Protein 8QHS (pdb70)

Radius of gyration: 38.12 Å; Cα contacts (8 Å, |Δi|>4): 1874; chains: 5; bounding box: 55×82×140 Å

Solvent-accessible surface area: 42756 Å² total; per-residue (Å²): 81,18,20,153,68,70,12,5,122,130,131,133,20,28,25,2,97,23,5,16,0,0,0,35,18,87,89,40,99,74,1,21,44,3,33,34,34,51,16,8,25,2,44,8,34,16,85,43,83,93,31,45,65,212,126,34,140,62,23,26,32,7,24,46,22,14,131,86,119,12,15,0,72,2,66,0,74,41,81,62,105,20,81,4,2,95,18,0,48,105,14,108,145,76,134,41,57,0,51,1,16,0,0,14,89,62,60,123,104,2,7,0,12,14,84,0,88,10,47,60,24,51,83,120,78,51,202,99,125,57,84,38,3,51,1,59,0,52,21,96,49,79,19,62,5,25,23,46,64,172,36,31,60,97,50,41,77,108,117,107,151,68,138,149,54,138,192,161,201,90,94,50,62,163,22,35,18,0,0,0,1,17,76,69,3,96,74,1,20,45,3,34,31,38,118,23,52,61,45,57,118,61,120,60,81,83,94,30,60,67,212,126,43,138,69,82,208,137,16,127,61,54,21,28,53,59,5,15,1,73,2,65,0,44,5,13,21,105,20,80,4,1,58,19,0,3,86,9,9,84,74,69,40,40,0,0,0,0,2,0,15,90,62,61,125,101,2,34,34,0,0,26,0,9,1,7,37,2,11,4,85,4,33,104,98,107,29,5,39,3,51,1,60,0,18,3,39,22,49,6,35,30,9,82,149,56,160,35,4,59,67,50,42,78,108,117,106,150,68,139,150,56,139,192,159,153,47,92,33,47,102,22,29,6,0,0,0,1,17,75,69,3,96,74,1,20,38,0,21,6,0,70,21,42,61,45,58,119,62,123,60,81,82,92,83,60,66,208,126,46,138,69,82,208,141,37,127,89,53,23,56,54,57,6,16,0,73,2,64,0,6,6,12,21,105,20,82,4,2,59,19,0,2,86,10,9,84,73,72,42,39,0,0,0,0,2,0,14,74,63,61,125,104,1,35,33,0,0,25,0,8,1,7,37,1,10,4,85,3,32,98,78,93,8,5,38,2,50,2,60,0,18,3,37,24,49,5,34,28,8,84,150,55,162,35,4,59,68,50,41,78,109,116,105,149,67,138,149,56,141,192,131,177,46,28,40,1,127,22,4,16,0,0,0,36,20,86,89,40,99,75,1,20,45,3,34,36,34,51,14,9,24,2,46,9,36,15,84,43,38,88,3,26,17,28,68,34,133,63,22,26,31,7,24,42,20,14,126,84,122,13,16,0,73,2,64,0,75,42,82,62,106,20,82,4,2,96,19,0,47,109,16,109,146,74,134,42,59,0,50,1,14,0,0,14,90,64,61,124,104,1,8,1,12,14,84,0,88,11,48,59,23,50,84,119,78,50,202,99,122,55,86,38,2,51,2,60,0,53,20,95,49,80,17,63,6,26,25,47,64,174,36,32,61,98,50,40,78,80,19,20,150,68,70,12,5,124,134,158,152,46,95,34,61,132,22,36,18,0,0,0,34,20,86,87,39,101,75,1,20,45,3,32,35,39,117,24,50,61,45,57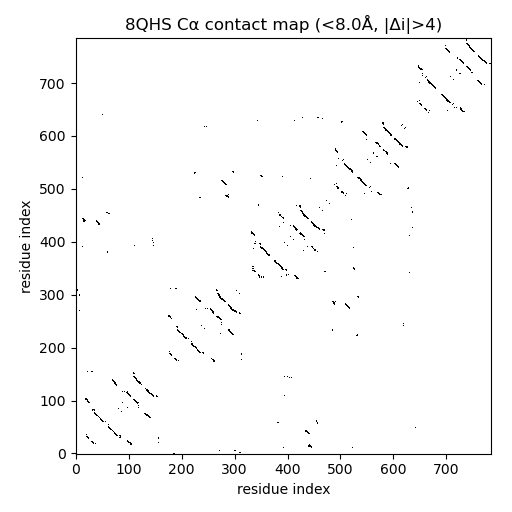,132,63,122,87,81,82,90,84,60,66,212,126,46,138,70,82,209,140,37,127,91,53,24,160,151,121,12,15,0,74,2,64,0,73,41,79,62,106,20,81,4,1,96,19,0,48,109,15,106,146,74,136,41,58,0,51,1,16,2,0,14,91,64,61,124,102,1,35,33,12,14,84,0,88,11,48,59,24,51,83,120,78,50,201,97,123,56,84,39,2,50,1,60,0,53,21,95,49,84,25,66,28,25,85,150,66,174,36,32,60,99,50,40,77

Structure (mmCIF, N/CA/C/O backbone):
data_8QHS
#
_entry.id   8QHS
#
_cell.length_a   1.00
_cell.length_b   1.00
_cell.length_c   1.00
_cell.angle_alpha   90.00
_cell.angle_beta   90.00
_cell.angle_gamma   90.00
#
_symmetry.space_group_name_H-M   'P 1'
#
loop_
_entity.id
_entity.type
_entity.pdbx_description
1 polymer 'Antigen A'
2 water water
#
loop_
_atom_site.group_PDB
_atom_site.id
_atom_site.type_symbol
_atom_site.label_atom_id
_atom_site.label_alt_id
_atom_site.label_comp_id
_atom_site.label_asym_id
_atom_site.label_entity_id
_atom_site.label_seq_id
_atom_site.pdbx_PDB_ins_code
_atom_site.Cartn_x
_atom_site.Cartn_y
_atom_site.Cartn_z
_atom_site.occupancy
_atom_site.B_iso_or_equiv
_atom_site.auth_seq_id
_atom_site.auth_comp_id
_atom_site.auth_asym_id
_atom_site.auth_atom_id
_atom_site.pdbx_PDB_model_num
ATOM 1 N N . ALA A 1 2 ? 211.117 164.606 132.899 1.00 35.53 2 ALA A N 1
ATOM 2 C CA . ALA A 1 2 ? 209.887 163.830 132.846 1.00 35.53 2 ALA A CA 1
ATOM 3 C C . ALA A 1 2 ? 208.678 164.733 133.037 1.00 35.53 2 ALA A C 1
ATOM 4 O O . ALA A 1 2 ? 208.709 165.652 133.852 1.00 35.53 2 ALA A O 1
ATOM 6 N N . PHE A 1 3 ? 207.619 164.456 132.275 1.00 33.84 3 PHE A N 1
ATOM 7 C CA . PHE A 1 3 ? 206.374 165.222 132.325 1.00 33.84 3 PHE A CA 1
ATOM 8 C C . PHE A 1 3 ? 206.623 166.699 132.041 1.00 33.84 3 PHE A C 1
ATOM 9 O O . PHE A 1 3 ? 206.092 167.577 132.721 1.00 33.84 3 PHE A O 1
ATOM 17 N N . GLU A 1 4 ? 207.439 166.968 131.021 1.00 34.82 4 GLU A N 1
ATOM 18 C CA . GLU A 1 4 ? 207.783 168.328 130.611 1.00 34.82 4 GLU A CA 1
ATOM 19 C C . GLU A 1 4 ? 208.311 169.150 131.784 1.00 34.82 4 GLU A C 1
ATOM 20 O O . GLU A 1 4 ? 207.921 170.300 131.984 1.00 34.82 4 GLU A O 1
ATOM 26 N N . GLU A 1 5 ? 209.200 168.546 132.572 1.00 37.84 5 GLU A N 1
ATOM 27 C CA . GLU A 1 5 ? 209.821 169.171 133.737 1.00 37.84 5 GLU A CA 1
ATOM 28 C C . GLU A 1 5 ? 208.810 169.575 134.799 1.00 37.84 5 GLU A C 1
ATOM 29 O O . GLU A 1 5 ? 209.043 170.533 135.540 1.00 37.84 5 GLU A O 1
ATOM 35 N N . ASN A 1 6 ? 207.693 168.852 134.888 1.00 36.23 6 ASN A N 1
ATOM 36 C CA . ASN A 1 6 ? 206.652 169.102 135.883 1.00 36.23 6 ASN A CA 1
ATOM 37 C C . ASN A 1 6 ? 206.101 170.519 135.780 1.00 36.23 6 ASN A C 1
ATOM 38 O O . ASN A 1 6 ? 205.776 171.145 136.788 1.00 36.23 6 ASN A O 1
ATOM 43 N N . LEU A 1 7 ? 205.994 171.026 134.552 1.00 34.15 7 LEU A N 1
ATOM 44 C CA . LEU A 1 7 ? 205.466 172.368 134.344 1.00 34.15 7 LEU A CA 1
ATOM 45 C C . LEU A 1 7 ? 204.016 172.471 134.796 1.00 34.15 7 LEU A C 1
ATOM 46 O O . LEU A 1 7 ? 203.630 173.446 135.449 1.00 34.15 7 LEU A O 1
ATOM 51 N N . TYR A 1 8 ? 203.196 171.474 134.465 1.00 31.34 8 TYR A N 1
ATOM 52 C CA . TYR A 1 8 ? 201.782 171.507 134.800 1.00 31.34 8 TYR A CA 1
ATOM 53 C C . TYR A 1 8 ? 201.303 170.300 135.589 1.00 31.34 8 TYR A C 1
ATOM 54 O O . TYR A 1 8 ? 200.101 170.192 135.838 1.00 31.34 8 TYR A O 1
ATOM 63 N N . CYS A 1 9 ? 202.191 169.392 135.978 1.00 35.70 9 CYS A N 1
ATOM 64 C CA . CYS A 1 9 ? 201.829 168.256 136.816 1.00 35.70 9 CYS A CA 1
ATOM 65 C C . CYS A 1 9 ? 202.953 167.958 137.792 1.00 35.70 9 CYS A C 1
ATOM 66 O O . CYS A 1 9 ? 204.081 167.681 137.379 1.00 35.70 9 CYS A O 1
ATOM 69 N N . ASP A 1 10 ? 202.634 167.997 139.080 1.00 40.64 10 ASP A N 1
ATOM 70 C CA . ASP A 1 10 ? 203.576 167.683 140.143 1.00 40.64 10 ASP A CA 1
ATOM 71 C C . ASP A 1 10 ? 203.169 166.376 140.804 1.00 40.64 10 ASP A C 1
ATOM 72 O O . ASP A 1 10 ? 202.051 166.255 141.314 1.00 40.64 10 ASP A O 1
ATOM 77 N N . TYR A 1 11 ? 204.075 165.410 140.805 1.00 38.84 11 TYR A N 1
ATOM 78 C CA . TYR A 1 11 ? 203.799 164.117 141.410 1.00 38.84 11 TYR A CA 1
ATOM 79 C C . TYR A 1 11 ? 204.362 164.033 142.822 1.00 38.84 11 TYR A C 1
ATOM 80 O O . TYR A 1 11 ? 203.610 163.971 143.794 1.00 38.84 11 TYR A O 1
ATOM 89 N N . ALA A 1 16 ? 199.300 162.130 151.272 1.00 32.98 16 ALA A N 1
ATOM 90 C CA . ALA A 1 16 ? 199.779 163.171 152.173 1.00 32.98 16 ALA A CA 1
ATOM 91 C C . ALA A 1 16 ? 198.777 164.310 152.241 1.00 32.98 16 ALA A C 1
ATOM 92 O O . ALA A 1 16 ? 198.841 165.153 153.129 1.00 32.98 16 ALA A O 1
ATOM 94 N N . LYS A 1 17 ? 197.847 164.325 151.288 1.00 30.59 17 LYS A N 1
ATOM 95 C CA . LYS A 1 17 ? 196.860 165.397 151.241 1.00 30.59 17 LYS A CA 1
ATOM 96 C C . LYS A 1 17 ? 195.536 164.940 151.837 1.00 30.59 17 LYS A C 1
ATOM 97 O O . LYS A 1 17 ? 194.806 165.736 152.437 1.00 30.59 17 LYS A O 1
ATOM 103 N N . ALA A 1 18 ? 195.222 163.655 151.694 1.00 26.14 18 ALA A N 1
ATOM 104 C CA . ALA A 1 18 ? 194.045 163.048 152.290 1.00 26.14 18 ALA A CA 1
ATOM 105 C C . ALA A 1 18 ? 194.224 161.538 152.291 1.00 26.14 18 ALA A C 1
ATOM 106 O O . ALA A 1 18 ? 194.899 160.971 151.431 1.00 26.14 18 ALA A O 1
ATOM 108 N N . VAL A 1 19 ? 193.611 160.891 153.272 1.00 24.06 19 VAL A N 1
ATOM 109 C CA . VAL A 1 19 ? 193.616 159.440 153.390 1.00 24.06 19 VAL A CA 1
ATOM 110 C C . VAL A 1 19 ? 192.225 158.937 153.047 1.00 24.06 19 VAL A C 1
ATOM 111 O O . VAL A 1 19 ? 191.234 159.411 153.609 1.00 24.06 19 VAL A O 1
ATOM 115 N N . ALA A 1 20 ? 192.149 157.993 152.114 1.00 23.77 20 ALA A N 1
ATOM 116 C CA . ALA A 1 20 ? 190.879 157.344 151.826 1.00 23.77 20 ALA A CA 1
ATOM 117 C C . ALA A 1 20 ? 190.413 156.553 153.039 1.00 23.77 20 ALA A C 1
ATOM 118 O O . ALA A 1 20 ? 191.193 155.842 153.673 1.00 23.77 20 ALA A O 1
ATOM 120 N N . GLY A 1 21 ? 189.128 156.691 153.365 1.00 23.51 21 GLY A N 1
ATOM 121 C CA . GLY A 1 21 ? 188.595 156.012 154.533 1.00 23.51 21 GLY A CA 1
ATOM 122 C C . GLY A 1 21 ? 188.702 154.502 154.444 1.00 23.51 21 GLY A C 1
ATOM 123 O O . GLY A 1 21 ? 188.781 153.819 155.462 1.00 23.51 21 GLY A O 1
ATOM 124 N N . LYS A 1 22 ? 188.729 153.964 153.223 1.00 25.07 22 LYS A N 1
ATOM 125 C CA . LYS A 1 22 ? 188.765 152.517 153.045 1.00 25.07 22 LYS A CA 1
ATOM 126 C C . LYS A 1 22 ? 190.101 151.924 153.478 1.00 25.07 22 LYS A C 1
ATOM 127 O O . LYS A 1 22 ? 190.209 150.712 153.677 1.00 25.07 22 LYS A O 1
ATOM 133 N N . ASP A 1 23 ? 191.130 152.758 153.628 1.00 27.25 23 ASP A N 1
ATOM 134 C CA . ASP A 1 23 ? 192.427 152.240 154.045 1.00 27.25 23 ASP A CA 1
ATOM 135 C C . ASP A 1 23 ? 192.546 152.197 155.560 1.00 27.25 23 ASP A C 1
ATOM 136 O O . ASP A 1 23 ? 193.489 151.612 156.099 1.00 27.25 23 ASP A O 1
ATOM 141 N N . VAL A 1 24 ? 191.595 152.802 156.264 1.00 24.03 24 VAL A N 1
ATOM 142 C CA . VAL A 1 24 ? 191.628 152.810 157.719 1.00 24.03 24 VAL A CA 1
ATOM 143 C C . VAL A 1 24 ? 190.630 151.794 158.246 1.00 24.03 24 VAL A C 1
ATOM 144 O O . VAL A 1 24 ? 189.414 151.962 158.101 1.00 24.03 24 VAL A O 1
ATOM 148 N N . ILE A 1 25 ? 191.135 150.733 158.870 1.00 22.71 25 ILE A N 1
ATOM 149 C CA . ILE A 1 25 ? 190.296 149.617 159.278 1.00 22.71 25 ILE A CA 1
ATOM 150 C C . ILE A 1 25 ? 190.487 149.333 160.759 1.00 22.71 25 ILE A C 1
ATOM 151 O O . ILE A 1 25 ? 191.516 149.650 161.356 1.00 22.71 25 ILE A O 1
ATOM 156 N N . LEU A 1 26 ? 189.458 148.742 161.348 1.00 21.27 26 LEU A N 1
ATOM 157 C CA . LEU A 1 26 ? 189.492 148.241 162.711 1.00 21.27 26 LEU A CA 1
ATOM 158 C C . LEU A 1 26 ? 189.939 146.788 162.694 1.00 21.27 26 LEU A C 1
ATOM 159 O O . LEU A 1 26 ? 189.455 145.994 161.884 1.00 21.27 26 LEU A O 1
ATOM 164 N N . ALA A 1 27 ? 190.872 146.449 163.572 1.00 23.09 27 ALA A N 1
ATOM 165 C CA . ALA A 1 27 ? 191.354 145.087 163.724 1.00 23.09 27 ALA A CA 1
ATOM 166 C C . ALA A 1 27 ? 191.334 144.722 165.197 1.00 23.09 27 ALA A C 1
ATOM 167 O O . ALA A 1 27 ? 191.581 145.570 166.054 1.00 23.09 27 ALA A O 1
ATOM 169 N N . VAL A 1 28 ? 191.023 143.467 165.490 1.00 24.01 28 VAL A N 1
ATOM 170 C CA . VAL A 1 28 ? 190.993 142.969 166.857 1.00 24.01 28 VAL A CA 1
ATOM 171 C C . VAL A 1 28 ? 191.978 141.819 166.961 1.00 24.01 28 VAL A C 1
ATOM 172 O O . VAL A 1 28 ? 192.242 141.127 165.973 1.00 24.01 28 VAL A O 1
ATOM 176 N N . PHE A 1 29 ? 192.538 141.633 168.146 1.00 26.58 29 PHE A N 1
ATOM 177 C CA . PHE A 1 29 ? 193.331 140.449 168.414 1.00 26.58 29 PHE A CA 1
ATOM 178 C C . PHE A 1 29 ? 192.422 139.294 168.810 1.00 26.58 29 PHE A C 1
ATOM 179 O O . PHE A 1 29 ? 191.377 139.483 169.433 1.00 26.58 29 PHE A O 1
ATOM 187 N N . ASN A 1 30 ? 192.823 138.087 168.432 1.00 28.44 30 ASN A N 1
ATOM 188 C CA . ASN A 1 30 ? 192.143 136.908 168.932 1.00 28.44 30 ASN A CA 1
ATOM 189 C C . ASN A 1 30 ? 192.423 136.746 170.424 1.00 28.44 30 ASN A C 1
ATOM 190 O O . ASN A 1 30 ? 193.241 137.457 171.011 1.00 28.44 30 ASN A O 1
ATOM 195 N N . ALA A 1 31 ? 191.721 135.796 171.042 1.00 28.82 31 ALA A N 1
ATOM 196 C CA . ALA A 1 31 ? 191.734 135.696 172.498 1.00 28.82 31 ALA A CA 1
ATOM 197 C C . ALA A 1 31 ? 193.137 135.447 173.038 1.00 28.82 31 ALA A C 1
ATOM 198 O O . ALA A 1 31 ? 193.465 135.872 174.150 1.00 28.82 31 ALA A O 1
ATOM 200 N N . ALA A 1 32 ? 193.982 134.767 172.264 1.00 30.64 32 ALA A N 1
ATOM 201 C CA . ALA A 1 32 ? 195.331 134.475 172.732 1.00 30.64 32 ALA A CA 1
ATOM 202 C C . ALA A 1 32 ? 196.275 135.644 172.480 1.00 30.64 32 ALA A C 1
ATOM 203 O O . ALA A 1 32 ? 197.267 135.813 173.195 1.00 30.64 32 ALA A O 1
ATOM 205 N N . GLY A 1 33 ? 195.989 136.454 171.467 1.00 30.56 33 GLY A N 1
ATOM 206 C CA . GLY A 1 33 ? 196.832 137.575 171.125 1.00 30.56 33 GLY A CA 1
ATOM 207 C C . GLY A 1 33 ? 197.839 137.310 170.034 1.00 30.56 33 GLY A C 1
ATOM 208 O O . GLY A 1 33 ? 198.700 138.163 169.791 1.00 30.56 33 GLY A O 1
ATOM 209 N N . ASP A 1 34 ? 197.762 136.160 169.363 1.00 31.97 34 ASP A N 1
ATOM 210 C CA . ASP A 1 34 ? 198.788 135.813 168.389 1.00 31.97 34 ASP A CA 1
ATOM 211 C C . ASP A 1 34 ? 198.353 136.153 166.972 1.00 31.97 34 ASP A C 1
ATOM 212 O O . ASP A 1 34 ? 199.172 136.147 166.048 1.00 31.97 34 ASP A O 1
ATOM 217 N N . LYS A 1 35 ? 197.073 136.437 166.771 1.00 30.32 35 LYS A N 1
ATOM 218 C CA . LYS A 1 35 ? 196.571 136.820 165.461 1.00 30.32 35 LYS A CA 1
ATOM 219 C C . LYS A 1 35 ? 195.815 138.134 165.571 1.00 30.32 35 LYS A C 1
ATOM 220 O O . LYS A 1 35 ? 194.987 138.311 166.468 1.00 30.32 35 LYS A O 1
ATOM 226 N N . LEU A 1 36 ? 196.109 139.048 164.658 1.00 27.35 36 LEU A N 1
ATOM 227 C CA . LEU A 1 36 ? 195.408 140.317 164.551 1.00 27.35 36 LEU A CA 1
ATOM 228 C C . LEU A 1 36 ? 194.464 140.244 163.360 1.00 27.35 36 LEU A C 1
ATOM 229 O O . LEU A 1 36 ? 194.900 139.993 162.235 1.00 27.35 36 LEU A O 1
ATOM 234 N N . LEU A 1 37 ? 193.176 140.461 163.607 1.00 25.58 37 LEU A N 1
ATOM 235 C CA . LEU A 1 37 ? 192.132 140.171 162.635 1.00 25.58 37 LEU A CA 1
ATOM 236 C C . LEU A 1 37 ? 191.384 141.433 162.247 1.00 25.58 37 LEU A C 1
ATOM 237 O O . LEU A 1 37 ? 190.709 142.039 163.083 1.00 25.58 37 LEU A O 1
ATOM 242 N N . ALA A 1 38 ? 191.482 141.807 160.978 1.00 23.55 38 ALA A N 1
ATOM 243 C CA . ALA A 1 38 ? 190.603 142.829 160.437 1.00 23.55 38 ALA A CA 1
ATOM 244 C C . ALA A 1 38 ? 189.155 142.372 160.539 1.00 23.55 38 ALA A C 1
ATOM 245 O O . ALA A 1 38 ? 188.811 141.259 160.136 1.00 23.55 38 ALA A O 1
ATOM 247 N N . VAL A 1 39 ? 188.306 143.230 161.099 1.00 21.98 39 VAL A N 1
ATOM 248 C CA . VAL A 1 39 ? 186.891 142.909 161.216 1.00 21.98 39 VAL A CA 1
ATOM 249 C C . VAL A 1 39 ? 186.282 142.808 159.826 1.00 21.98 39 VAL A C 1
ATOM 250 O O . VAL A 1 39 ? 186.366 143.743 159.022 1.00 21.98 39 VAL A O 1
ATOM 254 N N . ALA A 1 40 ? 185.670 141.666 159.536 1.00 21.31 40 ALA A N 1
ATOM 255 C CA . ALA A 1 40 ? 185.243 141.359 158.180 1.00 21.31 40 ALA A CA 1
ATOM 256 C C . ALA A 1 40 ? 184.039 142.195 157.771 1.00 21.31 40 ALA A C 1
ATOM 257 O O . ALA A 1 40 ? 183.136 142.451 158.568 1.00 21.31 40 ALA A O 1
ATOM 259 N N . GLY A 1 41 ? 184.040 142.628 156.515 1.00 19.45 41 GLY A N 1
ATOM 260 C CA . GLY A 1 41 ? 182.931 143.356 155.944 1.00 19.45 41 GLY A CA 1
ATOM 261 C C . GLY A 1 41 ? 182.733 144.763 156.448 1.00 19.45 41 GLY A C 1
ATOM 262 O O . GLY A 1 41 ? 181.682 145.345 156.180 1.00 19.45 41 GLY A O 1
ATOM 263 N N . GLN A 1 42 ? 183.707 145.339 157.146 1.00 19.82 42 GLN A N 1
ATOM 264 C CA . GLN A 1 42 ? 183.510 146.646 157.759 1.00 19.82 42 GLN A CA 1
ATOM 265 C C . GLN A 1 42 ? 183.412 147.741 156.706 1.00 19.82 42 GLN A C 1
ATOM 266 O O . GLN A 1 42 ? 184.090 147.701 155.678 1.00 19.82 42 GLN A O 1
ATOM 272 N N . GLN A 1 43 ? 182.546 148.710 156.960 1.00 19.94 43 GLN A N 1
ATOM 273 C CA . GLN A 1 43 ? 182.290 149.805 156.040 1.00 19.94 43 GLN A CA 1
ATOM 274 C C . GLN A 1 43 ? 182.428 151.175 156.674 1.00 19.94 43 GLN A C 1
ATOM 275 O O . GLN A 1 43 ? 182.897 152.097 156.015 1.00 19.94 43 GLN A O 1
ATOM 281 N N . GLY A 1 44 ? 182.047 151.331 157.931 1.00 19.48 44 GLY A N 1
ATOM 282 C CA . GLY A 1 44 ? 182.168 152.607 158.595 1.00 19.48 44 GLY A CA 1
ATOM 283 C C . GLY A 1 44 ? 182.942 152.509 159.885 1.00 19.48 44 GLY A C 1
ATOM 284 O O . GLY A 1 44 ? 182.851 151.511 160.598 1.00 19.48 44 GLY A O 1
ATOM 285 N N . LEU A 1 45 ? 183.711 153.542 160.195 1.00 19.22 45 LEU A N 1
ATOM 286 C CA . LEU A 1 45 ? 184.548 153.570 161.380 1.00 19.22 45 LEU A CA 1
ATOM 287 C C . LEU A 1 45 ? 184.460 154.942 162.024 1.00 19.22 45 LEU A C 1
ATOM 288 O O . LEU A 1 45 ? 184.627 155.960 161.350 1.00 19.22 45 LEU A O 1
ATOM 293 N N . THR A 1 46 ? 184.190 154.966 163.321 1.00 19.58 46 THR A N 1
ATOM 294 C CA . THR A 1 46 ? 184.223 156.186 164.110 1.00 19.58 46 THR A CA 1
ATOM 295 C C . THR A 1 46 ? 185.082 155.953 165.340 1.00 19.58 46 THR A C 1
ATOM 296 O O . THR A 1 46 ? 184.855 154.999 166.085 1.00 19.58 46 THR A O 1
ATOM 300 N N . VAL A 1 47 ? 186.064 156.818 165.546 1.00 18.73 47 VAL A N 1
ATOM 301 C CA . VAL A 1 47 ? 186.875 156.823 166.756 1.00 18.73 47 VAL A CA 1
ATOM 302 C C . VAL A 1 47 ? 186.515 158.076 167.537 1.00 18.73 47 VAL A C 1
ATOM 303 O O . VAL A 1 47 ? 186.788 159.191 167.087 1.00 18.73 47 VAL A O 1
ATOM 307 N N . ASN A 1 48 ? 185.896 157.896 168.695 1.00 19.66 48 ASN A N 1
ATOM 308 C CA . ASN A 1 48 ? 185.481 158.997 169.554 1.00 19.66 48 ASN A CA 1
ATOM 309 C C . ASN A 1 48 ? 186.476 159.141 170.692 1.00 19.66 48 ASN A C 1
ATOM 310 O O . ASN A 1 48 ? 186.747 158.173 171.401 1.00 19.66 48 ASN A O 1
ATOM 315 N N . ARG A 1 49 ? 187.022 160.339 170.861 1.00 20.89 49 ARG A N 1
ATOM 316 C CA . ARG A 1 49 ? 187.835 160.675 172.022 1.00 20.89 49 ARG A CA 1
ATOM 317 C C . ARG A 1 49 ? 187.354 162.002 172.577 1.00 20.89 49 ARG A C 1
ATOM 318 O O . ARG A 1 49 ? 187.312 162.999 171.854 1.00 20.89 49 ARG A O 1
ATOM 326 N N . SER A 1 50 ? 187.001 162.019 173.853 1.00 22.73 50 SER A N 1
ATOM 327 C CA . SER A 1 50 ? 186.502 163.226 174.482 1.00 22.73 50 SER A CA 1
ATOM 328 C C . SER A 1 50 ? 187.163 163.405 175.837 1.00 22.73 50 SER A C 1
ATOM 329 O O . SER A 1 50 ? 187.679 162.458 176.429 1.00 22.73 50 SER A O 1
ATOM 332 N N . LYS A 1 51 ? 187.149 164.642 176.312 1.00 24.93 51 LYS A N 1
ATOM 333 C CA . LYS A 1 51 ? 187.696 165.015 177.605 1.00 24.93 51 LYS A CA 1
ATOM 334 C C . LYS A 1 51 ? 186.659 165.852 178.334 1.00 24.93 51 LYS A C 1
ATOM 335 O O . LYS A 1 51 ? 185.978 166.672 177.714 1.00 24.93 51 LYS A O 1
ATOM 341 N N . ASP A 1 52 ? 186.536 165.646 179.639 1.00 27.77 52 ASP A N 1
ATOM 342 C CA . ASP A 1 52 ? 185.634 166.471 180.426 1.00 27.77 52 ASP A CA 1
ATOM 343 C C . ASP A 1 52 ? 186.236 167.847 180.682 1.00 27.77 52 ASP A C 1
ATOM 344 O O . ASP A 1 52 ? 187.454 168.029 180.689 1.00 27.77 52 ASP A O 1
ATOM 349 N N . SER A 1 53 ? 185.361 168.822 180.886 1.00 28.22 53 SER A N 1
ATOM 350 C CA . SER A 1 53 ? 185.748 170.161 181.304 1.00 28.22 53 SER A CA 1
ATOM 351 C C . SER A 1 53 ? 185.202 170.408 182.698 1.00 28.22 53 SER A C 1
ATOM 352 O O . SER A 1 53 ? 184.020 170.168 182.955 1.00 28.22 53 SER A O 1
ATOM 355 N N . ILE A 1 54 ? 186.063 170.868 183.595 1.00 27.27 54 ILE A N 1
ATOM 356 C CA . ILE A 1 54 ? 185.680 171.242 184.949 1.00 27.27 54 ILE A CA 1
ATOM 357 C C . ILE A 1 54 ? 185.616 172.758 185.013 1.00 27.27 54 ILE A C 1
ATOM 358 O O . ILE A 1 54 ? 186.618 173.435 184.764 1.00 27.27 54 ILE A O 1
ATOM 363 N N . GLU A 1 55 ? 184.448 173.292 185.343 1.00 27.55 55 GLU A N 1
ATOM 364 C CA . GLU A 1 55 ? 184.320 174.727 185.540 1.00 27.55 55 GLU A CA 1
ATOM 365 C C . GLU A 1 55 ? 184.856 175.098 186.916 1.00 27.55 55 GLU A C 1
ATOM 366 O O . GLU A 1 55 ? 184.464 174.511 187.925 1.00 27.55 55 GLU A O 1
ATOM 372 N N . ILE A 1 56 ? 185.766 176.063 186.947 1.00 26.51 56 ILE A N 1
ATOM 373 C CA . ILE A 1 56 ? 186.368 176.535 188.182 1.00 26.51 56 ILE A CA 1
ATOM 374 C C . ILE A 1 56 ? 186.169 178.039 188.346 1.00 26.51 56 ILE A C 1
ATOM 375 O O . ILE A 1 56 ? 186.976 178.705 188.979 1.00 26.51 56 ILE A O 1
ATOM 380 N N . THR A 1 57 ? 185.103 178.574 187.763 1.00 26.71 57 THR A N 1
ATOM 381 C CA . THR A 1 57 ? 184.759 179.975 187.942 1.00 26.71 57 THR A CA 1
ATOM 382 C C . THR A 1 57 ? 184.482 180.275 189.408 1.00 26.71 57 THR A C 1
ATOM 383 O O . THR A 1 57 ? 183.772 179.535 190.089 1.00 26.71 57 THR A O 1
ATOM 387 N N . SER A 1 58 ? 185.050 181.370 189.892 1.00 28.48 58 SER A N 1
ATOM 388 C CA . SER A 1 58 ? 184.795 181.843 191.240 1.00 28.48 58 SER A CA 1
ATOM 389 C C . SER A 1 58 ? 184.610 183.351 191.191 1.00 28.48 58 SER A C 1
ATOM 390 O O . SER A 1 58 ? 184.535 183.953 190.122 1.00 28.48 58 SER A O 1
ATOM 393 N N . LYS A 1 59 ? 184.523 183.963 192.370 1.00 29.14 59 LYS A N 1
ATOM 394 C CA . LYS A 1 59 ? 184.439 185.416 192.432 1.00 29.14 59 LYS A CA 1
ATOM 395 C C . LYS A 1 59 ? 185.801 186.059 192.220 1.00 29.14 59 LYS A C 1
ATOM 396 O O . LYS A 1 59 ? 185.891 187.278 192.054 1.00 29.14 59 LYS A O 1
ATOM 402 N N . ASP A 1 60 ? 186.870 185.260 192.224 1.00 31.55 60 ASP A N 1
ATOM 403 C CA . ASP A 1 60 ? 188.181 185.764 191.833 1.00 31.55 60 ASP A CA 1
ATOM 404 C C . ASP A 1 60 ? 188.299 185.886 190.322 1.00 31.55 60 ASP A C 1
ATOM 405 O O . ASP A 1 60 ? 189.170 186.601 189.819 1.00 31.55 60 ASP A O 1
ATOM 410 N N . THR A 1 61 ? 187.449 185.179 189.586 1.00 30.30 61 THR A N 1
ATOM 411 C CA . THR A 1 61 ? 187.513 185.203 188.134 1.00 30.30 61 THR A CA 1
ATOM 412 C C . THR A 1 61 ? 187.204 186.598 187.609 1.00 30.30 61 THR A C 1
ATOM 413 O O . THR A 1 61 ? 186.165 187.183 187.922 1.00 30.30 61 THR A O 1
ATOM 417 N N . VAL A 1 62 ? 188.120 187.131 186.803 1.00 31.44 62 VAL A N 1
ATOM 418 C CA . VAL A 1 62 ? 188.017 188.485 186.285 1.00 31.44 62 VAL A CA 1
ATOM 419 C C . VAL A 1 62 ? 187.853 188.422 184.773 1.00 31.44 62 VAL A C 1
ATOM 420 O O . VAL A 1 62 ? 188.346 187.511 184.107 1.00 31.44 62 VAL A O 1
ATOM 424 N N . GLY A 1 63 ? 187.140 189.402 184.235 1.00 29.14 63 GLY A N 1
ATOM 425 C CA . GLY A 1 63 ? 187.008 189.536 182.803 1.00 29.14 63 GLY A CA 1
ATOM 426 C C . GLY A 1 63 ? 185.680 189.109 182.224 1.00 29.14 63 GLY A C 1
ATOM 427 O O . GLY A 1 63 ? 185.411 189.415 181.057 1.00 29.14 63 GLY A O 1
ATOM 428 N N . GLY A 1 64 ? 184.843 188.418 182.991 1.00 26.04 64 GLY A N 1
ATOM 429 C CA . GLY A 1 64 ? 183.532 188.045 182.510 1.00 26.04 64 GLY A CA 1
ATOM 430 C C . GLY A 1 64 ? 183.457 186.747 181.745 1.00 26.04 64 GLY A C 1
ATOM 431 O O . GLY A 1 64 ? 182.434 186.473 181.122 1.00 26.04 64 GLY A O 1
ATOM 432 N N . TRP A 1 65 ? 184.504 185.934 181.776 1.00 23.90 65 TRP A N 1
ATOM 433 C CA . TRP A 1 65 ? 184.524 184.646 181.099 1.00 23.90 65 TRP A CA 1
ATOM 434 C C . TRP A 1 65 ? 184.583 183.544 182.140 1.00 23.90 65 TRP A C 1
ATOM 435 O O . TRP A 1 65 ? 185.228 183.702 183.178 1.00 23.90 65 TRP A O 1
ATOM 446 N N . LYS A 1 66 ? 183.911 182.435 181.865 1.00 25.20 66 LYS A N 1
ATOM 447 C CA . LYS A 1 66 ? 184.009 181.276 182.736 1.00 25.20 66 LYS A CA 1
ATOM 448 C C . LYS A 1 66 ? 185.415 180.695 182.699 1.00 25.20 66 LYS A C 1
ATOM 449 O O . LYS A 1 66 ? 186.127 180.796 181.699 1.00 25.20 66 LYS A O 1
ATOM 455 N N . SER A 1 67 ? 185.810 180.079 183.803 1.00 26.09 67 SER A N 1
ATOM 456 C CA . SER A 1 67 ? 187.120 179.463 183.940 1.00 26.09 67 SER A CA 1
ATOM 457 C C . SER A 1 67 ? 186.962 177.948 183.941 1.00 26.09 67 SER A C 1
ATOM 458 O O . SER A 1 67 ? 186.180 177.403 184.721 1.00 26.09 67 SER A O 1
ATOM 461 N N . LYS A 1 68 ? 187.699 177.274 183.065 1.00 25.58 68 LYS A N 1
ATOM 462 C CA . LYS A 1 68 ? 187.574 175.834 182.901 1.00 25.58 68 LYS A CA 1
ATOM 463 C C . LYS A 1 68 ? 188.943 175.176 182.862 1.00 25.58 68 LYS A C 1
ATOM 464 O O . LYS A 1 68 ? 189.921 175.765 182.404 1.00 25.58 68 LYS A O 1
ATOM 470 N N . ILE A 1 69 ? 189.000 173.944 183.356 1.00 25.80 69 ILE A N 1
ATOM 471 C CA . ILE A 1 69 ? 190.176 173.095 183.231 1.00 25.80 69 ILE A CA 1
ATOM 472 C C . ILE A 1 69 ? 189.739 171.751 182.672 1.00 25.80 69 ILE A C 1
ATOM 473 O O . ILE A 1 69 ? 188.572 171.363 182.777 1.00 25.80 69 ILE A O 1
ATOM 478 N N . GLY A 1 70 ? 190.687 171.039 182.070 1.00 25.58 70 GLY A N 1
ATOM 479 C CA . GLY A 1 70 ? 190.367 169.752 181.479 1.00 25.58 70 GLY A CA 1
ATOM 480 C C . GLY A 1 70 ? 190.196 168.678 182.538 1.00 25.58 70 GLY A C 1
ATOM 481 O O . GLY A 1 70 ? 190.814 168.721 183.602 1.00 25.58 70 GLY A O 1
ATOM 482 N N . GLY A 1 71 ? 189.339 167.706 182.238 1.00 26.21 71 GLY A N 1
ATOM 483 C CA . GLY A 1 71 ? 189.108 166.576 183.111 1.00 26.21 71 GLY A CA 1
ATOM 484 C C . GLY A 1 71 ? 189.682 165.289 182.550 1.00 26.21 71 GLY A C 1
ATOM 485 O O . GLY A 1 71 ? 190.705 165.271 181.867 1.00 26.21 71 GLY A O 1
ATOM 486 N N . MET A 1 72 ? 188.996 164.192 182.847 1.00 26.43 72 MET A N 1
ATOM 487 C CA . MET A 1 72 ? 189.463 162.887 182.407 1.00 26.43 72 MET A CA 1
ATOM 488 C C . MET A 1 72 ? 188.983 162.581 180.994 1.00 26.43 72 MET A C 1
ATOM 489 O O . MET A 1 72 ? 187.990 163.127 180.511 1.00 26.43 72 MET A O 1
ATOM 494 N N . LYS A 1 73 ? 189.704 161.685 180.335 1.00 23.44 73 LYS A N 1
ATOM 495 C CA . LYS A 1 73 ? 189.433 161.313 178.958 1.00 23.44 73 LYS A CA 1
ATOM 496 C C . LYS A 1 73 ? 188.686 159.990 178.896 1.00 23.44 73 LYS A C 1
ATOM 497 O O . LYS A 1 73 ? 188.806 159.151 179.789 1.00 23.44 73 LYS A O 1
ATOM 503 N N . GLU A 1 74 ? 187.904 159.819 177.840 1.00 21.96 74 GLU A N 1
ATOM 504 C CA . GLU A 1 74 ? 187.250 158.560 177.532 1.00 21.96 74 GLU A CA 1
ATOM 505 C C . GLU A 1 74 ? 187.219 158.390 176.023 1.00 21.96 74 GLU A C 1
ATOM 506 O O . GLU A 1 74 ? 187.355 159.357 175.275 1.00 21.96 74 GLU A O 1
ATOM 512 N N . TRP A 1 75 ? 187.061 157.154 175.577 1.00 19.38 75 TRP A N 1
ATOM 513 C CA . TRP A 1 75 ? 187.021 156.882 174.152 1.00 19.38 75 TRP A CA 1
ATOM 514 C C . TRP A 1 75 ? 186.067 155.739 173.860 1.00 19.38 75 TRP A C 1
ATOM 515 O O . TRP A 1 75 ? 185.759 154.924 174.728 1.00 19.38 75 TRP A O 1
ATOM 526 N N . SER A 1 76 ? 185.591 155.703 172.623 1.00 19.15 76 SER A N 1
ATOM 527 C CA . SER A 1 76 ? 184.850 154.567 172.110 1.00 19.15 76 SER A CA 1
ATOM 528 C C . SER A 1 76 ? 185.113 154.451 170.621 1.00 19.15 76 SER A C 1
ATOM 529 O O . SER A 1 76 ? 185.556 155.402 169.977 1.00 19.15 76 SER A O 1
ATOM 532 N N . ILE A 1 77 ? 184.853 153.269 170.081 1.00 19.49 77 ILE A N 1
ATOM 533 C CA . ILE A 1 77 ? 184.972 153.017 168.655 1.00 19.49 77 ILE A CA 1
ATOM 534 C C . ILE A 1 77 ? 183.659 152.432 168.171 1.00 19.49 77 ILE A C 1
ATOM 535 O O . ILE A 1 77 ? 183.130 151.493 168.772 1.00 19.49 77 ILE A O 1
ATOM 540 N N . GLU A 1 78 ? 183.126 153.001 167.102 1.00 21.02 78 GLU A N 1
ATOM 541 C CA . GLU A 1 78 ? 181.932 152.490 166.454 1.00 21.02 78 GLU A CA 1
ATOM 542 C C . GLU A 1 78 ? 182.311 151.958 165.084 1.00 21.02 78 GLU A C 1
ATOM 543 O O . GLU A 1 78 ? 183.002 152.634 164.320 1.00 21.02 78 GLU A O 1
ATOM 549 N N . ASN A 1 79 ? 181.877 150.742 164.788 1.00 19.47 79 ASN A N 1
ATOM 550 C CA . ASN A 1 79 ? 182.199 150.081 163.535 1.00 19.47 79 ASN A CA 1
ATOM 551 C C . ASN A 1 79 ? 180.964 149.363 163.020 1.00 19.47 79 ASN A C 1
ATOM 552 O O . ASN A 1 79 ? 180.303 148.642 163.768 1.00 19.47 79 ASN A O 1
ATOM 557 N N . ASP A 1 80 ? 180.654 149.565 161.753 1.00 20.07 80 ASP A N 1
ATOM 558 C CA . ASP A 1 80 ? 179.537 148.897 161.112 1.00 20.07 80 ASP A CA 1
ATOM 559 C C . ASP A 1 80 ? 180.009 148.319 159.790 1.00 20.07 80 ASP A C 1
ATOM 560 O O . ASP A 1 80 ? 181.034 148.740 159.254 1.00 20.07 80 ASP A O 1
ATOM 565 N N . GLY A 1 81 ? 179.269 147.347 159.275 1.00 19.55 81 GLY A N 1
ATOM 566 C CA . GLY A 1 81 ? 179.602 146.793 157.978 1.00 19.55 81 GLY A CA 1
ATOM 567 C C . GLY A 1 81 ? 178.731 145.606 157.650 1.00 19.55 81 GLY A C 1
ATOM 568 O O . GLY A 1 81 ? 177.741 145.327 158.324 1.00 19.55 81 GLY A O 1
ATOM 569 N N . LEU A 1 82 ? 179.123 144.902 156.593 1.00 19.67 82 LEU A N 1
ATOM 570 C CA . LEU A 1 82 ? 178.413 143.699 156.187 1.00 19.67 82 LEU A CA 1
ATOM 571 C C . LEU A 1 82 ? 178.737 142.550 157.128 1.00 19.67 82 LEU A C 1
ATOM 572 O O . LEU A 1 82 ? 179.901 142.238 157.374 1.00 19.67 82 LEU A O 1
ATOM 577 N N . TYR A 1 83 ? 177.699 141.916 157.649 1.00 21.49 83 TYR A N 1
ATOM 578 C CA . TYR A 1 83 ? 177.840 140.859 158.636 1.00 21.49 83 TYR A CA 1
ATOM 579 C C . TYR A 1 83 ? 177.893 139.501 157.956 1.00 21.49 83 TYR A C 1
ATOM 580 O O . TYR A 1 83 ? 176.982 139.139 157.208 1.00 21.49 83 TYR A O 1
ATOM 589 N N . VAL A 1 84 ? 178.961 138.759 158.216 1.00 24.31 84 VAL A N 1
ATOM 590 C CA . VAL A 1 84 ? 179.075 137.358 157.832 1.00 24.31 84 VAL A CA 1
ATOM 591 C C . VAL A 1 84 ? 179.444 136.584 159.089 1.00 24.31 84 VAL A C 1
ATOM 592 O O . VAL A 1 84 ? 180.503 136.820 159.678 1.00 24.31 84 VAL A O 1
ATOM 596 N N . ALA A 1 85 ? 178.567 135.666 159.496 1.00 26.49 85 ALA A N 1
ATOM 597 C CA . ALA A 1 85 ? 178.616 135.128 160.853 1.00 26.49 85 ALA A CA 1
ATOM 598 C C . ALA A 1 85 ? 179.789 134.175 161.062 1.00 26.49 85 ALA A C 1
ATOM 599 O O . ALA A 1 85 ? 180.277 134.029 162.186 1.00 26.49 85 ALA A O 1
ATOM 601 N N . ASP A 1 86 ? 180.258 133.515 160.002 1.00 28.95 86 ASP A N 1
ATOM 602 C CA . ASP A 1 86 ? 181.321 132.529 160.182 1.00 28.95 86 ASP A CA 1
ATOM 603 C C . ASP A 1 86 ? 182.699 133.137 159.951 1.00 28.95 86 ASP A C 1
ATOM 604 O O . ASP A 1 86 ? 183.713 132.436 160.028 1.00 28.95 86 ASP A O 1
ATOM 609 N N . ALA A 1 87 ? 182.758 134.432 159.659 1.00 26.76 87 ALA A N 1
ATOM 610 C CA . ALA A 1 87 ? 184.041 135.115 159.576 1.00 26.76 87 ALA A CA 1
ATOM 611 C C . ALA A 1 87 ? 184.770 135.016 160.908 1.00 26.76 87 ALA A C 1
ATOM 612 O O . ALA A 1 87 ? 184.158 135.074 161.975 1.00 26.76 87 ALA A O 1
ATOM 614 N N . GLU A 1 88 ? 186.091 134.864 160.841 1.00 28.40 88 GLU A N 1
ATOM 615 C CA . GLU A 1 88 ? 186.856 134.594 162.051 1.00 28.40 88 GLU A CA 1
ATOM 616 C C . GLU A 1 88 ? 186.834 135.784 163.003 1.00 28.40 88 GLU A C 1
ATOM 617 O O . GLU A 1 88 ? 186.775 135.609 164.225 1.00 28.40 88 GLU A O 1
ATOM 623 N N . SER A 1 89 ? 186.875 137.002 162.463 1.00 25.24 89 SER A N 1
ATOM 624 C CA . SER A 1 89 ? 186.846 138.187 163.312 1.00 25.24 89 SER A CA 1
ATOM 625 C C . SER A 1 89 ? 185.506 138.327 164.020 1.00 25.24 89 SER A C 1
ATOM 626 O O . SER A 1 89 ? 185.448 138.766 165.172 1.00 25.24 89 SER A O 1
ATOM 629 N N . HIS A 1 90 ? 184.418 137.944 163.353 1.00 23.48 90 HIS A N 1
ATOM 630 C CA . HIS A 1 90 ? 183.106 138.052 163.976 1.00 23.48 90 HIS A CA 1
ATOM 631 C C . HIS A 1 90 ? 182.889 136.959 165.010 1.00 23.48 90 HIS A C 1
ATOM 632 O O . HIS A 1 90 ? 182.201 137.175 166.012 1.00 23.48 90 HIS A O 1
ATOM 639 N N . LYS A 1 91 ? 183.479 135.784 164.798 1.00 25.82 91 LYS A N 1
ATOM 640 C CA . LYS A 1 91 ? 183.452 134.759 165.833 1.00 25.82 91 LYS A CA 1
ATOM 641 C C . LYS A 1 91 ? 184.249 135.194 167.054 1.00 25.82 91 LYS A C 1
ATOM 642 O O . LYS A 1 91 ? 183.853 134.920 168.191 1.00 25.82 91 LYS A O 1
ATOM 648 N N . GLU A 1 92 ? 185.371 135.884 166.839 1.00 26.46 92 GLU A N 1
ATOM 649 C CA . GLU A 1 92 ? 186.130 136.417 167.964 1.00 26.46 92 GLU A CA 1
ATOM 650 C C . GLU A 1 92 ? 185.330 137.469 168.714 1.00 26.46 92 GLU A C 1
ATOM 651 O O . GLU A 1 92 ? 185.262 137.441 169.946 1.00 26.46 92 GLU A O 1
ATOM 657 N N . LEU A 1 93 ? 184.711 138.401 167.986 1.00 23.87 93 LEU A N 1
ATOM 658 C CA . LEU A 1 93 ? 183.876 139.414 168.623 1.00 23.87 93 LEU A CA 1
ATOM 659 C C . LEU A 1 93 ? 182.721 138.780 169.379 1.00 23.87 93 LEU A C 1
ATOM 660 O O . LEU A 1 93 ? 182.361 139.237 170.468 1.00 23.87 93 LEU A O 1
ATOM 665 N N . ALA A 1 94 ? 182.131 137.723 168.818 1.00 24.16 94 ALA A N 1
ATOM 666 C CA . ALA A 1 94 ? 181.044 137.027 169.494 1.00 24.16 94 ALA A CA 1
ATOM 667 C C . ALA A 1 94 ? 181.511 136.408 170.803 1.00 24.16 94 ALA A C 1
ATOM 668 O O . ALA A 1 94 ? 180.811 136.487 171.817 1.00 24.16 94 ALA A O 1
ATOM 670 N N . LYS A 1 95 ? 182.694 135.791 170.804 1.00 26.41 95 LYS A N 1
ATOM 671 C CA . LYS A 1 95 ? 183.209 135.194 172.031 1.00 26.41 95 LYS A CA 1
ATOM 672 C C . LYS A 1 95 ? 183.573 136.258 173.056 1.00 26.41 95 LYS A C 1
ATOM 673 O O . LYS A 1 95 ? 183.391 136.052 174.258 1.00 26.41 95 LYS A O 1
ATOM 679 N N . TYR A 1 96 ? 184.101 137.396 172.602 1.00 25.41 96 TYR A N 1
ATOM 680 C CA . TYR A 1 96 ? 184.386 138.493 173.521 1.00 25.41 96 TYR A CA 1
ATOM 681 C C . TYR A 1 96 ? 183.111 139.006 174.167 1.00 25.41 96 TYR A C 1
ATOM 682 O O . TYR A 1 96 ? 183.078 139.264 175.373 1.00 25.41 96 TYR A O 1
ATOM 691 N N . PHE A 1 97 ? 182.050 139.156 173.375 1.00 24.41 97 PHE A N 1
ATOM 692 C CA . PHE A 1 97 ? 180.782 139.632 173.908 1.00 24.41 97 PHE A CA 1
ATOM 693 C C . PHE A 1 97 ? 180.165 138.613 174.858 1.00 24.41 97 PHE A C 1
ATOM 694 O O . PHE A 1 97 ? 179.564 138.985 175.870 1.00 24.41 97 PHE A O 1
ATOM 702 N N . GLU A 1 98 ? 180.322 137.323 174.561 1.00 29.78 98 GLU A N 1
ATOM 703 C CA . GLU A 1 98 ? 179.713 136.287 175.388 1.00 29.78 98 GLU A CA 1
ATOM 704 C C . GLU A 1 98 ? 180.464 136.104 176.700 1.00 29.78 98 GLU A C 1
ATOM 705 O O . GLU A 1 98 ? 179.848 135.903 177.750 1.00 29.78 98 GLU A O 1
ATOM 711 N N . SER A 1 99 ? 181.790 136.177 176.665 1.00 30.71 99 SER A N 1
ATOM 712 C CA . SER A 1 99 ? 182.580 135.788 177.825 1.00 30.71 99 SER A CA 1
ATOM 713 C C . SER A 1 99 ? 182.883 136.963 178.744 1.00 30.71 99 SER A C 1
ATOM 714 O O . SER A 1 99 ? 183.561 136.786 179.760 1.00 30.71 99 SER A O 1
ATOM 717 N N . ASP A 1 100 ? 182.388 138.156 178.417 1.00 31.29 100 ASP A N 1
ATOM 718 C CA . ASP A 1 100 ? 182.664 139.373 179.179 1.00 31.29 100 ASP A CA 1
ATOM 719 C C . ASP A 1 100 ? 184.164 139.611 179.311 1.00 31.29 100 ASP A C 1
ATOM 720 O O . ASP A 1 100 ? 184.676 139.887 180.395 1.00 31.29 100 ASP A O 1
ATOM 725 N N . SER A 1 101 ? 184.880 139.482 178.215 1.00 29.01 101 SER A N 1
ATOM 726 C CA . SER A 1 101 ? 186.316 139.649 178.244 1.00 29.01 101 SER A CA 1
ATOM 727 C C . SER A 1 101 ? 186.707 140.850 177.401 1.00 29.01 101 SER A C 1
ATOM 728 O O . SER A 1 101 ? 186.125 141.061 176.330 1.00 29.01 101 SER A O 1
ATOM 731 N N . PRO A 1 102 ? 187.647 141.674 177.857 1.00 26.26 102 PRO A N 1
ATOM 732 C CA . PRO A 1 102 ? 188.081 142.815 177.045 1.00 26.26 102 PRO A CA 1
ATOM 733 C C . PRO A 1 102 ? 188.781 142.368 175.774 1.00 26.26 102 PRO A C 1
ATOM 734 O O . PRO A 1 102 ? 189.462 141.345 175.743 1.00 26.26 102 PRO A O 1
ATOM 738 N N . VAL A 1 103 ? 188.613 143.152 174.718 1.00 23.79 103 VAL A N 1
ATOM 739 C CA . VAL A 1 103 ? 189.229 142.875 173.431 1.00 23.79 103 VAL A CA 1
ATOM 740 C C . VAL A 1 103 ? 190.256 143.962 173.149 1.00 23.79 103 VAL A C 1
ATOM 741 O O . VAL A 1 103 ? 189.983 145.152 173.338 1.00 23.79 103 VAL A O 1
ATOM 745 N N . CYS A 1 104 ? 191.450 143.543 172.743 1.00 24.68 104 CYS A N 1
ATOM 746 C CA . CYS A 1 104 ? 192.476 144.466 172.287 1.00 24.68 104 CYS A CA 1
ATOM 747 C C . CYS A 1 104 ? 192.212 144.852 170.841 1.00 24.68 104 CYS A C 1
ATOM 748 O O . CYS A 1 104 ? 192.256 144.007 169.946 1.00 24.68 104 CYS A O 1
ATOM 751 N N . VAL A 1 105 ? 191.930 146.126 170.608 1.00 22.54 105 VAL A N 1
ATOM 752 C CA . VAL A 1 105 ? 191.546 146.608 169.290 1.00 22.54 105 VAL A CA 1
ATOM 753 C C . VAL A 1 105 ? 192.643 147.515 168.761 1.00 22.54 105 VAL A C 1
ATOM 754 O O . VAL A 1 105 ? 193.436 148.064 169.530 1.00 22.54 105 VAL A O 1
ATOM 758 N N . LYS A 1 106 ? 192.694 147.657 167.446 1.00 23.97 106 LYS A N 1
ATOM 759 C CA . LYS A 1 106 ? 193.695 148.471 166.781 1.00 23.97 106 LYS A CA 1
ATOM 760 C C . LYS A 1 106 ? 193.075 149.135 165.563 1.00 23.97 106 LYS A C 1
ATOM 761 O O . LYS A 1 106 ? 192.330 148.497 164.816 1.00 23.97 106 LYS A O 1
ATOM 767 N N . ILE A 1 107 ? 193.374 150.414 165.375 1.00 23.10 107 ILE A N 1
ATOM 768 C CA . ILE A 1 107 ? 193.034 151.146 164.162 1.00 23.10 107 ILE A CA 1
ATOM 769 C C . ILE A 1 107 ? 194.309 151.291 163.352 1.00 23.10 107 ILE A C 1
ATOM 770 O O . ILE A 1 107 ? 195.301 151.837 163.843 1.00 23.10 107 ILE A O 1
ATOM 775 N N . ILE A 1 108 ? 194.296 150.799 162.119 1.00 26.27 108 ILE A N 1
ATOM 776 C CA . ILE A 1 108 ? 195.479 150.846 161.274 1.00 26.27 108 ILE A CA 1
ATOM 777 C C . ILE A 1 108 ? 195.122 151.444 159.924 1.00 26.27 108 ILE A C 1
ATOM 778 O O . ILE A 1 108 ? 193.995 151.320 159.443 1.00 26.27 108 ILE A O 1
ATOM 783 N N . ASN A 1 109 ? 196.098 152.118 159.330 1.00 29.81 109 ASN A N 1
ATOM 784 C CA . ASN A 1 109 ? 196.069 152.498 157.927 1.00 29.81 109 ASN A CA 1
ATOM 785 C C . ASN A 1 109 ? 196.737 151.367 157.159 1.00 29.81 109 ASN A C 1
ATOM 786 O O . ASN A 1 109 ? 197.958 151.213 157.219 1.00 29.81 109 ASN A O 1
ATOM 791 N N . GLN A 1 110 ? 195.936 150.558 156.464 1.00 32.69 110 GLN A N 1
ATOM 792 C CA . GLN A 1 110 ? 196.486 149.372 155.816 1.00 32.69 110 GLN A CA 1
ATOM 793 C C . GLN A 1 110 ? 197.277 149.739 154.567 1.00 32.69 110 GLN A C 1
ATOM 794 O O . GLN A 1 110 ? 198.118 148.961 154.108 1.00 32.69 110 GLN A O 1
ATOM 800 N N . ALA A 1 111 ? 197.021 150.918 154.000 1.00 33.40 111 ALA A N 1
ATOM 801 C CA . ALA A 1 111 ? 197.771 151.344 152.825 1.00 33.40 111 ALA A CA 1
ATOM 802 C C . ALA A 1 111 ? 199.162 151.835 153.203 1.00 33.40 111 ALA A C 1
ATOM 803 O O . ALA A 1 111 ? 200.149 151.501 152.539 1.00 33.40 111 ALA A O 1
ATOM 805 N N . SER A 1 112 ? 199.261 152.637 154.261 1.00 33.42 112 SER A N 1
ATOM 806 C CA . SER A 1 112 ? 200.560 153.150 154.674 1.00 33.42 112 SER A CA 1
ATOM 807 C C . SER A 1 112 ? 201.219 152.234 155.697 1.00 33.42 112 SER A C 1
ATOM 808 O O . SER A 1 112 ? 202.382 152.437 156.059 1.00 33.42 112 SER A O 1
ATOM 811 N N . LYS A 1 113 ? 200.491 151.223 156.169 1.00 33.27 113 LYS A N 1
ATOM 812 C CA . LYS A 1 113 ? 200.945 150.243 157.150 1.00 33.27 113 LYS A CA 1
ATOM 813 C C . LYS A 1 113 ? 201.393 150.874 158.460 1.00 33.27 113 LYS A C 1
ATOM 814 O O . LYS A 1 113 ? 202.390 150.454 159.037 1.00 33.27 113 LYS A O 1
ATOM 820 N N . LYS A 1 114 ? 200.677 151.879 158.946 1.00 31.37 114 LYS A N 1
ATOM 821 C CA . LYS A 1 114 ? 200.936 152.477 160.245 1.00 31.37 114 LYS A CA 1
ATOM 822 C C . LYS A 1 114 ? 199.731 152.246 161.140 1.00 31.37 114 LYS A C 1
ATOM 823 O O . LYS A 1 114 ? 198.590 152.377 160.693 1.00 31.37 114 LYS A O 1
ATOM 829 N N . GLY A 1 115 ? 199.983 151.889 162.393 1.00 27.82 115 GLY A N 1
ATOM 830 C CA . GLY A 1 115 ? 198.914 151.871 163.369 1.00 27.82 115 GLY A CA 1
ATOM 831 C C . GLY A 1 115 ? 198.561 153.281 163.804 1.00 27.82 115 GLY A C 1
ATOM 832 O O . GLY A 1 115 ? 199.415 154.162 163.888 1.00 27.82 115 GLY A O 1
ATOM 833 N N . LEU A 1 116 ? 197.278 153.497 164.075 1.00 24.97 116 LEU A N 1
ATOM 834 C CA . LEU A 1 116 ? 196.784 154.801 164.493 1.00 24.97 116 LEU A CA 1
ATOM 835 C C . LEU A 1 116 ? 196.414 154.835 165.968 1.00 24.97 116 LEU A C 1
ATOM 836 O O . LEU A 1 116 ? 196.869 155.716 166.697 1.00 24.97 116 LEU A O 1
ATOM 841 N N . PHE A 1 117 ? 195.607 153.884 166.424 1.00 22.61 117 PHE A N 1
ATOM 842 C CA . PHE A 1 117 ? 195.143 153.846 167.801 1.00 22.61 117 PHE A CA 1
ATOM 843 C C . PHE A 1 117 ? 195.041 152.402 168.255 1.00 22.61 117 PHE A C 1
ATOM 844 O O . PHE A 1 117 ? 194.789 151.509 167.447 1.00 22.61 117 PHE A O 1
ATOM 852 N N . GLY A 1 118 ? 195.240 152.183 169.544 1.00 20.88 118 GLY A N 1
ATOM 853 C CA . GLY A 1 118 ? 195.093 150.863 170.121 1.00 20.88 118 GLY A CA 1
ATOM 854 C C . GLY A 1 118 ? 194.728 150.939 171.583 1.00 20.88 118 GLY A C 1
ATOM 855 O O . GLY A 1 118 ? 195.154 151.853 172.285 1.00 20.88 118 GLY A O 1
ATOM 856 N N . GLY A 1 119 ? 193.939 149.981 172.050 1.00 20.64 119 GLY A N 1
ATOM 857 C CA . GLY A 1 119 ? 193.542 149.973 173.442 1.00 20.64 119 GLY A CA 1
ATOM 858 C C . GLY A 1 119 ? 192.618 148.825 173.761 1.00 20.64 119 GLY A C 1
ATOM 859 O O . GLY A 1 119 ? 192.174 148.091 172.876 1.00 20.64 119 GLY A O 1
ATOM 860 N N . LEU A 1 120 ? 192.337 148.678 175.049 1.00 21.42 120 LEU A N 1
ATOM 861 C CA . LEU A 1 120 ? 191.436 147.657 175.563 1.00 21.42 120 LEU A CA 1
ATOM 862 C C . LEU A 1 120 ? 190.020 148.210 175.597 1.00 21.42 120 LEU A C 1
ATOM 863 O O . LEU A 1 120 ? 189.791 149.306 176.114 1.00 21.42 120 LEU A O 1
ATOM 868 N N . ALA A 1 121 ? 189.074 147.455 175.060 1.00 21.04 121 ALA A N 1
ATOM 869 C CA . ALA A 1 121 ? 187.698 147.912 174.978 1.00 21.04 121 ALA A CA 1
ATOM 870 C C . ALA A 1 121 ? 186.742 146.846 175.486 1.00 21.04 121 ALA A C 1
ATOM 871 O O . ALA A 1 121 ? 186.995 145.650 175.349 1.00 21.04 121 ALA A O 1
ATOM 873 N N . ILE A 1 122 ? 185.650 147.300 176.094 1.00 20.15 122 ILE A N 1
ATOM 874 C CA . ILE A 1 122 ? 184.475 146.461 176.272 1.00 20.15 122 ILE A CA 1
ATOM 875 C C . ILE A 1 122 ? 183.711 146.404 174.960 1.00 20.15 122 ILE A C 1
ATOM 876 O O . ILE A 1 122 ? 183.541 147.419 174.277 1.00 20.15 122 ILE A O 1
ATOM 881 N N . VAL A 1 123 ? 183.245 145.215 174.591 1.00 19.94 123 VAL A N 1
ATOM 882 C CA . VAL A 1 123 ? 182.262 145.111 173.518 1.00 19.94 123 VAL A CA 1
ATOM 883 C C . VAL A 1 123 ? 180.941 145.558 174.123 1.00 19.94 123 VAL A C 1
ATOM 884 O O . VAL A 1 123 ? 180.235 144.785 174.772 1.00 19.94 123 VAL A O 1
ATOM 888 N N . ALA A 1 124 ? 180.609 146.831 173.923 1.00 20.26 124 ALA A N 1
ATOM 889 C CA . ALA A 1 124 ? 179.474 147.417 174.624 1.00 20.26 124 ALA A CA 1
ATOM 890 C C . ALA A 1 124 ? 178.180 147.200 173.857 1.00 20.26 124 ALA A C 1
ATOM 891 O O . ALA A 1 124 ? 177.096 147.178 174.443 1.00 20.26 124 ALA A O 1
ATOM 893 N N . ASP A 1 125 ? 178.274 147.040 172.546 1.00 20.93 125 ASP A N 1
ATOM 894 C CA . ASP A 1 125 ? 177.113 146.836 171.701 1.00 20.93 125 ASP A CA 1
ATOM 895 C C . ASP A 1 125 ? 177.539 146.029 170.489 1.00 20.93 125 ASP A C 1
ATOM 896 O O . ASP A 1 125 ? 178.587 146.296 169.902 1.00 20.93 125 ASP A O 1
ATOM 901 N N . TYR A 1 126 ? 176.740 145.033 170.131 1.00 19.71 126 TYR A N 1
ATOM 902 C CA . TYR A 1 126 ? 177.021 144.171 168.992 1.00 19.71 126 TYR A CA 1
ATOM 903 C C . TYR A 1 126 ? 175.689 143.748 168.396 1.00 19.71 126 TYR A C 1
ATOM 904 O O . TYR A 1 126 ? 175.103 142.753 168.825 1.00 19.71 126 TYR A O 1
ATOM 913 N N . SER A 1 127 ? 175.219 144.500 167.406 1.00 18.14 127 SER A N 1
ATOM 914 C CA . SER A 1 127 ? 173.852 144.389 166.925 1.00 18.14 127 SER A CA 1
ATOM 915 C C . SER A 1 127 ? 173.851 144.151 165.426 1.00 18.14 127 SER A C 1
ATOM 916 O O . SER A 1 127 ? 174.867 144.309 164.753 1.00 18.14 127 SER A O 1
ATOM 919 N N . PHE A 1 128 ? 172.690 143.762 164.910 1.00 18.76 128 PHE A N 1
ATOM 920 C CA . PHE A 1 128 ? 172.548 143.330 163.529 1.00 18.76 128 PHE A CA 1
ATOM 921 C C . PHE A 1 128 ? 171.235 143.825 162.946 1.00 18.76 128 PHE A C 1
ATOM 922 O O . PHE A 1 128 ? 170.234 143.942 163.653 1.00 18.76 128 PHE A O 1
ATOM 930 N N . GLU A 1 129 ? 171.254 144.120 161.654 1.00 22.00 129 GLU A N 1
ATOM 931 C CA . GLU A 1 129 ? 170.066 144.488 160.902 1.00 22.00 129 GLU A CA 1
ATOM 932 C C . GLU A 1 129 ? 169.991 143.653 159.638 1.00 22.00 129 GLU A C 1
ATOM 933 O O . GLU A 1 129 ? 171.006 143.438 158.973 1.00 22.00 129 GLU A O 1
ATOM 939 N N . ALA A 1 130 ? 168.791 143.187 159.312 1.00 20.81 130 ALA A N 1
ATOM 940 C CA . ALA A 1 130 ? 168.550 142.370 158.126 1.00 20.81 130 ALA A CA 1
ATOM 941 C C . ALA A 1 130 ? 167.307 142.882 157.414 1.00 20.81 130 ALA A C 1
ATOM 942 O O . ALA A 1 130 ? 166.204 142.362 157.609 1.00 20.81 130 ALA A O 1
ATOM 944 N N . PRO A 1 131 ? 167.447 143.914 156.589 1.00 23.11 131 PRO A N 1
ATOM 945 C CA . PRO A 1 131 ? 166.318 144.339 155.756 1.00 23.11 131 PRO A CA 1
ATOM 946 C C . PRO A 1 131 ? 166.125 143.375 154.599 1.00 23.11 131 PRO A C 1
ATOM 947 O O . PRO A 1 131 ? 167.080 142.780 154.102 1.00 23.11 131 PRO A O 1
ATOM 951 N N . PHE A 1 132 ? 164.875 143.225 154.166 1.00 23.87 132 PHE A N 1
ATOM 952 C CA . PHE A 1 132 ? 164.575 142.224 153.149 1.00 23.87 132 PHE A CA 1
ATOM 953 C C . PHE A 1 132 ? 165.167 142.604 151.798 1.00 23.87 132 PHE A C 1
ATOM 954 O O . PHE A 1 132 ? 165.380 141.739 150.945 1.00 23.87 132 PHE A O 1
ATOM 962 N N . ASP A 1 133 ? 165.447 143.882 151.585 1.00 25.40 133 ASP A N 1
ATOM 963 C CA . ASP A 1 133 ? 165.915 144.347 150.289 1.00 25.40 133 ASP A CA 1
ATOM 964 C C . ASP A 1 133 ? 167.391 144.730 150.276 1.00 25.40 133 ASP A C 1
ATOM 965 O O . ASP A 1 133 ? 167.871 145.242 149.264 1.00 25.40 133 ASP A O 1
ATOM 970 N N . GLU A 1 134 ? 168.121 144.486 151.358 1.00 26.12 134 GLU A N 1
ATOM 971 C CA . GLU A 1 134 ? 169.525 144.852 151.454 1.00 26.12 134 GLU A CA 1
ATOM 972 C C . GLU A 1 134 ? 170.329 143.678 151.989 1.00 26.12 134 GLU A C 1
ATOM 973 O O . GLU A 1 134 ? 169.831 142.559 152.109 1.00 26.12 134 GLU A O 1
ATOM 979 N N . ALA A 1 135 ? 171.589 143.946 152.302 1.00 22.12 135 ALA A N 1
ATOM 980 C CA . ALA A 1 135 ? 172.433 142.936 152.920 1.00 22.12 135 ALA A CA 1
ATOM 981 C C . ALA A 1 135 ? 172.363 143.041 154.436 1.00 22.12 135 ALA A C 1
ATOM 982 O O . ALA A 1 135 ? 172.124 144.110 154.995 1.00 22.12 135 ALA A O 1
ATOM 984 N N . MET A 1 136 ? 172.562 141.910 155.101 1.00 20.95 136 MET A N 1
ATOM 985 C CA . MET A 1 136 ? 172.606 141.908 156.554 1.00 20.95 136 MET A CA 1
ATOM 986 C C . MET A 1 136 ? 173.848 142.642 157.045 1.00 20.95 136 MET A C 1
ATOM 987 O O . MET A 1 136 ? 174.962 142.387 156.590 1.00 20.95 136 MET A O 1
ATOM 992 N N . THR A 1 137 ? 173.652 143.571 157.971 1.00 19.93 137 THR A N 1
ATOM 993 C CA . THR A 1 137 ? 174.749 144.362 158.496 1.00 19.93 137 THR A CA 1
ATOM 994 C C . THR A 1 137 ? 174.907 144.108 159.984 1.00 19.93 137 THR A C 1
ATOM 995 O O . THR A 1 137 ? 173.989 143.652 160.664 1.00 19.93 137 THR A O 1
ATOM 999 N N . TYR A 1 138 ? 176.099 144.397 160.475 1.00 19.19 138 TYR A N 1
ATOM 1000 C CA . TYR A 1 138 ? 176.390 144.391 161.895 1.00 19.19 138 TYR A CA 1
ATOM 1001 C C . TYR A 1 138 ? 176.714 145.810 162.328 1.00 19.19 138 TYR A C 1
ATOM 1002 O O . TYR A 1 138 ? 177.024 146.669 161.502 1.00 19.19 138 TYR A O 1
ATOM 1011 N N . SER A 1 139 ? 176.640 146.044 163.625 1.00 19.77 139 SER A N 1
ATOM 1012 C CA . SER A 1 139 ? 177.079 147.283 164.238 1.00 19.77 139 SER A CA 1
ATOM 1013 C C . SER A 1 139 ? 177.696 146.928 165.577 1.00 19.77 139 SER A C 1
ATOM 1014 O O . SER A 1 139 ? 177.079 146.222 166.376 1.00 19.77 139 SER A O 1
ATOM 1017 N N . VAL A 1 140 ? 178.914 147.389 165.816 1.00 19.89 140 VAL A N 1
ATOM 1018 C CA . VAL A 1 140 ? 179.618 147.086 167.051 1.00 19.89 140 VAL A CA 1
ATOM 1019 C C . VAL A 1 140 ? 180.075 148.391 167.683 1.00 19.89 140 VAL A C 1
ATOM 1020 O O . VAL A 1 140 ? 180.496 149.317 166.983 1.00 19.89 140 VAL A O 1
ATOM 1024 N N . LYS A 1 141 ? 179.942 148.479 168.997 1.00 20.94 141 LYS A N 1
ATOM 1025 C CA . LYS A 1 141 ? 180.455 149.595 169.770 1.00 20.94 141 LYS A CA 1
ATOM 1026 C C . LYS A 1 141 ? 181.491 149.077 170.752 1.00 20.94 141 LYS A C 1
ATOM 1027 O O . LYS A 1 141 ? 181.221 148.146 171.513 1.00 20.94 141 LYS A O 1
ATOM 1033 N N . LEU A 1 142 ? 182.674 149.673 170.725 1.00 20.29 142 LEU A N 1
ATOM 1034 C CA . LEU A 1 142 ? 183.768 149.294 171.603 1.00 20.29 142 LEU A CA 1
ATOM 1035 C C . LEU A 1 142 ? 184.015 150.410 172.604 1.00 20.29 142 LEU A C 1
ATOM 1036 O O . LEU A 1 142 ? 184.509 151.476 172.239 1.00 20.29 142 LEU A O 1
ATOM 1041 N N . ASP A 1 143 ? 183.668 150.161 173.859 1.00 21.89 143 ASP A N 1
ATOM 1042 C CA . ASP A 1 143 ? 183.815 151.132 174.932 1.00 21.89 143 ASP A CA 1
ATOM 1043 C C . ASP A 1 143 ? 185.192 150.988 175.559 1.00 21.89 143 ASP A C 1
ATOM 1044 O O . ASP A 1 143 ? 185.544 149.912 176.047 1.00 21.89 143 ASP A O 1
ATOM 1049 N N . GLY A 1 144 ? 185.960 152.072 175.557 1.00 20.85 144 GLY A N 1
ATOM 1050 C CA . GLY A 1 144 ? 187.305 152.014 176.094 1.00 20.85 144 GLY A CA 1
ATOM 1051 C C . GLY A 1 144 ? 187.320 151.778 177.591 1.00 20.85 144 GLY A C 1
ATOM 1052 O O . GLY A 1 144 ? 186.519 152.340 178.338 1.00 20.85 144 GLY A O 1
ATOM 1053 N N . MET A 1 145 ? 188.240 150.932 178.033 1.00 22.83 145 MET A N 1
ATOM 1054 C CA . MET A 1 145 ? 188.404 150.622 179.445 1.00 22.83 145 MET A CA 1
ATOM 1055 C C . MET A 1 145 ? 189.472 151.468 180.111 1.00 22.83 145 MET A C 1
ATOM 1056 O O . MET A 1 145 ? 189.494 151.564 181.338 1.00 22.83 145 MET A O 1
ATOM 1061 N N . GLY A 1 146 ? 190.344 152.075 179.330 1.00 21.40 146 GLY A N 1
ATOM 1062 C CA . GLY A 1 146 ? 191.433 152.844 179.872 1.00 21.40 146 GLY A CA 1
ATOM 1063 C C . GLY A 1 146 ? 191.984 153.753 178.809 1.00 21.40 146 GLY A C 1
ATOM 1064 O O . GLY A 1 146 ? 191.237 154.382 178.062 1.00 21.40 146 GLY A O 1
ATOM 1065 N N . ALA A 1 147 ? 193.306 153.808 178.740 1.00 20.59 147 ALA A N 1
ATOM 1066 C CA . ALA A 1 147 ? 193.959 154.647 177.751 1.00 20.59 147 ALA A CA 1
ATOM 1067 C C . ALA A 1 147 ? 193.738 154.112 176.345 1.00 20.59 147 ALA A C 1
ATOM 1068 O O . ALA A 1 147 ? 193.798 152.906 176.101 1.00 20.59 147 ALA A O 1
ATOM 1070 N N . LEU A 1 148 ? 193.472 155.019 175.419 1.00 20.38 148 LEU A N 1
ATOM 1071 C CA . LEU A 1 148 ? 193.590 154.735 174.000 1.00 20.38 148 LEU A CA 1
ATOM 1072 C C . LEU A 1 148 ? 194.933 155.281 173.539 1.00 20.38 148 LEU A C 1
ATOM 1073 O O . LEU A 1 148 ? 195.129 156.498 173.499 1.00 20.38 148 LEU A O 1
ATOM 1078 N N . VAL A 1 149 ? 195.864 154.386 173.221 1.00 23.34 149 VAL A N 1
ATOM 1079 C CA . VAL A 1 149 ? 197.204 154.823 172.862 1.00 23.34 149 VAL A CA 1
ATOM 1080 C C . VAL A 1 149 ? 197.194 155.410 171.460 1.00 23.34 149 VAL A C 1
ATOM 1081 O O . VAL A 1 149 ? 196.744 154.776 170.499 1.00 23.34 149 VAL A O 1
ATOM 1085 N N . ASP A 1 150 ? 197.674 156.640 171.346 1.00 26.77 150 ASP A N 1
ATOM 1086 C CA . ASP A 1 150 ? 197.797 157.339 170.075 1.00 26.77 150 ASP A CA 1
ATOM 1087 C C . ASP A 1 150 ? 199.084 156.865 169.410 1.00 26.77 150 ASP A C 1
ATOM 1088 O O . ASP A 1 150 ? 200.178 157.274 169.804 1.00 26.77 150 ASP A O 1
ATOM 1093 N N . LEU A 1 151 ? 198.952 155.992 168.413 1.00 27.16 151 LEU A N 1
ATOM 1094 C CA . LEU A 1 151 ? 200.133 155.408 167.787 1.00 27.16 151 LEU A CA 1
ATOM 1095 C C . LEU A 1 151 ? 200.720 156.339 166.738 1.00 27.16 151 LEU A C 1
ATOM 1096 O O . LEU A 1 151 ? 201.804 156.082 166.209 1.00 27.16 151 LEU A O 1
ATOM 1101 N N . THR A 1 152 ? 200.016 157.424 166.420 1.00 27.65 152 THR A N 1
ATOM 1102 C CA . THR A 1 152 ? 200.564 158.406 165.492 1.00 27.65 152 THR A CA 1
ATOM 1103 C C . THR A 1 152 ? 201.700 159.189 166.135 1.00 27.65 152 THR A C 1
ATOM 1104 O O . THR A 1 152 ? 202.588 159.691 165.441 1.00 27.65 152 THR A O 1
ATOM 1108 N N . ILE A 1 153 ? 201.685 159.308 167.466 1.00 28.45 153 ILE A N 1
ATOM 1109 C CA . ILE A 1 153 ? 202.762 159.972 168.188 1.00 28.45 153 ILE A CA 1
ATOM 1110 C C . ILE A 1 153 ? 203.468 159.038 169.156 1.00 28.45 153 ILE A C 1
ATOM 1111 O O . ILE A 1 153 ? 204.100 159.507 170.110 1.00 28.45 153 ILE A O 1
ATOM 1116 N N . THR A 1 154 ? 203.376 157.730 168.947 1.00 32.14 154 THR A N 1
ATOM 1117 C CA . THR A 1 154 ? 204.050 156.739 169.771 1.00 32.14 154 THR A CA 1
ATOM 1118 C C . THR A 1 154 ? 204.876 155.846 168.860 1.00 32.14 154 THR A C 1
ATOM 1119 O O . THR A 1 154 ? 204.453 155.539 167.742 1.00 32.14 154 THR A O 1
ATOM 1123 N N . GLU A 1 155 ? 206.053 155.449 169.328 1.00 36.18 155 GLU A N 1
ATOM 1124 C CA . GLU A 1 155 ? 206.907 154.575 168.538 1.00 36.18 155 GLU A CA 1
ATOM 1125 C C . GLU A 1 155 ? 206.302 153.183 168.419 1.00 36.18 155 GLU A C 1
ATOM 1126 O O . GLU A 1 155 ? 205.783 152.623 169.387 1.00 36.18 155 GLU A O 1
ATOM 1132 N N . GLY A 1 156 ? 206.380 152.623 167.225 1.00 34.52 156 GLY A N 1
ATOM 1133 C CA . GLY A 1 156 ? 205.909 151.278 167.016 1.00 34.52 156 GLY A CA 1
ATOM 1134 C C . GLY A 1 156 ? 204.413 151.218 166.778 1.00 34.52 156 GLY A C 1
ATOM 1135 O O . GLY A 1 156 ? 203.774 152.170 166.330 1.00 34.52 156 GLY A O 1
ATOM 1136 N N . GLY A 1 157 ? 203.852 150.059 167.101 1.00 32.29 157 GLY A N 1
ATOM 1137 C CA . GLY A 1 157 ? 202.445 149.835 166.858 1.00 32.29 157 GLY A CA 1
ATOM 1138 C C . GLY A 1 157 ? 202.086 149.754 165.399 1.00 32.29 157 GLY A C 1
ATOM 1139 O O . GLY A 1 157 ? 201.039 150.260 165.002 1.00 32.29 157 GLY A O 1
ATOM 1140 N N . ASP A 1 158 ? 202.929 149.132 164.584 1.00 32.43 158 ASP A N 1
ATOM 1141 C CA . ASP A 1 158 ? 202.716 149.049 163.149 1.00 32.43 158 ASP A CA 1
ATOM 1142 C C . ASP A 1 158 ? 202.538 147.619 162.658 1.00 32.43 158 ASP A C 1
ATOM 1143 O O . ASP A 1 158 ? 202.765 147.352 161.476 1.00 32.43 158 ASP A O 1
ATOM 1148 N N . GLN A 1 159 ? 202.145 146.698 163.531 1.00 32.09 159 GLN A N 1
ATOM 1149 C CA . GLN A 1 159 ? 201.816 145.352 163.086 1.00 32.09 159 GLN A CA 1
ATOM 1150 C C . GLN A 1 159 ? 200.528 145.366 162.276 1.00 32.09 159 GLN A C 1
ATOM 1151 O O . GLN A 1 159 ? 199.512 145.919 162.702 1.00 32.09 159 GLN A O 1
ATOM 1157 N N . MET A 1 160 ? 200.573 144.755 161.112 1.00 32.35 160 MET A N 1
ATOM 1158 C CA . MET A 1 160 ? 199.405 144.730 160.259 1.00 32.35 160 MET A CA 1
ATOM 1159 C C . MET A 1 160 ? 198.582 143.477 160.515 1.00 32.35 160 MET A C 1
ATOM 1160 O O . MET A 1 160 ? 199.119 142.477 160.998 1.00 32.35 160 MET A O 1
ATOM 1165 N N . PRO A 1 161 ? 197.280 143.507 160.237 1.00 31.18 161 PRO A N 1
ATOM 1166 C CA . PRO A 1 161 ? 196.459 142.317 160.466 1.00 31.18 161 PRO A CA 1
ATOM 1167 C C . PRO A 1 161 ? 196.905 141.162 159.587 1.00 31.18 161 PRO A C 1
ATOM 1168 O O . PRO A 1 161 ? 197.051 141.297 158.372 1.00 31.18 161 PRO A O 1
ATOM 1172 N N . GLY A 1 162 ? 197.134 140.024 160.227 1.00 34.20 162 GLY A N 1
ATOM 1173 C CA . GLY A 1 162 ? 197.634 138.841 159.562 1.00 34.20 162 GLY A CA 1
ATOM 1174 C C . GLY A 1 162 ? 198.114 137.826 160.578 1.00 34.20 162 GLY A C 1
ATOM 1175 O O . GLY A 1 162 ? 197.963 138.028 161.784 1.00 34.20 162 GLY A O 1
ATOM 1176 N N . ALA B 1 2 ? 203.188 191.017 93.663 1.00 54.83 2 ALA C N 1
ATOM 1177 C CA . ALA B 1 2 ? 202.623 189.676 93.609 1.00 54.83 2 ALA C CA 1
ATOM 1178 C C . ALA B 1 2 ? 201.115 189.725 93.800 1.00 54.83 2 ALA C C 1
ATOM 1179 O O . ALA B 1 2 ? 200.615 190.496 94.616 1.00 54.83 2 ALA C O 1
ATOM 1181 N N . PHE B 1 3 ? 200.404 188.893 93.038 1.00 53.84 3 PHE C N 1
ATOM 1182 C CA . PHE B 1 3 ? 198.945 188.809 93.088 1.00 53.84 3 PHE C CA 1
ATOM 1183 C C . PHE B 1 3 ? 198.304 190.163 92.805 1.00 53.84 3 PHE C C 1
ATOM 1184 O O . PHE B 1 3 ? 197.366 190.579 93.485 1.00 53.84 3 PHE C O 1
ATOM 1192 N N . GLU B 1 4 ? 198.819 190.852 91.786 1.00 54.56 4 GLU C N 1
ATOM 1193 C CA . GLU B 1 4 ? 198.323 192.164 91.377 1.00 54.56 4 GLU C CA 1
ATOM 1194 C C . GLU B 1 4 ? 198.286 193.139 92.551 1.00 54.56 4 GLU C C 1
ATOM 1195 O O . GLU B 1 4 ? 197.308 193.860 92.752 1.00 54.56 4 GLU C O 1
ATOM 1201 N N . GLU B 1 5 ? 199.361 193.152 93.339 1.00 55.47 5 GLU C N 1
ATOM 1202 C CA . GLU B 1 5 ? 199.514 194.018 94.505 1.00 55.47 5 GLU C CA 1
ATOM 1203 C C . GLU B 1 5 ? 198.454 193.770 95.567 1.00 55.47 5 GLU C C 1
ATOM 1204 O O . GLU B 1 5 ? 198.097 194.688 96.309 1.00 55.47 5 GLU C O 1
ATOM 1210 N N . ASN B 1 6 ? 197.951 192.539 95.655 1.00 54.91 6 ASN C N 1
ATOM 1211 C CA . ASN B 1 6 ? 196.954 192.147 96.649 1.00 54.91 6 ASN C CA 1
ATOM 1212 C C . ASN B 1 6 ? 195.692 192.994 96.547 1.00 54.91 6 ASN C C 1
ATOM 1213 O O . ASN B 1 6 ? 195.067 193.321 97.556 1.00 54.91 6 ASN C O 1
ATOM 1218 N N . LEU B 1 7 ? 195.313 193.350 95.320 1.00 52.89 7 LEU C N 1
ATOM 1219 C CA . LEU B 1 7 ? 194.113 194.149 95.113 1.00 52.89 7 LEU C CA 1
ATOM 1220 C C . LEU B 1 7 ? 192.864 193.403 95.564 1.00 52.89 7 LEU C C 1
ATOM 1221 O O . LEU B 1 7 ? 191.991 193.982 96.219 1.00 52.89 7 LEU C O 1
ATOM 1226 N N . TYR B 1 8 ? 192.762 192.116 95.232 1.00 52.25 8 TYR C N 1
ATOM 1227 C CA . TYR B 1 8 ? 191.583 191.334 95.566 1.00 52.25 8 TYR C CA 1
ATOM 1228 C C . TYR B 1 8 ? 191.881 190.070 96.354 1.00 52.25 8 TYR C C 1
ATOM 1229 O O . TYR B 1 8 ? 190.957 189.293 96.603 1.00 52.25 8 TYR C O 1
ATOM 1238 N N . CYS B 1 9 ? 193.130 189.832 96.743 1.00 56.16 9 CYS C N 1
ATOM 1239 C CA . CYS B 1 9 ? 193.482 188.694 97.580 1.00 56.16 9 CYS C CA 1
ATOM 1240 C C . CYS B 1 9 ? 194.574 189.091 98.556 1.00 56.16 9 CYS C C 1
ATOM 1241 O O . CYS B 1 9 ? 195.658 189.509 98.143 1.00 56.16 9 CYS C O 1
ATOM 1244 N N . ASP B 1 10 ? 194.291 188.939 99.844 1.00 59.23 10 ASP C N 1
ATOM 1245 C CA . ASP B 1 10 ? 195.244 189.219 100.907 1.00 59.23 10 ASP C CA 1
ATOM 1246 C C . ASP B 1 10 ? 195.657 187.913 101.566 1.00 59.23 10 ASP C C 1
ATOM 1247 O O . ASP B 1 10 ? 194.810 187.175 102.076 1.00 59.23 10 ASP C O 1
ATOM 1252 N N . TYR B 1 11 ? 196.954 187.639 101.567 1.00 59.98 11 TYR C N 1
ATOM 1253 C CA . TYR B 1 11 ? 197.466 186.421 102.171 1.00 59.98 11 TYR C CA 1
ATOM 1254 C C . TYR B 1 11 ? 197.977 186.672 103.583 1.00 59.98 11 TYR C C 1
ATOM 1255 O O . TYR B 1 11 ? 197.396 186.190 104.554 1.00 59.98 11 TYR C O 1
ATOM 1264 N N . ALA B 1 16 ? 194.916 182.207 112.029 1.00 45.23 16 ALA C N 1
ATOM 1265 C CA . ALA B 1 16 ? 194.713 183.334 112.931 1.00 45.23 16 ALA C CA 1
ATOM 1266 C C . ALA B 1 16 ? 193.240 183.695 113.000 1.00 45.23 16 ALA C C 1
ATOM 1267 O O . ALA B 1 16 ? 192.809 184.423 113.889 1.00 45.23 16 ALA C O 1
ATOM 1269 N N . LYS B 1 17 ? 192.468 183.177 112.047 1.00 41.98 17 LYS C N 1
ATOM 1270 C CA . LYS B 1 17 ? 191.045 183.492 112.000 1.00 41.98 17 LYS C CA 1
ATOM 1271 C C . LYS B 1 17 ? 190.221 182.358 112.595 1.00 41.98 17 LYS C C 1
ATOM 1272 O O . LYS B 1 17 ? 189.167 182.593 113.196 1.00 41.98 17 LYS C O 1
ATOM 1278 N N . ALA B 1 18 ? 190.699 181.125 112.451 1.00 35.84 18 ALA C N 1
ATOM 1279 C CA . ALA B 1 18 ? 190.080 179.953 113.046 1.00 35.84 18 ALA C CA 1
ATOM 1280 C C . ALA B 1 18 ? 191.090 178.817 113.045 1.00 35.84 18 ALA C C 1
ATOM 1281 O O . ALA B 1 18 ? 191.968 178.739 112.186 1.00 35.84 18 ALA C O 1
ATOM 1283 N N . VAL B 1 19 ? 190.959 177.935 114.025 1.00 29.99 19 VAL C N 1
ATOM 1284 C CA . VAL B 1 19 ? 191.793 176.748 114.142 1.00 29.99 19 VAL C CA 1
ATOM 1285 C C . VAL B 1 19 ? 190.940 175.539 113.798 1.00 29.99 19 VAL C C 1
ATOM 1286 O O . VAL B 1 19 ? 189.855 175.361 114.361 1.00 29.99 19 VAL C O 1
ATOM 1290 N N . ALA B 1 20 ? 191.417 174.723 112.864 1.00 28.54 20 ALA C N 1
ATOM 1291 C CA . ALA B 1 20 ? 190.747 173.465 112.575 1.00 28.54 20 ALA C CA 1
ATOM 1292 C C . ALA B 1 20 ? 190.817 172.548 113.787 1.00 28.54 20 ALA C C 1
ATOM 1293 O O . ALA B 1 20 ? 191.864 172.410 114.421 1.00 28.54 20 ALA C O 1
ATOM 1295 N N . GLY B 1 21 ? 189.684 171.925 114.113 1.00 27.02 21 GLY C N 1
ATOM 1296 C CA . GLY B 1 21 ? 189.635 171.063 115.281 1.00 27.02 21 GLY C CA 1
ATOM 1297 C C . GLY B 1 21 ? 190.587 169.885 115.190 1.00 27.02 21 GLY C C 1
ATOM 1298 O O . GLY B 1 21 ? 191.043 169.369 116.208 1.00 27.02 21 GLY C O 1
ATOM 1299 N N . LYS B 1 22 ? 190.917 169.461 113.969 1.00 28.53 22 LYS C N 1
ATOM 1300 C CA . LYS B 1 22 ? 191.774 168.295 113.790 1.00 28.53 22 LYS C CA 1
ATOM 1301 C C . LYS B 1 22 ? 193.209 168.572 114.222 1.00 28.53 22 LYS C C 1
ATOM 1302 O O . LYS B 1 22 ? 193.992 167.639 114.420 1.00 28.53 22 LYS C O 1
ATOM 1308 N N . ASP B 1 23 ? 193.576 169.845 114.373 1.00 30.34 23 ASP C N 1
ATOM 1309 C CA . ASP B 1 23 ? 194.937 170.161 114.790 1.00 30.34 23 ASP C CA 1
ATOM 1310 C C . ASP B 1 23 ? 195.059 170.193 116.305 1.00 30.34 23 ASP C C 1
ATOM 1311 O O . ASP B 1 23 ? 196.167 170.252 116.844 1.00 30.34 23 ASP C O 1
ATOM 1316 N N . VAL B 1 24 ? 193.933 170.144 117.010 1.00 26.27 24 VAL C N 1
ATOM 1317 C CA . VAL B 1 24 ? 193.956 170.168 118.464 1.00 26.27 24 VAL C CA 1
ATOM 1318 C C . VAL B 1 24 ? 193.718 168.763 118.991 1.00 26.27 24 VAL C C 1
ATOM 1319 O O . VAL B 1 24 ? 192.625 168.205 118.845 1.00 26.27 24 VAL C O 1
ATOM 1323 N N . ILE B 1 25 ? 194.740 168.181 119.613 1.00 24.49 25 ILE C N 1
ATOM 1324 C CA . ILE B 1 25 ? 194.690 166.786 120.020 1.00 24.49 25 ILE C CA 1
ATOM 1325 C C . ILE B 1 25 ? 195.009 166.660 121.501 1.00 24.49 25 ILE C C 1
ATOM 1326 O O . ILE B 1 25 ? 195.672 167.508 122.098 1.00 24.49 25 ILE C O 1
ATOM 1331 N N . LEU B 1 26 ? 194.503 165.587 122.089 1.00 22.75 26 LEU C N 1
ATOM 1332 C CA . LEU B 1 26 ? 194.818 165.194 123.452 1.00 22.75 26 LEU C CA 1
ATOM 1333 C C . LEU B 1 26 ? 196.017 164.257 123.433 1.00 22.75 26 LEU C C 1
ATOM 1334 O O . LEU B 1 26 ? 196.073 163.330 122.622 1.00 22.75 26 LEU C O 1
ATOM 1339 N N . ALA B 1 27 ? 196.976 164.512 124.311 1.00 24.96 27 ALA C N 1
ATOM 1340 C CA . ALA B 1 27 ? 198.150 163.671 124.462 1.00 24.96 27 ALA C CA 1
ATOM 1341 C C . ALA B 1 27 ? 198.343 163.358 125.935 1.00 24.96 27 ALA C C 1
ATOM 1342 O O . ALA B 1 27 ? 198.061 164.194 126.793 1.00 24.96 27 ALA C O 1
ATOM 1344 N N . VAL B 1 28 ? 198.805 162.151 126.227 1.00 26.41 28 VAL C N 1
ATOM 1345 C CA . VAL B 1 28 ? 199.066 161.724 127.593 1.00 26.41 28 VAL C CA 1
ATOM 1346 C C . VAL B 1 28 ? 200.533 161.344 127.697 1.00 26.41 28 VAL C C 1
ATOM 1347 O O . VAL B 1 28 ? 201.144 160.929 126.708 1.00 26.41 28 VAL C O 1
ATOM 1351 N N . PHE B 1 29 ? 201.098 161.511 128.882 1.00 29.60 29 PHE C N 1
ATOM 1352 C CA . PHE B 1 29 ? 202.426 160.993 129.149 1.00 29.60 29 PHE C CA 1
ATOM 1353 C C . PHE B 1 29 ? 202.341 159.525 129.543 1.00 29.60 29 PHE C C 1
ATOM 1354 O O . PHE B 1 29 ? 201.376 159.082 130.167 1.00 29.60 29 PHE C O 1
ATOM 1362 N N . ASN B 1 30 ? 203.360 158.765 129.164 1.00 30.87 30 ASN C N 1
ATOM 1363 C CA . ASN B 1 30 ? 203.477 157.409 129.663 1.00 30.87 30 ASN C CA 1
ATOM 1364 C C . ASN B 1 30 ? 203.800 157.434 131.155 1.00 30.87 30 ASN C C 1
ATOM 1365 O O . ASN B 1 30 ? 204.064 158.485 131.743 1.00 30.87 30 ASN C O 1
ATOM 1370 N N . ALA B 1 31 ? 203.768 156.254 131.772 1.00 31.61 31 ALA C N 1
ATOM 1371 C CA . ALA B 1 31 ? 203.836 156.177 133.228 1.00 31.61 31 ALA C CA 1
ATOM 1372 C C . ALA B 1 31 ? 205.129 156.775 133.768 1.00 31.61 31 ALA C C 1
ATOM 1373 O O . ALA B 1 31 ? 205.155 157.310 134.881 1.00 31.61 31 ALA C O 1
ATOM 1375 N N . ALA B 1 32 ? 206.211 156.701 132.993 1.00 33.46 32 ALA C N 1
ATOM 1376 C CA . ALA B 1 32 ? 207.485 157.233 133.462 1.00 33.46 32 ALA C CA 1
ATOM 1377 C C . ALA B 1 32 ? 207.590 158.732 133.211 1.00 33.46 32 ALA C C 1
ATOM 1378 O O . ALA B 1 32 ? 208.308 159.438 133.927 1.00 33.46 32 ALA C O 1
ATOM 1380 N N . GLY B 1 33 ? 206.892 159.234 132.199 1.00 33.60 33 GLY C N 1
ATOM 1381 C CA . GLY B 1 33 ? 206.942 160.636 131.858 1.00 33.60 33 GLY C CA 1
ATOM 1382 C C . GLY B 1 33 ? 207.920 160.996 130.768 1.00 33.60 33 GLY C C 1
ATOM 1383 O O . GLY B 1 33 ? 208.138 162.188 130.526 1.00 33.60 33 GLY C O 1
ATOM 1384 N N . ASP B 1 34 ? 208.514 160.009 130.096 1.00 33.95 34 ASP C N 1
ATOM 1385 C CA . ASP B 1 34 ? 209.554 160.313 129.122 1.00 33.95 34 ASP C CA 1
ATOM 1386 C C . ASP B 1 34 ? 209.002 160.344 127.705 1.00 33.95 34 ASP C C 1
ATOM 1387 O O . ASP B 1 34 ? 209.677 160.808 126.781 1.00 33.95 34 ASP C O 1
ATOM 1392 N N . LYS B 1 35 ? 207.789 159.845 127.503 1.00 32.53 35 LYS C N 1
ATOM 1393 C CA . LYS B 1 35 ? 207.158 159.873 126.194 1.00 32.53 35 LYS C CA 1
ATOM 1394 C C . LYS B 1 35 ? 205.787 160.518 126.304 1.00 32.53 35 LYS C C 1
ATOM 1395 O O . LYS B 1 35 ? 205.007 160.189 127.202 1.00 32.53 35 LYS C O 1
ATOM 1401 N N . LEU B 1 36 ? 205.505 161.437 125.392 1.00 30.09 36 LEU C N 1
ATOM 1402 C CA . LEU B 1 36 ? 204.204 162.077 125.286 1.00 30.09 36 LEU C CA 1
ATOM 1403 C C . LEU B 1 36 ? 203.471 161.478 124.095 1.00 30.09 36 LEU C C 1
ATOM 1404 O O . LEU B 1 36 ? 203.973 161.523 122.970 1.00 30.09 36 LEU C O 1
ATOM 1409 N N . LEU B 1 37 ? 202.291 160.920 124.342 1.00 27.59 37 LEU C N 1
ATOM 1410 C CA . LEU B 1 37 ? 201.600 160.085 123.369 1.00 27.59 37 LEU C CA 1
ATOM 1411 C C . LEU B 1 37 ? 200.265 160.693 122.982 1.00 27.59 37 LEU C C 1
ATOM 1412 O O . LEU B 1 37 ? 199.365 160.803 123.818 1.00 27.59 37 LEU C O 1
ATOM 1417 N N . ALA B 1 38 ? 200.131 161.057 121.714 1.00 25.13 38 ALA C N 1
ATOM 1418 C CA . ALA B 1 38 ? 198.825 161.392 121.173 1.00 25.13 38 ALA C CA 1
ATOM 1419 C C . ALA B 1 38 ? 197.899 160.189 121.274 1.00 25.13 38 ALA C C 1
ATOM 1420 O O . ALA B 1 38 ? 198.254 159.080 120.869 1.00 25.13 38 ALA C O 1
ATOM 1422 N N . VAL B 1 39 ? 196.712 160.407 121.834 1.00 23.04 39 VAL C N 1
ATOM 1423 C CA . VAL B 1 39 ? 195.735 159.334 121.951 1.00 23.04 39 VAL C CA 1
ATOM 1424 C C . VAL B 1 39 ? 195.293 158.904 120.560 1.00 23.04 39 VAL C C 1
ATOM 1425 O O . VAL B 1 39 ? 194.827 159.720 119.757 1.00 23.04 39 VAL C O 1
ATOM 1429 N N . ALA B 1 40 ? 195.444 157.617 120.269 1.00 22.64 40 ALA C N 1
ATOM 1430 C CA . ALA B 1 40 ? 195.269 157.122 118.912 1.00 22.64 40 ALA C CA 1
ATOM 1431 C C . ALA B 1 40 ? 193.803 157.120 118.503 1.00 22.64 40 ALA C C 1
ATOM 1432 O O . ALA B 1 40 ? 192.916 156.813 119.301 1.00 22.64 40 ALA C O 1
ATOM 1434 N N . GLY B 1 41 ? 193.556 157.478 117.248 1.00 20.54 41 GLY C N 1
ATOM 1435 C CA . GLY B 1 41 ? 192.230 157.441 116.678 1.00 20.54 41 GLY C CA 1
ATOM 1436 C C . GLY B 1 41 ? 191.263 158.481 117.182 1.00 20.54 41 GLY C C 1
ATOM 1437 O O . GLY B 1 41 ? 190.068 158.357 116.915 1.00 20.54 41 GLY C O 1
ATOM 1438 N N . GLN B 1 42 ? 191.732 159.510 117.881 1.00 21.16 42 GLN C N 1
ATOM 1439 C CA . GLN B 1 42 ? 190.824 160.468 118.496 1.00 21.16 42 GLN C CA 1
ATOM 1440 C C . GLN B 1 42 ? 190.116 161.312 117.443 1.00 21.16 42 GLN C C 1
ATOM 1441 O O . GLN B 1 42 ? 190.695 161.668 116.416 1.00 21.16 42 GLN C O 1
ATOM 1447 N N . GLN B 1 43 ? 188.852 161.610 117.698 1.00 20.47 43 GLN C N 1
ATOM 1448 C CA . GLN B 1 43 ? 188.016 162.363 116.779 1.00 20.47 43 GLN C CA 1
ATOM 1449 C C . GLN B 1 43 ? 187.345 163.565 117.415 1.00 20.47 43 GLN C C 1
ATOM 1450 O O . GLN B 1 43 ? 187.202 164.590 116.756 1.00 20.47 43 GLN C O 1
ATOM 1456 N N . GLY B 1 44 ? 186.943 163.474 118.672 1.00 19.87 44 GLY C N 1
ATOM 1457 C CA . GLY B 1 44 ? 186.313 164.589 119.337 1.00 19.87 44 GLY C CA 1
ATOM 1458 C C . GLY B 1 44 ? 187.004 164.950 120.627 1.00 19.87 44 GLY C C 1
ATOM 1459 O O . GLY B 1 44 ? 187.500 164.079 121.339 1.00 19.87 44 GLY C O 1
ATOM 1460 N N . LEU B 1 45 ? 187.044 166.237 120.938 1.00 19.75 45 LEU C N 1
ATOM 1461 C CA . LEU B 1 45 ? 187.715 166.738 122.123 1.00 19.75 45 LEU C CA 1
ATOM 1462 C C . LEU B 1 45 ? 186.858 167.812 122.769 1.00 19.75 45 LEU C C 1
ATOM 1463 O O . LEU B 1 45 ? 186.412 168.743 122.096 1.00 19.75 45 LEU C O 1
ATOM 1468 N N . THR B 1 46 ? 186.623 167.676 124.066 1.00 19.80 46 THR C N 1
ATOM 1469 C CA . THR B 1 46 ? 185.952 168.695 124.855 1.00 19.80 46 THR C CA 1
ATOM 1470 C C . THR B 1 46 ? 186.790 168.993 126.086 1.00 19.80 46 THR C C 1
ATOM 1471 O O . THR B 1 46 ? 187.150 168.081 126.830 1.00 19.80 46 THR C O 1
ATOM 1475 N N . VAL B 1 47 ? 187.101 170.265 126.293 1.00 19.01 47 VAL C N 1
ATOM 1476 C CA . VAL B 1 47 ? 187.764 170.732 127.503 1.00 19.01 47 VAL C CA 1
ATOM 1477 C C . VAL B 1 47 ? 186.752 171.552 128.285 1.00 19.01 47 VAL C C 1
ATOM 1478 O O . VAL B 1 47 ? 186.338 172.624 127.836 1.00 19.01 47 VAL C O 1
ATOM 1482 N N . ASN B 1 48 ? 186.347 171.050 129.443 1.00 19.39 48 ASN C N 1
ATOM 1483 C CA . ASN B 1 48 ? 185.377 171.715 130.303 1.00 19.39 48 ASN C CA 1
ATOM 1484 C C . ASN B 1 48 ? 186.110 172.401 131.442 1.00 19.39 48 ASN C C 1
ATOM 1485 O O . ASN B 1 48 ? 186.887 171.762 132.149 1.00 19.39 48 ASN C O 1
ATOM 1490 N N . ARG B 1 49 ? 185.873 173.696 131.611 1.00 19.02 49 ARG C N 1
ATOM 1491 C CA . ARG B 1 49 ? 186.348 174.435 132.773 1.00 19.02 49 ARG C CA 1
ATOM 1492 C C . ARG B 1 49 ? 185.194 175.248 133.329 1.00 19.02 49 ARG C C 1
ATOM 1493 O O . ARG B 1 49 ? 184.590 176.042 132.607 1.00 19.02 49 ARG C O 1
ATOM 1501 N N . SER B 1 50 ? 184.896 175.059 134.605 1.00 20.87 50 SER C N 1
ATOM 1502 C CA . SER B 1 50 ? 183.796 175.762 135.235 1.00 20.87 50 SER C CA 1
ATOM 1503 C C . SER B 1 50 ? 184.236 176.286 136.590 1.00 20.87 50 SER C C 1
ATOM 1504 O O . SER B 1 50 ? 185.201 175.804 137.182 1.00 20.87 50 SER C O 1
ATOM 1507 N N . LYS B 1 51 ? 183.517 177.292 137.066 1.00 22.67 51 LYS C N 1
ATOM 1508 C CA . LYS B 1 51 ? 183.753 177.910 138.360 1.00 22.67 51 LYS C CA 1
ATOM 1509 C C . LYS B 1 51 ? 182.424 178.003 139.089 1.00 22.67 51 LYS C C 1
ATOM 1510 O O . LYS B 1 51 ? 181.396 178.286 138.470 1.00 22.67 51 LYS C O 1
ATOM 1516 N N . ASP B 1 52 ? 182.440 177.762 140.394 1.00 24.64 52 ASP C N 1
ATOM 1517 C CA . ASP B 1 52 ? 181.229 177.922 141.182 1.00 24.64 52 ASP C CA 1
ATOM 1518 C C . ASP B 1 52 ? 180.936 179.394 141.439 1.00 24.64 52 ASP C C 1
ATOM 1519 O O . ASP B 1 52 ? 181.830 180.240 141.44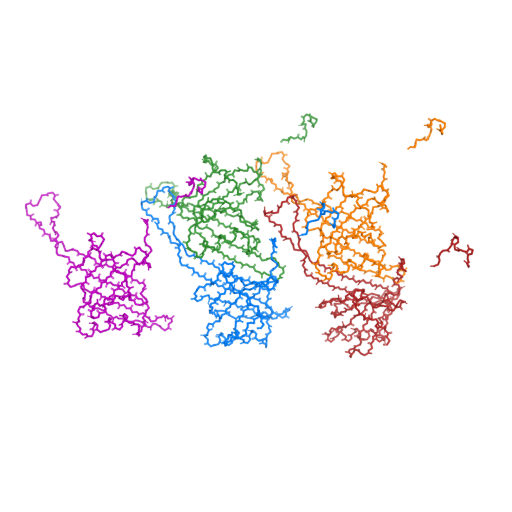7 1.00 24.64 52 ASP C O 1
ATOM 1524 N N . SER B 1 53 ? 179.660 179.694 141.644 1.00 25.53 53 SER C N 1
ATOM 1525 C CA . SER B 1 53 ? 179.212 181.013 142.063 1.00 25.53 53 SER C CA 1
ATOM 1526 C C . SER B 1 53 ? 178.622 180.902 143.457 1.00 25.53 53 S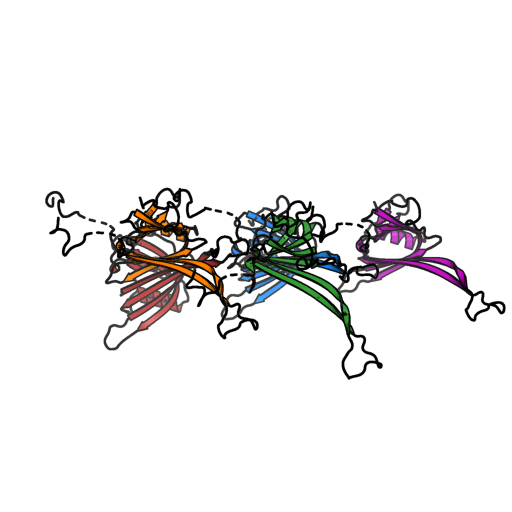ER C C 1
ATOM 1527 O O . SER B 1 53 ? 177.791 180.028 143.713 1.00 25.53 53 SER C O 1
ATOM 1530 N N . ILE B 1 54 ? 179.067 181.770 144.355 1.00 24.86 54 ILE C N 1
ATOM 1531 C CA . ILE B 1 54 ? 178.539 181.857 145.709 1.00 24.86 54 ILE C CA 1
ATOM 1532 C C . ILE B 1 54 ? 177.618 183.063 145.774 1.00 24.86 54 ILE C C 1
ATOM 1533 O O . ILE B 1 54 ? 178.053 184.192 145.526 1.00 24.86 54 ILE C O 1
ATOM 1538 N N . GLU B 1 55 ? 176.355 182.833 146.104 1.00 24.77 55 GLU C N 1
ATOM 1539 C CA . GLU B 1 55 ? 175.430 183.937 146.303 1.00 24.77 55 GLU C CA 1
ATOM 1540 C C . GLU B 1 55 ? 175.657 184.547 147.679 1.00 24.77 55 GLU C C 1
ATOM 1541 O O . GLU B 1 55 ? 175.671 183.839 148.688 1.00 24.77 55 GLU C O 1
ATOM 1547 N N . ILE B 1 56 ? 175.851 185.858 147.712 1.00 23.55 56 ILE C N 1
ATOM 1548 C CA . ILE B 1 56 ? 176.076 186.589 148.947 1.00 23.55 56 ILE C CA 1
ATOM 1549 C C . ILE B 1 56 ? 175.052 187.708 149.113 1.00 23.55 56 ILE C C 1
ATOM 1550 O O . ILE B 1 56 ? 175.332 188.716 149.746 1.00 23.55 56 ILE C O 1
ATOM 1555 N N . THR B 1 57 ? 173.871 187.538 148.530 1.00 23.29 57 THR C N 1
ATOM 1556 C CA . THR B 1 57 ? 172.788 188.490 148.710 1.00 23.29 57 THR C CA 1
ATOM 1557 C C . THR B 1 57 ? 172.389 188.576 150.176 1.00 23.29 57 THR C C 1
ATOM 1558 O O . THR B 1 57 ? 172.230 187.562 150.856 1.00 23.29 57 THR C O 1
ATOM 1562 N N . SER B 1 58 ? 172.229 189.799 150.661 1.00 24.36 58 SER C N 1
ATOM 1563 C CA . SER B 1 58 ? 171.749 190.040 152.009 1.00 24.36 58 SER C CA 1
ATOM 1564 C C . SER B 1 58 ? 170.735 191.170 151.962 1.00 24.36 58 SER C C 1
ATOM 1565 O O . SER B 1 58 ? 170.329 191.622 150.893 1.00 24.36 58 SER C O 1
ATOM 1568 N N . LYS B 1 59 ? 170.314 191.621 153.141 1.00 24.38 59 LYS C N 1
ATOM 1569 C CA . LYS B 1 59 ? 169.414 192.765 153.204 1.00 24.38 59 LYS C CA 1
ATOM 1570 C C . LYS B 1 59 ? 170.163 194.072 152.993 1.00 24.38 59 LYS C C 1
ATOM 1571 O O . LYS B 1 59 ? 169.539 195.124 152.828 1.00 24.38 59 LYS C O 1
ATOM 1577 N N . ASP B 1 60 ? 171.497 194.028 152.997 1.00 27.78 60 ASP C N 1
ATOM 1578 C CA . ASP B 1 60 ? 172.283 195.192 152.607 1.00 27.78 60 ASP C CA 1
ATOM 1579 C C . ASP B 1 60 ? 172.310 195.361 151.097 1.00 27.78 60 ASP C C 1
ATOM 1580 O O . ASP B 1 60 ? 172.616 196.446 150.595 1.00 27.78 60 ASP C O 1
ATOM 1585 N N . THR B 1 61 ? 172.018 194.296 150.360 1.00 26.95 61 THR C N 1
ATOM 1586 C CA . THR B 1 61 ? 172.056 194.353 148.907 1.00 26.95 61 THR C CA 1
ATOM 1587 C C . THR B 1 61 ? 171.004 195.321 148.384 1.00 26.95 61 THR C C 1
ATOM 1588 O O . THR B 1 61 ? 169.817 195.207 148.697 1.00 26.95 61 THR C O 1
ATOM 1592 N N . VAL B 1 62 ? 171.450 196.283 147.579 1.00 28.66 62 VAL C N 1
ATOM 1593 C CA . VAL B 1 62 ? 170.591 197.335 147.062 1.00 28.66 62 VAL C CA 1
ATOM 1594 C C . VAL B 1 62 ? 170.493 197.191 145.550 1.00 28.66 62 VAL C C 1
ATOM 1595 O O . VAL B 1 62 ? 171.418 196.727 144.883 1.00 28.66 62 VAL C O 1
ATOM 1599 N N . GLY B 1 63 ? 169.347 197.588 145.013 1.00 26.46 63 GLY C N 1
ATOM 1600 C CA . GLY B 1 63 ? 169.162 197.623 143.580 1.00 26.46 63 GLY C CA 1
ATOM 1601 C C . GLY B 1 63 ? 168.317 196.514 143.000 1.00 26.46 63 GLY C C 1
ATOM 1602 O O . GLY B 1 63 ? 167.921 196.613 141.834 1.00 26.46 63 GLY C O 1
ATOM 1603 N N . GLY B 1 64 ? 168.026 195.468 143.766 1.00 21.92 64 GLY C N 1
ATOM 1604 C CA . GLY B 1 64 ? 167.163 194.413 143.284 1.00 21.92 64 GLY C CA 1
ATOM 1605 C C . GLY B 1 64 ? 167.845 193.306 142.519 1.00 21.92 64 GLY C C 1
ATOM 1606 O O . GLY B 1 64 ? 167.162 192.496 141.894 1.00 21.92 64 GLY C O 1
ATOM 1607 N N . TRP B 1 65 ? 169.169 193.238 142.549 1.00 19.57 65 TRP C N 1
ATOM 1608 C CA . TRP B 1 65 ? 169.922 192.193 141.871 1.00 19.57 65 TRP C CA 1
ATOM 1609 C C . TRP B 1 65 ? 170.601 191.322 142.911 1.00 19.57 65 TRP C C 1
ATOM 1610 O O . TRP B 1 65 ? 171.039 191.820 143.949 1.00 19.57 65 TRP C O 1
ATOM 1621 N N . LYS B 1 66 ? 170.683 190.029 142.634 1.00 21.47 66 LYS C N 1
ATOM 1622 C CA . LYS B 1 66 ? 171.427 189.133 143.505 1.00 21.47 66 LYS C CA 1
ATOM 1623 C C . LYS B 1 66 ? 172.913 189.461 143.467 1.00 21.47 66 LYS C C 1
ATOM 1624 O O . LYS B 1 66 ? 173.439 189.952 142.468 1.00 21.47 66 LYS C O 1
ATOM 1630 N N . SER B 1 67 ? 173.589 189.181 144.572 1.00 23.12 67 SER C N 1
ATOM 1631 C CA . SER B 1 67 ? 175.016 189.424 144.708 1.00 23.12 67 SER C CA 1
ATOM 1632 C C . SER B 1 67 ? 175.754 188.092 144.707 1.00 23.12 67 SER C C 1
ATOM 1633 O O . SER B 1 67 ? 175.424 187.196 145.487 1.00 23.12 67 SER C O 1
ATOM 1636 N N . LYS B 1 68 ? 176.744 187.961 143.831 1.00 23.16 68 LYS C N 1
ATOM 1637 C CA . LYS B 1 68 ? 177.464 186.709 143.666 1.00 23.16 68 LYS C CA 1
ATOM 1638 C C . LYS B 1 68 ? 178.963 186.952 143.627 1.00 23.16 68 LYS C C 1
ATOM 1639 O O . LYS B 1 68 ? 179.429 187.995 143.170 1.00 23.16 68 LYS C O 1
ATOM 1645 N N . ILE B 1 69 ? 179.715 185.973 144.120 1.00 23.78 69 ILE C N 1
ATOM 1646 C CA . ILE B 1 69 ? 181.165 185.950 143.994 1.00 23.78 69 ILE C CA 1
ATOM 1647 C C . ILE B 1 69 ? 181.576 184.598 143.434 1.00 23.78 69 ILE C C 1
ATOM 1648 O O . ILE B 1 69 ? 180.840 183.613 143.538 1.00 23.78 69 ILE C O 1
ATOM 1653 N N . GLY B 1 70 ? 182.760 184.558 142.832 1.00 23.08 70 GLY C N 1
ATOM 1654 C CA . GLY B 1 70 ? 183.234 183.320 142.240 1.00 23.08 70 GLY C CA 1
ATOM 1655 C C . GLY B 1 70 ? 183.709 182.340 143.298 1.00 23.08 70 GLY C C 1
ATOM 1656 O O . GLY B 1 70 ? 184.191 182.728 144.362 1.00 23.08 70 GLY C O 1
ATOM 1657 N N . GLY B 1 71 ? 183.561 181.052 142.997 1.00 23.14 71 GLY C N 1
ATOM 1658 C CA . GLY B 1 71 ? 184.019 179.993 143.868 1.00 23.14 71 GLY C CA 1
ATOM 1659 C C . GLY B 1 71 ? 185.225 179.266 143.307 1.00 23.14 71 GLY C C 1
ATOM 1660 O O . GLY B 1 71 ? 186.075 179.837 142.623 1.00 23.14 71 GLY C O 1
ATOM 1661 N N . MET B 1 72 ? 185.291 177.974 143.602 1.00 23.91 72 MET C N 1
ATOM 1662 C CA . MET B 1 72 ? 186.420 177.171 143.161 1.00 23.91 72 MET C CA 1
ATOM 1663 C C . MET B 1 72 ? 186.201 176.646 141.747 1.00 23.91 72 MET C C 1
ATOM 1664 O O . MET B 1 72 ? 185.075 176.527 141.265 1.00 23.91 72 MET C O 1
ATOM 1669 N N . LYS B 1 73 ? 187.305 176.325 141.088 1.00 21.26 73 LYS C N 1
ATOM 1670 C CA . LYS B 1 73 ? 187.296 175.866 139.710 1.00 21.26 73 LYS C CA 1
ATOM 1671 C C . LYS B 1 73 ? 187.439 174.353 139.647 1.00 21.26 73 LYS C C 1
ATOM 1672 O O . LYS B 1 73 ? 188.018 173.733 140.540 1.00 21.26 73 LYS C O 1
ATOM 1678 N N . GLU B 1 74 ? 186.896 173.767 138.590 1.00 21.07 74 GLU C N 1
ATOM 1679 C CA . GLU B 1 74 ? 187.080 172.360 138.281 1.00 21.07 74 GLU C CA 1
ATOM 1680 C C . GLU B 1 74 ? 187.151 172.205 136.772 1.00 21.07 74 GLU C C 1
ATOM 1681 O O . GLU B 1 74 ? 186.709 173.076 136.025 1.00 21.07 74 GLU C O 1
ATOM 1687 N N . TRP B 1 75 ? 187.728 171.101 136.324 1.00 19.24 75 TRP C N 1
ATOM 1688 C CA . TRP B 1 75 ? 187.851 170.856 134.900 1.00 19.24 75 TRP C CA 1
ATOM 1689 C C . TRP B 1 75 ? 187.722 169.373 134.606 1.00 19.24 75 TRP C C 1
ATOM 1690 O O . TRP B 1 75 ? 187.936 168.528 135.473 1.00 19.24 75 TRP C O 1
ATOM 1701 N N . SER B 1 76 ? 187.352 169.073 133.369 1.00 19.17 76 SER C N 1
ATOM 1702 C CA . SER B 1 76 ? 187.394 167.717 132.854 1.00 19.17 76 SER C CA 1
ATOM 1703 C C . SER B 1 76 ? 187.676 167.775 131.365 1.00 19.17 76 SER C C 1
ATOM 1704 O O . SER B 1 76 ? 187.495 168.808 130.723 1.00 19.17 76 SER C O 1
ATOM 1707 N N . ILE B 1 77 ? 188.138 166.657 130.825 1.00 19.53 77 ILE C N 1
ATOM 1708 C CA . ILE B 1 77 ? 188.380 166.519 129.398 1.00 19.53 77 ILE C CA 1
ATOM 1709 C C . ILE B 1 77 ? 187.637 165.289 128.913 1.00 19.53 77 ILE C C 1
ATOM 1710 O O . ILE B 1 77 ? 187.741 164.216 129.513 1.00 19.53 77 ILE C O 1
ATOM 1715 N N . GLU B 1 78 ? 186.875 165.452 127.844 1.00 21.98 78 GLU C N 1
ATOM 1716 C CA . GLU B 1 78 ? 186.188 164.350 127.196 1.00 21.98 78 GLU C CA 1
ATOM 1717 C C . GLU B 1 78 ? 186.802 164.132 125.825 1.00 21.98 78 GLU C C 1
ATOM 1718 O O . GLU B 1 78 ? 186.982 165.083 125.062 1.00 21.98 78 GLU C O 1
ATOM 1724 N N . ASN B 1 79 ? 187.142 162.887 125.527 1.00 20.49 79 ASN C N 1
ATOM 1725 C CA . ASN B 1 79 ? 187.784 162.530 124.274 1.00 20.49 79 ASN C CA 1
ATOM 1726 C C . ASN B 1 79 ? 187.181 161.235 123.759 1.00 20.49 79 ASN C C 1
ATOM 1727 O O . ASN B 1 79 ? 187.052 160.264 124.505 1.00 20.49 79 ASN C O 1
ATOM 1732 N N . ASP B 1 80 ? 186.811 161.225 122.492 1.00 20.75 80 ASP C N 1
ATOM 1733 C CA . ASP B 1 80 ? 186.277 160.039 121.849 1.00 20.75 80 ASP C CA 1
ATOM 1734 C C . ASP B 1 80 ? 186.996 159.835 120.527 1.00 20.75 80 ASP C C 1
ATOM 1735 O O . ASP B 1 80 ? 187.595 160.768 119.991 1.00 20.75 80 ASP C O 1
ATOM 1740 N N . GLY B 1 81 ? 186.944 158.615 120.010 1.00 19.89 81 GLY C N 1
ATOM 1741 C CA . GLY B 1 81 ? 187.534 158.353 118.714 1.00 19.89 81 GLY C CA 1
ATOM 1742 C C . GLY B 1 81 ? 187.499 156.882 118.384 1.00 19.89 81 GLY C C 1
ATOM 1743 O O . GLY B 1 81 ? 186.846 156.086 119.057 1.00 19.89 81 GLY C O 1
ATOM 1744 N N . LEU B 1 82 ? 188.222 156.530 117.327 1.00 20.63 82 LEU C N 1
ATOM 1745 C CA . LEU B 1 82 ? 188.329 155.137 116.919 1.00 20.63 82 LEU C CA 1
ATOM 1746 C C . LEU B 1 82 ? 189.252 154.379 117.859 1.00 20.63 82 LEU C C 1
ATOM 1747 O O . LEU B 1 82 ? 190.385 154.789 118.106 1.00 20.63 82 LEU C O 1
ATOM 1752 N N . TYR B 1 83 ? 188.763 153.264 118.379 1.00 22.39 83 TYR C N 1
ATOM 1753 C CA . TYR B 1 83 ? 189.484 152.477 119.365 1.00 22.39 83 TYR C CA 1
ATOM 1754 C C . TYR B 1 83 ? 190.304 151.394 118.684 1.00 22.39 83 TYR C C 1
ATOM 1755 O O . TYR B 1 83 ? 189.764 150.577 117.936 1.00 22.39 83 TYR C O 1
ATOM 1764 N N . VAL B 1 84 ? 191.604 151.396 118.944 1.00 25.92 84 VAL C N 1
ATOM 1765 C CA . VAL B 1 84 ? 192.499 150.313 118.559 1.00 25.92 84 VAL C CA 1
ATOM 1766 C C . VAL B 1 84 ? 193.244 149.888 119.814 1.00 25.92 84 VAL C C 1
ATOM 1767 O O . VAL B 1 84 ? 193.979 150.686 120.404 1.00 25.92 84 VAL C O 1
ATOM 1771 N N . ALA B 1 85 ? 193.051 148.633 120.221 1.00 27.13 85 ALA C N 1
ATOM 1772 C CA . ALA B 1 85 ? 193.399 148.218 121.577 1.00 27.13 85 ALA C CA 1
ATOM 1773 C C . ALA B 1 85 ? 194.906 148.107 121.785 1.00 27.13 85 ALA C C 1
ATOM 1774 O O . ALA B 1 85 ? 195.390 148.266 122.910 1.00 27.13 85 ALA C O 1
ATOM 1776 N N . ASP B 1 86 ? 195.669 147.836 120.726 1.00 30.16 86 ASP C N 1
ATOM 1777 C CA . ASP B 1 86 ? 197.104 147.635 120.905 1.00 30.16 86 ASP C CA 1
ATOM 1778 C C . ASP B 1 86 ? 197.887 148.922 120.675 1.00 30.16 86 ASP C C 1
ATOM 1779 O O . ASP B 1 86 ? 199.119 148.927 120.752 1.00 30.16 86 ASP C O 1
ATOM 1784 N N . ALA B 1 87 ? 197.194 150.018 120.384 1.00 27.77 87 ALA C N 1
ATOM 1785 C CA . ALA B 1 87 ? 197.855 151.312 120.302 1.00 27.77 87 ALA C CA 1
ATOM 1786 C C . ALA B 1 87 ? 198.510 151.647 121.634 1.00 27.77 87 ALA C C 1
ATOM 1787 O O . ALA B 1 87 ? 197.976 151.343 122.701 1.00 27.77 87 ALA C O 1
ATOM 1789 N N . GLU B 1 88 ? 199.681 152.278 121.568 1.00 29.67 88 GLU C N 1
ATOM 1790 C CA . GLU B 1 88 ? 200.463 152.493 122.778 1.00 29.67 88 GLU C CA 1
ATOM 1791 C C . GLU B 1 88 ? 199.764 153.455 123.731 1.00 29.67 88 GLU C C 1
ATOM 1792 O O . GLU B 1 88 ? 199.817 153.277 124.952 1.00 29.67 88 GLU C O 1
ATOM 1798 N N . SER B 1 89 ? 199.101 154.478 123.192 1.00 25.98 89 SER C N 1
ATOM 1799 C CA . SER B 1 89 ? 198.400 155.433 124.042 1.00 25.98 89 SER C CA 1
ATOM 1800 C C . SER B 1 89 ? 197.221 154.780 124.749 1.00 25.98 89 SER C C 1
ATOM 1801 O O . SER B 1 89 ? 196.922 155.106 125.902 1.00 25.98 89 SER C O 1
ATOM 1804 N N . HIS B 1 90 ? 196.547 153.844 124.082 1.00 23.79 90 HIS C N 1
ATOM 1805 C CA . HIS B 1 90 ? 195.409 153.182 124.704 1.00 23.79 90 HIS C CA 1
ATOM 1806 C C . HIS B 1 90 ? 195.857 152.161 125.738 1.00 23.79 90 HIS C C 1
ATOM 1807 O O . HIS B 1 90 ? 195.170 151.943 126.739 1.00 23.79 90 HIS C O 1
ATOM 1814 N N . LYS B 1 91 ? 197.013 151.535 125.525 1.00 26.52 91 LYS C N 1
ATOM 1815 C CA . LYS B 1 91 ? 197.577 150.677 126.559 1.00 26.52 91 LYS C CA 1
ATOM 1816 C C . LYS B 1 91 ? 197.982 151.489 127.780 1.00 26.52 91 LYS C C 1
ATOM 1817 O O . LYS B 1 91 ? 197.815 151.036 128.917 1.00 26.52 91 LYS C O 1
ATOM 1823 N N . GLU B 1 92 ? 198.509 152.697 127.567 1.00 27.33 92 GLU C N 1
ATOM 1824 C CA . GLU B 1 92 ? 198.826 153.567 128.693 1.00 27.33 92 GLU C CA 1
ATOM 1825 C C . GLU B 1 92 ? 197.568 153.971 129.443 1.00 27.33 92 GLU C C 1
ATOM 1826 O O . GLU B 1 92 ? 197.529 153.908 130.674 1.00 27.33 92 GLU C O 1
ATOM 1832 N N . LEU B 1 93 ? 196.527 154.382 128.715 1.00 24.21 93 LEU C N 1
ATOM 1833 C CA . LEU B 1 93 ? 195.263 154.735 129.353 1.00 24.21 93 LEU C CA 1
ATOM 1834 C C . LEU B 1 93 ? 194.678 153.554 130.108 1.00 24.21 93 LEU C C 1
ATOM 1835 O O . LEU B 1 93 ? 194.121 153.722 131.198 1.00 24.21 93 LEU C O 1
ATOM 1840 N N . ALA B 1 94 ? 194.799 152.350 129.546 1.00 25.07 94 ALA C N 1
ATOM 1841 C CA . ALA B 1 94 ? 194.306 151.156 130.221 1.00 25.07 94 ALA C CA 1
ATOM 1842 C C . ALA B 1 94 ? 195.043 150.915 131.530 1.00 25.07 94 ALA C C 1
ATOM 1843 O O . ALA B 1 94 ? 194.423 150.578 132.543 1.00 25.07 94 ALA C O 1
ATOM 1845 N N . LYS B 1 95 ? 196.366 151.085 131.530 1.00 27.03 95 LYS C N 1
ATOM 1846 C CA . LYS B 1 95 ? 197.131 150.889 132.757 1.00 27.03 95 LYS C CA 1
ATOM 1847 C C . LYS B 1 95 ? 196.821 151.969 133.783 1.00 27.03 95 LYS C C 1
ATOM 1848 O O . LYS B 1 95 ? 196.790 151.695 134.985 1.00 27.03 95 LYS C O 1
ATOM 1854 N N . TYR B 1 96 ? 196.603 153.205 133.331 1.00 26.34 96 TYR C N 1
ATOM 1855 C CA . TYR B 1 96 ? 196.210 154.267 134.251 1.00 26.34 96 TYR C CA 1
ATOM 1856 C C . TYR B 1 96 ? 194.870 153.958 134.897 1.00 26.34 96 TYR C C 1
ATOM 1857 O O . TYR B 1 96 ? 194.695 154.149 136.103 1.00 26.34 96 TYR C O 1
ATOM 1866 N N . PHE B 1 97 ? 193.914 153.474 134.104 1.00 24.56 97 PHE C N 1
ATOM 1867 C CA . PHE B 1 97 ? 192.602 153.139 134.638 1.00 24.56 97 PHE C CA 1
ATOM 1868 C C . PHE B 1 97 ? 192.678 151.949 135.586 1.00 24.56 97 PHE C C 1
ATOM 1869 O O . PHE B 1 97 ? 191.973 151.909 136.598 1.00 24.56 97 PHE C O 1
ATOM 1877 N N . GLU B 1 98 ? 193.545 150.981 135.288 1.00 29.57 98 GLU C N 1
ATOM 1878 C CA . GLU B 1 98 ? 193.639 149.782 136.114 1.00 29.57 98 GLU C CA 1
ATOM 1879 C C . GLU B 1 98 ? 194.359 150.061 137.425 1.00 29.57 98 GLU C C 1
ATOM 1880 O O . GLU B 1 98 ? 193.970 149.542 138.475 1.00 29.57 98 GLU C O 1
ATOM 1886 N N . SER B 1 99 ? 195.405 150.879 137.391 1.00 30.30 99 SER C N 1
ATOM 1887 C CA . SER B 1 99 ? 196.276 151.011 138.551 1.00 30.30 99 SER C CA 1
ATOM 1888 C C . SER B 1 99 ? 195.853 152.146 139.471 1.00 30.30 99 SER C C 1
ATOM 1889 O O . SER B 1 99 ? 196.510 152.389 140.488 1.00 30.30 99 SER C O 1
ATOM 1892 N N . ASP B 1 100 ? 194.764 152.842 139.145 1.00 30.68 100 ASP C N 1
ATOM 1893 C CA . ASP B 1 100 ? 194.294 153.998 139.909 1.00 30.68 100 ASP C CA 1
ATOM 1894 C C . ASP B 1 100 ? 195.388 155.051 140.041 1.00 30.68 100 ASP C C 1
ATOM 1895 O O . ASP B 1 100 ? 195.651 155.569 141.126 1.00 30.68 100 ASP C O 1
ATOM 1900 N N . SER B 1 101 ? 196.049 155.356 138.946 1.00 29.87 101 SER C N 1
ATOM 1901 C CA . SER B 1 101 ? 197.132 156.314 138.975 1.00 29.87 101 SER C CA 1
ATOM 1902 C C . SER B 1 101 ? 196.765 157.524 138.134 1.00 29.87 101 SER C C 1
ATOM 1903 O O . SER B 1 101 ? 196.167 157.365 137.062 1.00 29.87 101 SER C O 1
ATOM 1906 N N . PRO B 1 102 ? 197.065 158.737 138.590 1.00 28.46 102 PRO C N 1
ATOM 1907 C CA . PRO B 1 102 ? 196.768 159.922 137.780 1.00 28.46 102 PRO C CA 1
ATOM 1908 C C . PRO B 1 102 ? 197.597 159.957 136.508 1.00 28.46 102 PRO C C 1
ATOM 1909 O O . PRO B 1 102 ? 198.742 159.508 136.477 1.00 28.46 102 PRO C O 1
ATOM 1913 N N . VAL B 1 103 ? 197.011 160.505 135.454 1.00 26.17 103 VAL C N 1
ATOM 1914 C CA . VAL B 1 103 ? 197.675 160.632 134.167 1.00 26.17 103 VAL C CA 1
ATOM 1915 C C . VAL B 1 103 ? 197.896 162.111 133.886 1.00 26.17 103 VAL C C 1
ATOM 1916 O O . VAL B 1 103 ? 196.991 162.930 134.076 1.00 26.17 103 VAL C O 1
ATOM 1920 N N . CYS B 1 104 ? 199.114 162.450 133.480 1.00 28.20 104 CYS C N 1
ATOM 1921 C CA . CYS B 1 104 ? 199.427 163.795 133.025 1.00 28.20 104 CYS C CA 1
ATOM 1922 C C . CYS B 1 104 ? 198.990 163.962 131.579 1.00 28.20 104 CYS C C 1
ATOM 1923 O O . CYS B 1 104 ? 199.509 163.294 130.684 1.00 28.20 104 CYS C O 1
ATOM 1926 N N . VAL B 1 105 ? 198.030 164.846 131.348 1.00 24.92 105 VAL C N 1
ATOM 1927 C CA . VAL B 1 105 ? 197.439 165.023 130.030 1.00 24.92 105 VAL C CA 1
ATOM 1928 C C . VAL B 1 105 ? 197.819 166.395 129.502 1.00 24.92 105 VAL C C 1
ATOM 1929 O O . VAL B 1 105 ? 198.156 167.298 130.272 1.00 24.92 105 VAL C O 1
ATOM 1933 N N . LYS B 1 106 ? 197.780 166.542 128.187 1.00 26.52 106 LYS C N 1
ATOM 1934 C CA . LYS B 1 106 ? 198.135 167.783 127.523 1.00 26.52 106 LYS C CA 1
ATOM 1935 C C . LYS B 1 106 ? 197.246 167.974 126.305 1.00 26.52 106 LYS C C 1
ATOM 1936 O O . LYS B 1 106 ? 197.000 167.025 125.558 1.00 26.52 106 LYS C O 1
ATOM 1942 N N . ILE B 1 107 ? 196.760 169.194 126.119 1.00 25.04 107 ILE C N 1
ATOM 1943 C CA . ILE B 1 107 ? 196.061 169.601 124.907 1.00 25.04 107 ILE C CA 1
ATOM 1944 C C . ILE B 1 107 ? 197.025 170.450 124.097 1.00 25.04 107 ILE C C 1
ATOM 1945 O O . ILE B 1 107 ? 197.527 171.465 124.589 1.00 25.04 107 ILE C O 1
ATOM 1950 N N . ILE B 1 108 ? 197.295 170.041 122.864 1.00 28.22 108 ILE C N 1
ATOM 1951 C CA . ILE B 1 108 ? 198.238 170.757 122.019 1.00 28.22 108 ILE C CA 1
ATOM 1952 C C . ILE B 1 108 ? 197.604 171.044 120.670 1.00 28.22 108 ILE C C 1
ATOM 1953 O O . ILE B 1 108 ? 196.750 170.298 120.188 1.00 28.22 108 ILE C O 1
ATOM 1958 N N . ASN B 1 109 ? 198.018 172.155 120.077 1.00 31.56 109 ASN C N 1
ATOM 1959 C CA . ASN B 1 109 ? 197.776 172.453 118.674 1.00 31.56 109 ASN C CA 1
ATOM 1960 C C . ASN B 1 109 ? 198.972 171.908 117.905 1.00 31.56 109 ASN C C 1
ATOM 1961 O O . ASN B 1 109 ? 200.062 172.480 117.965 1.00 31.56 109 ASN C O 1
ATOM 1966 N N . GLN B 1 110 ? 198.778 170.787 117.209 1.00 33.88 110 GLN C N 1
ATOM 1967 C CA . GLN B 1 110 ? 199.907 170.130 116.560 1.00 33.88 110 GLN C CA 1
ATOM 1968 C C . GLN B 1 110 ? 200.345 170.884 115.312 1.00 33.88 110 GLN C C 1
ATOM 1969 O O . GLN B 1 110 ? 201.480 170.727 114.853 1.00 33.88 110 GLN C O 1
ATOM 1975 N N . ALA B 1 111 ? 199.461 171.705 114.746 1.00 34.19 111 ALA C N 1
ATOM 1976 C CA . ALA B 1 111 ? 199.832 172.485 113.571 1.00 34.19 111 ALA C CA 1
ATOM 1977 C C . ALA B 1 111 ? 200.692 173.683 113.951 1.00 34.19 111 ALA C C 1
ATOM 1978 O O . ALA B 1 111 ? 201.692 173.974 113.287 1.00 34.19 111 ALA C O 1
ATOM 1980 N N . SER B 1 112 ? 200.315 174.396 115.009 1.00 34.57 112 SER C N 1
ATOM 1981 C CA . SER B 1 112 ? 201.087 175.560 115.424 1.00 34.57 112 SER C CA 1
ATOM 1982 C C . SER B 1 112 ? 202.151 175.184 116.446 1.00 34.57 112 SER C C 1
ATOM 1983 O O . SER B 1 112 ? 202.989 176.016 116.809 1.00 34.57 112 SER C O 1
ATOM 1986 N N . LYS B 1 113 ? 202.132 173.938 116.917 1.00 35.03 113 LYS C N 1
ATOM 1987 C CA . LYS B 1 113 ? 203.066 173.393 117.897 1.00 35.03 113 LYS C CA 1
ATOM 1988 C C . LYS B 1 113 ? 203.072 174.165 119.207 1.00 35.03 113 LYS C C 1
ATOM 1989 O O . LYS B 1 113 ? 204.131 174.391 119.785 1.00 35.03 113 LYS C O 1
ATOM 1995 N N . LYS B 1 114 ? 201.911 174.579 119.694 1.00 33.40 114 LYS C N 1
ATOM 1996 C CA . LYS B 1 114 ? 201.781 175.217 120.994 1.00 33.40 114 LYS C CA 1
ATOM 1997 C C . LYS B 1 114 ? 200.925 174.337 121.888 1.00 33.40 114 LYS C C 1
ATOM 1998 O O . LYS B 1 114 ? 199.914 173.792 121.441 1.00 33.40 114 LYS C O 1
ATOM 2004 N N . GLY B 1 115 ? 201.336 174.188 123.141 1.00 29.84 115 GLY C N 1
ATOM 2005 C CA . GLY B 1 115 ? 200.470 173.560 124.116 1.00 29.84 115 GLY C CA 1
ATOM 2006 C C . GLY B 1 115 ? 199.374 174.515 124.553 1.00 29.84 115 GLY C C 1
ATOM 2007 O O . GLY B 1 115 ? 199.571 175.726 124.638 1.00 29.84 115 GLY C O 1
ATOM 2008 N N . LEU B 1 116 ? 198.199 173.957 124.824 1.00 27.03 116 LEU C N 1
ATOM 2009 C CA . LEU B 1 116 ? 197.047 174.744 125.243 1.00 27.03 116 LEU C CA 1
ATOM 2010 C C . LEU B 1 116 ? 196.725 174.559 126.717 1.00 27.03 116 LEU C C 1
ATOM 2011 O O . LEU B 1 116 ? 196.594 175.541 127.447 1.00 27.03 116 LEU C O 1
ATOM 2016 N N . PHE B 1 117 ? 196.607 173.317 127.173 1.00 24.41 117 PHE C N 1
ATOM 2017 C CA . PHE B 1 117 ? 196.249 173.019 128.549 1.00 24.41 117 PHE C CA 1
ATOM 2018 C C . PHE B 1 117 ? 196.990 171.776 129.001 1.00 24.41 117 PHE C C 1
ATOM 2019 O O . PHE B 1 117 ? 197.294 170.899 128.193 1.00 24.41 117 PHE C O 1
ATOM 2027 N N . GLY B 1 118 ? 197.280 171.708 130.291 1.00 24.27 118 GLY C N 1
ATOM 2028 C CA . GLY B 1 118 ? 197.914 170.542 130.866 1.00 24.27 118 GLY C CA 1
ATOM 2029 C C . GLY B 1 118 ? 197.572 170.394 132.328 1.00 24.27 118 GLY C C 1
ATOM 2030 O O . GLY B 1 118 ? 197.398 171.386 133.031 1.00 24.27 118 GLY C O 1
ATOM 2031 N N . GLY B 1 119 ? 197.473 169.156 132.793 1.00 24.55 119 GLY C N 1
ATOM 2032 C CA . GLY B 1 119 ? 197.151 168.921 134.186 1.00 24.55 119 GLY C CA 1
ATOM 2033 C C . GLY B 1 119 ? 197.051 167.450 134.503 1.00 24.55 119 GLY C C 1
ATOM 2034 O O . GLY B 1 119 ? 197.106 166.595 133.617 1.00 24.55 119 GLY C O 1
ATOM 2035 N N . LEU B 1 120 ? 196.904 167.168 135.791 1.00 25.48 120 LEU C N 1
ATOM 2036 C CA . LEU B 1 120 ? 196.750 165.815 136.304 1.00 25.48 120 LEU C CA 1
ATOM 2037 C C . LEU B 1 120 ? 195.272 165.458 136.338 1.00 25.48 120 LEU C C 1
ATOM 2038 O O . LEU B 1 120 ? 194.458 166.225 136.856 1.00 25.48 120 LEU C O 1
ATOM 2043 N N . ALA B 1 121 ? 194.928 164.297 135.799 1.00 22.53 121 ALA C N 1
ATOM 2044 C CA . ALA B 1 121 ? 193.538 163.885 135.717 1.00 22.53 121 ALA C CA 1
ATOM 2045 C C . ALA B 1 121 ? 193.363 162.464 136.224 1.00 22.53 121 ALA C C 1
ATOM 2046 O O . ALA B 1 121 ? 194.256 161.628 136.086 1.00 22.53 121 ALA C O 1
ATOM 2048 N N . ILE B 1 122 ? 192.208 162.211 136.832 1.00 21.56 122 ILE C N 1
ATOM 2049 C CA . ILE B 1 122 ? 191.725 160.851 137.009 1.00 21.56 122 ILE C CA 1
ATOM 2050 C C . ILE B 1 122 ? 191.130 160.368 135.696 1.00 21.56 122 ILE C C 1
ATOM 2051 O O . ILE B 1 122 ? 190.410 161.104 135.015 1.00 21.56 122 ILE C O 1
ATOM 2056 N N . VAL B 1 123 ? 191.428 159.126 135.327 1.00 21.15 123 VAL C N 1
ATOM 2057 C CA . VAL B 1 123 ? 190.681 158.480 134.253 1.00 21.15 123 VAL C CA 1
ATOM 2058 C C . VAL B 1 123 ? 189.342 158.090 134.857 1.00 21.15 123 VAL C C 1
ATOM 2059 O O . VAL B 1 123 ? 189.205 157.052 135.505 1.00 21.15 123 VAL C O 1
ATOM 2063 N N . ALA B 1 124 ? 188.341 158.944 134.659 1.00 21.14 124 ALA C N 1
ATOM 2064 C CA . ALA B 1 124 ? 187.075 158.775 135.360 1.00 21.14 124 ALA C CA 1
ATOM 2065 C C . ALA B 1 124 ? 186.138 157.858 134.592 1.00 21.14 124 ALA C C 1
ATOM 2066 O O . ALA B 1 124 ? 185.261 157.219 135.178 1.00 21.14 124 ALA C O 1
ATOM 2068 N N . ASP B 1 125 ? 186.306 157.782 133.281 1.00 21.03 125 ASP C N 1
ATOM 2069 C CA . ASP B 1 125 ? 185.471 156.951 132.435 1.00 21.03 125 ASP C CA 1
ATOM 2070 C C . ASP B 1 125 ? 186.282 156.534 131.223 1.00 21.03 125 ASP C C 1
ATOM 2071 O O . ASP B 1 125 ? 186.988 157.354 130.636 1.00 21.03 125 ASP C O 1
ATOM 2076 N N . TYR B 1 126 ? 186.196 155.260 130.864 1.00 19.99 126 TYR C N 1
ATOM 2077 C CA . TYR B 1 126 ? 186.919 154.715 129.724 1.00 19.99 126 TYR C CA 1
ATOM 2078 C C . TYR B 1 126 ? 186.068 153.607 129.127 1.00 19.99 126 TYR C C 1
ATOM 2079 O O . TYR B 1 126 ? 186.157 152.455 129.555 1.00 19.99 126 TYR C O 1
ATOM 2088 N N . SER B 1 127 ? 185.253 153.956 128.138 1.00 18.75 127 SER C N 1
ATOM 2089 C CA . SER B 1 127 ? 184.195 153.084 127.656 1.00 18.75 127 SER C CA 1
ATOM 2090 C C . SER B 1 127 ? 184.330 152.889 126.156 1.00 18.75 127 SER C C 1
ATOM 2091 O O . SER B 1 127 ? 185.072 153.600 125.484 1.00 18.75 127 SER C O 1
ATOM 2094 N N . PHE B 1 128 ? 183.600 151.906 125.640 1.00 19.33 128 PHE C N 1
ATOM 2095 C CA . PHE B 1 128 ? 183.730 151.472 124.258 1.00 19.33 128 PHE C CA 1
ATOM 2096 C C . PHE B 1 128 ? 182.370 151.127 123.675 1.00 19.33 128 PHE C C 1
ATOM 2097 O O . PHE B 1 128 ? 181.482 150.650 124.381 1.00 19.33 128 PHE C O 1
ATOM 2105 N N . GLU B 1 129 ? 182.216 151.382 122.383 1.00 21.87 129 GLU C N 1
ATOM 2106 C CA . GLU B 1 129 ? 181.031 151.004 121.632 1.00 21.87 129 GLU C CA 1
ATOM 2107 C C . GLU B 1 129 ? 181.448 150.278 120.367 1.00 21.87 129 GLU C C 1
ATOM 2108 O O . GLU B 1 129 ? 182.403 150.682 119.701 1.00 21.87 129 GLU C O 1
ATOM 2114 N N . ALA B 1 130 ? 180.730 149.209 120.040 1.00 21.01 130 ALA C N 1
ATOM 2115 C CA . ALA B 1 130 ? 181.000 148.402 118.853 1.00 21.01 130 ALA C CA 1
ATOM 2116 C C . ALA B 1 130 ? 179.686 148.112 118.141 1.00 21.01 130 ALA C C 1
ATOM 2117 O O . ALA B 1 130 ? 179.079 147.055 118.335 1.00 21.01 130 ALA C O 1
ATOM 2119 N N . PRO B 1 131 ? 179.210 149.040 117.317 1.00 23.36 131 PRO C N 1
ATOM 2120 C CA . PRO B 1 131 ? 178.041 148.743 116.484 1.00 23.36 131 PRO C CA 1
ATOM 2121 C C . PRO B 1 131 ? 178.434 147.843 115.325 1.00 23.36 131 PRO C C 1
ATOM 2122 O O . PRO B 1 131 ? 179.558 147.902 114.828 1.00 23.36 131 PRO C O 1
ATOM 2126 N N . PHE B 1 132 ? 177.495 147.005 114.892 1.00 24.11 132 PHE C N 1
ATOM 2127 C CA . PHE B 1 132 ? 177.822 146.014 113.874 1.00 24.11 132 PHE C CA 1
ATOM 2128 C C . PHE B 1 132 ? 178.089 146.665 112.524 1.00 24.11 132 PHE C C 1
ATOM 2129 O O . PHE B 1 132 ? 178.758 146.079 111.670 1.00 24.11 132 PHE C O 1
ATOM 2137 N N . ASP B 1 133 ? 177.588 147.875 112.312 1.00 26.45 133 ASP C N 1
ATOM 2138 C CA . ASP B 1 133 ? 177.705 148.524 111.017 1.00 26.45 133 ASP C CA 1
ATOM 2139 C C . ASP B 1 133 ? 178.697 149.683 111.005 1.00 26.45 133 ASP C C 1
ATOM 2140 O O . ASP B 1 133 ? 178.798 150.378 109.993 1.00 26.45 133 ASP C O 1
ATOM 2145 N N . GLU B 1 134 ? 179.435 149.900 112.087 1.00 27.24 134 GLU C N 1
ATOM 2146 C CA . GLU B 1 134 ? 180.378 151.002 112.183 1.00 27.24 134 GLU C CA 1
ATOM 2147 C C . GLU B 1 134 ? 181.709 150.499 112.718 1.00 27.24 134 GLU C C 1
ATOM 2148 O O . GLU B 1 134 ? 181.941 149.297 112.836 1.00 27.24 134 GLU C O 1
ATOM 2154 N N . ALA B 1 135 ? 182.589 151.439 113.032 1.00 24.09 135 ALA C N 1
ATOM 2155 C CA . ALA B 1 135 ? 183.859 151.093 113.648 1.00 24.09 135 ALA C CA 1
ATOM 2156 C C . ALA B 1 135 ? 183.742 151.138 115.165 1.00 24.09 135 ALA C C 1
ATOM 2157 O O . ALA B 1 135 ? 182.934 151.878 115.725 1.00 24.09 135 ALA C O 1
ATOM 2159 N N . MET B 1 136 ? 184.552 150.324 115.829 1.00 21.96 136 MET C N 1
ATOM 2160 C CA . MET B 1 136 ? 184.590 150.346 117.282 1.00 21.96 136 MET C CA 1
ATOM 2161 C C . MET B 1 136 ? 185.189 151.658 117.774 1.00 21.96 136 MET C C 1
ATOM 2162 O O . MET B 1 136 ? 186.249 152.086 117.320 1.00 21.96 136 MET C O 1
ATOM 2167 N N . THR B 1 137 ? 184.497 152.307 118.701 1.00 20.78 137 THR C N 1
ATOM 2168 C CA . THR B 1 137 ? 184.944 153.583 119.228 1.00 20.78 137 THR C CA 1
ATOM 2169 C C . THR B 1 137 ? 185.219 153.462 120.715 1.00 20.78 137 THR C C 1
ATOM 2170 O O . THR B 1 137 ? 184.728 152.563 121.394 1.00 20.78 137 THR C O 1
ATOM 2174 N N . TYR B 1 138 ? 186.032 154.381 121.206 1.00 19.46 138 TYR C N 1
ATOM 2175 C CA . TYR B 1 138 ? 186.274 154.541 122.626 1.00 19.46 138 TYR C CA 1
ATOM 2176 C C . TYR B 1 138 ? 185.729 155.890 123.061 1.00 19.46 138 TYR C C 1
ATOM 2177 O O . TYR B 1 138 ? 185.491 156.772 122.236 1.00 19.46 138 TYR C O 1
ATOM 2186 N N . SER B 1 139 ? 185.534 156.039 124.359 1.00 19.56 139 SER C N 1
ATOM 2187 C CA . SER B 1 139 ? 185.186 157.306 124.973 1.00 19.56 139 SER C CA 1
ATOM 2188 C C . SER B 1 139 ? 185.895 157.366 126.312 1.00 19.56 139 SER C C 1
ATOM 2189 O O . SER B 1 139 ? 185.793 156.433 127.110 1.00 19.56 139 SER C O 1
ATOM 2192 N N . VAL B 1 140 ? 186.630 158.441 126.552 1.00 19.53 140 VAL C N 1
ATOM 2193 C CA . VAL B 1 140 ? 187.382 158.594 127.787 1.00 19.53 140 VAL C CA 1
ATOM 2194 C C . VAL B 1 140 ? 187.010 159.925 128.420 1.00 19.53 140 VAL C C 1
ATOM 2195 O O . VAL B 1 140 ? 186.825 160.926 127.721 1.00 19.53 140 VAL C O 1
ATOM 2199 N N . LYS B 1 141 ? 186.851 159.920 129.734 1.00 20.41 141 LYS C N 1
ATOM 2200 C CA . LYS B 1 141 ? 186.633 161.128 130.508 1.00 20.41 141 LYS C CA 1
ATOM 2201 C C . LYS B 1 141 ? 187.780 161.295 131.490 1.00 20.41 141 LYS C C 1
ATOM 2202 O O . LYS B 1 141 ? 188.090 160.376 132.250 1.00 20.41 141 LYS C O 1
ATOM 2208 N N . LEU B 1 142 ? 188.409 162.460 131.464 1.00 19.91 142 LEU C N 1
ATOM 2209 C CA . LEU B 1 142 ? 189.523 162.774 132.342 1.00 19.91 142 LEU C CA 1
ATOM 2210 C C . LEU B 1 142 ? 189.087 163.829 133.345 1.00 19.91 142 LEU C C 1
ATOM 2211 O O . LEU B 1 142 ? 188.882 164.987 132.981 1.00 19.91 142 LEU C O 1
ATOM 2216 N N . ASP B 1 143 ? 188.945 163.426 134.599 1.00 21.48 143 ASP C N 1
ATOM 2217 C CA . ASP B 1 143 ? 188.511 164.306 135.673 1.00 21.48 143 ASP C CA 1
ATOM 2218 C C . ASP B 1 143 ? 189.723 164.975 136.300 1.00 21.48 143 ASP C C 1
ATOM 2219 O O . ASP B 1 143 ? 190.627 164.293 136.788 1.00 21.48 143 ASP C O 1
ATOM 2224 N N . GLY B 1 144 ? 189.733 166.303 136.300 1.00 20.81 144 GLY C N 1
ATOM 2225 C CA . GLY B 1 144 ? 190.868 167.024 136.837 1.00 20.81 144 GLY C CA 1
ATOM 2226 C C . GLY B 1 144 ? 191.017 166.837 138.334 1.00 20.81 144 GLY C C 1
ATOM 2227 O O . GLY B 1 144 ? 190.038 166.840 139.081 1.00 20.81 144 GLY C O 1
ATOM 2228 N N . MET B 1 145 ? 192.256 166.669 138.775 1.00 23.33 145 MET C N 1
ATOM 2229 C CA . MET B 1 145 ? 192.567 166.508 140.188 1.00 23.33 145 MET C CA 1
ATOM 2230 C C . MET B 1 145 ? 192.960 167.812 140.854 1.00 23.33 145 MET C C 1
ATOM 2231 O O . MET B 1 145 ? 192.923 167.902 142.081 1.00 23.33 145 MET C O 1
ATOM 2236 N N . GLY B 1 146 ? 193.327 168.810 140.075 1.00 21.50 146 GLY C N 1
ATOM 2237 C CA . GLY B 1 146 ? 193.781 170.063 140.617 1.00 21.50 146 GLY C CA 1
ATOM 2238 C C . GLY B 1 146 ? 193.713 171.125 139.555 1.00 21.50 146 GLY C C 1
ATOM 2239 O O . GLY B 1 146 ? 192.739 171.214 138.809 1.00 21.50 146 GLY C O 1
ATOM 2240 N N . ALA B 1 147 ? 194.766 171.926 139.487 1.00 21.57 147 ALA C N 1
ATOM 2241 C CA . ALA B 1 147 ? 194.820 172.989 138.499 1.00 21.57 147 ALA C CA 1
ATOM 2242 C C . ALA B 1 147 ? 194.945 172.425 137.093 1.00 21.57 147 ALA C C 1
ATOM 2243 O O . ALA B 1 147 ? 195.684 171.470 136.847 1.00 21.57 147 ALA C O 1
ATOM 2245 N N . LEU B 1 148 ? 194.208 173.018 136.167 1.00 21.10 148 LEU C N 1
ATOM 2246 C CA . LEU B 1 148 ? 194.467 172.853 134.748 1.00 21.10 148 LEU C CA 1
ATOM 2247 C C . LEU B 1 148 ? 195.256 174.070 134.288 1.00 21.10 148 LEU C C 1
ATOM 2248 O O . LEU B 1 148 ? 194.721 175.180 134.249 1.00 21.10 148 LEU C O 1
ATOM 2253 N N . VAL B 1 149 ? 196.532 173.869 133.969 1.00 24.66 149 VAL C N 1
ATOM 2254 C CA . VAL B 1 149 ? 197.381 174.994 133.612 1.00 24.66 149 VAL C CA 1
ATOM 2255 C C . VAL B 1 149 ? 197.036 175.471 132.210 1.00 24.66 149 VAL C C 1
ATOM 2256 O O . VAL B 1 149 ? 197.029 174.695 131.249 1.00 24.66 149 VAL C O 1
ATOM 2260 N N . ASP B 1 150 ? 196.727 176.755 132.098 1.00 28.29 150 ASP C N 1
ATOM 2261 C CA . ASP B 1 150 ? 196.427 177.400 130.827 1.00 28.29 150 ASP C CA 1
ATOM 2262 C C . ASP B 1 150 ? 197.753 177.748 130.163 1.00 28.29 150 ASP C C 1
ATOM 2263 O O . ASP B 1 150 ? 198.417 178.708 130.557 1.00 28.29 150 ASP C O 1
ATOM 2268 N N . LEU B 1 151 ? 198.145 176.957 129.165 1.00 29.01 151 LEU C N 1
ATOM 2269 C CA . LEU B 1 151 ? 199.447 177.154 128.539 1.00 29.01 151 LEU C CA 1
ATOM 2270 C C . LEU B 1 151 ? 199.396 178.255 127.491 1.00 29.01 151 LEU C C 1
ATOM 2271 O O . LEU B 1 151 ? 200.432 178.665 126.961 1.00 29.01 151 LEU C O 1
ATOM 2276 N N . THR B 1 152 ? 198.198 178.742 127.173 1.00 29.69 152 THR C N 1
ATOM 2277 C CA . THR B 1 152 ? 198.085 179.862 126.246 1.00 29.69 152 THR C CA 1
ATOM 2278 C C . THR B 1 152 ? 198.569 181.154 126.890 1.00 29.69 152 THR C C 1
ATOM 2279 O O . THR B 1 152 ? 199.011 182.074 126.197 1.00 29.69 152 THR C O 1
ATOM 2283 N N . ILE B 1 153 ? 198.489 181.242 128.221 1.00 31.24 153 ILE C N 1
ATOM 2284 C CA . ILE B 1 153 ? 198.993 182.402 128.945 1.00 31.24 153 ILE C CA 1
ATOM 2285 C C . ILE B 1 153 ? 200.107 182.038 129.912 1.00 31.24 153 ILE C C 1
ATOM 2286 O O . ILE B 1 153 ? 200.356 182.783 130.867 1.00 31.24 153 ILE C O 1
ATOM 2291 N N . THR B 1 154 ? 200.779 180.913 129.702 1.00 34.18 154 THR C N 1
ATOM 2292 C CA . THR B 1 154 ? 201.899 180.485 130.525 1.00 34.18 154 THR C CA 1
ATOM 2293 C C . THR B 1 154 ? 203.087 180.226 129.614 1.00 34.18 154 THR C C 1
ATOM 2294 O O . THR B 1 154 ? 202.916 179.733 128.495 1.00 34.18 154 THR C O 1
ATOM 2298 N N . GLU B 1 155 ? 204.280 180.573 130.081 1.00 38.32 155 GLU C N 1
ATOM 2299 C CA . GLU B 1 155 ? 205.480 180.345 129.291 1.00 38.32 155 GLU C CA 1
ATOM 2300 C C . GLU B 1 155 ? 205.780 178.858 129.171 1.00 38.32 155 GLU C C 1
ATOM 2301 O O . GLU B 1 155 ? 205.675 178.101 130.138 1.00 38.32 155 GLU C O 1
ATOM 2307 N N . GLY B 1 156 ? 206.165 178.444 127.976 1.00 35.82 156 GLY C N 1
ATOM 2308 C CA . GLY B 1 156 ? 206.547 177.072 127.765 1.00 35.82 156 GLY C CA 1
ATOM 2309 C C . GLY B 1 156 ? 205.355 176.167 127.527 1.00 35.82 156 GLY C C 1
ATOM 2310 O O . GLY B 1 156 ? 204.285 176.583 127.080 1.00 35.82 156 GLY C O 1
ATOM 2311 N N . GLY B 1 157 ? 205.558 174.896 127.849 1.00 33.37 157 GLY C N 1
ATOM 2312 C CA . GLY B 1 157 ? 204.532 173.907 127.605 1.00 33.37 157 GLY C CA 1
ATOM 2313 C C . GLY B 1 157 ? 204.283 173.636 126.145 1.00 33.37 157 GLY C C 1
ATOM 2314 O O . GLY B 1 157 ? 203.134 173.453 125.749 1.00 33.37 157 GLY C O 1
ATOM 2315 N N . ASP B 1 158 ? 205.331 173.609 125.330 1.00 34.17 158 ASP C N 1
ATOM 2316 C CA . ASP B 1 158 ? 205.202 173.421 123.895 1.00 34.17 158 ASP C CA 1
ATOM 2317 C C . ASP B 1 158 ? 205.875 172.147 123.403 1.00 34.17 158 ASP C C 1
ATOM 2318 O O . ASP B 1 158 ? 206.214 172.059 122.221 1.00 34.17 158 ASP C O 1
ATOM 2323 N N . GLN B 1 159 ? 206.080 171.165 124.275 1.00 34.13 159 GLN C N 1
ATOM 2324 C CA . GLN B 1 159 ? 206.579 169.874 123.829 1.00 34.13 159 GLN C CA 1
ATOM 2325 C C . GLN B 1 159 ? 205.514 169.149 123.018 1.00 34.13 159 GLN C C 1
ATOM 2326 O O . GLN B 1 159 ? 204.365 169.021 123.444 1.00 34.13 159 GLN C O 1
ATOM 2332 N N . MET B 1 160 ? 205.901 168.675 121.854 1.00 35.35 160 MET C N 1
ATOM 2333 C CA . MET B 1 160 ? 204.957 167.988 121.000 1.00 35.35 160 MET C CA 1
ATOM 2334 C C . MET B 1 160 ? 204.999 166.489 121.255 1.00 35.35 160 MET C C 1
ATOM 2335 O O . MET B 1 160 ? 206.011 165.975 121.737 1.00 35.35 160 MET C O 1
ATOM 2340 N N . PRO B 1 161 ? 203.914 165.769 120.976 1.00 33.79 161 PRO C N 1
ATOM 2341 C CA . PRO B 1 161 ? 203.921 164.322 121.204 1.00 33.79 161 PRO C CA 1
ATOM 2342 C C . PRO B 1 161 ? 204.947 163.631 120.324 1.00 33.79 161 PRO C C 1
ATOM 2343 O O . PRO B 1 161 ? 204.990 163.826 119.109 1.00 33.79 161 PRO C O 1
ATOM 2347 N N . GLY B 1 162 ? 205.787 162.828 120.963 1.00 35.88 162 GLY C N 1
ATOM 2348 C CA . GLY B 1 162 ? 206.873 162.144 120.297 1.00 35.88 162 GLY C CA 1
ATOM 2349 C C . GLY B 1 162 ? 207.848 161.586 121.312 1.00 35.88 162 GLY C C 1
ATOM 2350 O O . GLY B 1 162 ? 207.609 161.664 122.519 1.00 35.88 162 GLY C O 1
ATOM 2351 N N . ALA C 1 2 ? 188.669 204.676 132.923 1.00 47.14 2 ALA D N 1
ATOM 2352 C CA . ALA C 1 2 ? 188.726 203.223 132.871 1.00 47.14 2 ALA D CA 1
ATOM 2353 C C . ALA C 1 2 ? 187.339 202.628 133.062 1.00 47.14 2 ALA D C 1
ATOM 2354 O O . ALA C 1 2 ? 186.560 203.114 133.878 1.00 47.14 2 ALA D O 1
ATOM 2356 N N . PHE C 1 3 ? 187.049 201.572 132.300 1.00 46.47 3 PHE D N 1
ATOM 2357 C CA . PHE C 1 3 ? 185.763 200.878 132.350 1.00 46.47 3 PHE D CA 1
ATOM 2358 C C . PHE C 1 3 ? 184.609 201.832 132.066 1.00 46.47 3 PHE D C 1
ATOM 2359 O O . PHE C 1 3 ? 183.583 201.811 132.747 1.00 46.47 3 PHE D O 1
ATOM 2367 N N . GLU C 1 4 ? 184.783 202.674 131.047 1.00 46.93 4 GLU D N 1
ATOM 2368 C CA . GLU C 1 4 ? 183.778 203.652 130.637 1.00 46.93 4 GLU D CA 1
ATOM 2369 C C . GLU C 1 4 ? 183.330 204.520 131.811 1.00 46.93 4 GLU D C 1
ATOM 2370 O O . GLU C 1 4 ? 182.139 204.757 132.012 1.00 46.93 4 GLU D O 1
ATOM 2376 N N . GLU C 1 5 ? 184.298 204.987 132.599 1.00 48.29 5 GLU D N 1
ATOM 2377 C CA . GLU C 1 5 ? 184.069 205.837 133.765 1.00 48.29 5 GLU D CA 1
ATOM 2378 C C . GLU C 1 5 ? 183.214 205.163 134.827 1.00 48.29 5 GLU D C 1
ATOM 2379 O O . GLU C 1 5 ? 182.501 205.844 135.568 1.00 48.29 5 GLU D O 1
ATOM 2385 N N . ASN C 1 6 ? 183.281 203.835 134.915 1.00 47.98 6 ASN D N 1
ATOM 2386 C CA . ASN C 1 6 ? 182.544 203.058 135.910 1.00 47.98 6 ASN D CA 1
ATOM 2387 C C . ASN C 1 6 ? 181.042 203.290 135.808 1.00 47.98 6 ASN D C 1
ATOM 2388 O O . ASN C 1 6 ? 180.337 203.321 136.816 1.00 47.98 6 ASN D O 1
ATOM 2393 N N . LEU C 1 7 ? 180.548 203.451 134.581 1.00 45.89 7 LEU D N 1
ATOM 2394 C CA . LEU C 1 7 ? 179.122 203.665 134.373 1.00 45.89 7 LEU D CA 1
ATOM 2395 C C . LEU C 1 7 ? 178.307 202.461 134.825 1.00 45.89 7 LEU D C 1
ATOM 2396 O O . LEU C 1 7 ? 177.271 202.615 135.479 1.00 45.89 7 LEU D O 1
ATOM 2401 N N . TYR C 1 8 ? 178.761 201.252 134.493 1.00 46.23 8 TYR D N 1
ATOM 2402 C CA . TYR C 1 8 ? 178.025 200.044 134.828 1.00 46.23 8 TYR D CA 1
ATOM 2403 C C . TYR C 1 8 ? 178.830 199.025 135.616 1.00 46.23 8 TYR D C 1
ATOM 2404 O O . TYR C 1 8 ? 178.323 197.930 135.865 1.00 46.23 8 TYR D O 1
ATOM 2413 N N . CYS C 1 9 ? 180.062 199.340 136.005 1.00 50.07 9 CYS D N 1
ATOM 2414 C CA . CYS C 1 9 ? 180.864 198.459 136.842 1.00 50.07 9 CYS D CA 1
ATOM 2415 C C . CYS C 1 9 ? 181.685 199.282 137.818 1.00 50.07 9 CYS D C 1
ATOM 2416 O O . CYS C 1 9 ? 182.489 200.120 137.405 1.00 50.07 9 CYS D O 1
ATOM 2419 N N . ASP C 1 10 ? 181.493 199.025 139.106 1.00 53.84 10 ASP D N 1
ATOM 2420 C CA . ASP C 1 10 ? 182.236 199.683 140.169 1.00 53.84 10 ASP D CA 1
ATOM 2421 C C . ASP C 1 10 ? 183.164 198.676 140.829 1.00 53.84 10 ASP D C 1
ATOM 2422 O O . ASP C 1 10 ? 182.710 197.648 141.339 1.00 53.84 10 ASP D O 1
ATOM 2427 N N . TYR C 1 11 ? 184.455 198.977 140.829 1.00 54.19 11 TYR D N 1
ATOM 2428 C CA . TYR C 1 11 ? 185.436 198.091 141.434 1.00 54.19 11 TYR D CA 1
ATOM 2429 C C . TYR C 1 11 ? 185.791 198.536 142.846 1.00 54.19 11 TYR D C 1
ATOM 2430 O O . TYR C 1 11 ? 185.469 197.853 143.817 1.00 54.19 11 TYR D O 1
ATOM 2439 N N . ALA C 1 16 ? 184.911 193.198 151.294 1.00 38.16 16 ALA D N 1
ATOM 2440 C CA . ALA C 1 16 ? 184.249 194.133 152.196 1.00 38.16 16 ALA D CA 1
ATOM 2441 C C . ALA C 1 16 ? 182.762 193.835 152.265 1.00 38.16 16 ALA D C 1
ATOM 2442 O O . ALA C 1 16 ? 182.064 194.312 153.153 1.00 38.16 16 ALA D O 1
ATOM 2444 N N . LYS C 1 17 ? 182.283 193.038 151.312 1.00 33.94 17 LYS D N 1
ATOM 2445 C CA . LYS C 1 17 ? 180.861 192.720 151.265 1.00 33.94 17 LYS D CA 1
ATOM 2446 C C . LYS C 1 17 ? 180.595 191.344 151.861 1.00 33.94 17 LYS D C 1
ATOM 2447 O O . LYS C 1 17 ? 179.540 191.110 152.461 1.00 33.94 17 LYS D O 1
ATOM 2453 N N . ALA C 1 18 ? 181.550 190.430 151.717 1.00 29.26 18 ALA D N 1
ATOM 2454 C CA . ALA C 1 18 ? 181.487 189.107 152.312 1.00 29.26 18 ALA D CA 1
ATOM 2455 C C . ALA C 1 18 ? 182.884 188.506 152.312 1.00 29.26 18 ALA D C 1
ATOM 2456 O O . ALA C 1 18 ? 183.712 188.807 151.452 1.00 29.26 18 ALA D O 1
ATOM 2458 N N . VAL C 1 19 ? 183.139 187.652 153.293 1.00 26.41 19 VAL D N 1
ATOM 2459 C CA . VAL C 1 19 ? 184.397 186.930 153.410 1.00 26.41 19 VAL D CA 1
ATOM 2460 C C . VAL C 1 19 ? 184.137 185.474 153.066 1.00 26.41 19 VAL D C 1
ATOM 2461 O O . VAL C 1 19 ? 183.231 184.853 153.629 1.00 26.41 19 VAL D O 1
ATOM 2465 N N . ALA C 1 20 ? 184.916 184.936 152.133 1.00 24.98 20 ALA D N 1
ATOM 2466 C CA . ALA C 1 20 ? 184.842 183.513 151.844 1.00 24.98 20 ALA D CA 1
ATOM 2467 C C . ALA C 1 20 ? 185.294 182.712 153.057 1.00 24.98 20 ALA D C 1
ATOM 2468 O O . ALA C 1 20 ? 186.301 183.032 153.691 1.00 24.98 20 ALA D O 1
ATOM 2470 N N . GLY C 1 21 ? 184.532 181.669 153.383 1.00 24.00 21 GLY D N 1
ATOM 2471 C CA . GLY C 1 21 ? 184.854 180.867 154.551 1.00 24.00 21 GLY D CA 1
ATOM 2472 C C . GLY C 1 21 ? 186.215 180.204 154.460 1.00 24.00 21 GLY D C 1
ATOM 2473 O O . GLY C 1 21 ? 186.847 179.930 155.478 1.00 24.00 21 GLY D O 1
ATOM 2474 N N . LYS C 1 22 ? 186.694 179.960 153.240 1.00 25.55 22 LYS D N 1
ATOM 2475 C CA . LYS C 1 22 ? 187.965 179.267 153.061 1.00 25.55 22 LYS D CA 1
ATOM 2476 C C . LYS C 1 22 ? 189.146 180.126 153.493 1.00 25.55 22 LYS D C 1
ATOM 2477 O O . LYS C 1 22 ? 190.251 179.614 153.691 1.00 25.55 22 LYS D O 1
ATOM 2483 N N . ASP C 1 23 ? 188.940 181.435 153.643 1.00 27.51 23 ASP D N 1
ATOM 2484 C CA . ASP C 1 23 ? 190.037 182.298 154.060 1.00 27.51 23 ASP D CA 1
ATOM 2485 C C . ASP C 1 23 ? 190.134 182.379 155.575 1.00 27.51 23 ASP D C 1
ATOM 2486 O O . ASP C 1 23 ? 191.113 182.903 156.114 1.00 27.51 23 ASP D O 1
ATOM 2491 N N . VAL C 1 24 ? 189.135 181.858 156.280 1.00 24.48 24 VAL D N 1
ATOM 2492 C CA . VAL C 1 24 ? 189.146 181.890 157.734 1.00 24.48 24 VAL D CA 1
ATOM 2493 C C . VAL C 1 24 ? 189.526 180.517 158.261 1.00 24.48 24 VAL D C 1
ATOM 2494 O O . VAL C 1 24 ? 188.773 179.549 158.116 1.00 24.48 24 VAL D O 1
ATOM 2498 N N . ILE C 1 25 ? 190.698 180.424 158.884 1.00 23.19 25 ILE D N 1
ATOM 2499 C CA . ILE C 1 25 ? 191.245 179.139 159.292 1.00 23.19 25 ILE D CA 1
ATOM 2500 C C . ILE C 1 25 ? 191.587 179.161 160.773 1.00 23.19 25 ILE D C 1
ATOM 2501 O O . ILE C 1 25 ? 191.827 180.211 161.369 1.00 23.19 25 ILE D O 1
ATOM 2506 N N . LEU C 1 26 ? 191.583 177.975 161.361 1.00 22.29 26 LEU D N 1
ATOM 2507 C CA . LEU C 1 26 ? 192.035 177.753 162.724 1.00 22.29 26 LEU D CA 1
ATOM 2508 C C . LEU C 1 26 ? 193.518 177.413 162.705 1.00 22.29 26 LEU D C 1
ATOM 2509 O O . LEU C 1 26 ? 193.962 176.597 161.895 1.00 22.29 26 LEU D O 1
ATOM 2514 N N . ALA C 1 27 ? 194.278 178.051 163.583 1.00 24.99 27 ALA D N 1
ATOM 2515 C CA . ALA C 1 27 ? 195.698 177.787 163.735 1.00 24.99 27 ALA D CA 1
ATOM 2516 C C . ALA C 1 27 ? 196.005 177.586 165.207 1.00 24.99 27 ALA D C 1
ATOM 2517 O O . ALA C 1 27 ? 195.395 178.224 166.066 1.00 24.99 27 ALA D O 1
ATOM 2519 N N . VAL C 1 28 ? 196.936 176.689 165.500 1.00 26.74 28 VAL D N 1
ATOM 2520 C CA . VAL C 1 28 ? 197.353 176.414 166.867 1.00 26.74 28 VAL D CA 1
ATOM 2521 C C . VAL C 1 28 ? 198.842 176.691 166.970 1.00 26.74 28 VAL D C 1
ATOM 2522 O O . VAL C 1 28 ? 199.572 176.574 165.982 1.00 26.74 28 VAL D O 1
ATOM 2526 N N . PHE C 1 29 ? 199.283 177.082 168.156 1.00 29.78 29 PHE D N 1
ATOM 2527 C CA . PHE C 1 29 ? 200.706 177.177 168.423 1.00 29.78 29 PHE D CA 1
ATOM 2528 C C . PHE C 1 29 ? 201.251 175.812 168.817 1.00 29.78 29 PHE D C 1
ATOM 2529 O O . PHE C 1 29 ? 200.565 175.001 169.441 1.00 29.78 29 PHE D O 1
ATOM 2537 N N . ASN C 1 30 ? 202.496 175.555 168.439 1.00 31.17 30 ASN D N 1
ATOM 2538 C CA . ASN C 1 30 ? 203.178 174.376 168.938 1.00 31.17 30 ASN D CA 1
ATOM 2539 C C . ASN C 1 30 ? 203.459 174.537 170.430 1.00 31.17 30 ASN D C 1
ATOM 2540 O O . ASN C 1 30 ? 203.252 175.601 171.018 1.00 31.17 30 ASN D O 1
ATOM 2545 N N . ALA C 1 31 ? 203.930 173.454 171.048 1.00 31.73 31 ALA D N 1
ATOM 2546 C CA . ALA C 1 31 ? 204.024 173.414 172.504 1.00 31.73 31 ALA D CA 1
ATOM 2547 C C . ALA C 1 31 ? 204.941 174.505 173.043 1.00 31.73 31 ALA D C 1
ATOM 2548 O O . ALA C 1 31 ? 204.738 175.000 174.156 1.00 31.73 31 ALA D O 1
ATOM 2550 N N . ALA C 1 32 ? 205.953 174.896 172.269 1.00 33.37 32 ALA D N 1
ATOM 2551 C CA . ALA C 1 32 ? 206.880 175.919 172.737 1.00 33.37 32 ALA D CA 1
ATOM 2552 C C . ALA C 1 32 ? 206.341 177.320 172.486 1.00 33.37 32 ALA D C 1
ATOM 2553 O O . ALA C 1 32 ? 206.691 178.264 173.201 1.00 33.37 32 ALA D O 1
ATOM 2555 N N . GLY C 1 33 ? 205.496 177.479 171.473 1.00 33.27 33 GLY D N 1
ATOM 2556 C CA . GLY C 1 33 ? 204.946 178.769 171.132 1.00 33.27 33 GLY D CA 1
ATOM 2557 C C . GLY C 1 33 ? 205.680 179.509 170.041 1.00 33.27 33 GLY D C 1
ATOM 2558 O O . GLY C 1 33 ? 205.372 180.681 169.799 1.00 33.27 33 GLY D O 1
ATOM 2559 N N . ASP C 1 34 ? 206.636 178.868 169.370 1.00 34.73 34 ASP D N 1
ATOM 2560 C CA . ASP C 1 34 ? 207.449 179.583 168.395 1.00 34.73 34 ASP D CA 1
ATOM 2561 C C . ASP C 1 34 ? 206.937 179.377 166.978 1.00 34.73 34 ASP D C 1
ATOM 2562 O O . ASP C 1 34 ? 207.352 180.083 166.054 1.00 34.73 34 ASP D O 1
ATOM 2567 N N . LYS C 1 35 ? 206.050 178.410 166.777 1.00 32.29 35 LYS D N 1
ATOM 2568 C CA . LYS C 1 35 ? 205.467 178.168 165.468 1.00 32.29 35 LYS D CA 1
ATOM 2569 C C . LYS C 1 35 ? 203.951 178.170 165.578 1.00 32.29 35 LYS D C 1
ATOM 2570 O O . LYS C 1 35 ? 203.384 177.542 166.476 1.00 32.29 35 LYS D O 1
ATOM 2576 N N . LEU C 1 36 ? 203.306 178.883 164.666 1.00 29.58 36 LEU D N 1
ATOM 2577 C CA . LEU C 1 36 ? 201.857 178.911 164.560 1.00 29.58 36 LEU D CA 1
ATOM 2578 C C . LEU C 1 36 ? 201.447 178.057 163.368 1.00 29.58 36 LEU D C 1
ATOM 2579 O O . LEU C 1 36 ? 201.883 178.310 162.244 1.00 29.58 36 LEU D O 1
ATOM 2584 N N . LEU C 1 37 ? 200.615 177.051 163.615 1.00 27.46 37 LEU D N 1
ATOM 2585 C CA . LEU C 1 37 ? 200.343 176.002 162.643 1.00 27.46 37 LEU D CA 1
ATOM 2586 C C . LEU C 1 37 ? 198.876 175.986 162.256 1.00 27.46 37 LEU D C 1
ATOM 2587 O O . LEU C 1 37 ? 198.015 175.704 163.092 1.00 27.46 37 LEU D O 1
ATOM 2592 N N . ALA C 1 38 ? 198.601 176.258 160.987 1.00 25.26 38 ALA D N 1
ATOM 2593 C CA . ALA C 1 38 ? 197.276 176.008 160.446 1.00 25.26 38 ALA D CA 1
ATOM 2594 C C . ALA C 1 38 ? 196.948 174.526 160.548 1.00 25.26 38 ALA D C 1
ATOM 2595 O O . ALA C 1 38 ? 197.739 173.672 160.144 1.00 25.26 38 ALA D O 1
ATOM 2597 N N . VAL C 1 39 ? 195.781 174.220 161.108 1.00 22.89 39 VAL D N 1
ATOM 2598 C CA . VAL C 1 39 ? 195.350 172.834 161.225 1.00 22.89 39 VAL D CA 1
ATOM 2599 C C . VAL C 1 39 ? 195.132 172.257 159.835 1.00 22.89 39 VAL D C 1
ATOM 2600 O O . VAL C 1 39 ? 194.364 172.797 159.032 1.00 22.89 39 VAL D O 1
ATOM 2604 N N . ALA C 1 40 ? 195.815 171.155 159.544 1.00 22.84 40 ALA D N 1
ATOM 2605 C CA . ALA C 1 40 ? 195.867 170.633 158.188 1.00 22.84 40 ALA D CA 1
ATOM 2606 C C . ALA C 1 40 ? 194.540 170.008 157.779 1.00 22.84 40 ALA D C 1
ATOM 2607 O O . ALA C 1 40 ? 193.867 169.354 158.577 1.00 22.84 40 ALA D O 1
ATOM 2609 N N . GLY C 1 41 ? 194.165 170.227 156.524 1.00 21.20 41 GLY D N 1
ATOM 2610 C CA . GLY C 1 41 ? 192.980 169.631 155.953 1.00 21.20 41 GLY D CA 1
ATOM 2611 C C . GLY C 1 41 ? 191.663 170.163 156.458 1.00 21.20 41 GLY D C 1
ATOM 2612 O O . GLY C 1 41 ? 190.633 169.544 156.191 1.00 21.20 41 GLY D O 1
ATOM 2613 N N . GLN C 1 42 ? 191.651 171.294 157.156 1.00 21.21 42 GLN D N 1
ATOM 2614 C CA . GLN C 1 42 ? 190.422 171.777 157.771 1.00 21.21 42 GLN D CA 1
ATOM 2615 C C . GLN C 1 42 ? 189.424 172.241 156.717 1.00 21.21 42 GLN D C 1
ATOM 2616 O O . GLN C 1 42 ? 189.797 172.809 155.690 1.00 21.21 42 GLN D O 1
ATOM 2622 N N . GLN C 1 43 ? 188.152 171.975 156.972 1.00 20.19 43 GLN D N 1
ATOM 2623 C CA . GLN C 1 43 ? 187.076 172.302 156.053 1.00 20.19 43 GLN D CA 1
ATOM 2624 C C . GLN C 1 43 ? 185.958 173.107 156.688 1.00 20.19 43 GLN D C 1
ATOM 2625 O O . GLN C 1 43 ? 185.394 173.974 156.029 1.00 20.19 43 GLN D O 1
ATOM 2631 N N . GLY C 1 44 ? 185.633 172.854 157.945 1.00 19.59 44 GLY D N 1
ATOM 2632 C CA . GLY C 1 44 ? 184.589 173.597 158.610 1.00 19.59 44 GLY D CA 1
ATOM 2633 C C . GLY C 1 44 ? 185.062 174.217 159.900 1.00 19.59 44 GLY D C 1
ATOM 2634 O O . GLY C 1 44 ? 185.881 173.639 160.612 1.00 19.59 44 GLY D O 1
ATOM 2635 N N . LEU C 1 45 ? 184.552 175.400 160.210 1.00 18.95 45 LEU D N 1
ATOM 2636 C CA . LEU C 1 45 ? 184.947 176.139 161.395 1.00 18.95 45 LEU D CA 1
ATOM 2637 C C . LEU C 1 45 ? 183.715 176.749 162.041 1.00 18.95 45 LEU D C 1
ATOM 2638 O O . LEU C 1 45 ? 182.917 177.402 161.367 1.00 18.95 45 LEU D O 1
ATOM 2643 N N . THR C 1 46 ? 183.560 176.526 163.338 1.00 19.20 46 THR D N 1
ATOM 2644 C CA . THR C 1 46 ? 182.521 177.165 164.127 1.00 19.20 46 THR D CA 1
ATOM 2645 C C . THR C 1 46 ? 183.153 177.791 165.357 1.00 19.20 46 THR D C 1
ATOM 2646 O O . THR C 1 46 ? 183.866 177.118 166.101 1.00 19.20 46 THR D O 1
ATOM 2650 N N . VAL C 1 47 ? 182.895 179.075 165.564 1.00 19.43 47 VAL D N 1
ATOM 2651 C CA . VAL C 1 47 ? 183.297 179.779 166.773 1.00 19.43 47 VAL D CA 1
ATOM 2652 C C . VAL C 1 47 ? 182.033 180.093 167.555 1.00 19.43 47 VAL D C 1
ATOM 2653 O O . VAL C 1 47 ? 181.204 180.888 167.106 1.00 19.43 47 VAL D O 1
ATOM 2657 N N . ASN C 1 48 ? 181.879 179.467 168.714 1.00 20.58 48 ASN D N 1
ATOM 2658 C CA . ASN C 1 48 ? 180.718 179.658 169.573 1.00 20.58 48 ASN D CA 1
ATOM 2659 C C . ASN C 1 48 ? 181.092 180.591 170.711 1.00 20.58 48 ASN D C 1
ATOM 2660 O O . ASN C 1 48 ? 182.066 180.342 171.419 1.00 20.58 48 ASN D O 1
ATOM 2665 N N . ARG C 1 49 ? 180.328 181.663 170.880 1.00 21.50 49 ARG D N 1
ATOM 2666 C CA . ARG C 1 49 ? 180.444 182.535 172.042 1.00 21.50 49 ARG D CA 1
ATOM 2667 C C . ARG C 1 49 ? 179.055 182.782 172.598 1.00 21.50 49 ARG D C 1
ATOM 2668 O O . ARG C 1 49 ? 178.171 183.244 171.876 1.00 21.50 49 ARG D O 1
ATOM 2676 N N . SER C 1 50 ? 178.865 182.484 173.874 1.00 22.93 50 SER D N 1
ATOM 2677 C CA . SER C 1 50 ? 177.570 182.655 174.503 1.00 22.93 50 SER D CA 1
ATOM 2678 C C . SER C 1 50 ? 177.746 183.317 175.859 1.00 22.93 50 SER D C 1
ATOM 2679 O O . SER C 1 50 ? 178.825 183.290 176.450 1.00 22.93 50 SER D O 1
ATOM 2682 N N . LYS C 1 51 ? 176.669 183.924 176.334 1.00 25.06 51 LYS D N 1
ATOM 2683 C CA . LYS C 1 51 ? 176.620 184.583 177.628 1.00 25.06 51 LYS D CA 1
ATOM 2684 C C . LYS C 1 51 ? 175.377 184.104 178.357 1.00 25.06 51 LYS D C 1
ATOM 2685 O O . LYS C 1 51 ? 174.326 183.924 177.738 1.00 25.06 51 LYS D O 1
ATOM 2691 N N . ASP C 1 52 ? 175.494 183.893 179.662 1.00 27.85 52 ASP D N 1
ATOM 2692 C CA . ASP C 1 52 ? 174.329 183.525 180.450 1.00 27.85 52 ASP D CA 1
ATOM 2693 C C . ASP C 1 52 ? 173.439 184.734 180.706 1.00 27.85 52 ASP D C 1
ATOM 2694 O O . ASP C 1 52 ? 173.890 185.880 180.714 1.00 27.85 52 ASP D O 1
ATOM 2699 N N . SER C 1 53 ? 172.156 184.465 180.911 1.00 28.79 53 SER D N 1
ATOM 2700 C CA . SER C 1 53 ? 171.191 185.470 181.329 1.00 28.79 53 SER D CA 1
ATOM 2701 C C . SER C 1 53 ? 170.704 185.119 182.723 1.00 28.79 53 SER D C 1
ATOM 2702 O O . SER C 1 53 ? 170.322 183.976 182.980 1.00 28.79 53 SER D O 1
ATOM 2705 N N . ILE C 1 54 ? 170.738 186.095 183.621 1.00 27.89 54 ILE D N 1
ATOM 2706 C CA . ILE C 1 54 ? 170.223 185.950 184.976 1.00 27.89 54 ILE D CA 1
ATOM 2707 C C . ILE C 1 54 ? 168.878 186.653 185.040 1.00 27.89 54 ILE D C 1
ATOM 2708 O O . ILE C 1 54 ? 168.793 187.859 184.791 1.00 27.89 54 ILE D O 1
ATOM 2713 N N . GLU C 1 55 ? 167.831 185.908 185.370 1.00 28.34 55 GLU D N 1
ATOM 2714 C CA . GLU C 1 55 ? 166.525 186.515 185.569 1.00 28.34 55 GLU D CA 1
ATOM 2715 C C . GLU C 1 55 ? 166.472 187.165 186.944 1.00 28.34 55 GLU D C 1
ATOM 2716 O O . GLU C 1 55 ? 166.785 186.531 187.953 1.00 28.34 55 GLU D O 1
ATOM 2722 N N . ILE C 1 56 ? 166.092 188.435 186.976 1.00 26.97 56 ILE D N 1
ATOM 2723 C CA . ILE C 1 56 ? 165.985 189.192 188.211 1.00 26.97 56 ILE D CA 1
ATOM 2724 C C . ILE C 1 56 ? 164.584 189.772 188.377 1.00 26.97 56 ILE D C 1
ATOM 2725 O O . ILE C 1 56 ? 164.410 190.804 189.009 1.00 26.97 56 ILE D O 1
ATOM 2730 N N . THR C 1 57 ? 163.587 189.117 187.794 1.00 27.55 57 THR D N 1
ATOM 2731 C CA . THR C 1 57 ? 162.202 189.520 187.974 1.00 27.55 57 THR D CA 1
ATOM 2732 C C . THR C 1 57 ? 161.804 189.430 189.440 1.00 27.55 57 THR D C 1
ATOM 2733 O O . THR C 1 57 ? 162.090 188.444 190.120 1.00 27.55 57 THR D O 1
ATOM 2737 N N . SER C 1 58 ? 161.140 190.469 189.924 1.00 28.95 58 SER D N 1
ATOM 2738 C CA . SER C 1 58 ? 160.604 190.485 191.272 1.00 28.95 58 SER D CA 1
ATOM 2739 C C . SER C 1 58 ? 159.206 191.078 191.225 1.00 28.95 58 SER D C 1
ATOM 2740 O O . SER C 1 58 ? 158.647 191.315 190.156 1.00 28.95 58 SER D O 1
ATOM 2743 N N . LYS C 1 59 ? 158.633 191.309 192.404 1.00 28.85 59 LYS D N 1
ATOM 2744 C CA . LYS C 1 59 ? 157.333 191.963 192.466 1.00 28.85 59 LYS D CA 1
ATOM 2745 C C . LYS C 1 59 ? 157.457 193.464 192.255 1.00 28.85 59 LYS D C 1
ATOM 2746 O O . LYS C 1 59 ? 156.446 194.152 192.089 1.00 28.85 59 LYS D O 1
ATOM 2752 N N . ASP C 1 60 ? 158.684 193.990 192.259 1.00 32.45 60 ASP D N 1
ATOM 2753 C CA . ASP C 1 60 ? 158.902 195.378 191.868 1.00 32.45 60 ASP D CA 1
ATOM 2754 C C . ASP C 1 60 ? 158.856 195.541 190.357 1.00 32.45 60 ASP D C 1
ATOM 2755 O O . ASP C 1 60 ? 158.672 196.653 189.855 1.00 32.45 60 ASP D O 1
ATOM 2760 N N . THR C 1 61 ? 159.042 194.452 189.621 1.00 31.56 61 THR D N 1
ATOM 2761 C CA . THR C 1 61 ? 159.053 194.519 188.169 1.00 31.56 61 THR D CA 1
ATOM 2762 C C . THR C 1 61 ? 157.689 194.950 187.645 1.00 31.56 61 THR D C 1
ATOM 2763 O O . THR C 1 61 ? 156.663 194.343 187.957 1.00 31.56 61 THR D O 1
ATOM 2767 N N . VAL C 1 62 ? 157.686 196.010 186.839 1.00 33.07 62 VAL D N 1
ATOM 2768 C CA . VAL C 1 62 ? 156.462 196.598 186.322 1.00 33.07 62 VAL D CA 1
ATOM 2769 C C . VAL C 1 62 ? 156.435 196.426 184.810 1.00 33.07 62 VAL D C 1
ATOM 2770 O O . VAL C 1 62 ? 157.470 196.397 184.143 1.00 33.07 62 VAL D O 1
ATOM 2774 N N . GLY C 1 63 ? 155.228 196.299 184.272 1.00 30.79 63 GLY D N 1
ATOM 2775 C CA . GLY C 1 63 ? 155.046 196.252 182.840 1.00 30.79 63 GLY D CA 1
ATOM 2776 C C . GLY C 1 63 ? 154.751 194.889 182.261 1.00 30.79 63 GLY D C 1
ATOM 2777 O O . GLY C 1 63 ? 154.351 194.810 181.094 1.00 30.79 63 GLY D O 1
ATOM 2778 N N . GLY C 1 64 ? 154.931 193.818 183.027 1.00 26.29 64 GLY D N 1
ATOM 2779 C CA . GLY C 1 64 ? 154.597 192.497 182.546 1.00 26.29 64 GLY D CA 1
ATOM 2780 C C . GLY C 1 64 ? 155.684 191.783 181.780 1.00 26.29 64 GLY D C 1
ATOM 2781 O O . GLY C 1 64 ? 155.409 190.760 181.157 1.00 26.29 64 GLY D O 1
ATOM 2782 N N . TRP C 1 65 ? 156.912 192.283 181.811 1.00 23.55 65 TRP D N 1
ATOM 2783 C CA . TRP C 1 65 ? 158.037 191.656 181.133 1.00 23.55 65 TRP D CA 1
ATOM 2784 C C . TRP C 1 65 ? 159.021 191.155 182.174 1.00 23.55 65 TRP D C 1
ATOM 2785 O O . TRP C 1 65 ? 159.207 191.793 183.211 1.00 23.55 65 TRP D O 1
ATOM 2796 N N . LYS C 1 66 ? 159.644 190.019 181.897 1.00 25.23 66 LYS D N 1
ATOM 2797 C CA . LYS C 1 66 ? 160.697 189.523 182.768 1.00 25.23 66 LYS D CA 1
ATOM 2798 C C . LYS C 1 66 ? 161.904 190.450 182.731 1.00 25.23 66 LYS D C 1
ATOM 2799 O O . LYS C 1 66 ? 162.172 191.118 181.731 1.00 25.23 66 LYS D O 1
ATOM 2805 N N . SER C 1 67 ? 162.635 190.484 183.835 1.00 26.22 67 SER D N 1
ATOM 2806 C CA . SER C 1 67 ? 163.824 191.309 183.972 1.00 26.22 67 SER D CA 1
ATOM 2807 C C . SER C 1 67 ? 165.057 190.415 183.971 1.00 26.22 67 SER D C 1
ATOM 2808 O O . SER C 1 67 ? 165.138 189.465 184.751 1.00 26.22 67 SER D O 1
ATOM 2811 N N . LYS C 1 68 ? 166.010 190.716 183.095 1.00 25.91 68 LYS D N 1
ATOM 2812 C CA . LYS C 1 68 ? 167.193 189.888 182.930 1.00 25.91 68 LYS D CA 1
ATOM 2813 C C . LYS C 1 68 ? 168.448 190.744 182.891 1.00 25.91 68 LYS D C 1
ATOM 2814 O O . LYS C 1 68 ? 168.427 191.886 182.434 1.00 25.91 68 LYS D O 1
ATOM 2820 N N . ILE C 1 69 ? 169.543 190.176 183.384 1.00 26.83 69 ILE D N 1
ATOM 2821 C CA . ILE C 1 69 ? 170.867 190.770 183.258 1.00 26.83 69 ILE D CA 1
ATOM 2822 C C . ILE C 1 69 ? 171.812 189.720 182.699 1.00 26.83 69 ILE D C 1
ATOM 2823 O O . ILE C 1 69 ? 171.563 188.515 182.803 1.00 26.83 69 ILE D O 1
ATOM 2828 N N . GLY C 1 70 ? 172.902 190.185 182.097 1.00 26.36 70 GLY D N 1
ATOM 2829 C CA . GLY C 1 70 ? 173.855 189.264 181.505 1.00 26.36 70 GLY D CA 1
ATOM 2830 C C . GLY C 1 70 ? 174.701 188.579 182.563 1.00 26.36 70 GLY D C 1
ATOM 2831 O O . GLY C 1 70 ? 174.973 189.135 183.627 1.00 26.36 70 GLY D O 1
ATOM 2832 N N . GLY C 1 71 ? 175.114 187.350 182.263 1.00 27.03 71 GLY D N 1
ATOM 2833 C CA . GLY C 1 71 ? 175.977 186.585 183.135 1.00 27.03 71 GLY D CA 1
ATOM 2834 C C . GLY C 1 71 ? 177.378 186.438 182.573 1.00 27.03 71 GLY D C 1
ATOM 2835 O O . GLY C 1 71 ? 177.906 187.315 181.890 1.00 27.03 71 GLY D O 1
ATOM 2836 N N . MET C 1 72 ? 177.985 185.295 182.870 1.00 27.55 72 MET D N 1
ATOM 2837 C CA . MET C 1 72 ? 179.348 185.047 182.428 1.00 27.55 72 MET D CA 1
ATOM 2838 C C . MET C 1 72 ? 179.372 184.478 181.015 1.00 27.55 72 MET D C 1
ATOM 2839 O O . MET C 1 72 ? 178.403 183.893 180.533 1.00 27.55 72 MET D O 1
ATOM 2844 N N . LYS C 1 73 ? 180.509 184.655 180.356 1.00 24.28 73 LYS D N 1
ATOM 2845 C CA . LYS C 1 73 ? 180.695 184.235 178.978 1.00 24.28 73 LYS D CA 1
ATOM 2846 C C . LYS C 1 73 ? 181.467 182.926 178.915 1.00 24.28 73 LYS D C 1
ATOM 2847 O O . LYS C 1 73 ? 182.254 182.610 179.809 1.00 24.28 73 LYS D O 1
ATOM 2853 N N . GLU C 1 74 ? 181.223 182.164 177.859 1.00 23.52 74 GLU D N 1
ATOM 2854 C CA . GLU C 1 74 ? 181.986 180.968 177.550 1.00 23.52 74 GLU D CA 1
ATOM 2855 C C . GLU C 1 74 ? 182.117 180.857 176.042 1.00 23.52 74 GLU D C 1
ATOM 2856 O O . GLU C 1 74 ? 181.347 181.458 175.294 1.00 23.52 74 GLU D O 1
ATOM 2862 N N . TRP C 1 75 ? 183.108 180.102 175.594 1.00 20.77 75 TRP D N 1
ATOM 2863 C CA . TRP C 1 75 ? 183.323 179.932 174.170 1.00 20.77 75 TRP D CA 1
ATOM 2864 C C . TRP C 1 75 ? 183.834 178.534 173.877 1.00 20.77 75 TRP D C 1
ATOM 2865 O O . TRP C 1 75 ? 184.387 177.859 174.745 1.00 20.77 75 TRP D O 1
ATOM 2876 N N . SER C 1 76 ? 183.627 178.104 172.640 1.00 20.15 76 SER D N 1
ATOM 2877 C CA . SER C 1 76 ? 184.240 176.894 172.126 1.00 20.15 76 SER D CA 1
ATOM 2878 C C . SER C 1 76 ? 184.471 177.065 170.637 1.00 20.15 76 SER D C 1
ATOM 2879 O O . SER C 1 76 ? 183.869 177.924 169.994 1.00 20.15 76 SER D O 1
ATOM 2882 N N . ILE C 1 77 ? 185.364 176.248 170.097 1.00 20.18 77 ILE D N 1
ATOM 2883 C CA . ILE C 1 77 ? 185.642 176.226 168.670 1.00 20.18 77 ILE D CA 1
ATOM 2884 C C . ILE C 1 77 ? 185.491 174.796 168.185 1.00 20.18 77 ILE D C 1
ATOM 2885 O O . ILE C 1 77 ? 186.039 173.868 168.786 1.00 20.18 77 ILE D O 1
ATOM 2890 N N . GLU C 1 78 ? 184.731 174.620 167.117 1.00 21.14 78 GLU D N 1
ATOM 2891 C CA . GLU C 1 78 ? 184.576 173.331 166.469 1.00 21.14 78 GLU D CA 1
ATOM 2892 C C . GLU C 1 78 ? 185.225 173.393 165.098 1.00 21.14 78 GLU D C 1
ATOM 2893 O O . GLU C 1 78 ? 184.985 174.331 164.334 1.00 21.14 78 GLU D O 1
ATOM 2899 N N . ASN C 1 79 ? 186.061 172.409 164.801 1.00 20.15 79 ASN D N 1
ATOM 2900 C CA . ASN C 1 79 ? 186.794 172.358 163.548 1.00 20.15 79 ASN D CA 1
ATOM 2901 C C . ASN C 1 79 ? 186.797 170.930 163.033 1.00 20.15 79 ASN D C 1
ATOM 2902 O O . ASN C 1 79 ? 187.092 169.996 163.780 1.00 20.15 79 ASN D O 1
ATOM 2907 N N . ASP C 1 80 ? 186.467 170.763 161.766 1.00 20.61 80 ASP D N 1
ATOM 2908 C CA . ASP C 1 80 ? 186.486 169.462 161.124 1.00 20.61 80 ASP D CA 1
ATOM 2909 C C . ASP C 1 80 ? 187.223 169.582 159.802 1.00 20.61 80 ASP D C 1
ATOM 2910 O O . ASP C 1 80 ? 187.370 170.681 159.266 1.00 20.61 80 ASP D O 1
ATOM 2915 N N . GLY C 1 81 ? 187.693 168.455 159.286 1.00 19.64 81 GLY D N 1
ATOM 2916 C CA . GLY C 1 81 ? 188.339 168.467 157.989 1.00 19.64 81 GLY D CA 1
ATOM 2917 C C . GLY C 1 81 ? 188.931 167.119 157.660 1.00 19.64 81 GLY D C 1
ATOM 2918 O O . GLY C 1 81 ? 188.678 166.122 158.334 1.00 19.64 81 GLY D O 1
ATOM 2919 N N . LEU C 1 82 ? 189.736 167.107 156.603 1.00 20.32 82 LEU D N 1
ATOM 2920 C CA . LEU C 1 82 ? 190.423 165.890 156.196 1.00 20.32 82 LEU D CA 1
ATOM 2921 C C . LEU C 1 82 ? 191.580 165.596 157.136 1.00 20.32 82 LEU D C 1
ATOM 2922 O O . LEU C 1 82 ? 192.433 166.448 157.383 1.00 20.32 82 LEU D O 1
ATOM 2927 N N . TYR C 1 83 ? 191.610 164.379 157.657 1.00 21.88 83 TYR D N 1
ATOM 2928 C CA . TYR C 1 83 ? 192.597 163.972 158.643 1.00 21.88 83 TYR D CA 1
ATOM 2929 C C . TYR C 1 83 ? 193.799 163.339 157.962 1.00 21.88 83 TYR D C 1
ATOM 2930 O O . TYR C 1 83 ? 193.656 162.370 157.214 1.00 21.88 83 TYR D O 1
ATOM 2939 N N . VAL C 1 84 ? 194.975 163.892 158.222 1.00 25.16 84 VAL D N 1
ATOM 2940 C CA . VAL C 1 84 ? 196.245 163.291 157.837 1.00 25.16 84 VAL D CA 1
ATOM 2941 C C . VAL C 1 84 ? 197.100 163.222 159.093 1.00 25.16 84 VAL D C 1
ATOM 2942 O O . VAL C 1 84 ? 197.427 164.257 159.683 1.00 25.16 84 VAL D O 1
ATOM 2946 N N . ALA C 1 85 ? 197.457 162.004 159.500 1.00 27.03 85 ALA D N 1
ATOM 2947 C CA . ALA C 1 85 ? 197.948 161.777 160.856 1.00 27.03 85 ALA D CA 1
ATOM 2948 C C . ALA C 1 85 ? 199.360 162.315 161.065 1.00 27.03 85 ALA D C 1
ATOM 2949 O O . ALA C 1 85 ? 199.732 162.664 162.190 1.00 27.03 85 ALA D O 1
ATOM 2951 N N . ASP C 1 86 ? 200.166 162.392 160.005 1.00 29.92 86 ASP D N 1
ATOM 2952 C CA . ASP C 1 86 ? 201.552 162.819 160.184 1.00 29.92 86 ASP D CA 1
ATOM 2953 C C . ASP C 1 86 ? 201.714 164.317 159.954 1.00 29.92 86 ASP D C 1
ATOM 2954 O O . ASP C 1 86 ? 202.828 164.844 160.031 1.00 29.92 86 ASP D O 1
ATOM 2959 N N . ALA C 1 87 ? 200.622 165.016 159.662 1.00 27.06 87 ALA D N 1
ATOM 2960 C CA . ALA C 1 87 ? 200.672 166.467 159.580 1.00 27.06 87 ALA D CA 1
ATOM 2961 C C . ALA C 1 87 ? 201.123 167.049 160.912 1.00 27.06 87 ALA D C 1
ATOM 2962 O O . ALA C 1 87 ? 200.768 166.547 161.979 1.00 27.06 87 ALA D O 1
ATOM 2964 N N . GLU C 1 88 ? 201.916 168.117 160.845 1.00 28.62 88 GLU D N 1
ATOM 2965 C CA . GLU C 1 88 ? 202.533 168.644 162.056 1.00 28.62 88 GLU D CA 1
ATOM 2966 C C . GLU C 1 88 ? 201.492 169.219 163.008 1.00 28.62 88 GLU D C 1
ATOM 2967 O O . GLU C 1 88 ? 201.615 169.081 164.229 1.00 28.62 88 GLU D O 1
ATOM 2973 N N . SER C 1 89 ? 200.458 169.865 162.468 1.00 25.60 89 SER D N 1
ATOM 2974 C CA . SER C 1 89 ? 199.418 170.432 163.318 1.00 25.60 89 SER D CA 1
ATOM 2975 C C . SER C 1 89 ? 198.626 169.341 164.026 1.00 25.60 89 SER D C 1
AT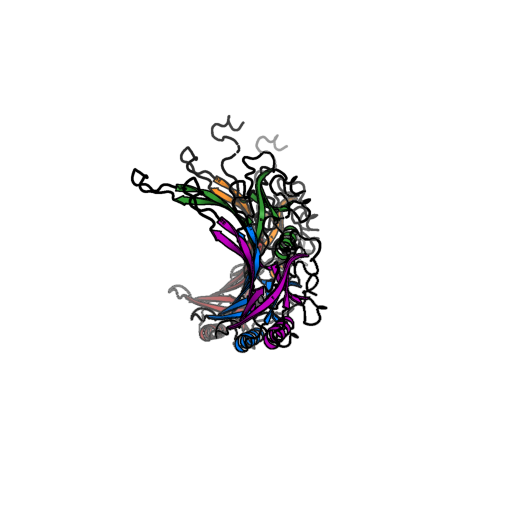OM 2976 O O . SER C 1 89 ? 198.218 169.510 165.179 1.00 25.60 89 SER D O 1
ATOM 2979 N N . HIS C 1 90 ? 198.413 168.208 163.359 1.00 23.85 90 HIS D N 1
ATOM 2980 C CA . HIS C 1 90 ? 197.663 167.126 163.981 1.00 23.85 90 HIS D CA 1
ATOM 2981 C C . HIS C 1 90 ? 198.502 166.391 165.016 1.00 23.85 90 HIS D C 1
ATOM 2982 O O . HIS C 1 90 ? 197.972 165.903 166.017 1.00 23.85 90 HIS D O 1
ATOM 2989 N N . LYS C 1 91 ? 199.814 166.314 164.802 1.00 26.87 91 LYS D N 1
ATOM 2990 C CA . LYS C 1 91 ? 200.689 165.777 165.837 1.00 26.87 91 LYS D CA 1
ATOM 2991 C C . LYS C 1 91 ? 200.711 166.684 167.058 1.00 26.87 91 LYS D C 1
ATOM 2992 O O . LYS C 1 91 ? 200.751 166.204 168.195 1.00 26.87 91 LYS D O 1
ATOM 2998 N N . GLU C 1 92 ? 200.676 168.002 166.844 1.00 27.73 92 GLU D N 1
ATOM 2999 C CA . GLU C 1 92 ? 200.594 168.925 167.970 1.00 27.73 92 GLU D CA 1
ATOM 3000 C C . GLU C 1 92 ? 199.283 168.758 168.720 1.00 27.73 92 GLU D C 1
ATOM 3001 O O . GLU C 1 92 ? 199.275 168.685 169.951 1.00 27.73 92 GLU D O 1
ATOM 3007 N N . LEU C 1 93 ? 198.166 168.688 167.992 1.00 24.94 93 LEU D N 1
ATOM 3008 C CA . LEU C 1 93 ? 196.872 168.472 168.629 1.00 24.94 93 LEU D CA 1
ATOM 3009 C C . LEU C 1 93 ? 196.843 167.155 169.386 1.00 24.94 93 LEU D C 1
ATOM 3010 O O . LEU C 1 93 ? 196.268 167.071 170.475 1.00 24.94 93 LEU D O 1
ATOM 3015 N N . ALA C 1 94 ? 197.463 166.115 168.823 1.00 25.82 94 ALA D N 1
ATOM 3016 C CA . ALA C 1 94 ? 197.523 164.825 169.499 1.00 25.82 94 ALA D CA 1
ATOM 3017 C C . ALA C 1 94 ? 198.292 164.920 170.808 1.00 25.82 94 ALA D C 1
ATOM 3018 O O . ALA C 1 94 ? 197.874 164.352 171.822 1.00 25.82 94 ALA D O 1
ATOM 3020 N N . LYS C 1 95 ? 199.419 165.635 170.808 1.00 27.69 95 LYS D N 1
ATOM 3021 C CA . LYS C 1 95 ? 200.194 165.782 172.035 1.00 27.69 95 LYS D CA 1
ATOM 3022 C C . LYS C 1 95 ? 199.455 166.629 173.061 1.00 27.69 95 LYS D C 1
ATOM 3023 O O . LYS C 1 95 ? 199.543 166.368 174.263 1.00 27.69 95 LYS D O 1
ATOM 3029 N N . TYR C 1 96 ? 198.734 167.656 172.608 1.00 27.04 96 TYR D N 1
ATOM 3030 C CA . TYR C 1 96 ? 197.927 168.451 173.527 1.00 27.04 96 TYR D CA 1
ATOM 3031 C C . TYR C 1 96 ? 196.845 167.604 174.174 1.00 27.04 96 TYR D C 1
ATOM 3032 O O . TYR C 1 96 ? 196.605 167.703 175.380 1.00 27.04 96 TYR D O 1
ATOM 3041 N N . PHE C 1 97 ? 196.184 166.760 173.381 1.00 25.66 97 PHE D N 1
ATOM 3042 C CA . PHE C 1 97 ? 195.138 165.900 173.915 1.00 25.66 97 PHE D CA 1
ATOM 3043 C C . PHE C 1 97 ? 195.711 164.855 174.864 1.00 25.66 97 PHE D C 1
ATOM 3044 O O . PHE C 1 97 ? 195.090 164.521 175.876 1.00 25.66 97 PHE D O 1
ATOM 3052 N N . GLU C 1 98 ? 196.907 164.346 174.566 1.00 30.60 98 GLU D N 1
ATOM 3053 C CA . GLU C 1 98 ? 197.500 163.301 175.393 1.00 30.60 98 GLU D CA 1
ATOM 3054 C C . GLU C 1 98 ? 198.035 163.859 176.704 1.00 30.60 98 GLU D C 1
ATOM 3055 O O . GLU C 1 98 ? 197.901 163.225 177.754 1.00 30.60 98 GLU D O 1
ATOM 3061 N N . SER C 1 99 ? 198.635 165.044 176.669 1.00 31.11 99 SER D N 1
ATOM 3062 C CA . SER C 1 99 ? 199.367 165.532 177.829 1.00 31.11 99 SER D CA 1
ATOM 3063 C C . SER C 1 99 ? 198.502 166.382 178.749 1.00 31.11 99 SER D C 1
ATOM 3064 O O . SER C 1 99 ? 198.995 166.881 179.765 1.00 31.11 99 SER D O 1
ATOM 3067 N N . ASP C 1 100 ? 197.221 166.550 178.423 1.00 30.87 100 ASP D N 1
ATOM 3068 C CA . ASP C 1 100 ? 196.306 167.398 179.186 1.00 30.87 100 ASP D CA 1
ATOM 3069 C C . ASP C 1 100 ? 196.850 168.816 179.318 1.00 30.87 100 ASP D C 1
ATOM 3070 O O . ASP C 1 100 ? 196.868 169.397 180.403 1.00 30.87 100 ASP D O 1
ATOM 3075 N N . SER C 1 101 ? 197.320 169.371 178.222 1.00 30.16 101 SER D N 1
ATOM 3076 C CA . SER C 1 101 ? 197.894 170.699 178.251 1.00 30.16 101 SER D CA 1
ATOM 3077 C C . SER C 1 101 ? 197.048 171.639 177.409 1.00 30.16 101 SER D C 1
ATOM 3078 O O . SER C 1 101 ? 196.575 171.240 176.338 1.00 30.16 101 SER D O 1
ATOM 3081 N N . PRO C 1 102 ? 196.806 172.864 177.865 1.00 28.79 102 PRO D N 1
ATOM 3082 C CA . PRO C 1 102 ? 196.034 173.811 177.054 1.00 28.79 102 PRO D CA 1
ATOM 3083 C C . PRO C 1 102 ? 196.771 174.194 175.783 1.00 28.79 102 PRO D C 1
ATOM 3084 O O . PRO C 1 102 ? 197.998 174.272 175.752 1.00 28.79 102 PRO D O 1
ATOM 3088 N N . VAL C 1 103 ? 196.007 174.441 174.728 1.00 26.73 103 VAL D N 1
ATOM 3089 C CA . VAL C 1 103 ? 196.555 174.837 173.441 1.00 26.73 103 VAL D CA 1
ATOM 3090 C C . VAL C 1 103 ? 196.128 176.270 173.159 1.00 26.73 103 VAL D C 1
ATOM 3091 O O . VAL C 1 103 ? 194.961 176.628 173.349 1.00 26.73 103 VAL D O 1
ATOM 3095 N N . CYS C 1 104 ? 197.087 177.094 172.753 1.00 29.18 104 CYS D N 1
ATOM 3096 C CA . CYS C 1 104 ? 196.801 178.445 172.298 1.00 29.18 104 CYS D CA 1
ATOM 3097 C C . CYS C 1 104 ? 196.334 178.409 170.852 1.00 29.18 104 CYS D C 1
ATOM 3098 O O . CYS C 1 104 ? 197.088 178.025 169.957 1.00 29.18 104 CYS D O 1
ATOM 3101 N N . VAL C 1 105 ? 195.090 178.803 170.620 1.00 25.79 105 VAL D N 1
ATOM 3102 C CA . VAL C 1 105 ? 194.480 178.712 169.302 1.00 25.79 105 VAL D CA 1
ATOM 3103 C C . VAL C 1 105 ? 194.243 180.116 168.773 1.00 25.79 105 VAL D C 1
ATOM 3104 O O . VAL C 1 105 ? 194.165 181.077 169.543 1.00 25.79 105 VAL D O 1
ATOM 3108 N N . LYS C 1 106 ? 194.145 180.231 167.459 1.00 26.47 106 LYS D N 1
ATOM 3109 C CA . LYS C 1 106 ? 193.941 181.505 166.794 1.00 26.47 106 LYS D CA 1
ATOM 3110 C C . LYS C 1 106 ? 193.055 181.301 165.576 1.00 26.47 106 LYS D C 1
ATOM 3111 O O . LYS C 1 106 ? 193.234 180.338 164.829 1.00 26.47 106 LYS D O 1
ATOM 3117 N N . ILE C 1 107 ? 192.097 182.200 165.389 1.00 24.08 107 ILE D N 1
ATOM 3118 C CA . ILE C 1 107 ? 191.292 182.272 164.177 1.00 24.08 107 ILE D CA 1
ATOM 3119 C C . ILE C 1 107 ? 191.805 183.450 163.367 1.00 24.08 107 ILE D C 1
ATOM 3120 O O . ILE C 1 107 ? 191.829 184.581 163.859 1.00 24.08 107 ILE D O 1
ATOM 3125 N N . ILE C 1 108 ? 192.223 183.192 162.134 1.00 26.85 108 ILE D N 1
ATOM 3126 C CA . ILE C 1 108 ? 192.774 184.241 161.288 1.00 26.85 108 ILE D CA 1
ATOM 3127 C C . ILE C 1 108 ? 192.078 184.231 159.940 1.00 26.85 108 ILE D C 1
ATOM 3128 O O . ILE C 1 108 ? 191.621 183.193 159.458 1.00 26.85 108 ILE D O 1
ATOM 3133 N N . ASN C 1 109 ? 191.982 185.413 159.346 1.00 29.84 109 ASN D N 1
ATOM 3134 C CA . ASN C 1 109 ? 191.637 185.579 157.943 1.00 29.84 109 ASN D CA 1
ATOM 3135 C C . ASN C 1 109 ? 192.951 185.592 157.175 1.00 29.84 109 ASN D C 1
ATOM 3136 O O . ASN C 1 109 ? 193.695 186.572 157.234 1.00 29.84 109 ASN D O 1
ATOM 3141 N N . GLN C 1 110 ? 193.250 184.494 156.479 1.00 31.38 110 GLN D N 1
ATOM 3142 C CA . GLN C 1 110 ? 194.551 184.378 155.830 1.00 31.38 110 GLN D CA 1
ATOM 3143 C C . GLN C 1 110 ? 194.629 185.246 154.582 1.00 31.38 110 GLN D C 1
ATOM 3144 O O . GLN C 1 110 ? 195.723 185.585 154.122 1.00 31.38 110 GLN D O 1
ATOM 3150 N N . ALA C 1 111 ? 193.480 185.614 154.015 1.00 31.95 111 ALA D N 1
ATOM 3151 C CA . ALA C 1 111 ? 193.485 186.478 152.840 1.00 31.95 111 ALA D CA 1
ATOM 3152 C C . ALA C 1 111 ? 193.756 187.927 153.219 1.00 31.95 111 ALA D C 1
ATOM 3153 O O . ALA C 1 111 ? 194.539 188.615 152.555 1.00 31.95 111 ALA D O 1
ATOM 3155 N N . SER C 1 112 ? 193.112 188.414 154.277 1.00 32.21 112 SER D N 1
ATOM 3156 C CA . SER C 1 112 ? 193.318 189.796 154.691 1.00 32.21 112 SER D CA 1
ATOM 3157 C C . SER C 1 112 ? 194.441 189.907 155.714 1.00 32.21 112 SER D C 1
ATOM 3158 O O . SER C 1 112 ? 194.847 191.016 156.076 1.00 32.21 112 SER D O 1
ATOM 3161 N N . LYS C 1 113 ? 194.952 188.771 156.185 1.00 32.89 113 LYS D N 1
ATOM 3162 C CA . LYS C 1 113 ? 196.029 188.674 157.165 1.00 32.89 113 LYS D CA 1
ATOM 3163 C C . LYS C 1 113 ? 195.707 189.376 158.475 1.00 32.89 113 LYS D C 1
ATOM 3164 O O . LYS C 1 113 ? 196.570 190.029 159.052 1.00 32.89 113 LYS D O 1
ATOM 3170 N N . LYS C 1 114 ? 194.479 189.259 158.962 1.00 31.75 114 LYS D N 1
ATOM 3171 C CA . LYS C 1 114 ? 194.091 189.782 160.262 1.00 31.75 114 LYS D CA 1
ATOM 3172 C C . LYS C 1 114 ? 193.689 188.622 161.156 1.00 31.75 114 LYS D C 1
ATOM 3173 O O . LYS C 1 114 ? 193.005 187.700 160.709 1.00 31.75 114 LYS D O 1
ATOM 3179 N N . GLY C 1 115 ? 194.124 188.662 162.409 1.00 29.03 115 GLY D N 1
ATOM 3180 C CA . GLY C 1 115 ? 193.606 187.727 163.385 1.00 29.03 115 GLY D CA 1
ATOM 3181 C C . GLY C 1 115 ? 192.208 188.126 163.821 1.00 29.03 115 GLY D C 1
ATOM 3182 O O . GLY C 1 115 ? 191.873 189.307 163.906 1.00 29.03 115 GLY D O 1
ATOM 3183 N N . LEU C 1 116 ? 191.380 187.123 164.092 1.00 26.62 116 LEU D N 1
ATOM 3184 C CA . LEU C 1 116 ? 190.004 187.348 164.511 1.00 26.62 116 LEU D CA 1
ATOM 3185 C C . LEU C 1 116 ? 189.790 187.044 165.985 1.00 26.62 116 LEU D C 1
ATOM 3186 O O . LEU C 1 116 ? 189.255 187.878 166.715 1.00 26.62 116 LEU D O 1
ATOM 3191 N N . PHE C 1 117 ? 190.210 185.870 166.441 1.00 24.51 117 PHE D N 1
ATOM 3192 C CA . PHE C 1 117 ? 190.012 185.448 167.818 1.00 24.51 117 PHE D CA 1
ATOM 3193 C C . PHE C 1 117 ? 191.211 184.637 168.271 1.00 24.51 117 PHE D C 1
ATOM 3194 O O . PHE C 1 117 ? 191.858 183.972 167.462 1.00 24.51 117 PHE D O 1
ATOM 3202 N N . GLY C 1 118 ? 191.501 184.699 169.560 1.00 25.01 118 GLY D N 1
ATOM 3203 C CA . GLY C 1 118 ? 192.570 183.912 170.135 1.00 25.01 118 GLY D CA 1
ATOM 3204 C C . GLY C 1 118 ? 192.323 183.633 171.598 1.00 25.01 118 GLY D C 1
ATOM 3205 O O . GLY C 1 118 ? 191.745 184.459 172.301 1.00 25.01 118 GLY D O 1
ATOM 3206 N N . GLY C 1 119 ? 192.758 182.470 172.064 1.00 25.13 119 GLY D N 1
ATOM 3207 C CA . GLY C 1 119 ? 192.566 182.122 173.457 1.00 25.13 119 GLY D CA 1
ATOM 3208 C C . GLY C 1 119 ? 193.099 180.748 173.774 1.00 25.13 119 GLY D C 1
ATOM 3209 O O . GLY C 1 119 ? 193.511 179.996 172.889 1.00 25.13 119 GLY D O 1
ATOM 3210 N N . LEU C 1 120 ? 193.085 180.430 175.062 1.00 26.45 120 LEU D N 1
ATOM 3211 C CA . LEU C 1 120 ? 193.519 179.140 175.576 1.00 26.45 120 LEU D CA 1
ATOM 3212 C C . LEU C 1 120 ? 192.332 178.190 175.610 1.00 26.45 120 LEU D C 1
ATOM 3213 O O . LEU C 1 120 ? 191.270 178.539 176.127 1.00 26.45 120 LEU D O 1
ATOM 3218 N N . ALA C 1 121 ? 192.513 176.992 175.072 1.00 23.92 121 ALA D N 1
ATOM 3219 C CA . ALA C 1 121 ? 191.429 176.030 174.990 1.00 23.92 121 ALA D CA 1
ATOM 3220 C C . ALA C 1 121 ? 191.873 174.669 175.497 1.00 23.92 121 ALA D C 1
ATOM 3221 O O . ALA C 1 121 ? 193.036 174.290 175.360 1.00 23.92 121 ALA D O 1
ATOM 3223 N N . ILE C 1 122 ? 190.934 173.950 176.106 1.00 23.10 122 ILE D N 1
ATOM 3224 C CA . ILE C 1 122 ? 191.073 172.514 176.283 1.00 23.10 122 ILE D CA 1
ATOM 3225 C C . ILE C 1 122 ? 190.740 171.823 174.971 1.00 23.10 122 ILE D C 1
ATOM 3226 O O . ILE C 1 122 ? 189.776 172.185 174.289 1.00 23.10 122 ILE D O 1
ATOM 3231 N N . VAL C 1 123 ? 191.536 170.825 174.602 1.00 22.28 123 VAL D N 1
ATOM 3232 C CA . VAL C 1 123 ? 191.134 169.923 173.528 1.00 22.28 123 VAL D CA 1
ATOM 3233 C C . VAL C 1 123 ? 190.086 169.002 174.133 1.00 22.28 123 VAL D C 1
ATOM 3234 O O . VAL C 1 123 ? 190.402 168.004 174.781 1.00 22.28 123 VAL D O 1
ATOM 3238 N N . ALA C 1 124 ? 188.818 169.351 173.934 1.00 21.75 124 ALA D N 1
ATOM 3239 C CA . ALA C 1 124 ? 187.743 168.661 174.635 1.00 21.75 124 ALA D CA 1
ATOM 3240 C C . ALA C 1 124 ? 187.283 167.433 173.867 1.00 21.75 124 ALA D C 1
ATOM 3241 O O . ALA C 1 124 ? 186.760 166.483 174.454 1.00 21.75 124 ALA D O 1
ATOM 3243 N N . ASP C 1 125 ? 187.468 167.435 172.557 1.00 21.43 125 ASP D N 1
ATOM 3244 C CA . ASP C 1 125 ? 187.064 166.328 171.711 1.00 21.43 125 ASP D CA 1
ATOM 3245 C C . ASP C 1 125 ? 187.975 166.294 170.499 1.00 21.43 125 ASP D C 1
ATOM 3246 O O . ASP C 1 125 ? 188.267 167.335 169.912 1.00 21.43 125 ASP D O 1
ATOM 3251 N N . TYR C 1 126 ? 188.437 165.103 170.141 1.00 19.76 126 TYR D N 1
ATOM 3252 C CA . TYR C 1 126 ? 189.324 164.916 169.001 1.00 19.76 126 TYR D CA 1
ATOM 3253 C C . TYR C 1 126 ? 189.023 163.552 168.405 1.00 19.76 126 TYR D C 1
ATOM 3254 O O . TYR C 1 126 ? 189.592 162.546 168.833 1.00 19.76 126 TYR D O 1
ATOM 3263 N N . SER C 1 127 ? 188.136 163.521 167.415 1.00 18.47 127 SER D N 1
ATOM 3264 C CA . SER C 1 127 ? 187.549 162.282 166.934 1.00 18.47 127 SER D CA 1
ATOM 3265 C C . SER C 1 127 ? 187.754 162.163 165.434 1.00 18.47 127 SER D C 1
ATOM 3266 O O . SER C 1 127 ? 188.125 163.122 164.762 1.00 18.47 127 SER D O 1
ATOM 3269 N N . PHE C 1 128 ? 187.509 160.963 164.918 1.00 19.00 128 PHE D N 1
ATOM 3270 C CA . PHE C 1 128 ? 187.811 160.624 163.537 1.00 19.00 128 PHE D CA 1
ATOM 3271 C C . PHE C 1 128 ? 186.726 159.736 162.954 1.00 19.00 128 PHE D C 1
ATOM 3272 O O . PHE C 1 128 ? 186.124 158.927 163.661 1.00 19.00 128 PHE D O 1
ATOM 3280 N N . GLU C 1 129 ? 186.479 159.900 161.662 1.00 21.21 129 GLU D N 1
ATOM 3281 C CA . GLU C 1 129 ? 185.566 159.056 160.911 1.00 21.21 129 GLU D CA 1
ATOM 3282 C C . GLU C 1 129 ? 186.251 158.573 159.646 1.00 21.21 129 GLU D C 1
ATOM 3283 O O . GLU C 1 129 ? 186.945 159.344 158.981 1.00 21.21 129 GLU D O 1
ATOM 3289 N N . ALA C 1 130 ? 186.054 157.301 159.319 1.00 20.58 130 ALA D N 1
ATOM 3290 C CA . ALA C 1 130 ? 186.641 156.684 158.133 1.00 20.58 130 ALA D CA 1
ATOM 3291 C C . ALA C 1 130 ? 185.575 155.864 157.422 1.00 20.58 130 ALA D C 1
ATOM 3292 O O . ALA C 1 130 ? 185.473 154.649 157.616 1.00 20.58 130 ALA D O 1
ATOM 3294 N N . PRO C 1 131 ? 184.750 156.502 156.597 1.00 22.05 131 PRO D N 1
ATOM 3295 C CA . PRO C 1 131 ? 183.818 155.738 155.764 1.00 22.05 131 PRO D CA 1
ATOM 3296 C C . PRO C 1 131 ? 184.555 155.089 154.606 1.00 22.05 131 PRO D C 1
ATOM 3297 O O . PRO C 1 131 ? 185.548 155.619 154.109 1.00 22.05 131 PRO D O 1
ATOM 3301 N N . PHE C 1 132 ? 184.060 153.931 154.173 1.00 22.28 132 PHE D N 1
ATOM 3302 C CA . PHE C 1 132 ? 184.776 153.172 153.155 1.00 22.28 132 PHE D CA 1
ATOM 3303 C C . PHE C 1 132 ? 184.743 153.875 151.805 1.00 22.28 132 PHE D C 1
ATOM 3304 O O . PHE C 1 132 ? 185.597 153.627 150.951 1.00 22.28 132 PHE D O 1
ATOM 3312 N N . ASP C 1 133 ? 183.776 154.757 151.593 1.00 24.92 133 ASP D N 1
ATOM 3313 C CA . ASP C 1 133 ? 183.607 155.395 150.297 1.00 24.92 133 ASP D CA 1
ATOM 3314 C C . ASP C 1 133 ? 184.013 156.864 150.285 1.00 24.92 133 ASP D C 1
ATOM 3315 O O . ASP C 1 133 ? 183.810 157.537 149.272 1.00 24.92 133 ASP D O 1
ATOM 3320 N N . GLU C 1 134 ? 184.590 157.375 151.366 1.00 25.46 134 GLU D N 1
ATOM 3321 C CA . GLU C 1 134 ? 184.976 158.772 151.462 1.00 25.46 134 GLU D CA 1
ATOM 3322 C C . GLU C 1 134 ? 186.395 158.881 151.997 1.00 25.46 134 GLU D C 1
ATOM 3323 O O . GLU C 1 134 ? 187.115 157.891 152.116 1.00 25.46 134 GLU D O 1
ATOM 3329 N N . ALA C 1 135 ? 186.794 160.106 152.311 1.00 22.52 135 ALA D N 1
ATOM 3330 C CA . ALA C 1 135 ? 188.090 160.332 152.927 1.00 22.52 135 ALA D CA 1
ATOM 3331 C C . ALA C 1 135 ? 187.966 160.323 154.443 1.00 22.52 135 ALA D C 1
ATOM 3332 O O . ALA C 1 135 ? 186.920 160.651 155.003 1.00 22.52 135 ALA D O 1
ATOM 3334 N N . MET C 1 136 ? 189.044 159.930 155.108 1.00 21.19 136 MET D N 1
ATOM 3335 C CA . MET C 1 136 ? 189.069 159.966 156.561 1.00 21.19 136 MET D CA 1
ATOM 3336 C C . MET C 1 136 ? 189.055 161.409 157.053 1.00 21.19 136 MET D C 1
ATOM 3337 O O . MET C 1 136 ? 189.833 162.246 156.598 1.00 21.19 136 MET D O 1
ATOM 3342 N N . THR C 1 137 ? 188.153 161.703 157.979 1.00 19.72 137 THR D N 1
ATOM 3343 C CA . THR C 1 137 ? 188.017 163.049 158.505 1.00 19.72 137 THR D CA 1
ATOM 3344 C C . THR C 1 137 ? 188.317 163.057 159.993 1.00 19.72 137 THR D C 1
ATOM 3345 O O . THR C 1 137 ? 188.253 162.034 160.672 1.00 19.72 137 THR D O 1
ATOM 3349 N N . TYR C 1 138 ? 188.663 164.234 160.484 1.00 19.17 138 TYR D N 1
ATOM 3350 C CA . TYR C 1 138 ? 188.814 164.482 161.904 1.00 19.17 138 TYR D CA 1
ATOM 3351 C C . TYR C 1 138 ? 187.748 165.473 162.338 1.00 19.17 138 TYR D C 1
ATOM 3352 O O . TYR C 1 138 ? 187.159 166.171 161.512 1.00 19.17 138 TYR D O 1
ATOM 3361 N N . SER C 1 139 ? 187.509 165.525 163.635 1.00 19.28 139 SER D N 1
ATOM 3362 C CA . SER C 1 139 ? 186.656 166.525 164.249 1.00 19.28 139 SER D CA 1
ATOM 3363 C C . SER C 1 139 ? 187.272 166.882 165.588 1.00 19.28 139 SER D C 1
ATOM 3364 O O . SER C 1 139 ? 187.576 165.994 166.386 1.00 19.28 139 SER D O 1
ATOM 3367 N N . VAL C 1 140 ? 187.483 168.167 165.828 1.00 19.27 140 VAL D N 1
ATOM 3368 C CA . VAL C 1 140 ? 188.098 168.624 167.062 1.00 19.27 140 VAL D CA 1
ATOM 3369 C C . VAL C 1 140 ? 187.197 169.673 167.695 1.00 19.27 140 VAL D C 1
ATOM 3370 O O . VAL C 1 140 ? 186.606 170.500 166.995 1.00 19.27 140 VAL D O 1
ATOM 3374 N N . LYS C 1 141 ? 187.055 169.601 169.009 1.00 20.69 141 LYS D N 1
ATOM 3375 C CA . LYS C 1 141 ? 186.345 170.603 169.783 1.00 20.69 141 LYS D CA 1
ATOM 3376 C C . LYS C 1 141 ? 187.313 171.240 170.765 1.00 20.69 141 LYS D C 1
ATOM 3377 O O . LYS C 1 141 ? 187.984 170.540 171.525 1.00 20.69 141 LYS D O 1
ATOM 3383 N N . LEU C 1 142 ? 187.389 172.562 170.738 1.00 20.99 142 LEU D N 1
ATOM 3384 C CA . LEU C 1 142 ? 188.264 173.320 171.616 1.00 20.99 142 LEU D CA 1
ATOM 3385 C C . LEU C 1 142 ? 187.422 174.091 172.618 1.00 20.99 142 LEU D C 1
ATOM 3386 O O . LEU C 1 142 ? 186.746 175.053 172.254 1.00 20.99 142 LEU D O 1
ATOM 3391 N N . ASP C 1 143 ? 187.465 173.666 173.873 1.00 23.11 143 ASP D N 1
ATOM 3392 C CA . ASP C 1 143 ? 186.698 174.279 174.946 1.00 23.11 143 ASP D CA 1
ATOM 3393 C C . ASP C 1 143 ? 187.512 175.399 175.573 1.00 23.11 143 ASP D C 1
ATOM 3394 O O . ASP C 1 143 ? 188.620 175.165 176.060 1.00 23.11 143 ASP D O 1
ATOM 3399 N N . GLY C 1 144 ? 186.957 176.606 175.572 1.00 22.71 144 GLY D N 1
ATOM 3400 C CA . GLY C 1 144 ? 187.680 177.741 176.109 1.00 22.71 144 GLY D CA 1
ATOM 3401 C C . GLY C 1 144 ? 187.893 177.636 177.606 1.00 22.71 144 GLY D C 1
ATOM 3402 O O . GLY C 1 144 ? 187.006 177.223 178.353 1.00 22.71 144 GLY D O 1
ATOM 3403 N N . MET C 1 145 ? 189.087 178.009 178.047 1.00 25.45 145 MET D N 1
ATOM 3404 C CA . MET C 1 145 ? 189.437 177.996 179.460 1.00 25.45 145 MET D CA 1
ATOM 3405 C C . MET C 1 145 ? 189.239 179.343 180.126 1.00 25.45 145 MET D C 1
ATOM 3406 O O . MET C 1 145 ? 189.168 179.409 181.353 1.00 25.45 145 MET D O 1
ATOM 3411 N N . GLY C 1 146 ? 189.149 180.402 179.346 1.00 23.90 146 GLY D N 1
ATOM 3412 C CA . GLY C 1 146 ? 189.029 181.729 179.888 1.00 23.90 146 GLY D CA 1
ATOM 3413 C C . GLY C 1 146 ? 188.517 182.662 178.825 1.00 23.90 146 GLY D C 1
ATOM 3414 O O . GLY C 1 146 ? 187.598 182.330 178.079 1.00 23.90 146 GLY D O 1
ATOM 3415 N N . ALA C 1 147 ? 189.131 183.834 178.757 1.00 23.55 147 ALA D N 1
ATOM 3416 C CA . ALA C 1 147 ? 188.730 184.819 177.768 1.00 23.55 147 ALA D CA 1
ATOM 3417 C C . ALA C 1 147 ? 189.082 184.361 176.362 1.00 23.55 147 ALA D C 1
ATOM 3418 O O . ALA C 1 147 ? 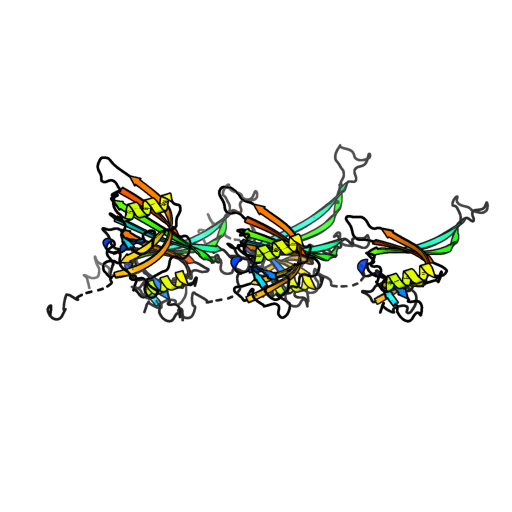190.156 183.809 176.117 1.00 23.55 147 ALA D O 1
ATOM 3420 N N . LEU C 1 148 ? 188.164 184.585 175.436 1.00 22.73 148 LEU D N 1
ATOM 3421 C CA . LEU C 1 148 ? 188.468 184.546 174.017 1.00 22.73 148 LEU D CA 1
ATOM 3422 C C . LEU C 1 148 ? 188.667 185.982 173.557 1.00 22.73 148 LEU D C 1
ATOM 3423 O O . LEU C 1 148 ? 187.711 186.760 173.517 1.00 22.73 148 LEU D O 1
ATOM 3428 N N . VAL C 1 149 ? 189.907 186.341 173.238 1.00 25.84 149 VAL D N 1
ATOM 3429 C CA . VAL C 1 149 ? 190.199 187.720 172.880 1.00 25.84 149 VAL D CA 1
ATOM 3430 C C . VAL C 1 149 ? 189.685 188.005 171.478 1.00 25.84 149 VAL D C 1
ATOM 3431 O O . VAL C 1 149 ? 190.008 187.298 170.517 1.00 25.84 149 VAL D O 1
ATOM 3435 N N . ASP C 1 150 ? 188.860 189.036 171.365 1.00 29.33 150 ASP D N 1
ATOM 3436 C CA . ASP C 1 150 ? 188.316 189.493 170.094 1.00 29.33 150 ASP D CA 1
ATOM 3437 C C . ASP C 1 150 ? 189.369 190.370 169.429 1.00 29.33 150 ASP D C 1
ATOM 3438 O O . ASP C 1 150 ? 189.563 191.521 169.823 1.00 29.33 150 ASP D O 1
ATOM 3443 N N . LEU C 1 151 ? 190.059 189.819 168.432 1.00 29.13 151 LEU D N 1
ATOM 3444 C CA . LEU C 1 151 ? 191.155 190.550 167.806 1.00 29.13 151 LEU D CA 1
ATOM 3445 C C . LEU C 1 151 ? 190.642 191.524 166.757 1.00 29.13 151 LEU D C 1
ATOM 3446 O O . LEU C 1 151 ? 191.407 192.335 166.227 1.00 29.13 151 LEU D O 1
ATOM 3451 N N . THR C 1 152 ? 189.351 191.458 166.439 1.00 30.16 152 THR D N 1
ATOM 3452 C CA . THR C 1 152 ? 188.774 192.424 165.512 1.00 30.16 152 THR D CA 1
ATOM 3453 C C . THR C 1 152 ? 188.665 193.799 166.156 1.00 30.16 152 THR D C 1
ATOM 3454 O O . THR C 1 152 ? 188.674 194.819 165.462 1.00 30.16 152 THR D O 1
ATOM 3458 N N . ILE C 1 153 ? 188.555 193.845 167.487 1.00 31.21 153 ILE D N 1
ATOM 3459 C CA . ILE C 1 153 ? 188.518 195.110 168.210 1.00 31.21 153 ILE D CA 1
ATOM 3460 C C . ILE C 1 153 ? 189.681 195.253 169.177 1.00 31.21 153 ILE D C 1
ATOM 3461 O O . ILE C 1 153 ? 189.591 196.034 170.131 1.00 31.21 153 ILE D O 1
ATOM 3466 N N . THR C 1 154 ? 190.767 194.519 168.967 1.00 34.29 154 THR D N 1
ATOM 3467 C CA . THR C 1 154 ? 191.963 194.607 169.791 1.00 34.29 154 THR D CA 1
ATOM 3468 C C . THR C 1 154 ? 193.149 194.876 168.879 1.00 34.29 154 THR D C 1
ATOM 3469 O O . THR C 1 154 ? 193.203 194.356 167.761 1.00 34.29 154 THR D O 1
ATOM 3473 N N . GLU C 1 155 ? 194.082 195.696 169.347 1.00 38.11 155 GLU D N 1
ATOM 3474 C CA . GLU C 1 155 ? 195.266 195.998 168.556 1.00 38.11 155 GLU D CA 1
ATOM 3475 C C . GLU C 1 155 ? 196.168 194.778 168.437 1.00 38.11 155 GLU D C 1
ATOM 3476 O O . GLU C 1 155 ? 196.394 194.048 169.404 1.00 38.11 155 GLU D O 1
ATOM 3482 N N . GLY C 1 156 ? 196.692 194.566 167.242 1.00 35.81 156 GLY D N 1
ATOM 3483 C CA . GLY C 1 156 ? 197.620 193.486 167.032 1.00 35.81 156 GLY D CA 1
ATOM 3484 C C . GLY C 1 156 ? 196.924 192.161 166.794 1.00 35.81 156 GLY D C 1
ATOM 3485 O O . GLY C 1 156 ? 195.779 192.083 166.347 1.00 35.81 156 GLY D O 1
ATOM 3486 N N . GLY C 1 157 ? 197.647 191.095 167.116 1.00 33.79 157 GLY D N 1
ATOM 3487 C CA . GLY C 1 157 ? 197.137 189.765 166.873 1.00 33.79 157 GLY D CA 1
ATOM 3488 C C . GLY C 1 157 ? 197.027 189.414 165.414 1.00 33.79 157 GLY D C 1
ATOM 3489 O O . GLY C 1 157 ? 196.064 188.760 165.017 1.00 33.79 157 GLY D O 1
ATOM 3490 N N . ASP C 1 158 ? 197.987 189.833 164.598 1.00 34.16 158 ASP D N 1
ATOM 3491 C CA . ASP C 1 158 ? 197.951 189.607 163.163 1.00 34.16 158 ASP D CA 1
ATOM 3492 C C . ASP C 1 158 ? 199.100 188.739 162.671 1.00 34.16 158 ASP D C 1
ATOM 3493 O O . ASP C 1 158 ? 199.445 188.802 161.490 1.00 34.16 158 ASP D O 1
ATOM 3498 N N . GLN C 1 159 ? 199.702 187.937 163.544 1.00 33.84 159 GLN D N 1
ATOM 3499 C CA . GLN C 1 159 ? 200.702 186.978 163.099 1.00 33.84 159 GLN D CA 1
ATOM 3500 C C . GLN C 1 159 ? 200.045 185.871 162.288 1.00 33.84 159 GLN D C 1
ATOM 3501 O O . GLN C 1 159 ? 199.058 185.267 162.714 1.00 33.84 159 GLN D O 1
ATOM 3507 N N . MET C 1 160 ? 200.597 185.604 161.124 1.00 34.09 160 MET D N 1
ATOM 3508 C CA . MET C 1 160 ? 200.033 184.581 160.271 1.00 34.09 160 MET D CA 1
ATOM 3509 C C . MET C 1 160 ? 200.707 183.242 160.526 1.00 34.09 160 MET D C 1
ATOM 3510 O O . MET C 1 160 ? 201.841 183.206 161.008 1.00 34.09 160 MET D O 1
ATOM 3515 N N . PRO C 1 161 ? 200.029 182.129 160.248 1.00 32.81 161 PRO D N 1
ATOM 3516 C CA . PRO C 1 161 ? 200.649 180.822 160.476 1.00 32.81 161 PRO D CA 1
ATOM 3517 C C . PRO C 1 161 ? 201.872 180.632 159.596 1.00 32.81 161 PRO D C 1
ATOM 3518 O O . PRO C 1 161 ? 201.828 180.826 158.381 1.00 32.81 161 PRO D O 1
ATOM 3522 N N . GLY C 1 162 ? 202.972 180.260 160.235 1.00 34.78 162 GLY D N 1
ATOM 3523 C CA . GLY C 1 162 ? 204.246 180.102 159.570 1.00 34.78 162 GLY D CA 1
ATOM 3524 C C . GLY C 1 162 ? 205.366 180.009 160.585 1.00 34.78 162 GLY D C 1
ATOM 3525 O O . GLY C 1 162 ? 205.116 179.979 161.792 1.00 34.78 162 GLY D O 1
ATOM 3526 N N . ALA D 1 2 ? 206.556 145.199 93.636 1.00 55.43 2 ALA E N 1
ATOM 3527 C CA . ALA D 1 2 ? 205.112 145.017 93.583 1.00 55.43 2 ALA E CA 1
ATOM 3528 C C . ALA D 1 2 ? 204.400 146.348 93.774 1.00 55.43 2 ALA E C 1
ATOM 3529 O O . ALA D 1 2 ? 204.818 147.167 94.589 1.00 55.43 2 ALA E O 1
ATOM 3531 N N . PHE D 1 3 ? 203.324 146.546 93.011 1.00 55.33 3 PHE E N 1
ATOM 3532 C CA . PHE D 1 3 ? 202.522 147.768 93.060 1.00 55.33 3 PHE E CA 1
ATOM 3533 C C . PHE D 1 3 ? 203.374 149.000 92.777 1.00 55.33 3 PHE E C 1
ATOM 3534 O O . PHE D 1 3 ? 203.265 150.021 93.457 1.00 55.33 3 PHE E O 1
ATOM 3542 N N . GLU D 1 4 ? 204.228 148.898 91.758 1.00 55.91 4 GLU E N 1
ATOM 3543 C CA . GLU D 1 4 ? 205.116 149.984 91.348 1.00 55.91 4 GLU E CA 1
ATOM 3544 C C . GLU D 1 4 ? 205.942 150.504 92.522 1.00 55.91 4 GLU E C 1
ATOM 3545 O O . GLU D 1 4 ? 206.076 151.711 92.722 1.00 55.91 4 GLU E O 1
ATOM 3551 N N . GLU D 1 5 ? 206.490 149.580 93.310 1.00 56.59 5 GLU E N 1
ATOM 3552 C CA . GLU D 1 5 ? 207.317 149.882 94.476 1.00 56.59 5 GLU E CA 1
ATOM 3553 C C . GLU D 1 5 ? 206.572 150.676 95.538 1.00 56.59 5 GLU E C 1
ATOM 3554 O O . GLU D 1 5 ? 207.189 151.445 96.279 1.00 56.59 5 GLU E O 1
ATOM 3560 N N . ASN D 1 6 ? 205.254 150.496 95.625 1.00 56.28 6 ASN E N 1
ATOM 3561 C CA . ASN D 1 6 ? 204.417 151.164 96.620 1.00 56.28 6 ASN E CA 1
ATOM 3562 C C . ASN D 1 6 ? 204.519 152.680 96.517 1.00 56.28 6 ASN E C 1
ATOM 3563 O O . ASN D 1 6 ? 204.489 153.385 97.525 1.00 56.28 6 ASN E O 1
ATOM 3568 N N . LEU D 1 7 ? 204.637 153.185 95.290 1.00 54.90 7 LEU E N 1
ATOM 3569 C CA . LEU D 1 7 ? 204.729 154.624 95.082 1.00 54.90 7 LEU E CA 1
ATOM 3570 C C . LEU D 1 7 ? 203.458 155.333 95.533 1.00 54.90 7 LEU E C 1
ATOM 3571 O O . LEU D 1 7 ? 203.523 156.379 96.186 1.00 54.90 7 LEU E O 1
ATOM 3576 N N . TYR D 1 8 ? 202.293 154.777 95.201 1.00 54.48 8 TYR E N 1
ATOM 3577 C CA . TYR D 1 8 ? 201.026 155.407 95.535 1.00 54.48 8 TYR E CA 1
ATOM 3578 C C . TYR D 1 8 ? 200.080 154.517 96.324 1.00 54.48 8 TYR E C 1
ATOM 3579 O O . TYR D 1 8 ? 198.946 154.929 96.572 1.00 54.48 8 TYR E O 1
ATOM 3588 N N . CYS D 1 9 ? 200.500 153.317 96.712 1.00 56.92 9 CYS E N 1
ATOM 3589 C CA . CYS D 1 9 ? 199.690 152.443 97.550 1.00 56.92 9 CYS E CA 1
ATOM 3590 C C . CYS D 1 9 ? 200.580 151.696 98.527 1.00 56.92 9 CYS E C 1
ATOM 3591 O O . CYS D 1 9 ? 201.485 150.967 98.114 1.00 56.92 9 CYS E O 1
ATOM 35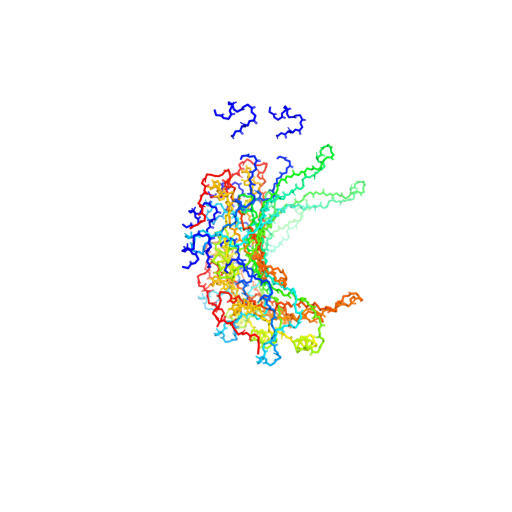94 N N . ASP D 1 10 ? 200.307 151.866 99.815 1.00 59.95 10 ASP E N 1
ATOM 3595 C CA . ASP D 1 10 ? 201.026 151.182 100.878 1.00 59.95 10 ASP E CA 1
ATOM 3596 C C . ASP D 1 10 ? 200.103 150.171 101.538 1.00 59.95 10 ASP E C 1
ATOM 3597 O O . ASP D 1 10 ? 199.040 150.535 102.048 1.00 59.95 10 ASP E O 1
ATOM 3602 N N . TYR D 1 11 ? 200.514 148.912 101.539 1.00 60.30 11 TYR E N 1
ATOM 3603 C CA . TYR D 1 11 ? 199.715 147.859 102.144 1.00 60.30 11 TYR E CA 1
ATOM 3604 C C . TYR D 1 11 ? 200.189 147.543 103.556 1.00 60.30 11 TYR E C 1
ATOM 3605 O O . TYR D 1 11 ? 199.481 147.806 104.527 1.00 60.30 11 TYR E O 1
ATOM 3614 N N . ALA D 1 16 ? 194.793 147.965 112.002 1.00 37.35 16 ALA E N 1
ATOM 3615 C CA . ALA D 1 16 ? 195.667 148.705 112.904 1.00 37.35 16 ALA E CA 1
ATOM 3616 C C . ALA D 1 16 ? 195.243 150.161 112.973 1.00 37.35 16 ALA E C 1
ATOM 3617 O O . ALA D 1 16 ? 195.658 150.898 113.861 1.00 37.35 16 ALA E O 1
ATOM 3619 N N . LYS D 1 17 ? 194.408 150.570 112.019 1.00 35.37 17 LYS E N 1
ATOM 3620 C CA . LYS D 1 17 ? 193.969 151.959 111.972 1.00 35.37 17 LYS E CA 1
ATOM 3621 C C . LYS D 1 17 ? 192.575 152.106 112.567 1.00 35.37 17 LYS E C 1
ATOM 3622 O O . LYS D 1 17 ? 192.251 153.137 113.167 1.00 35.37 17 LYS E O 1
ATOM 3628 N N . ALA D 1 18 ? 191.746 151.076 112.423 1.00 29.42 18 ALA E N 1
ATOM 3629 C CA . ALA D 1 18 ? 190.422 151.025 113.018 1.00 29.42 18 ALA E CA 1
ATOM 3630 C C . ALA D 1 18 ? 189.944 149.582 113.019 1.00 29.42 18 ALA E C 1
ATOM 3631 O O . ALA D 1 18 ? 190.315 148.783 112.160 1.00 29.42 18 ALA E O 1
ATOM 3633 N N . VAL D 1 19 ? 189.114 149.255 113.999 1.00 24.88 19 VAL E N 1
ATOM 3634 C CA . VAL D 1 19 ? 188.503 147.940 114.117 1.00 24.88 19 VAL E CA 1
ATOM 3635 C C . VAL D 1 19 ? 187.030 148.074 113.773 1.00 24.88 19 VAL E C 1
ATOM 3636 O O . VAL D 1 19 ? 186.333 148.924 114.335 1.00 24.88 19 VAL E O 1
ATOM 3640 N N . ALA D 1 20 ? 186.562 147.251 112.840 1.00 24.50 20 ALA E N 1
ATOM 3641 C CA . ALA D 1 20 ? 185.137 147.202 112.551 1.00 24.50 20 ALA E CA 1
ATOM 3642 C C . ALA D 1 20 ? 184.378 146.684 113.763 1.00 24.50 20 ALA E C 1
ATOM 3643 O O . ALA D 1 20 ? 184.783 145.708 114.397 1.00 24.50 20 ALA E O 1
ATOM 3645 N N . GLY D 1 21 ? 183.273 147.354 114.089 1.00 24.20 21 GLY E N 1
ATOM 3646 C CA . GLY D 1 21 ? 182.501 146.965 115.257 1.00 24.20 21 GLY E CA 1
ATOM 3647 C C . GLY D 1 21 ? 181.958 145.551 115.167 1.00 24.20 21 GLY E C 1
ATOM 3648 O O . GLY D 1 21 ? 181.739 144.899 116.185 1.00 24.20 21 GLY E O 1
ATOM 3649 N N . LYS D 1 22 ? 181.756 145.053 113.946 1.00 25.71 22 LYS E N 1
ATOM 3650 C CA . LYS D 1 22 ? 181.174 143.727 113.767 1.00 25.71 22 LYS E CA 1
ATOM 3651 C C . LYS D 1 22 ? 182.132 142.624 114.201 1.00 25.71 22 LYS E C 1
ATOM 3652 O O . LYS D 1 22 ? 181.716 141.480 114.399 1.00 25.71 22 LYS E O 1
ATOM 3658 N N . ASP D 1 23 ? 183.418 142.942 114.351 1.00 27.40 23 ASP E N 1
ATOM 3659 C CA . ASP D 1 23 ? 184.372 141.923 114.769 1.00 27.40 23 ASP E CA 1
ATOM 3660 C C . ASP D 1 23 ? 184.461 141.834 116.284 1.00 27.40 23 ASP E C 1
ATOM 3661 O O . ASP D 1 23 ? 185.067 140.904 116.823 1.00 27.40 23 ASP E O 1
ATOM 3666 N N . VAL D 1 24 ? 183.856 142.785 116.988 1.00 23.32 24 VAL E N 1
ATOM 3667 C CA . VAL D 1 24 ? 183.888 142.778 118.442 1.00 23.32 24 VAL E CA 1
ATOM 3668 C C . VAL D 1 24 ? 182.553 142.281 118.969 1.00 23.32 24 VAL E C 1
ATOM 3669 O O . VAL D 1 24 ? 181.523 142.948 118.823 1.00 23.32 24 VAL E O 1
ATOM 3673 N N . ILE D 1 25 ? 182.560 141.106 119.592 1.00 22.64 25 ILE E N 1
ATOM 3674 C CA . ILE D 1 25 ? 181.327 140.451 120.000 1.00 22.64 25 ILE E CA 1
ATOM 3675 C C . ILE D 1 25 ? 181.378 140.113 121.481 1.00 22.64 25 ILE E C 1
ATOM 3676 O O . ILE D 1 25 ? 182.444 139.963 122.078 1.00 22.64 25 ILE E O 1
ATOM 3681 N N . LEU D 1 26 ? 180.196 140.014 122.069 1.00 21.63 26 LEU E N 1
ATOM 3682 C CA . LEU D 1 26 ? 180.014 139.546 123.432 1.00 21.63 26 LEU E CA 1
ATOM 3683 C C . LEU D 1 26 ? 179.802 138.039 123.414 1.00 21.63 26 LEU E C 1
ATOM 3684 O O . LEU D 1 26 ? 179.027 137.526 122.604 1.00 21.63 26 LEU E O 1
ATOM 3689 N N . ALA D 1 27 ? 180.503 137.337 124.292 1.00 23.62 27 ALA E N 1
ATOM 3690 C CA . ALA D 1 27 ? 180.361 135.900 124.444 1.00 23.62 27 ALA E CA 1
ATOM 3691 C C . ALA D 1 27 ? 180.187 135.577 125.917 1.00 23.62 27 ALA E C 1
ATOM 3692 O O . ALA D 1 27 ? 180.770 136.240 126.775 1.00 23.62 27 ALA E O 1
ATOM 3694 N N . VAL D 1 28 ? 179.373 134.573 126.210 1.00 24.44 28 VAL E N 1
ATOM 3695 C CA . VAL D 1 28 ? 179.134 134.134 127.576 1.00 24.44 28 VAL E CA 1
ATOM 3696 C C . VAL D 1 28 ? 179.539 132.674 127.681 1.00 24.44 28 VAL E C 1
ATOM 3697 O O . VAL D 1 28 ? 179.485 131.937 126.692 1.00 24.44 28 VAL E O 1
ATOM 3701 N N . PHE D 1 29 ? 179.966 132.269 128.866 1.00 26.38 29 PHE E N 1
ATOM 3702 C CA . PHE D 1 29 ? 180.182 130.860 129.134 1.00 26.38 29 PHE E CA 1
ATOM 3703 C C . PHE D 1 29 ? 178.869 130.199 129.529 1.00 26.38 29 PHE E C 1
ATOM 3704 O O . PHE D 1 29 ? 178.002 130.813 130.152 1.00 26.38 29 PHE E O 1
ATOM 3712 N N . ASN D 1 30 ? 178.720 128.937 129.151 1.00 27.97 30 ASN E N 1
ATOM 3713 C CA . ASN D 1 30 ? 177.604 128.157 129.650 1.00 27.97 30 ASN E CA 1
ATOM 3714 C C . ASN D 1 30 ? 177.788 127.891 131.142 1.00 27.97 30 ASN E C 1
ATOM 3715 O O . ASN D 1 30 ? 178.830 128.189 131.730 1.00 27.97 30 ASN E O 1
ATOM 3720 N N . ALA D 1 31 ? 176.749 127.329 131.760 1.00 28.71 31 ALA E N 1
ATOM 3721 C CA . ALA D 1 31 ? 176.717 127.232 133.216 1.00 28.71 31 ALA E CA 1
ATOM 3722 C C . ALA D 1 31 ? 177.882 126.412 133.756 1.00 28.71 31 ALA E C 1
ATOM 3723 O O . ALA D 1 31 ? 178.358 126.658 134.869 1.00 28.71 31 ALA E O 1
ATOM 3725 N N . ALA D 1 32 ? 178.359 125.438 132.982 1.00 30.04 32 ALA E N 1
ATOM 3726 C CA . ALA D 1 32 ? 179.457 124.601 133.450 1.00 30.04 32 ALA E CA 1
ATOM 3727 C C . ALA D 1 32 ? 180.807 125.259 133.199 1.00 30.04 32 ALA E C 1
ATOM 3728 O O . ALA D 1 32 ? 181.778 124.991 133.915 1.00 30.04 32 ALA E O 1
ATOM 3730 N N . GLY D 1 33 ? 180.893 126.114 132.186 1.00 30.58 33 GLY E N 1
ATOM 3731 C CA . GLY D 1 33 ? 182.132 126.773 131.845 1.00 30.58 33 GLY E CA 1
ATOM 3732 C C . GLY D 1 33 ? 182.932 126.105 130.755 1.00 30.58 33 GLY E C 1
ATOM 3733 O O . GLY D 1 33 ? 184.074 126.512 130.513 1.00 30.58 33 GLY E O 1
ATOM 3734 N N . ASP D 1 34 ? 182.375 125.096 130.084 1.00 31.58 34 ASP E N 1
ATOM 3735 C CA . ASP D 1 34 ? 183.158 124.347 129.110 1.00 31.58 34 ASP E CA 1
ATOM 3736 C C . ASP D 1 34 ? 182.909 124.840 127.693 1.00 31.58 34 ASP E C 1
ATOM 3737 O O . ASP D 1 34 ? 183.648 124.487 126.769 1.00 31.58 34 ASP E O 1
ATOM 3742 N N . LYS D 1 35 ? 181.870 125.640 127.491 1.00 29.99 35 LYS E N 1
ATOM 3743 C CA . LYS D 1 35 ? 181.579 126.200 126.181 1.00 29.99 35 LYS E CA 1
ATOM 3744 C C . LYS D 1 35 ? 181.451 127.710 126.291 1.00 29.99 35 LYS E C 1
ATOM 3745 O O . LYS D 1 35 ? 180.776 128.222 127.188 1.00 29.99 35 LYS E O 1
ATOM 3751 N N . LEU D 1 36 ? 182.106 128.414 125.378 1.00 27.80 36 LEU E N 1
ATOM 3752 C CA . LEU D 1 36 ? 182.010 129.860 125.272 1.00 27.80 36 LEU E CA 1
ATOM 3753 C C . LEU D 1 36 ? 181.124 130.195 124.080 1.00 27.80 36 LEU E C 1
ATOM 3754 O O . LEU D 1 36 ? 181.414 129.782 122.956 1.00 27.80 36 LEU E O 1
ATOM 3759 N N . LEU D 1 37 ? 180.050 130.937 124.327 1.00 25.74 37 LEU E N 1
ATOM 3760 C CA . LEU D 1 37 ? 178.982 131.118 123.354 1.00 25.74 37 LEU E CA 1
ATOM 3761 C C . LEU D 1 37 ? 178.840 132.578 122.967 1.00 25.74 37 LEU E C 1
ATOM 3762 O O . LEU D 1 37 ? 178.485 133.412 123.802 1.00 25.74 37 LEU E O 1
ATOM 3767 N N . ALA D 1 38 ? 179.088 132.875 121.698 1.00 24.15 38 ALA E N 1
ATOM 3768 C CA . ALA D 1 38 ? 178.726 134.173 121.156 1.00 24.15 38 ALA E CA 1
ATOM 3769 C C . ALA D 1 38 ? 177.220 134.373 121.257 1.00 24.15 38 ALA E C 1
ATOM 3770 O O . ALA D 1 38 ? 176.438 133.511 120.854 1.00 24.15 38 ALA E O 1
ATOM 3772 N N . VAL D 1 39 ? 176.815 135.510 121.817 1.00 22.66 39 VAL E N 1
ATOM 3773 C CA . VAL D 1 39 ? 175.397 135.820 121.934 1.00 22.66 39 VAL E CA 1
ATOM 3774 C C . VAL D 1 39 ? 174.804 135.987 120.543 1.00 22.66 39 VAL E C 1
ATOM 3775 O O . VAL D 1 39 ? 175.277 136.798 119.740 1.00 22.66 39 VAL E O 1
ATOM 3779 N N . ALA D 1 40 ? 173.765 135.212 120.252 1.00 21.90 40 ALA E N 1
ATOM 3780 C CA . ALA D 1 40 ? 173.249 135.115 118.896 1.00 21.90 40 ALA E CA 1
ATOM 3781 C C . ALA D 1 40 ? 172.513 136.383 118.487 1.00 21.90 40 ALA E C 1
ATOM 3782 O O . ALA D 1 40 ? 171.804 136.998 119.284 1.00 21.90 40 ALA E O 1
ATOM 3784 N N . GLY D 1 41 ? 172.700 136.775 117.231 1.00 19.82 41 GLY E N 1
ATOM 3785 C CA . GLY D 1 41 ? 172.004 137.905 116.660 1.00 19.82 41 GLY E CA 1
ATOM 3786 C C . GLY D 1 41 ? 172.421 139.263 117.164 1.00 19.82 41 GLY E C 1
ATOM 3787 O O . GLY D 1 41 ? 171.716 140.235 116.896 1.00 19.82 41 GLY E O 1
ATOM 3788 N N . GLN D 1 42 ? 173.547 139.372 117.862 1.00 19.84 42 GLN E N 1
ATOM 3789 C CA . GLN D 1 42 ? 173.922 140.638 118.477 1.00 19.84 42 GLN E CA 1
ATOM 3790 C C . GLN D 1 42 ? 174.299 141.672 117.423 1.00 19.84 42 GLN E C 1
ATOM 3791 O O . GLN D 1 42 ? 174.897 141.348 116.396 1.00 19.84 42 GLN E O 1
ATOM 3797 N N . GLN D 1 43 ? 173.925 142.916 117.677 1.00 20.65 43 GLN E N 1
ATOM 3798 C CA . GLN D 1 43 ? 174.158 144.016 116.758 1.00 20.65 43 GLN E CA 1
ATOM 3799 C C . GLN D 1 43 ? 174.864 145.199 117.393 1.00 20.65 43 GLN E C 1
ATOM 3800 O O . GLN D 1 43 ? 175.680 145.835 116.734 1.00 20.65 43 GLN E O 1
ATOM 3806 N N . GLY D 1 44 ? 174.584 145.502 118.649 1.00 19.50 44 GLY E N 1
ATOM 3807 C CA . GLY D 1 44 ? 175.234 146.606 119.314 1.00 19.50 44 GLY E CA 1
ATOM 3808 C C . GLY D 1 44 ? 175.893 146.189 120.604 1.00 19.50 44 GLY E C 1
ATOM 3809 O O . GLY D 1 44 ? 175.387 145.324 121.317 1.00 19.50 44 GLY E O 1
ATOM 3810 N N . LEU D 1 45 ? 177.027 146.798 120.915 1.00 18.97 45 LEU E N 1
ATOM 3811 C CA . LEU D 1 45 ? 177.797 146.468 122.100 1.00 18.97 45 LEU E CA 1
ATOM 3812 C C . LEU D 1 45 ? 178.299 147.748 122.745 1.00 18.97 45 LEU E C 1
ATOM 3813 O O . LEU D 1 45 ? 178.881 148.599 122.072 1.00 18.97 45 LEU E O 1
ATOM 3818 N N . THR D 1 46 ? 178.063 147.884 124.042 1.00 19.61 46 THR E N 1
ATOM 3819 C CA . THR D 1 46 ? 178.610 148.975 124.831 1.00 19.61 46 THR E CA 1
ATOM 3820 C C . THR D 1 46 ? 179.288 148.400 126.062 1.00 19.61 46 THR E C 1
ATOM 3821 O O . THR D 1 46 ? 178.678 147.632 126.806 1.00 19.61 46 THR E O 1
ATOM 3825 N N . VAL D 1 47 ? 180.545 148.766 126.269 1.00 19.12 47 VAL E N 1
ATOM 3826 C CA . VAL D 1 47 ? 181.281 148.427 127.478 1.00 19.12 47 VAL E CA 1
ATOM 3827 C C . VAL D 1 47 ? 181.485 149.714 128.260 1.00 19.12 47 VAL E C 1
ATOM 3828 O O . VAL D 1 47 ? 182.206 150.608 127.810 1.00 19.12 47 VAL E O 1
ATOM 3832 N N . ASN D 1 48 ? 180.848 149.813 129.418 1.00 19.87 48 ASN E N 1
ATOM 3833 C CA . ASN D 1 48 ? 180.938 150.987 130.276 1.00 19.87 48 ASN E CA 1
ATOM 3834 C C . ASN D 1 48 ? 181.899 150.695 131.416 1.00 19.87 48 ASN E C 1
ATOM 3835 O O . ASN D 1 48 ? 181.734 149.703 132.124 1.00 19.87 48 ASN E O 1
ATOM 3840 N N . ARG D 1 49 ? 182.902 151.548 131.584 1.00 20.84 49 ARG E N 1
ATOM 3841 C CA . ARG D 1 49 ? 183.780 151.508 132.746 1.00 20.84 49 ARG E CA 1
ATOM 3842 C C . ARG D 1 49 ? 183.907 152.913 133.302 1.00 20.84 49 ARG E C 1
ATOM 3843 O O . ARG D 1 49 ? 184.292 153.833 132.579 1.00 20.84 49 ARG E O 1
ATOM 3851 N N . SER D 1 50 ? 183.594 153.078 134.578 1.00 22.53 50 SER E N 1
ATOM 3852 C CA . SER D 1 50 ? 183.653 154.383 135.207 1.00 22.53 50 SER E CA 1
ATOM 3853 C C . SER D 1 50 ? 184.327 154.264 136.562 1.00 22.53 50 SER E C 1
ATOM 3854 O O . SER D 1 50 ? 184.392 153.188 137.154 1.00 22.53 50 SER E O 1
ATOM 3857 N N . LYS D 1 51 ? 184.839 155.390 137.037 1.00 23.92 51 LYS E N 1
ATOM 3858 C CA . LYS D 1 51 ? 185.491 155.496 138.331 1.00 23.92 51 LYS E CA 1
ATOM 3859 C C . LYS D 1 51 ? 184.907 156.694 139.060 1.00 23.92 51 LYS E C 1
ATOM 3860 O O . LYS D 1 51 ? 184.638 157.725 138.440 1.00 23.92 51 LYS E O 1
ATOM 3866 N N . ASP D 1 52 ? 184.707 156.560 140.365 1.00 25.54 52 ASP E N 1
ATOM 3867 C CA . ASP D 1 52 ? 184.240 157.689 141.152 1.00 25.54 52 ASP E CA 1
ATOM 3868 C C . ASP D 1 52 ? 185.368 158.679 141.408 1.00 25.54 52 ASP E C 1
ATOM 3869 O O . ASP D 1 52 ? 186.548 158.328 141.416 1.00 25.54 52 ASP E O 1
ATOM 3874 N N . SER D 1 53 ? 184.990 159.934 141.613 1.00 25.37 53 SER E N 1
ATOM 3875 C CA . SER D 1 53 ? 185.908 160.982 142.031 1.00 25.37 53 SER E CA 1
ATOM 3876 C C . SER D 1 53 ? 185.516 161.438 143.425 1.00 25.37 53 SER E C 1
ATOM 3877 O O . SER D 1 53 ? 184.344 161.721 143.681 1.00 25.37 53 SER E O 1
ATOM 3880 N N . ILE D 1 54 ? 186.491 161.488 144.322 1.00 23.57 54 ILE E N 1
ATOM 3881 C CA . ILE D 1 54 ? 186.302 161.989 145.677 1.00 23.57 54 ILE E CA 1
ATOM 3882 C C . ILE D 1 54 ? 186.887 163.390 145.741 1.00 23.57 54 ILE E C 1
ATOM 3883 O O . ILE D 1 54 ? 188.081 163.578 145.492 1.00 23.57 54 ILE E O 1
ATOM 3888 N N . GLU D 1 55 ? 186.055 164.369 146.070 1.00 23.56 55 GLU E N 1
ATOM 3889 C CA . GLU D 1 55 ? 186.548 165.722 146.268 1.00 23.56 55 GLU E CA 1
ATOM 3890 C C . GLU D 1 55 ? 187.190 165.831 147.644 1.00 23.56 55 GLU E C 1
ATOM 3891 O O . GLU D 1 55 ? 186.585 165.466 148.653 1.00 23.56 55 GLU E O 1
ATOM 3897 N N . ILE D 1 56 ? 188.423 166.319 147.676 1.00 22.30 56 ILE E N 1
ATOM 3898 C CA . ILE D 1 56 ? 189.168 166.491 148.912 1.00 22.30 56 ILE E CA 1
ATOM 3899 C C . ILE D 1 56 ? 189.625 167.937 149.076 1.00 22.30 56 ILE E C 1
ATOM 3900 O O . ILE D 1 56 ? 190.638 168.199 149.709 1.00 22.30 56 ILE E O 1
ATOM 3905 N N . THR D 1 57 ? 188.887 168.874 148.493 1.00 22.35 57 THR E N 1
ATOM 3906 C CA . THR D 1 57 ? 189.170 170.289 148.672 1.00 22.35 57 THR E CA 1
ATOM 3907 C C . THR D 1 57 ? 189.045 170.677 150.138 1.00 22.35 57 THR E C 1
ATOM 3908 O O . THR D 1 57 ? 188.088 170.308 150.819 1.00 22.35 57 THR E O 1
ATOM 3912 N N . SER D 1 58 ? 190.024 171.428 150.623 1.00 22.51 58 SER E N 1
ATOM 3913 C CA . SER D 1 58 ? 189.993 171.965 151.970 1.00 22.51 58 SER E CA 1
ATOM 3914 C C . SER D 1 58 ? 190.464 173.409 151.923 1.00 22.51 58 SER E C 1
ATOM 3915 O O . SER D 1 58 ? 190.652 173.985 150.853 1.00 22.51 58 SER E O 1
ATOM 3918 N N . LYS D 1 59 ? 190.644 173.999 153.101 1.00 23.04 59 LYS E N 1
ATOM 3919 C CA . LYS D 1 59 ? 191.185 175.351 153.163 1.00 23.04 59 LYS E CA 1
ATOM 3920 C C . LYS D 1 59 ? 192.691 175.356 152.952 1.00 23.04 59 LYS E C 1
ATOM 3921 O O . LYS D 1 59 ? 193.290 176.422 152.787 1.00 23.04 59 LYS E O 1
ATOM 3927 N N . ASP D 1 60 ? 193.320 174.179 152.957 1.00 25.70 60 ASP E N 1
ATOM 3928 C CA . ASP D 1 60 ? 194.722 174.080 152.567 1.00 25.70 60 ASP E CA 1
ATOM 3929 C C . ASP D 1 60 ? 194.881 174.140 151.056 1.00 25.70 60 ASP E C 1
ATOM 3930 O O . ASP D 1 60 ? 195.973 174.418 150.554 1.00 25.70 60 ASP E O 1
ATOM 3935 N N . THR D 1 61 ? 193.812 173.860 150.320 1.00 25.43 61 THR E N 1
ATOM 3936 C CA . THR D 1 61 ? 193.880 173.855 148.867 1.00 25.43 61 THR E CA 1
ATOM 3937 C C . THR D 1 61 ? 194.193 175.250 148.343 1.00 25.43 61 THR E C 1
ATOM 3938 O O . THR D 1 61 ? 193.500 176.220 148.655 1.00 25.43 61 THR E O 1
ATOM 3942 N N . VAL D 1 62 ? 195.248 175.344 147.538 1.00 27.15 62 VAL E N 1
ATOM 3943 C CA . VAL D 1 62 ? 195.730 176.614 147.020 1.00 27.15 62 VAL E CA 1
ATOM 3944 C C . VAL D 1 62 ? 195.556 176.626 145.508 1.00 27.15 62 VAL E C 1
ATOM 3945 O O . VAL D 1 62 ? 195.616 175.592 144.842 1.00 27.15 62 VAL E O 1
ATOM 3949 N N . GLY D 1 63 ? 195.326 177.817 144.970 1.00 24.79 63 GLY E N 1
ATOM 3950 C CA . GLY D 1 63 ? 195.264 177.994 143.537 1.00 24.79 63 GLY E CA 1
ATOM 3951 C C . GLY D 1 63 ? 193.881 178.170 142.958 1.00 24.79 63 GLY E C 1
ATOM 3952 O O . GLY D 1 63 ? 193.768 178.562 141.791 1.00 24.79 63 GLY E O 1
ATOM 3953 N N . GLY D 1 64 ? 192.829 177.899 143.724 1.00 22.40 64 GLY E N 1
ATOM 3954 C CA . GLY D 1 64 ? 191.484 178.118 143.242 1.00 22.40 64 GLY E CA 1
ATOM 3955 C C . GLY D 1 64 ? 190.866 176.974 142.477 1.00 22.40 64 GLY E C 1
ATOM 3956 O O . GLY D 1 64 ? 189.824 177.160 141.853 1.00 22.40 64 GLY E O 1
ATOM 3957 N N . TRP D 1 65 ? 191.470 175.794 142.508 1.00 20.80 65 TRP E N 1
ATOM 3958 C CA . TRP D 1 65 ? 190.942 174.619 141.831 1.00 20.80 65 TRP E CA 1
ATOM 3959 C C . TRP D 1 65 ? 190.527 173.596 142.872 1.00 20.80 65 TRP E C 1
ATOM 3960 O O . TRP D 1 65 ? 191.178 173.466 143.909 1.00 20.80 65 TRP E O 1
ATOM 3971 N N . LYS D 1 66 ? 189.449 172.877 142.595 1.00 21.92 66 LYS E N 1
ATOM 3972 C CA . LYS D 1 66 ? 189.045 171.786 143.467 1.00 21.92 66 LYS E CA 1
ATOM 3973 C C . LYS D 1 66 ? 190.072 170.663 143.429 1.00 21.92 66 LYS E C 1
ATOM 3974 O O . LYS D 1 66 ? 190.761 170.453 142.430 1.00 21.92 66 LYS E O 1
ATOM 3980 N N . SER D 1 67 ? 190.168 169.938 144.534 1.00 22.47 67 SER E N 1
ATOM 3981 C CA . SER D 1 67 ? 191.092 168.824 144.671 1.00 22.47 67 SER E CA 1
ATOM 3982 C C . SER D 1 67 ? 190.308 167.519 144.671 1.00 22.47 67 SER E C 1
ATOM 3983 O O . SER D 1 67 ? 189.367 167.357 145.451 1.00 22.47 67 SER E O 1
ATOM 3986 N N . LYS D 1 68 ? 190.690 166.596 143.795 1.00 22.17 68 LYS E N 1
ATOM 3987 C CA . LYS D 1 68 ? 189.966 165.345 143.630 1.00 22.17 68 LYS E CA 1
ATOM 3988 C C . LYS D 1 68 ? 190.926 164.169 143.592 1.00 22.17 68 LYS E C 1
ATOM 3989 O O . LYS D 1 68 ? 192.062 164.288 143.135 1.00 22.17 68 LYS E O 1
ATOM 3995 N N . ILE D 1 69 ? 190.455 163.028 144.086 1.00 22.60 69 ILE E N 1
ATOM 3996 C CA . ILE D 1 69 ? 191.160 161.761 143.961 1.00 22.60 69 ILE E CA 1
ATOM 3997 C C . ILE D 1 69 ? 190.195 160.729 143.401 1.00 22.60 69 ILE E C 1
ATOM 3998 O O . ILE D 1 69 ? 188.974 160.873 143.505 1.00 22.60 69 ILE E O 1
ATOM 4003 N N . GLY D 1 70 ? 190.752 159.683 142.800 1.00 23.46 70 GLY E N 1
ATOM 4004 C CA . GLY D 1 70 ? 189.917 158.653 142.208 1.00 23.46 70 GLY E CA 1
ATOM 4005 C C . GLY D 1 70 ? 189.306 157.752 143.267 1.00 23.46 70 GLY E C 1
ATOM 4006 O O . GLY D 1 70 ? 189.884 157.530 144.331 1.00 23.46 70 GLY E O 1
ATOM 4007 N N . GLY D 1 71 ? 188.117 157.236 142.966 1.00 23.64 71 GLY E N 1
ATOM 4008 C CA . GLY D 1 71 ? 187.429 156.310 143.838 1.00 23.64 71 GLY E CA 1
ATOM 4009 C C . GLY D 1 71 ? 187.403 154.902 143.278 1.00 23.64 71 GLY E C 1
ATOM 4010 O O . GLY D 1 71 ? 188.322 154.451 142.594 1.00 23.64 71 GLY E O 1
ATOM 4011 N N . MET D 1 72 ? 186.317 154.199 143.574 1.00 25.05 72 MET E N 1
ATOM 4012 C CA . MET D 1 72 ? 186.186 152.819 143.133 1.00 25.05 72 MET E CA 1
ATOM 4013 C C . MET D 1 72 ? 185.622 152.746 141.720 1.00 25.05 72 MET E C 1
ATOM 4014 O O . MET D 1 72 ? 184.956 153.661 141.237 1.00 25.05 72 MET E O 1
ATOM 4019 N N . LYS D 1 73 ? 185.896 151.628 141.061 1.00 22.80 73 LYS E N 1
ATOM 4020 C CA . LYS D 1 73 ? 185.494 151.406 139.683 1.00 22.80 73 LYS E CA 1
ATOM 4021 C C . LYS D 1 73 ? 184.256 150.525 139.620 1.00 22.80 73 LYS E C 1
ATOM 4022 O O . LYS D 1 73 ? 184.009 149.714 140.514 1.00 22.80 73 LYS E O 1
ATOM 4028 N N . GLU D 1 74 ? 183.476 150.702 138.564 1.00 22.30 74 GLU E N 1
ATOM 4029 C CA . GLU D 1 74 ? 182.350 149.839 138.255 1.00 22.30 74 GLU E CA 1
ATOM 4030 C C . GLU D 1 74 ? 182.251 149.699 136.747 1.00 22.30 74 GLU E C 1
ATOM 4031 O O . GLU D 1 74 ? 182.784 150.517 135.998 1.00 22.30 74 GLU E O 1
ATOM 4037 N N . TRP D 1 75 ? 181.584 148.646 136.299 1.00 18.96 75 TRP E N 1
ATOM 4038 C CA . TRP D 1 75 ? 181.433 148.417 134.875 1.00 18.96 75 TRP E CA 1
ATOM 4039 C C . TRP D 1 75 ? 180.084 147.787 134.582 1.00 18.96 75 TRP E C 1
ATOM 4040 O O . TRP D 1 75 ? 179.460 147.179 135.450 1.00 18.96 75 TRP E O 1
ATOM 4051 N N . SER D 1 76 ? 179.639 147.956 133.345 1.00 19.37 76 SER E N 1
ATOM 4052 C CA . SER D 1 76 ? 178.486 147.242 132.831 1.00 19.37 76 SER E CA 1
ATOM 4053 C C . SER D 1 76 ? 178.677 147.025 131.341 1.00 19.37 76 SER E C 1
ATOM 4054 O O . SER D 1 76 ? 179.481 147.699 130.699 1.00 19.37 76 SER E O 1
ATOM 4057 N N . ILE D 1 77 ? 177.940 146.066 130.802 1.00 19.21 77 ILE E N 1
ATOM 4058 C CA . ILE D 1 77 ? 177.942 145.786 129.376 1.00 19.21 77 ILE E CA 1
ATOM 4059 C C . ILE D 1 77 ? 176.504 145.814 128.890 1.00 19.21 77 ILE E C 1
ATOM 4060 O O . ILE D 1 77 ? 175.627 145.188 129.491 1.00 19.21 77 ILE E O 1
ATOM 4065 N N . GLU D 1 78 ? 176.264 146.555 127.821 1.00 20.31 78 GLU E N 1
ATOM 4066 C CA . GLU D 1 78 ? 174.966 146.599 127.173 1.00 20.31 78 GLU E CA 1
ATOM 4067 C C . GLU D 1 78 ? 175.085 145.957 125.803 1.00 20.31 78 GLU E C 1
ATOM 4068 O O . GLU D 1 78 ? 175.998 146.276 125.039 1.00 20.31 78 GLU E O 1
ATOM 4074 N N . ASN D 1 79 ? 174.176 145.040 125.505 1.00 19.01 79 ASN E N 1
ATOM 4075 C CA . ASN D 1 79 ? 174.188 144.305 124.253 1.00 19.01 79 ASN E CA 1
ATOM 4076 C C . ASN D 1 79 ? 172.766 144.179 123.737 1.00 19.01 79 ASN E C 1
ATOM 4077 O O . ASN D 1 79 ? 171.861 143.805 124.485 1.00 19.01 79 ASN E O 1
ATOM 4082 N N . ASP D 1 80 ? 172.571 144.493 122.470 1.00 20.27 80 ASP E N 1
ATOM 4083 C CA . ASP D 1 80 ? 171.277 144.362 121.828 1.00 20.27 80 ASP E CA 1
ATOM 4084 C C . ASP D 1 80 ? 171.460 143.637 120.506 1.00 20.27 80 ASP E C 1
ATOM 4085 O O . ASP D 1 80 ? 172.567 143.585 119.971 1.00 20.27 80 ASP E O 1
ATOM 4090 N N . GLY D 1 81 ? 170.378 143.072 119.990 1.00 19.80 81 GLY E N 1
ATOM 4091 C CA . GLY D 1 81 ? 170.445 142.429 118.694 1.00 19.80 81 GLY E CA 1
ATOM 4092 C C . GLY D 1 81 ? 169.154 141.723 118.365 1.00 19.80 81 GLY E C 1
ATOM 4093 O O . GLY D 1 81 ? 168.138 141.890 119.038 1.00 19.80 81 GLY E O 1
ATOM 4094 N N . LEU D 1 82 ? 169.211 140.920 117.308 1.00 19.94 82 LEU E N 1
ATOM 4095 C CA . LEU D 1 82 ? 168.058 140.131 116.901 1.00 19.94 82 LEU E CA 1
ATOM 4096 C C . LEU D 1 82 ? 167.864 138.953 117.841 1.00 19.94 82 LEU E C 1
ATOM 4097 O O . LEU D 1 82 ? 168.785 138.177 118.088 1.00 19.94 82 LEU E O 1
ATOM 4102 N N . TYR D 1 83 ? 166.654 138.819 118.362 1.00 21.70 83 TYR E N 1
ATOM 4103 C CA . TYR D 1 83 ? 166.333 137.802 119.349 1.00 21.70 83 TYR E CA 1
ATOM 4104 C C . TYR D 1 83 ? 165.805 136.549 118.668 1.00 21.70 83 TYR E C 1
ATOM 4105 O O . TYR D 1 83 ? 164.828 136.608 117.920 1.00 21.70 83 TYR E O 1
ATOM 4114 N N . VAL D 1 84 ? 166.457 135.425 118.928 1.00 24.63 84 VAL E N 1
ATOM 4115 C CA . VAL D 1 84 ? 165.967 134.108 118.544 1.00 24.63 84 VAL E CA 1
ATOM 4116 C C . VAL D 1 84 ? 165.972 133.251 119.800 1.00 24.63 84 VAL E C 1
ATOM 4117 O O . VAL D 1 84 ? 167.031 133.014 120.390 1.00 24.63 84 VAL E O 1
ATOM 4121 N N . ALA D 1 85 ? 164.788 132.790 120.207 1.00 26.45 85 ALA E N 1
ATOM 4122 C CA . ALA D 1 85 ? 164.604 132.282 121.563 1.00 26.45 85 ALA E CA 1
ATOM 4123 C C . ALA D 1 85 ? 165.262 130.922 121.772 1.00 26.45 85 ALA E C 1
ATOM 4124 O O . ALA D 1 85 ? 165.641 130.582 122.897 1.00 26.45 85 ALA E O 1
ATOM 4126 N N . ASP D 1 86 ? 165.408 130.125 120.713 1.00 29.61 86 ASP E N 1
ATOM 4127 C CA . ASP D 1 86 ? 165.952 128.781 120.893 1.00 29.61 86 ASP E CA 1
ATOM 4128 C C . ASP D 1 86 ? 167.458 128.748 120.663 1.00 29.61 86 ASP E C 1
ATOM 4129 O O . ASP D 1 86 ? 168.079 127.683 120.741 1.00 29.61 86 ASP E O 1
ATOM 4134 N N . ALA D 1 87 ? 168.061 129.896 120.371 1.00 27.52 87 ALA E N 1
ATOM 4135 C CA . ALA D 1 87 ? 169.512 129.970 120.289 1.00 27.52 87 ALA E CA 1
ATOM 4136 C C . ALA D 1 87 ? 170.130 129.571 121.621 1.00 27.52 87 ALA E C 1
ATOM 4137 O O . ALA D 1 87 ? 169.599 129.883 122.688 1.00 27.52 87 ALA E O 1
ATOM 4139 N N . GLU D 1 88 ? 171.262 128.874 121.555 1.00 28.74 88 GLU E N 1
ATOM 4140 C CA . GLU D 1 88 ? 171.839 128.305 122.766 1.00 28.74 88 GLU E CA 1
ATOM 4141 C C . GLU D 1 88 ? 172.322 129.391 123.718 1.00 28.74 88 GLU E C 1
ATOM 4142 O O . GLU D 1 88 ? 172.195 129.257 124.939 1.00 28.74 88 GLU E O 1
ATOM 4148 N N . SER D 1 89 ? 172.877 130.477 123.178 1.00 25.68 89 SER E N 1
ATOM 4149 C CA . SER D 1 89 ? 173.353 131.562 124.028 1.00 25.68 89 SER E CA 1
ATOM 4150 C C . SER D 1 89 ? 172.198 132.257 124.735 1.00 25.68 89 SER E C 1
ATOM 4151 O O . SER D 1 89 ? 172.331 132.679 125.887 1.00 25.68 89 SER E O 1
ATOM 4154 N N . HIS D 1 90 ? 171.051 132.372 124.067 1.00 23.53 90 HIS E N 1
ATOM 4155 C CA . HIS D 1 90 ? 169.908 133.026 124.689 1.00 23.53 90 HIS E CA 1
ATOM 4156 C C . HIS D 1 90 ? 169.248 132.128 125.724 1.00 23.53 90 HIS E C 1
ATOM 4157 O O . HIS D 1 90 ? 168.715 132.615 126.725 1.00 23.53 90 HIS E O 1
ATOM 4164 N N . LYS D 1 91 ? 169.284 130.814 125.511 1.00 26.10 91 LYS E N 1
ATOM 4165 C CA . LYS D 1 91 ? 168.824 129.897 126.546 1.00 26.10 91 LYS E CA 1
ATOM 4166 C C . LYS D 1 91 ? 169.729 129.953 127.767 1.00 26.10 91 LYS E C 1
ATOM 4167 O O . LYS D 1 91 ? 169.253 129.872 128.904 1.00 26.10 91 LYS E O 1
ATOM 4173 N N . GLU D 1 92 ? 171.038 130.101 127.554 1.00 26.27 92 GLU E N 1
ATOM 4174 C CA . GLU D 1 92 ? 171.951 130.262 128.679 1.00 26.27 92 GLU E CA 1
ATOM 4175 C C . GLU D 1 92 ? 171.672 131.554 129.4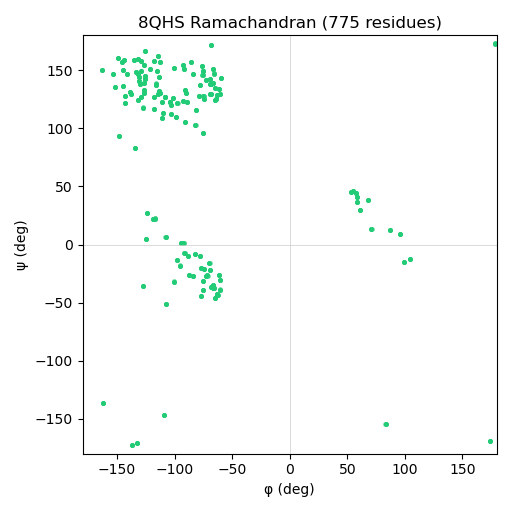29 1.00 26.27 92 GLU E C 1
ATOM 4176 O O . GLU D 1 92 ? 171.598 131.557 130.660 1.00 26.27 92 GLU E O 1
ATOM 4182 N N . LEU D 1 93 ? 171.507 132.661 128.700 1.00 24.12 93 LEU E N 1
ATOM 4183 C CA . LEU D 1 93 ? 171.180 133.932 129.337 1.00 24.12 93 LEU E CA 1
ATOM 4184 C C . LEU D 1 93 ? 169.865 133.848 130.093 1.00 24.12 93 LEU E C 1
ATOM 4185 O O . LEU D 1 93 ? 169.732 134.415 131.182 1.00 24.12 93 LEU E O 1
ATOM 4190 N N . ALA D 1 94 ? 168.882 133.141 129.531 1.00 24.19 94 ALA E N 1
ATOM 4191 C CA . ALA D 1 94 ? 167.602 132.971 130.207 1.00 24.19 94 ALA E CA 1
ATOM 4192 C C . ALA D 1 94 ? 167.762 132.213 131.516 1.00 24.19 94 ALA E C 1
ATOM 4193 O O . ALA D 1 94 ? 167.161 132.582 132.529 1.00 24.19 94 ALA E O 1
ATOM 4195 N N . LYS D 1 95 ? 168.572 131.152 131.517 1.00 25.67 95 LYS E N 1
ATOM 4196 C CA . LYS D 1 95 ? 168.785 130.393 132.744 1.00 25.67 95 LYS E CA 1
ATOM 4197 C C . LYS D 1 95 ? 169.565 131.202 133.769 1.00 25.67 95 LYS E C 1
ATOM 4198 O O . LYS D 1 95 ? 169.312 131.093 134.972 1.00 25.67 95 LYS E O 1
ATOM 4204 N N . TYR D 1 96 ? 170.526 132.009 133.316 1.00 25.09 96 TYR E N 1
ATOM 4205 C CA . TYR D 1 96 ? 171.249 132.881 134.236 1.00 25.09 96 TYR E CA 1
ATOM 4206 C C . TYR D 1 96 ? 170.311 133.887 134.881 1.00 25.09 96 TYR E C 1
ATOM 4207 O O . TYR D 1 96 ? 170.390 134.135 136.088 1.00 25.09 96 TYR E O 1
ATOM 4216 N N . PHE D 1 97 ? 169.414 134.472 134.089 1.00 24.12 97 PHE E N 1
ATOM 4217 C CA . PHE D 1 97 ? 168.468 135.441 134.622 1.00 24.12 97 PHE E CA 1
ATOM 4218 C C . PHE D 1 97 ? 167.476 134.780 135.571 1.00 24.12 97 PHE E C 1
ATOM 4219 O O . PHE D 1 97 ? 167.089 135.371 136.582 1.00 24.12 97 PHE E O 1
ATOM 4227 N N . GLU D 1 98 ? 167.071 133.545 135.273 1.00 29.08 98 GLU E N 1
ATOM 4228 C CA . GLU D 1 98 ? 166.080 132.865 136.100 1.00 29.08 98 GLU E CA 1
ATOM 4229 C C . GLU D 1 98 ? 166.682 132.381 137.411 1.00 29.08 98 GLU E C 1
ATOM 4230 O O . GLU D 1 98 ? 166.038 132.460 138.462 1.00 29.08 98 GLU E O 1
ATOM 4236 N N . SER D 1 99 ? 167.914 131.885 137.377 1.00 29.75 99 SER E N 1
ATOM 4237 C CA . SER D 1 99 ? 168.463 131.197 138.538 1.00 29.75 99 SER E CA 1
ATOM 4238 C C . SER D 1 99 ? 169.235 132.132 139.457 1.00 29.75 99 SER E C 1
ATOM 4239 O O . SER D 1 99 ? 169.774 131.685 140.474 1.00 29.75 99 SER E O 1
ATOM 4242 N N . ASP D 1 100 ? 169.293 133.423 139.130 1.00 30.63 100 ASP E N 1
ATOM 4243 C CA . ASP D 1 100 ? 170.059 134.408 139.893 1.00 30.63 100 ASP E CA 1
ATOM 4244 C C . ASP D 1 100 ? 171.518 133.988 140.026 1.00 30.63 100 ASP E C 1
ATOM 4245 O O . ASP D 1 100 ? 172.098 134.020 141.111 1.00 30.63 100 ASP E O 1
ATOM 4250 N N . SER D 1 101 ? 172.112 133.567 138.930 1.00 28.22 101 SER E N 1
ATOM 4251 C CA . SER D 1 101 ? 173.484 133.109 138.960 1.00 28.22 101 SER E CA 1
ATOM 4252 C C . SER D 1 101 ? 174.348 134.032 138.118 1.00 28.22 101 SER E C 1
ATOM 4253 O O . SER D 1 101 ? 173.911 134.469 137.046 1.00 28.22 101 SER E O 1
ATOM 4256 N N . PRO D 1 102 ? 175.548 134.378 138.574 1.00 25.82 102 PRO E N 1
ATOM 4257 C CA . PRO D 1 102 ? 176.425 135.228 137.763 1.00 25.82 102 PRO E CA 1
ATOM 4258 C C . PRO D 1 102 ? 176.870 134.527 136.492 1.00 25.82 102 PRO E C 1
ATOM 4259 O O . PRO D 1 102 ? 177.054 133.311 136.462 1.00 25.82 102 PRO E O 1
ATOM 4263 N N . VAL D 1 103 ? 177.052 135.308 135.437 1.00 23.50 103 VAL E N 1
ATOM 4264 C CA . VAL D 1 103 ? 177.493 134.796 134.150 1.00 23.50 103 VAL E CA 1
ATOM 4265 C C . VAL D 1 103 ? 178.884 135.344 133.869 1.00 23.50 103 VAL E C 1
ATOM 4266 O O . VAL D 1 103 ? 179.141 136.538 134.058 1.00 23.50 103 VAL E O 1
ATOM 4270 N N . CYS D 1 104 ? 179.788 134.459 133.463 1.00 25.00 104 CYS E N 1
ATOM 4271 C CA . CYS D 1 104 ? 181.109 134.860 133.008 1.00 25.00 104 CYS E CA 1
ATOM 4272 C C . CYS D 1 104 ? 181.034 135.322 131.562 1.00 25.00 104 CYS E C 1
ATOM 4273 O O . CYS D 1 104 ? 180.716 134.538 130.667 1.00 25.00 104 CYS E O 1
ATOM 4276 N N . VAL D 1 105 ? 181.319 136.595 131.330 1.00 22.58 105 VAL E N 1
ATOM 4277 C CA . VAL D 1 105 ? 181.177 137.195 130.012 1.00 22.58 105 VAL E CA 1
ATOM 4278 C C . VAL D 1 105 ? 182.555 137.551 129.483 1.00 22.58 105 VAL E C 1
ATOM 4279 O O . VAL D 1 105 ? 183.506 137.711 130.252 1.00 22.58 105 VAL E O 1
ATOM 4283 N N . LYS D 1 106 ? 182.663 137.658 128.168 1.00 23.98 106 LYS E N 1
ATOM 4284 C CA . LYS D 1 106 ? 183.914 137.971 127.504 1.00 23.98 106 LYS E CA 1
ATOM 4285 C C . LYS D 1 106 ? 183.635 138.835 126.286 1.00 23.98 106 LYS E C 1
ATOM 4286 O O . LYS D 1 106 ? 182.691 138.573 125.538 1.00 23.98 106 LYS E O 1
ATOM 4292 N N . ILE D 1 107 ? 184.448 139.866 126.098 1.00 22.50 107 ILE E N 1
ATOM 4293 C CA . ILE D 1 107 ? 184.452 140.674 124.886 1.00 22.50 107 ILE E CA 1
ATOM 4294 C C . ILE D 1 107 ? 185.669 140.265 124.076 1.00 22.50 107 ILE E C 1
ATOM 4295 O O . ILE D 1 107 ? 186.798 140.338 124.568 1.00 22.50 107 ILE E O 1
ATOM 4300 N N . ILE D 1 108 ? 185.449 139.825 122.843 1.00 25.68 108 ILE E N 1
ATOM 4301 C CA . ILE D 1 108 ? 186.541 139.366 121.998 1.00 25.68 108 ILE E CA 1
ATOM 4302 C C . ILE D 1 108 ? 186.472 140.058 120.649 1.00 25.68 108 ILE E C 1
ATOM 4303 O O . ILE D 1 108 ? 185.399 140.424 120.167 1.00 25.68 108 ILE E O 1
ATOM 4308 N N . ASN D 1 109 ? 187.641 140.255 120.056 1.00 29.66 109 ASN E N 1
ATOM 4309 C CA . ASN D 1 109 ? 187.778 140.613 118.653 1.00 29.66 109 ASN E CA 1
ATOM 4310 C C . ASN D 1 109 ? 187.904 139.304 117.885 1.00 29.66 109 ASN E C 1
ATOM 4311 O O . ASN D 1 109 ? 188.944 138.647 117.945 1.00 29.66 109 ASN E O 1
ATOM 4316 N N . GLN D 1 110 ? 186.836 138.911 117.189 1.00 31.81 110 GLN E N 1
ATOM 4317 C CA . GLN D 1 110 ? 186.831 137.605 116.541 1.00 31.81 110 GLN E CA 1
ATOM 4318 C C . GLN D 1 110 ? 187.704 137.602 115.292 1.00 31.81 110 GLN E C 1
ATOM 4319 O O . GLN D 1 110 ? 188.135 136.540 114.834 1.00 31.81 110 GLN E O 1
ATOM 4325 N N . ALA D 1 111 ? 187.972 138.778 114.726 1.00 32.71 111 ALA E N 1
ATOM 4326 C CA . ALA D 1 111 ? 188.833 138.846 113.551 1.00 32.71 111 ALA E CA 1
ATOM 4327 C C . ALA D 1 111 ? 190.300 138.700 113.930 1.00 32.71 111 ALA E C 1
ATOM 4328 O O . ALA D 1 111 ? 191.053 137.980 113.266 1.00 32.71 111 ALA E O 1
ATOM 4330 N N . SER D 1 112 ? 190.729 139.384 114.988 1.00 33.08 112 SER E N 1
ATOM 4331 C CA . SER D 1 112 ? 192.124 139.298 115.402 1.00 33.08 112 SER E CA 1
ATOM 4332 C C . SER D 1 112 ? 192.331 138.189 116.425 1.00 33.08 112 SER E C 1
ATOM 4333 O O . SER D 1 112 ? 193.470 137.880 116.788 1.00 33.08 112 SER E O 1
ATOM 4336 N N . LYS D 1 113 ? 191.243 137.582 116.896 1.00 33.51 113 LYS E N 1
ATOM 4337 C CA . LYS D 1 113 ? 191.238 136.502 117.877 1.00 33.51 113 LYS E CA 1
ATOM 4338 C C . LYS D 1 113 ? 191.910 136.884 119.187 1.00 33.51 113 LYS E C 1
ATOM 4339 O O . LYS D 1 113 ? 192.635 136.080 119.765 1.00 33.51 113 LYS E O 1
ATOM 4345 N N . LYS D 1 114 ? 191.687 138.097 119.674 1.00 31.57 114 LYS E N 1
ATOM 4346 C CA . LYS D 1 114 ? 192.175 138.528 120.973 1.00 31.57 114 LYS E CA 1
ATOM 4347 C C . LYS D 1 114 ? 190.985 138.830 121.867 1.00 31.57 114 LYS E C 1
ATOM 4348 O O . LYS D 1 114 ? 190.007 139.433 121.420 1.00 31.57 114 LYS E O 1
ATOM 4354 N N . GLY D 1 115 ? 191.061 138.401 123.120 1.00 28.29 115 GLY E N 1
ATOM 4355 C CA . GLY D 1 115 ? 190.085 138.837 124.095 1.00 28.29 115 GLY E CA 1
ATOM 4356 C C . GLY D 1 115 ? 190.363 140.264 124.532 1.00 28.29 115 GLY E C 1
ATOM 4357 O O . GLY D 1 115 ? 191.510 140.699 124.616 1.00 28.29 115 GLY E O 1
ATOM 4358 N N . LEU D 1 116 ? 189.293 141.003 124.802 1.00 24.99 116 LEU E N 1
ATOM 4359 C CA . LEU D 1 116 ? 189.398 142.393 125.220 1.00 24.99 116 LEU E CA 1
ATOM 4360 C C . LEU D 1 116 ? 189.077 142.581 126.695 1.00 24.99 116 LEU E C 1
ATOM 4361 O O . LEU D 1 116 ? 189.862 143.186 127.424 1.00 24.99 116 LEU E O 1
ATOM 4366 N N . PHE D 1 117 ? 187.942 142.062 127.150 1.00 22.30 117 PHE E N 1
ATOM 4367 C CA . PHE D 1 117 ? 187.505 142.224 128.527 1.00 22.30 117 PHE E CA 1
ATOM 4368 C C . PHE D 1 117 ? 186.800 140.960 128.980 1.00 22.30 117 PHE E C 1
ATOM 4369 O O . PHE D 1 117 ? 186.193 140.258 128.172 1.00 22.30 117 PHE E O 1
ATOM 4377 N N . GLY D 1 118 ? 186.886 140.676 130.270 1.00 19.95 118 GLY E N 1
ATOM 4378 C CA . GLY D 1 118 ? 186.194 139.544 130.845 1.00 19.95 118 GLY E CA 1
ATOM 4379 C C . GLY D 1 118 ? 185.894 139.767 132.308 1.00 19.95 118 GLY E C 1
ATOM 4380 O O . GLY D 1 118 ? 186.667 140.414 133.010 1.00 19.95 118 GLY E O 1
ATOM 4381 N N . GLY D 1 119 ? 184.773 139.234 132.773 1.00 19.74 119 GLY E N 1
ATOM 4382 C CA . GLY D 1 119 ? 184.409 139.395 134.166 1.00 19.74 119 GLY E CA 1
ATOM 4383 C C . GLY D 1 119 ? 183.085 138.747 134.483 1.00 19.74 119 GLY E C 1
ATOM 4384 O O . GLY D 1 119 ? 182.372 138.271 133.598 1.00 19.74 119 GLY E O 1
ATOM 4385 N N . LEU D 1 120 ? 182.767 138.734 135.771 1.00 20.77 120 LEU E N 1
ATOM 4386 C CA . LEU D 1 120 ? 181.519 138.191 136.285 1.00 20.77 120 LEU E CA 1
ATOM 4387 C C . LEU D 1 120 ? 180.471 139.292 136.318 1.00 20.77 120 LEU E C 1
ATOM 4388 O O . LEU D 1 120 ? 180.728 140.381 136.835 1.00 20.77 120 LEU E O 1
ATOM 4393 N N . ALA D 1 121 ? 179.293 139.009 135.780 1.00 20.94 121 ALA E N 1
ATOM 4394 C CA . ALA D 1 121 ? 178.241 140.006 135.698 1.00 20.94 121 ALA E CA 1
ATOM 4395 C C . ALA D 1 121 ? 176.923 139.447 136.205 1.00 20.94 121 ALA E C 1
ATOM 4396 O O . ALA D 1 121 ? 176.646 138.256 136.068 1.00 20.94 121 ALA E O 1
ATOM 4398 N N . ILE D 1 122 ? 176.126 140.321 136.813 1.00 20.21 122 ILE E N 1
ATOM 4399 C CA . ILE D 1 122 ? 174.707 140.059 136.990 1.00 20.21 122 ILE E CA 1
ATOM 4400 C C . ILE D 1 122 ? 173.991 140.332 135.677 1.00 20.21 122 ILE E C 1
ATOM 4401 O O . ILE D 1 122 ? 174.269 141.323 134.995 1.00 20.21 122 ILE E O 1
ATOM 4406 N N . VAL D 1 123 ? 173.065 139.453 135.308 1.00 20.14 123 VAL E N 1
ATOM 4407 C CA . VAL D 1 123 ? 172.132 139.776 134.234 1.00 20.14 123 VAL E CA 1
ATOM 4408 C C . VAL D 1 123 ? 171.124 140.741 134.838 1.00 20.14 123 VAL E C 1
ATOM 4409 O O . VAL D 1 123 ? 170.157 140.340 135.487 1.00 20.14 123 VAL E O 1
ATOM 4413 N N . ALA D 1 124 ? 171.363 142.034 134.639 1.00 20.26 124 ALA E N 1
ATOM 4414 C CA . ALA D 1 124 ? 170.584 143.046 135.339 1.00 20.26 124 ALA E CA 1
ATOM 4415 C C . ALA D 1 124 ? 169.321 143.398 134.571 1.00 20.26 124 ALA E C 1
ATOM 4416 O O . ALA D 1 124 ? 168.329 143.839 135.157 1.00 20.26 124 ALA E O 1
ATOM 4418 N N . ASP D 1 125 ? 169.339 143.214 133.261 1.00 20.81 125 ASP E N 1
ATOM 4419 C CA . ASP D 1 125 ? 168.201 143.521 132.415 1.00 20.81 125 ASP E CA 1
ATOM 4420 C C . ASP D 1 125 ? 168.246 142.610 131.203 1.00 20.81 125 ASP E C 1
ATOM 4421 O O . ASP D 1 125 ? 169.309 142.408 130.617 1.00 20.81 125 ASP E O 1
ATOM 4426 N N . TYR D 1 126 ? 167.099 142.047 130.844 1.00 19.49 126 TYR E N 1
ATOM 4427 C CA . TYR D 1 126 ? 166.990 141.147 129.705 1.00 19.49 126 TYR E CA 1
ATOM 4428 C C . TYR D 1 126 ? 165.604 141.330 129.109 1.00 19.49 126 TYR E C 1
ATOM 4429 O O . TYR D 1 126 ? 164.652 140.677 129.537 1.00 19.49 126 TYR E O 1
ATOM 4438 N N . SER D 1 127 ? 165.498 142.210 128.119 1.00 18.54 127 SER E N 1
ATOM 4439 C CA . SER D 1 127 ? 164.214 142.689 127.637 1.00 18.54 127 SER E CA 1
ATOM 4440 C C . SER D 1 127 ? 164.112 142.474 126.137 1.00 18.54 127 SER E C 1
ATOM 4441 O O . SER D 1 127 ? 165.100 142.187 125.465 1.00 18.54 127 SER E O 1
ATOM 4444 N N . PHE D 1 128 ? 162.896 142.614 125.621 1.00 19.46 128 PHE E N 1
ATOM 4445 C CA . PHE D 1 128 ? 162.585 142.284 124.240 1.00 19.46 128 PHE E CA 1
ATOM 4446 C C . PHE D 1 128 ? 161.607 143.288 123.656 1.00 19.46 128 PHE E C 1
ATOM 4447 O O . PHE D 1 128 ? 160.749 143.819 124.362 1.00 19.46 128 PHE E O 1
ATOM 4455 N N . GLU D 1 129 ? 161.750 143.548 122.364 1.00 23.03 129 GLU E N 1
ATOM 4456 C CA . GLU D 1 129 ? 160.830 144.385 121.612 1.00 23.03 129 GLU E CA 1
ATOM 4457 C C . GLU D 1 129 ? 160.409 143.661 120.348 1.00 23.03 129 GLU E C 1
ATOM 4458 O O . GLU D 1 129 ? 161.237 143.035 119.683 1.00 23.03 129 GLU E O 1
ATOM 4464 N N . ALA D 1 130 ? 159.124 143.747 120.021 1.00 22.28 130 ALA E N 1
ATOM 4465 C CA . ALA D 1 130 ? 158.560 143.110 118.834 1.00 22.28 130 ALA E CA 1
ATOM 4466 C C . ALA D 1 130 ? 157.652 144.101 118.122 1.00 22.28 130 ALA E C 1
ATOM 4467 O O . ALA D 1 130 ? 156.433 144.098 118.316 1.00 22.28 130 ALA E O 1
ATOM 4469 N N . PRO D 1 131 ? 158.217 144.977 117.297 1.00 24.41 131 PRO E N 1
ATOM 4470 C CA . PRO D 1 131 ? 157.376 145.841 116.464 1.00 24.41 131 PRO E CA 1
ATOM 4471 C C . PRO D 1 131 ? 156.793 145.050 115.306 1.00 24.41 131 PRO E C 1
ATOM 4472 O O . PRO D 1 131 ? 157.406 144.105 114.809 1.00 24.41 131 PRO E O 1
ATOM 4476 N N . PHE D 1 132 ? 155.597 145.444 114.873 1.00 25.90 132 PHE E N 1
ATOM 4477 C CA . PHE D 1 132 ? 154.902 144.664 113.855 1.00 25.90 132 PHE E CA 1
ATOM 4478 C C . PHE D 1 132 ? 155.600 144.757 112.505 1.00 25.90 132 PHE E C 1
ATOM 4479 O O . PHE D 1 132 ? 155.426 143.884 111.651 1.00 25.90 132 PHE E O 1
ATOM 4487 N N . ASP D 1 133 ? 156.396 145.796 112.292 1.00 27.14 133 ASP E N 1
ATOM 4488 C CA . ASP D 1 133 ? 157.017 146.019 110.997 1.00 27.14 133 ASP E CA 1
ATOM 4489 C C . ASP D 1 133 ? 158.516 145.740 110.985 1.00 27.14 133 ASP E C 1
ATOM 4490 O O . ASP D 1 133 ? 159.169 146.000 109.973 1.00 27.14 133 ASP E O 1
ATOM 4495 N N . GLU D 1 134 ? 159.074 145.209 112.067 1.00 27.25 134 GLU E N 1
ATOM 4496 C CA . GLU D 1 134 ? 160.500 144.945 112.163 1.00 27.25 134 GLU E CA 1
ATOM 4497 C C . GLU D 1 134 ? 160.730 143.541 112.699 1.00 27.25 134 GLU E C 1
ATOM 4498 O O . GLU D 1 134 ? 159.805 142.739 112.818 1.00 27.25 134 GLU E O 1
ATOM 4504 N N . ALA D 1 135 ? 161.984 143.249 113.013 1.00 23.52 135 ALA E N 1
ATOM 4505 C CA . ALA D 1 135 ? 162.320 141.977 113.630 1.00 23.52 135 ALA E CA 1
ATOM 4506 C C . ALA D 1 135 ? 162.301 142.101 115.146 1.00 23.52 135 ALA E C 1
ATOM 4507 O O . ALA D 1 135 ? 162.537 143.171 115.706 1.00 23.52 135 ALA E O 1
ATOM 4509 N N . MET D 1 136 ? 162.001 140.993 115.811 1.00 21.65 136 MET E N 1
ATOM 4510 C CA . MET D 1 136 ? 162.039 140.972 117.264 1.00 21.65 136 MET E CA 1
ATOM 4511 C C . MET D 1 136 ? 163.475 141.110 117.756 1.00 21.65 136 MET E C 1
ATOM 4512 O O . MET D 1 136 ? 164.376 140.406 117.302 1.00 21.65 136 MET E O 1
ATOM 4517 N N . THR D 1 137 ? 163.691 142.034 118.682 1.00 20.56 137 THR E N 1
ATOM 4518 C CA . THR D 1 137 ? 165.019 142.285 119.209 1.00 20.56 137 THR E CA 1
ATOM 4519 C C . THR D 1 137 ? 165.053 141.988 120.696 1.00 20.56 137 THR E C 1
ATOM 4520 O O . THR D 1 137 ? 164.029 141.964 121.375 1.00 20.56 137 THR E O 1
ATOM 4524 N N . TYR D 1 138 ? 166.255 141.744 121.187 1.00 19.25 138 TYR E N 1
ATOM 4525 C CA . TYR D 1 138 ? 166.515 141.615 122.608 1.00 19.25 138 TYR E CA 1
ATOM 4526 C C . TYR D 1 138 ? 167.410 142.762 123.041 1.00 19.25 138 TYR E C 1
ATOM 4527 O O . TYR D 1 138 ? 168.056 143.409 122.216 1.00 19.25 138 TYR E O 1
ATOM 4536 N N . SER D 1 139 ? 167.442 143.006 124.339 1.00 19.31 139 SER E N 1
ATOM 4537 C CA . SER D 1 139 ? 168.365 143.942 124.952 1.00 19.31 139 SER E CA 1
ATOM 4538 C C . SER D 1 139 ? 168.772 143.359 126.292 1.00 19.31 139 SER E C 1
ATOM 4539 O O . SER D 1 139 ? 167.914 142.981 127.090 1.00 19.31 139 SER E O 1
ATOM 4542 N N . VAL D 1 140 ? 170.071 143.260 126.532 1.00 19.10 140 VAL E N 1
ATOM 4543 C CA . VAL D 1 140 ? 170.579 142.686 127.767 1.00 19.10 140 VAL E CA 1
ATOM 4544 C C . VAL D 1 140 ? 171.546 143.674 128.399 1.00 19.10 140 VAL E C 1
ATOM 4545 O O . VAL D 1 140 ? 172.320 144.334 127.700 1.00 19.10 140 VAL E O 1
ATOM 4549 N N . LYS D 1 141 ? 171.462 143.810 129.713 1.00 20.37 141 LYS E N 1
ATOM 4550 C CA . LYS D 1 141 ? 172.399 144.603 130.487 1.00 20.37 141 LYS E CA 1
ATOM 4551 C C . LYS D 1 141 ? 173.117 143.694 131.469 1.00 20.37 141 LYS E C 1
ATOM 4552 O O . LYS D 1 141 ? 172.477 142.966 132.230 1.00 20.37 141 LYS E O 1
ATOM 4558 N N . LEU D 1 142 ? 174.441 143.732 131.443 1.00 20.22 142 LEU E N 1
ATOM 4559 C CA . LEU D 1 142 ? 175.270 142.925 132.321 1.00 20.22 142 LEU E CA 1
ATOM 4560 C C . LEU D 1 142 ? 175.967 143.831 133.323 1.00 20.22 142 LEU E C 1
ATOM 4561 O O . LEU D 1 142 ? 176.866 144.587 132.959 1.00 20.22 142 LEU E O 1
ATOM 4566 N N . ASP D 1 143 ? 175.546 143.753 134.578 1.00 21.46 143 ASP E N 1
ATOM 4567 C CA . ASP D 1 143 ? 176.091 144.569 135.651 1.00 21.46 143 ASP E CA 1
ATOM 4568 C C . ASP D 1 143 ? 177.277 143.855 136.279 1.00 21.46 143 ASP E C 1
ATOM 4569 O O . ASP D 1 143 ? 177.139 142.731 136.767 1.00 21.46 143 ASP E O 1
ATOM 4574 N N . GLY D 1 144 ? 178.432 144.511 136.277 1.00 20.16 144 GLY E N 1
ATOM 4575 C CA . GLY D 1 144 ? 179.625 143.889 136.815 1.00 20.16 144 GLY E CA 1
ATOM 4576 C C . GLY D 1 144 ? 179.537 143.668 138.312 1.00 20.16 144 GLY E C 1
ATOM 4577 O O . GLY D 1 144 ? 179.050 144.516 139.059 1.00 20.16 144 GLY E O 1
ATOM 4578 N N . MET D 1 145 ? 180.011 142.511 138.754 1.00 21.91 145 MET E N 1
ATOM 4579 C CA . MET D 1 145 ? 180.028 142.161 140.167 1.00 21.91 145 MET E CA 1
ATOM 4580 C C . MET D 1 145 ? 181.353 142.474 140.833 1.00 21.91 145 MET E C 1
ATOM 4581 O O . MET D 1 145 ? 181.413 142.552 142.060 1.00 21.91 145 MET E O 1
ATOM 4586 N N . GLY D 1 146 ? 182.401 142.654 140.053 1.00 20.30 146 GLY E N 1
ATOM 4587 C CA . GLY D 1 146 ? 183.713 142.889 140.595 1.00 20.30 146 GLY E CA 1
ATOM 4588 C C . GLY D 1 146 ? 184.598 143.478 139.533 1.00 20.30 146 GLY E C 1
ATOM 4589 O O . GLY D 1 146 ? 184.188 144.365 138.786 1.00 20.30 146 GLY E O 1
ATOM 4590 N N . ALA D 1 147 ? 185.818 142.967 139.465 1.00 19.83 147 ALA E N 1
ATOM 4591 C CA . ALA D 1 147 ? 186.766 143.451 138.477 1.00 19.83 147 ALA E CA 1
ATOM 4592 C C . ALA D 1 147 ? 186.340 143.060 137.070 1.00 19.83 147 ALA E C 1
ATOM 4593 O O . ALA D 1 147 ? 185.883 141.942 136.825 1.00 19.83 147 ALA E O 1
ATOM 4595 N N . LEU D 1 148 ? 186.485 143.994 136.144 1.00 19.85 148 LEU E N 1
ATOM 4596 C CA . LEU D 1 148 ? 186.472 143.687 134.725 1.00 19.85 148 LEU E CA 1
ATOM 4597 C C . LEU D 1 148 ? 187.920 143.612 134.265 1.00 19.85 148 LEU E C 1
ATOM 4598 O O . LEU D 1 148 ? 188.613 144.631 134.226 1.00 19.85 148 LEU E O 1
ATOM 4603 N N . VAL D 1 149 ? 188.384 142.407 133.947 1.00 22.72 149 VAL E N 1
ATOM 4604 C CA . VAL D 1 149 ? 189.783 142.234 133.589 1.00 22.72 149 VAL E CA 1
ATOM 4605 C C . VAL D 1 149 ? 190.023 142.771 132.187 1.00 22.72 149 VAL E C 1
ATOM 4606 O O . VAL D 1 149 ? 189.347 142.388 131.226 1.00 22.72 149 VAL E O 1
ATOM 4610 N N . ASP D 1 150 ? 190.980 143.680 132.074 1.00 26.58 150 ASP E N 1
ATOM 4611 C CA . ASP D 1 150 ? 191.389 144.262 130.803 1.00 26.58 150 ASP E CA 1
ATOM 4612 C C . ASP D 1 150 ? 192.353 143.287 130.139 1.00 26.58 150 ASP E C 1
ATOM 4613 O O . ASP D 1 150 ? 193.517 143.193 130.533 1.00 26.58 150 ASP E O 1
ATOM 4618 N N . LEU D 1 151 ? 191.864 142.552 129.142 1.00 27.11 151 LEU E N 1
ATOM 4619 C CA . LEU D 1 151 ? 192.686 141.523 128.516 1.00 27.11 151 LEU E CA 1
ATOM 4620 C C . LEU D 1 151 ? 193.613 142.117 127.468 1.00 27.11 151 LEU E C 1
ATOM 4621 O O . LEU D 1 151 ? 194.487 141.425 126.938 1.00 27.11 151 LEU E O 1
ATOM 4626 N N . THR D 1 152 ? 193.436 143.398 127.149 1.00 27.88 152 THR E N 1
ATOM 4627 C CA . THR D 1 152 ? 194.349 144.056 126.222 1.00 27.88 152 THR E CA 1
ATOM 4628 C C . THR D 1 152 ? 195.710 144.282 126.866 1.00 27.88 152 THR E C 1
ATOM 4629 O O . THR D 1 152 ? 196.728 144.360 126.172 1.00 27.88 152 THR E O 1
ATOM 4633 N N . ILE D 1 153 ? 195.746 144.396 128.197 1.00 28.71 153 ILE E N 1
ATOM 4634 C CA . ILE D 1 153 ? 197.003 144.541 128.920 1.00 28.71 153 ILE E CA 1
ATOM 4635 C C . ILE D 1 153 ? 197.245 143.395 129.888 1.00 28.71 153 ILE E C 1
ATOM 4636 O O . ILE D 1 153 ? 198.015 143.553 130.842 1.00 28.71 153 ILE E O 1
ATOM 4641 N N . THR D 1 154 ? 196.607 142.250 129.678 1.00 32.31 154 THR E N 1
ATOM 4642 C CA . THR D 1 154 ? 196.797 141.066 130.502 1.00 32.31 154 THR E CA 1
ATOM 4643 C C . THR D 1 154 ? 197.167 139.908 129.591 1.00 32.31 154 THR E C 1
ATOM 4644 O O . THR D 1 154 ? 196.654 139.809 128.473 1.00 32.31 154 THR E O 1
ATOM 4648 N N . GLU D 1 155 ? 198.064 139.049 130.059 1.00 36.94 155 GLU E N 1
ATOM 4649 C CA . GLU D 1 155 ? 198.467 137.895 129.269 1.00 36.94 155 GLU E CA 1
ATOM 4650 C C . GLU D 1 155 ? 197.329 136.891 129.150 1.00 36.94 155 GLU E C 1
ATOM 4651 O O . GLU D 1 155 ? 196.621 136.604 130.118 1.00 36.94 155 GLU E O 1
ATOM 4657 N N . GLY D 1 156 ? 197.163 136.351 127.956 1.00 34.66 156 GLY E N 1
ATOM 4658 C CA . GLY D 1 156 ? 196.166 135.333 127.746 1.00 34.66 156 GLY E CA 1
ATOM 4659 C C . GLY D 1 156 ? 194.786 135.913 127.508 1.00 34.66 156 GLY E C 1
ATOM 4660 O O . GLY D 1 156 ? 194.611 137.047 127.059 1.00 34.66 156 GLY E O 1
ATOM 4661 N N . GLY D 1 157 ? 193.787 135.101 127.830 1.00 32.12 157 GLY E N 1
ATOM 4662 C CA . GLY D 1 157 ? 192.417 135.495 127.586 1.00 32.12 157 GLY E CA 1
ATOM 4663 C C . GLY D 1 157 ? 192.059 135.574 126.126 1.00 32.12 157 GLY E C 1
ATOM 4664 O O . GLY D 1 157 ? 191.325 136.477 125.729 1.00 32.12 157 GLY E O 1
ATOM 4665 N N . ASP D 1 158 ? 192.559 134.653 125.311 1.00 32.14 158 ASP E N 1
ATOM 4666 C CA . ASP D 1 158 ? 192.331 134.669 123.876 1.00 32.14 158 ASP E CA 1
ATOM 4667 C C . ASP D 1 158 ? 191.565 133.449 123.385 1.00 32.14 158 ASP E C 1
ATOM 4668 O O . ASP D 1 158 ? 191.658 133.111 122.203 1.00 32.14 158 ASP E O 1
ATOM 4673 N N . GLN D 1 159 ? 190.817 132.781 124.257 1.00 32.00 159 GLN E N 1
ATOM 4674 C CA . GLN D 1 159 ? 189.948 131.703 123.812 1.00 32.00 159 GLN E CA 1
ATOM 4675 C C . GLN D 1 159 ? 188.789 132.262 123.001 1.00 32.00 159 GLN E C 1
ATOM 4676 O O . GLN D 1 159 ? 188.103 133.193 123.426 1.00 32.00 159 GLN E O 1
ATOM 4682 N N . MET D 1 160 ? 188.571 131.689 121.837 1.00 32.83 160 MET E N 1
ATOM 4683 C CA . MET D 1 160 ? 187.504 132.162 120.983 1.00 32.83 160 MET E CA 1
ATOM 4684 C C . MET D 1 160 ? 186.226 131.376 121.239 1.00 32.83 160 MET E C 1
ATOM 4685 O O . MET D 1 160 ? 186.288 130.243 121.721 1.00 32.83 160 MET E O 1
ATOM 4690 N N . PRO D 1 161 ? 185.060 131.956 120.960 1.00 31.26 161 PRO E N 1
ATOM 4691 C CA . PRO D 1 161 ? 183.811 131.226 121.188 1.00 31.26 161 PRO E CA 1
ATOM 4692 C C . PRO D 1 161 ? 183.726 129.991 120.309 1.00 31.26 161 PRO E C 1
ATOM 4693 O O . PRO D 1 161 ? 183.917 130.051 119.094 1.00 31.26 161 PRO E O 1
ATOM 4697 N N . GLY D 1 162 ? 183.451 128.863 120.948 1.00 32.87 162 GLY E N 1
ATOM 4698 C CA . GLY D 1 162 ? 183.402 127.580 120.283 1.00 32.87 162 GLY E CA 1
ATOM 4699 C C . GLY D 1 162 ? 183.406 126.457 121.299 1.00 32.87 162 GLY E C 1
ATOM 4700 O O . GLY D 1 162 ? 183.354 126.703 122.506 1.00 32.87 162 GLY E O 1
ATOM 4701 N N . ALA E 1 2 ? 207.029 184.157 172.195 1.00 35.84 2 ALA F N 1
ATOM 4702 C CA . ALA E 1 2 ? 206.243 182.932 172.142 1.00 35.84 2 ALA F CA 1
ATOM 4703 C C . ALA E 1 2 ? 204.766 183.238 172.334 1.00 35.84 2 ALA F C 1
ATOM 4704 O O . ALA E 1 2 ? 204.405 184.083 173.149 1.00 35.84 2 ALA F O 1
ATOM 4706 N N . PHE E 1 3 ? 203.923 182.538 171.571 1.00 34.19 3 PHE F N 1
ATOM 4707 C CA . PHE E 1 3 ? 202.471 182.705 171.622 1.00 34.19 3 PHE F CA 1
ATOM 4708 C C . PHE E 1 3 ? 202.071 184.148 171.339 1.00 34.19 3 PHE F C 1
ATOM 4709 O O . PHE E 1 3 ? 201.218 184.718 172.019 1.00 34.19 3 PHE F O 1
ATOM 4717 N N . GLU E 1 4 ? 202.696 184.738 170.319 1.00 34.85 4 GLU F N 1
ATOM 4718 C CA . GLU E 1 4 ? 202.430 186.116 169.910 1.00 34.85 4 GLU F CA 1
ATOM 4719 C C . GLU E 1 4 ? 202.560 187.084 171.084 1.00 34.85 4 GLU F C 1
ATOM 4720 O O . GLU E 1 4 ? 201.720 187.960 171.284 1.00 34.85 4 GLU F O 1
ATOM 4726 N N . GLU E 1 5 ? 203.622 186.913 171.871 1.00 38.00 5 GLU F N 1
ATOM 4727 C CA . GLU E 1 5 ? 203.921 187.741 173.037 1.00 38.00 5 GLU F CA 1
ATOM 4728 C C . GLU E 1 5 ? 202.834 187.678 174.099 1.00 38.00 5 GLU F C 1
ATOM 4729 O O . GLU E 1 5 ? 202.639 188.644 174.841 1.00 38.00 5 GLU F O 1
ATOM 4735 N N . ASN E 1 6 ? 202.129 186.550 174.188 1.00 36.45 6 ASN F N 1
ATOM 4736 C CA . ASN E 1 6 ? 201.080 186.335 175.183 1.00 36.45 6 ASN F CA 1
ATOM 4737 C C . ASN E 1 6 ? 199.981 187.384 175.081 1.00 36.45 6 ASN F C 1
ATOM 4738 O O . ASN E 1 6 ? 199.421 187.813 176.089 1.00 36.45 6 ASN F O 1
ATOM 4743 N N . LEU E 1 7 ? 199.668 187.799 173.854 1.00 34.61 7 LEU F N 1
ATOM 4744 C CA . LEU E 1 7 ? 198.621 188.791 173.646 1.00 34.61 7 LEU F CA 1
ATOM 4745 C C . LEU E 1 7 ? 197.264 188.269 174.098 1.00 34.61 7 LEU F C 1
ATOM 4746 O O . LEU E 1 7 ? 196.502 188.989 174.752 1.00 34.61 7 LEU F O 1
ATOM 4751 N N . TYR E 1 8 ? 196.944 187.019 173.766 1.00 31.89 8 TYR F N 1
ATOM 4752 C CA . TYR E 1 8 ? 195.649 186.449 174.102 1.00 31.89 8 TYR F CA 1
ATOM 4753 C C . TYR E 1 8 ? 195.727 185.153 174.890 1.00 31.89 8 TYR F C 1
ATOM 4754 O O . TYR E 1 8 ? 194.684 184.545 175.139 1.00 31.89 8 TYR F O 1
ATOM 4763 N N . CYS E 1 9 ? 196.917 184.706 175.278 1.00 36.06 9 CYS F N 1
ATOM 4764 C CA . CYS E 1 9 ? 197.071 183.524 176.116 1.00 36.06 9 CYS F CA 1
ATOM 4765 C C . CYS E 1 9 ? 198.215 183.730 177.091 1.00 36.06 9 CYS F C 1
ATOM 4766 O O . CYS E 1 9 ? 199.354 183.957 176.678 1.00 36.06 9 CYS F O 1
ATOM 4769 N N . ASP E 1 10 ? 197.910 183.629 178.379 1.00 40.96 10 ASP F N 1
ATOM 4770 C CA . ASP E 1 10 ? 198.897 183.743 179.442 1.00 40.96 10 ASP F CA 1
ATOM 4771 C C . ASP E 1 10 ? 199.082 182.386 180.102 1.00 40.96 10 ASP F C 1
ATOM 4772 O O . ASP E 1 10 ? 198.122 181.803 180.612 1.00 40.96 10 ASP F O 1
ATOM 4777 N N . TYR E 1 11 ? 200.313 181.895 180.102 1.00 39.01 11 TYR F N 1
ATOM 4778 C CA . TYR E 1 11 ? 200.610 180.607 180.706 1.00 39.01 11 TYR F CA 1
ATOM 4779 C C . TYR E 1 11 ? 201.156 180.768 182.118 1.00 39.01 11 TYR F C 1
ATOM 4780 O O . TYR E 1 11 ? 200.502 180.392 183.090 1.00 39.01 11 TYR F O 1
ATOM 4789 N N . ALA E 1 16 ? 197.382 176.894 190.567 1.00 39.19 16 ALA F N 1
ATOM 4790 C CA . ALA E 1 16 ? 197.375 178.039 191.469 1.00 39.19 16 ALA F CA 1
ATOM 4791 C C . ALA E 1 16 ? 195.985 178.646 191.538 1.00 39.19 16 ALA F C 1
ATOM 4792 O O . ALA E 1 16 ? 195.685 179.437 192.427 1.00 39.19 16 ALA F O 1
ATOM 4794 N N . LYS E 1 17 ? 195.135 178.267 190.585 1.00 36.20 17 LYS F N 1
ATOM 4795 C CA . LYS E 1 17 ? 193.787 178.820 190.539 1.00 36.20 17 LYS F CA 1
ATOM 4796 C C . LYS E 1 17 ? 192.782 177.844 191.135 1.00 36.20 17 LYS F C 1
ATOM 4797 O O . LYS E 1 17 ? 191.783 178.255 191.735 1.00 36.20 17 LYS F O 1
ATOM 4803 N N . ALA E 1 18 ? 193.042 176.547 190.991 1.00 33.44 18 ALA F N 1
ATOM 4804 C CA . ALA E 1 18 ? 192.233 175.498 191.586 1.00 33.44 18 ALA F CA 1
ATOM 4805 C C . ALA E 1 18 ? 193.035 174.206 191.586 1.00 33.44 18 ALA F C 1
ATOM 4806 O O . ALA E 1 18 ? 193.886 173.979 190.726 1.00 33.44 18 ALA F O 1
ATOM 4808 N N . VAL E 1 19 ? 192.755 173.360 192.567 1.00 30.74 19 VAL F N 1
ATOM 4809 C CA . VAL E 1 19 ? 193.374 172.048 192.684 1.00 30.74 19 VAL F CA 1
ATOM 4810 C C . VAL E 1 19 ? 192.327 171.002 192.340 1.00 30.74 19 VAL F C 1
ATOM 4811 O O . VAL E 1 19 ? 191.229 171.012 192.903 1.00 30.74 19 VAL F O 1
ATOM 4815 N N . ALA E 1 20 ? 192.659 170.116 191.407 1.00 30.09 20 ALA F N 1
ATOM 4816 C CA . ALA E 1 20 ? 191.783 168.991 191.118 1.00 30.09 20 ALA F CA 1
ATOM 4817 C C . ALA E 1 20 ? 191.696 168.076 192.331 1.00 30.09 20 ALA F C 1
ATOM 4818 O O . ALA E 1 20 ? 192.705 167.762 192.964 1.00 30.09 20 ALA F O 1
ATOM 4820 N N . GLY E 1 21 ? 190.474 167.656 192.657 1.00 28.39 21 GLY F N 1
ATOM 4821 C CA . GLY E 1 21 ? 190.279 166.814 193.825 1.00 28.39 21 GLY F CA 1
ATOM 4822 C C . GLY E 1 21 ? 191.016 165.492 193.734 1.00 28.39 21 GLY F C 1
ATOM 4823 O O . GLY E 1 21 ? 191.378 164.905 194.752 1.00 28.39 21 GLY F O 1
ATOM 4824 N N . LYS E 1 22 ? 191.268 165.017 192.514 1.00 29.90 22 LYS F N 1
ATOM 4825 C CA . LYS E 1 22 ? 191.914 163.721 192.335 1.00 29.90 22 LYS F CA 1
ATOM 4826 C C . LYS E 1 22 ? 193.375 163.750 192.767 1.00 29.90 22 LYS F C 1
ATOM 4827 O O . LYS E 1 22 ? 193.988 162.698 192.965 1.00 29.90 22 LYS F O 1
ATOM 4833 N N . ASP E 1 23 ? 193.955 164.942 192.917 1.00 32.84 23 ASP F N 1
ATOM 4834 C CA . ASP E 1 23 ? 195.349 165.022 193.334 1.00 32.84 23 ASP F CA 1
ATOM 4835 C C . ASP E 1 23 ? 195.475 165.032 194.849 1.00 32.84 23 ASP F C 1
ATOM 4836 O O . ASP E 1 23 ? 196.577 164.902 195.387 1.00 32.84 23 ASP F O 1
ATOM 4841 N N . VAL E 1 24 ? 194.358 165.177 195.553 1.00 29.71 24 VAL F N 1
ATOM 4842 C CA . VAL E 1 24 ? 194.385 165.197 197.008 1.00 29.71 24 VAL F CA 1
ATOM 4843 C C . VAL E 1 24 ? 193.911 163.854 197.535 1.00 29.71 24 VAL F C 1
ATOM 4844 O O . VAL E 1 24 ? 192.739 163.490 197.390 1.00 29.71 24 VAL F O 1
ATOM 4848 N N . ILE E 1 25 ? 194.819 163.106 198.157 1.00 28.86 25 ILE F N 1
ATOM 4849 C CA . ILE E 1 25 ? 194.532 161.740 198.565 1.00 28.86 25 ILE F CA 1
ATOM 4850 C C . ILE E 1 25 ? 194.826 161.562 200.046 1.00 28.86 25 ILE F C 1
ATOM 4851 O O . ILE E 1 25 ? 195.624 162.285 200.642 1.00 28.86 25 ILE F O 1
ATOM 4856 N N . LEU E 1 26 ? 194.144 160.591 200.635 1.00 27.65 26 LEU F N 1
ATOM 4857 C CA . LEU E 1 26 ? 194.388 160.151 201.997 1.00 27.65 26 LEU F CA 1
ATOM 4858 C C . LEU E 1 26 ? 195.409 159.023 201.978 1.00 27.65 26 LEU F C 1
ATOM 4859 O O . LEU E 1 26 ? 195.307 158.100 201.168 1.00 27.65 26 LEU F O 1
ATOM 4864 N N . ALA E 1 27 ? 196.398 159.112 202.856 1.00 29.85 27 ALA F N 1
ATOM 4865 C CA . ALA E 1 27 ? 197.411 158.082 203.007 1.00 29.85 27 ALA F CA 1
ATOM 4866 C C . ALA E 1 27 ? 197.549 157.742 204.480 1.00 29.85 27 ALA F C 1
ATOM 4867 O O . ALA E 1 27 ? 197.414 158.614 205.338 1.00 29.85 27 ALA F O 1
ATOM 4869 N N . VAL E 1 28 ? 197.799 156.473 204.773 1.00 31.30 28 VAL F N 1
ATOM 4870 C CA . VAL E 1 28 ? 197.984 156.009 206.139 1.00 31.30 28 VAL F CA 1
ATOM 4871 C C . VAL E 1 28 ? 199.364 155.384 206.242 1.00 31.30 28 VAL F C 1
ATOM 4872 O O . VAL E 1 28 ? 199.895 154.871 205.254 1.00 31.30 28 VAL F O 1
ATOM 4876 N N . PHE E 1 29 ? 199.950 155.453 207.427 1.00 33.63 29 PHE F N 1
ATOM 4877 C CA . PHE E 1 29 ? 201.170 154.716 207.694 1.00 33.63 29 PHE F CA 1
ATOM 4878 C C . PHE E 1 29 ? 200.836 153.284 208.089 1.00 33.63 29 PHE F C 1
ATOM 4879 O O . PHE E 1 29 ? 199.810 153.012 208.713 1.00 33.63 29 PHE F O 1
ATOM 4887 N N . ASN E 1 30 ? 201.711 152.362 207.710 1.00 36.41 30 ASN F N 1
ATOM 4888 C CA . ASN E 1 30 ? 201.595 151.005 208.210 1.00 36.41 30 ASN F CA 1
ATOM 4889 C C . ASN E 1 30 ? 201.918 150.976 209.702 1.00 36.41 30 ASN F C 1
ATOM 4890 O O . ASN E 1 30 ? 202.357 151.967 210.289 1.00 36.41 30 ASN F O 1
ATOM 4895 N N . ALA E 1 31 ? 201.685 149.818 210.319 1.00 36.93 31 ALA F N 1
ATOM 4896 C CA . ALA E 1 31 ? 201.739 149.731 211.775 1.00 36.93 31 ALA F CA 1
ATOM 4897 C C . ALA E 1 31 ? 203.115 150.101 212.314 1.00 36.93 31 ALA F C 1
ATOM 4898 O O . ALA E 1 31 ? 203.233 150.624 213.427 1.00 36.93 31 ALA F O 1
ATOM 4900 N N . ALA E 1 32 ? 204.169 149.843 211.539 1.00 38.25 32 ALA F N 1
ATOM 4901 C CA . ALA E 1 32 ? 205.515 150.150 212.007 1.00 38.25 32 ALA F CA 1
ATOM 4902 C C . ALA E 1 32 ? 205.874 151.609 211.756 1.00 38.25 32 ALA F C 1
ATOM 4903 O O . ALA E 1 32 ? 206.702 152.182 212.471 1.00 38.25 32 ALA F O 1
ATOM 4905 N N . GLY E 1 33 ? 205.272 152.222 210.744 1.00 38.41 33 GLY F N 1
ATOM 4906 C CA . GLY E 1 33 ? 205.559 153.595 210.403 1.00 38.41 33 GLY F CA 1
ATOM 4907 C C . GLY E 1 33 ? 206.584 153.782 209.311 1.00 38.41 33 GLY F C 1
ATOM 4908 O O . GLY E 1 33 ? 207.002 154.920 209.069 1.00 38.41 33 GLY F O 1
ATOM 4909 N N . ASP E 1 34 ? 207.001 152.709 208.640 1.00 40.33 34 ASP F N 1
ATOM 4910 C CA . ASP E 1 34 ? 208.077 152.830 207.665 1.00 40.33 34 ASP F CA 1
ATOM 4911 C C . ASP E 1 34 ? 207.538 152.954 206.249 1.00 40.33 34 ASP F C 1
ATOM 4912 O O . ASP E 1 34 ? 208.283 153.296 205.324 1.00 40.33 34 ASP F O 1
ATOM 4917 N N . LYS E 1 35 ? 206.258 152.669 206.048 1.00 37.63 35 LYS F N 1
ATOM 4918 C CA . LYS E 1 35 ? 205.641 152.804 204.738 1.00 37.63 35 LYS F CA 1
ATOM 4919 C C . LYS E 1 35 ? 204.400 153.673 204.849 1.00 37.63 35 LYS F C 1
ATOM 4920 O O . LYS E 1 35 ? 203.575 153.483 205.747 1.00 37.63 35 LYS F O 1
ATOM 4926 N N . LEU E 1 36 ? 204.278 154.627 203.936 1.00 34.38 36 LEU F N 1
ATOM 4927 C CA . LEU E 1 36 ? 203.106 155.480 203.831 1.00 34.38 36 LEU F CA 1
ATOM 4928 C C . LEU E 1 36 ? 202.281 155.014 202.640 1.00 34.38 36 LEU F C 1
ATOM 4929 O O . LEU E 1 36 ? 202.782 154.972 201.515 1.00 34.38 36 LEU F O 1
ATOM 4934 N N . LEU E 1 37 ? 201.023 154.665 202.887 1.00 32.57 37 LEU F N 1
ATOM 4935 C CA . LEU E 1 37 ? 200.199 153.960 201.915 1.00 32.57 37 LEU F CA 1
ATOM 4936 C C . LEU E 1 37 ? 198.987 154.786 201.528 1.00 32.57 37 LEU F C 1
ATOM 4937 O O . LEU E 1 37 ? 198.119 155.049 202.364 1.00 32.57 37 LEU F O 1
ATOM 4942 N N . ALA E 1 38 ? 198.917 155.168 200.260 1.00 30.04 38 ALA F N 1
ATOM 4943 C CA . ALA E 1 38 ? 197.688 155.721 199.719 1.00 30.04 38 ALA F CA 1
ATOM 4944 C C . ALA E 1 38 ? 196.570 154.693 199.821 1.00 30.04 38 ALA F C 1
ATOM 4945 O O . ALA E 1 38 ? 196.730 153.540 199.417 1.00 30.04 38 ALA F O 1
ATOM 4947 N N . VAL E 1 39 ? 195.438 155.110 200.381 1.00 27.95 39 VAL F N 1
ATOM 4948 C CA . VAL E 1 39 ? 194.291 154.220 200.498 1.00 27.95 39 VAL F CA 1
ATOM 4949 C C . VAL E 1 39 ? 193.782 153.871 199.108 1.00 27.95 39 VAL F C 1
ATOM 4950 O O . VAL E 1 39 ? 193.461 154.754 198.305 1.00 27.95 39 VAL F O 1
ATOM 4954 N N . ALA E 1 40 ? 193.712 152.577 198.817 1.00 27.39 40 ALA F N 1
ATOM 4955 C CA . ALA E 1 40 ? 193.455 152.119 197.461 1.00 27.39 40 ALA F CA 1
ATOM 4956 C C . ALA E 1 40 ? 192.009 152.366 197.053 1.00 27.39 40 ALA F C 1
ATOM 4957 O O . ALA E 1 40 ? 191.083 152.215 197.851 1.00 27.39 40 ALA F O 1
ATOM 4959 N N . GLY E 1 41 ? 191.827 152.760 195.798 1.00 25.17 41 GLY F N 1
ATOM 4960 C CA . GLY E 1 41 ? 190.514 152.950 195.227 1.00 25.17 41 GLY F CA 1
ATOM 4961 C C . GLY E 1 41 ? 189.738 154.140 195.732 1.00 25.17 41 GLY F C 1
ATOM 4962 O O . GLY E 1 41 ? 188.540 154.221 195.465 1.00 25.17 41 GLY F O 1
ATOM 4963 N N . GLN E 1 42 ? 190.376 155.074 196.430 1.00 25.27 42 GLN F N 1
ATOM 4964 C CA . GLN E 1 42 ? 189.644 156.173 197.045 1.00 25.27 42 GLN F CA 1
ATOM 4965 C C . GLN E 1 42 ? 189.091 157.125 195.992 1.00 25.27 42 GLN F C 1
ATOM 4966 O O . GLN E 1 42 ? 189.722 157.377 194.964 1.00 25.27 42 GLN F O 1
ATOM 4972 N N . GLN E 1 43 ? 187.896 157.635 196.247 1.00 24.22 43 GLN F N 1
ATOM 4973 C CA . GLN E 1 43 ? 187.200 158.519 195.328 1.00 24.22 43 GLN F CA 1
ATOM 4974 C C . GLN E 1 43 ? 186.744 159.818 195.963 1.00 24.22 43 GLN F C 1
ATOM 4975 O O . GLN E 1 43 ? 186.778 160.852 195.304 1.00 24.22 43 GLN F O 1
ATOM 4981 N N . GLY E 1 44 ? 186.334 159.797 197.220 1.00 24.01 44 GLY F N 1
ATOM 4982 C CA . GLY E 1 44 ? 185.902 161.003 197.885 1.00 24.01 44 GLY F CA 1
ATOM 4983 C C . GLY E 1 44 ? 186.646 161.242 199.175 1.00 24.01 44 GLY F C 1
ATOM 4984 O O . GLY E 1 44 ? 186.986 160.299 199.887 1.00 24.01 44 GLY F O 1
ATOM 4985 N N . LEU E 1 45 ? 186.904 162.503 199.485 1.00 23.93 45 LEU F N 1
ATOM 4986 C CA . LEU E 1 45 ? 187.652 162.883 200.670 1.00 23.93 45 LEU F CA 1
ATOM 4987 C C . LEU E 1 45 ? 186.990 164.088 201.315 1.00 23.93 45 LEU F C 1
ATOM 4988 O O . LEU E 1 45 ? 186.710 165.080 200.642 1.00 23.93 45 LEU F O 1
ATOM 4993 N N . THR E 1 46 ? 186.736 163.994 202.613 1.00 24.76 46 THR F N 1
ATOM 4994 C CA . THR E 1 46 ? 186.249 165.113 203.402 1.00 24.76 46 THR F CA 1
ATOM 4995 C C . THR E 1 46 ? 187.126 165.265 204.632 1.00 24.76 46 THR F C 1
ATOM 4996 O O . THR E 1 46 ? 187.326 164.305 205.376 1.00 24.76 46 THR F O 1
ATOM 5000 N N . VAL E 1 47 ? 187.650 166.465 204.839 1.00 23.95 47 VAL F N 1
ATOM 5001 C CA . VAL E 1 47 ? 188.383 166.812 206.048 1.00 23.95 47 VAL F CA 1
ATOM 5002 C C . VAL E 1 47 ? 187.526 167.793 206.830 1.00 23.95 47 VAL F C 1
ATOM 5003 O O . VAL E 1 47 ? 187.301 168.920 206.381 1.00 23.95 47 VAL F O 1
ATOM 5007 N N . ASN E 1 48 ? 187.042 167.368 207.989 1.00 25.04 48 ASN F N 1
ATOM 5008 C CA . ASN E 1 48 ? 186.199 168.189 208.848 1.00 25.04 48 ASN F CA 1
ATOM 5009 C C . ASN E 1 48 ? 187.040 168.740 209.986 1.00 25.04 48 ASN F C 1
ATOM 5010 O O . ASN E 1 48 ? 187.696 167.978 210.694 1.00 25.04 48 ASN F O 1
ATOM 5015 N N . ARG E 1 49 ? 187.027 170.057 210.155 1.00 26.63 49 ARG F N 1
ATOM 5016 C CA . ARG E 1 49 ? 187.621 170.705 211.317 1.00 26.63 49 ARG F CA 1
ATOM 5017 C C . ARG E 1 49 ? 186.623 171.703 211.873 1.00 26.63 49 ARG F C 1
ATOM 5018 O O . ARG E 1 49 ? 186.163 172.588 211.151 1.00 26.63 49 ARG F O 1
ATOM 5026 N N . SER E 1 50 ? 186.298 171.567 213.149 1.00 29.49 50 SER F N 1
ATOM 5027 C CA . SER E 1 50 ? 185.334 172.448 213.779 1.00 29.49 50 SER F CA 1
ATOM 5028 C C . SER E 1 50 ? 185.857 172.890 215.134 1.00 29.49 50 SER F C 1
ATOM 5029 O O . SER E 1 50 ? 186.726 172.250 215.725 1.00 29.49 50 SER F O 1
ATOM 5032 N N . LYS E 1 51 ? 185.321 174.004 215.610 1.00 32.49 51 LYS F N 1
ATOM 5033 C CA . LYS E 1 51 ? 185.658 174.573 216.903 1.00 32.49 51 LYS F CA 1
ATOM 5034 C C . LYS E 1 51 ? 184.365 174.892 217.633 1.00 32.49 51 LYS F C 1
ATOM 5035 O O . LYS E 1 51 ? 183.400 175.346 217.014 1.00 32.49 51 LYS F O 1
ATOM 5041 N N . ASP E 1 52 ? 184.340 174.652 218.938 1.00 35.50 52 ASP F N 1
ATOM 5042 C CA . ASP E 1 52 ? 183.174 175.016 219.726 1.00 35.50 52 ASP F CA 1
ATOM 5043 C C . ASP E 1 52 ? 183.137 176.517 219.982 1.00 35.50 52 ASP F C 1
ATOM 5044 O O . ASP E 1 52 ? 184.163 177.198 219.990 1.00 35.50 52 ASP F O 1
ATOM 5049 N N . SER E 1 53 ? 181.931 177.030 220.187 1.00 36.23 53 SER F N 1
ATOM 5050 C CA . SER E 1 53 ? 181.715 178.406 220.606 1.00 36.23 53 SER F CA 1
ATOM 5051 C C . SER E 1 53 ? 181.115 178.398 222.000 1.00 36.23 53 SER F C 1
ATOM 5052 O O . SER E 1 53 ? 180.147 177.679 222.257 1.00 36.23 53 SER F O 1
ATOM 5055 N N . ILE E 1 54 ? 181.701 179.179 222.898 1.00 35.42 54 ILE F N 1
ATOM 5056 C CA . ILE E 1 54 ? 181.196 179.355 224.252 1.00 35.42 54 ILE F CA 1
ATOM 5057 C C . ILE E 1 54 ? 180.495 180.700 224.317 1.00 35.42 54 ILE F C 1
ATOM 5058 O O . ILE E 1 54 ? 181.116 181.738 224.068 1.00 35.42 54 ILE F O 1
ATOM 5063 N N . GLU E 1 55 ? 179.211 180.689 224.647 1.00 35.25 55 GLU F N 1
ATOM 5064 C CA . GLU E 1 55 ? 178.488 181.934 224.846 1.00 35.25 55 GLU F CA 1
ATOM 5065 C C . GLU E 1 55 ? 178.816 182.497 226.221 1.00 35.25 55 GLU F C 1
ATOM 5066 O O . GLU E 1 55 ? 178.710 181.798 227.230 1.00 35.25 55 GLU F O 1
ATOM 5072 N N . ILE E 1 56 ? 179.231 183.756 226.254 1.00 33.83 56 ILE F N 1
ATOM 5073 C CA . ILE E 1 56 ? 179.577 184.438 227.489 1.00 33.83 56 ILE F CA 1
ATOM 5074 C C . ILE E 1 56 ? 178.760 185.715 227.654 1.00 33.83 56 ILE F C 1
ATOM 5075 O O . ILE E 1 56 ? 179.208 186.661 228.287 1.00 33.83 56 ILE F O 1
ATOM 5080 N N . THR E 1 57 ? 177.567 185.749 227.071 1.00 34.27 57 THR F N 1
ATOM 5081 C CA . THR E 1 57 ? 176.662 186.872 227.252 1.00 34.27 57 THR F CA 1
ATOM 5082 C C . THR E 1 57 ? 176.285 187.026 228.718 1.00 34.27 57 THR F C 1
ATOM 5083 O O . THR E 1 57 ? 175.955 186.054 229.398 1.00 34.27 57 THR F O 1
ATOM 5087 N N . SER E 1 58 ? 176.335 188.258 229.202 1.00 35.41 58 SER F N 1
ATOM 5088 C CA . SER E 1 58 ? 175.904 188.578 230.550 1.00 35.41 58 SER F CA 1
ATOM 5089 C C . SER E 1 58 ? 175.097 189.865 230.503 1.00 35.41 58 SER F C 1
ATOM 5090 O O . SER E 1 58 ? 174.774 190.379 229.434 1.00 35.41 58 SER F O 1
ATOM 5093 N N . LYS E 1 59 ? 174.760 190.381 231.682 1.00 35.90 59 LYS F N 1
ATOM 5094 C CA . LYS E 1 59 ? 174.068 191.662 231.745 1.00 35.90 59 LYS F CA 1
ATOM 5095 C C . LYS E 1 59 ? 175.029 192.822 231.533 1.00 35.90 59 LYS F C 1
ATOM 5096 O O . LYS E 1 59 ? 174.594 193.964 231.368 1.00 35.90 59 LYS F O 1
ATOM 5102 N N . ASP E 1 60 ? 176.336 192.551 231.537 1.00 38.78 60 ASP F N 1
ATOM 5103 C CA . ASP E 1 60 ? 177.309 193.564 231.146 1.00 38.78 60 ASP F CA 1
ATOM 5104 C C . ASP E 1 60 ? 177.364 193.724 229.635 1.00 38.78 60 ASP F C 1
ATOM 5105 O O . ASP E 1 60 ? 177.850 194.742 229.133 1.00 38.78 60 ASP F O 1
ATOM 5110 N N . THR E 1 61 ? 176.894 192.725 228.899 1.00 37.97 61 THR F N 1
ATOM 5111 C CA . THR E 1 61 ? 176.941 192.774 227.447 1.00 37.97 61 THR F CA 1
ATOM 5112 C C . THR E 1 61 ? 176.069 193.907 226.923 1.00 37.97 61 THR F C 1
ATOM 5113 O O . THR E 1 61 ? 174.880 193.997 227.236 1.00 37.97 61 THR F O 1
ATOM 5117 N N . VAL E 1 62 ? 176.673 194.778 226.117 1.00 39.09 62 VAL F N 1
ATOM 5118 C CA . VAL E 1 62 ? 176.005 195.961 225.600 1.00 39.09 62 VAL F CA 1
ATOM 5119 C C . VAL E 1 62 ? 175.884 195.836 224.088 1.00 39.09 62 VAL F C 1
ATOM 5120 O O . VAL E 1 62 ? 176.716 195.220 223.421 1.00 39.09 62 VAL F O 1
ATOM 5124 N N . GLY E 1 63 ? 174.822 196.422 223.551 1.00 37.43 63 GLY F N 1
ATOM 5125 C CA . GLY E 1 63 ? 174.645 196.488 222.119 1.00 37.43 63 GLY F CA 1
ATOM 5126 C C . GLY E 1 63 ? 173.623 195.539 221.539 1.00 37.43 63 GLY F C 1
ATOM 5127 O O . GLY E 1 63 ? 173.249 195.703 220.373 1.00 37.43 63 GLY F O 1
ATOM 5128 N N . GLY E 1 64 ? 173.158 194.558 222.306 1.00 32.87 64 GLY F N 1
ATOM 5129 C CA . GLY E 1 64 ? 172.128 193.665 221.825 1.00 32.87 64 GLY F CA 1
ATOM 5130 C C . GLY E 1 64 ? 172.610 192.458 221.059 1.00 32.87 64 GLY F C 1
ATOM 5131 O O . GLY E 1 64 ? 171.800 191.776 220.436 1.00 32.87 64 GLY F O 1
ATOM 5132 N N . TRP E 1 65 ? 173.903 192.165 221.090 1.00 30.06 65 TRP F N 1
ATOM 5133 C CA . TRP E 1 65 ? 174.467 191.008 220.412 1.00 30.06 65 TRP F CA 1
ATOM 5134 C C . TRP E 1 65 ? 174.988 190.034 221.452 1.00 30.06 65 TRP F C 1
ATOM 5135 O O . TRP E 1 65 ? 175.505 190.450 222.490 1.00 30.06 65 TRP F O 1
ATOM 5146 N N . LYS E 1 66 ? 174.849 188.745 221.176 1.00 31.72 66 LYS F N 1
ATOM 5147 C CA . LYS E 1 66 ? 175.429 187.736 222.047 1.00 31.72 66 LYS F CA 1
ATOM 5148 C C . LYS E 1 66 ? 176.949 187.806 222.008 1.00 31.72 66 LYS F C 1
ATOM 5149 O O . LYS E 1 66 ? 177.551 188.200 221.009 1.00 31.72 66 LYS F O 1
ATOM 5155 N N . SER E 1 67 ? 177.568 187.415 223.113 1.00 32.93 67 SER F N 1
ATOM 5156 C CA . SER E 1 67 ? 179.016 187.411 223.249 1.00 32.93 67 SER F CA 1
ATOM 5157 C C . SER E 1 67 ? 179.515 185.973 223.248 1.00 32.93 67 SER F C 1
ATOM 5158 O O . SER E 1 67 ? 179.037 185.146 224.029 1.00 32.93 67 SER F O 1
ATOM 5161 N N . LYS E 1 68 ? 180.468 185.674 222.372 1.00 33.34 68 LYS F N 1
ATOM 5162 C CA . LYS E 1 68 ? 180.965 184.318 222.206 1.00 33.34 68 LYS F CA 1
ATOM 5163 C C . LYS E 1 68 ? 182.483 184.302 222.167 1.00 33.34 68 LYS F C 1
ATOM 5164 O O . LYS E 1 68 ? 183.119 185.250 221.710 1.00 33.34 68 LYS F O 1
ATOM 5170 N N . ILE E 1 69 ? 183.057 183.209 222.660 1.00 33.94 69 ILE F N 1
ATOM 5171 C CA . ILE E 1 69 ? 184.482 182.939 222.534 1.00 33.94 69 ILE F CA 1
ATOM 5172 C C . ILE E 1 69 ? 184.656 181.537 221.975 1.00 33.94 69 ILE F C 1
ATOM 5173 O O . ILE E 1 69 ? 183.763 180.691 222.079 1.00 33.94 69 ILE F O 1
ATOM 5178 N N . GLY E 1 70 ? 185.816 181.295 221.372 1.00 34.35 70 GLY F N 1
ATOM 5179 C CA . GLY E 1 70 ? 186.071 179.994 220.781 1.00 34.35 70 GLY F CA 1
ATOM 5180 C C . GLY E 1 70 ? 186.373 178.947 221.839 1.00 34.35 70 GLY F C 1
ATOM 5181 O O . GLY E 1 70 ? 186.914 179.248 222.903 1.00 34.35 70 GLY F O 1
ATOM 5182 N N . GLY E 1 71 ? 186.007 177.704 221.538 1.00 34.90 71 GLY F N 1
ATOM 5183 C CA . GLY E 1 71 ? 186.278 176.582 222.410 1.00 34.90 71 GLY F CA 1
ATOM 5184 C C . GLY E 1 71 ? 187.343 175.660 221.849 1.00 34.90 71 GLY F C 1
ATOM 5185 O O . GLY E 1 71 ? 188.277 176.077 221.165 1.00 34.90 71 GLY F O 1
ATOM 5186 N N . MET E 1 72 ? 187.186 174.376 222.145 1.00 34.82 72 MET F N 1
ATOM 5187 C CA . MET E 1 72 ? 188.162 173.392 221.703 1.00 34.82 72 MET F CA 1
ATOM 5188 C C . MET E 1 72 ? 187.856 172.912 220.290 1.00 34.82 72 MET F C 1
ATOM 5189 O O . MET E 1 72 ? 186.726 172.986 219.808 1.00 34.82 72 MET F O 1
ATOM 5194 N N . LYS E 1 73 ? 188.889 172.406 219.631 1.00 30.59 73 LYS F N 1
ATOM 5195 C CA . LYS E 1 73 ? 188.802 171.955 218.253 1.00 30.59 73 LYS F CA 1
ATOM 5196 C C . LYS E 1 73 ? 188.685 170.440 218.190 1.00 30.59 73 LYS F C 1
ATOM 5197 O O . LYS E 1 73 ? 189.150 169.731 219.083 1.00 30.59 73 LYS F O 1
ATOM 5203 N N . GLU E 1 74 ? 188.049 169.955 217.134 1.00 28.74 74 GLU F N 1
ATOM 5204 C CA . GLU E 1 74 ? 187.990 168.537 216.825 1.00 28.74 74 GLU F CA 1
ATOM 5205 C C . GLU E 1 74 ? 188.034 168.372 215.317 1.00 28.74 74 GLU F C 1
ATOM 5206 O O . GLU E 1 74 ? 187.746 169.305 214.569 1.00 28.74 74 GLU F O 1
ATOM 5212 N N . TRP E 1 75 ? 188.414 167.185 214.869 1.00 24.98 75 TRP F N 1
ATOM 5213 C CA . TRP E 1 75 ? 188.493 166.923 213.445 1.00 24.98 75 TRP F CA 1
ATOM 5214 C C . TRP E 1 75 ? 188.112 165.483 213.152 1.00 24.98 75 TRP F C 1
ATOM 5215 O O . TRP E 1 75 ? 188.179 164.614 214.019 1.00 24.98 75 TRP F O 1
ATOM 5226 N N . SER E 1 76 ? 187.696 165.250 211.915 1.00 24.50 76 SER F N 1
ATOM 5227 C CA . SER E 1 76 ? 187.506 163.907 211.401 1.00 24.50 76 SER F CA 1
ATOM 5228 C C . SER E 1 76 ? 187.793 163.915 209.911 1.00 24.50 76 SER F C 1
ATOM 5229 O O . SER E 1 76 ? 187.791 164.964 209.269 1.00 24.50 76 SER F O 1
ATOM 5232 N N . ILE E 1 77 ? 188.058 162.734 209.371 1.00 24.70 77 ILE F N 1
ATOM 5233 C CA . ILE E 1 77 ? 188.273 162.557 207.945 1.00 24.70 77 ILE F CA 1
ATOM 5234 C C . ILE E 1 77 ? 187.331 161.471 207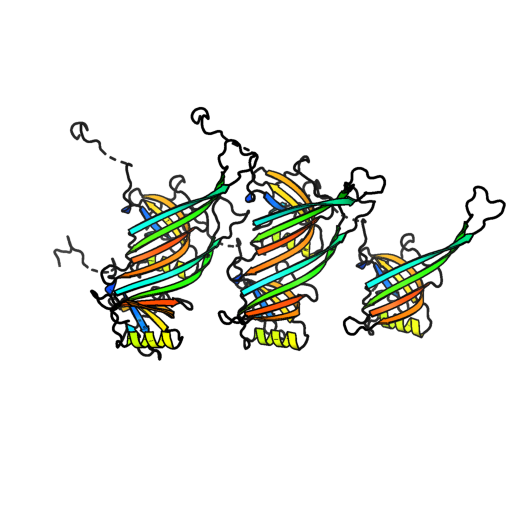.460 1.00 24.70 77 ILE F C 1
ATOM 5235 O O . ILE E 1 77 ? 187.249 160.396 208.061 1.00 24.70 77 ILE F O 1
ATOM 5240 N N . GLU E 1 78 ? 186.606 161.761 206.392 1.00 26.16 78 GLU F N 1
ATOM 5241 C CA . GLU E 1 78 ? 185.741 160.792 205.744 1.00 26.16 78 GLU F CA 1
ATOM 5242 C C . GLU E 1 78 ? 186.309 160.472 204.373 1.00 26.16 78 GLU F C 1
ATOM 5243 O O . GLU E 1 78 ? 186.649 161.378 203.609 1.00 26.16 78 GLU F O 1
ATOM 5249 N N . ASN E 1 79 ? 186.432 159.187 204.076 1.00 24.60 79 ASN F N 1
ATOM 5250 C CA . ASN E 1 79 ? 187.003 158.726 202.823 1.00 24.60 79 ASN F CA 1
ATOM 5251 C C . ASN E 1 79 ? 186.188 157.553 202.308 1.00 24.60 79 ASN F C 1
ATOM 5252 O O . ASN E 1 79 ? 185.896 156.618 203.055 1.00 24.60 79 ASN F O 1
ATOM 5257 N N . ASP E 1 80 ? 185.821 157.605 201.041 1.00 24.86 80 ASP F N 1
ATOM 5258 C CA . ASP E 1 80 ? 185.093 156.527 200.399 1.00 24.86 80 ASP F CA 1
ATOM 5259 C C . ASP E 1 80 ? 185.765 156.204 199.077 1.00 24.86 80 ASP F C 1
ATOM 5260 O O . ASP E 1 80 ? 186.515 157.020 198.541 1.00 24.86 80 ASP F O 1
ATOM 5265 N N . GLY E 1 81 ? 185.506 155.010 198.561 1.00 24.54 81 GLY F N 1
ATOM 5266 C CA . GLY E 1 81 ? 186.042 154.651 197.264 1.00 24.54 81 GLY F CA 1
ATOM 5267 C C . GLY E 1 81 ? 185.757 153.207 196.935 1.00 24.54 81 GLY F C 1
ATOM 5268 O O . GLY E 1 81 ? 184.978 152.534 197.609 1.00 24.54 81 GLY F O 1
ATOM 5269 N N . LEU E 1 82 ? 186.409 152.736 195.878 1.00 25.36 82 LEU F N 1
ATOM 5270 C CA . LEU E 1 82 ? 186.276 151.345 195.471 1.00 25.36 82 LEU F CA 1
ATOM 5271 C C . LEU E 1 82 ? 187.057 150.442 196.410 1.00 25.36 82 LEU F C 1
ATOM 5272 O O . LEU E 1 82 ? 188.243 150.652 196.657 1.00 25.36 82 LEU F O 1
ATOM 5277 N N . TYR E 1 83 ? 186.385 149.427 196.931 1.00 26.86 83 TYR F N 1
ATOM 5278 C CA . TYR E 1 83 ? 186.962 148.528 197.918 1.00 26.86 83 TYR F CA 1
ATOM 5279 C C . TYR E 1 83 ? 187.585 147.321 197.236 1.00 26.86 83 TYR F C 1
ATOM 5280 O O . TYR E 1 83 ? 186.913 146.608 196.489 1.00 26.86 83 TYR F O 1
ATOM 5289 N N . VAL E 1 84 ? 188.866 147.101 197.496 1.00 29.16 84 VAL F N 1
ATOM 5290 C CA . VAL E 1 84 ? 189.563 145.882 197.111 1.00 29.16 84 VAL F CA 1
ATOM 5291 C C . VAL E 1 84 ? 190.226 145.336 198.367 1.00 29.16 84 VAL F C 1
ATOM 5292 O O . VAL E 1 84 ? 191.086 145.998 198.956 1.00 29.16 84 VAL F O 1
ATOM 5296 N N . ALA E 1 85 ? 189.821 144.132 198.774 1.00 30.55 85 ALA F N 1
ATOM 5297 C CA . ALA E 1 85 ? 190.094 143.665 200.130 1.00 30.55 85 ALA F CA 1
ATOM 5298 C C . ALA E 1 85 ? 191.560 143.299 200.338 1.00 30.55 85 ALA F C 1
ATOM 5299 O O . ALA E 1 85 ? 192.065 143.372 201.463 1.00 30.55 85 ALA F O 1
ATOM 5301 N N . ASP E 1 86 ? 192.265 142.901 199.278 1.00 33.25 86 ASP F N 1
ATOM 5302 C CA . ASP E 1 86 ? 193.645 142.458 199.457 1.00 33.25 86 ASP F CA 1
ATOM 5303 C C . ASP E 1 86 ? 194.636 143.593 199.227 1.00 33.25 86 ASP F C 1
ATOM 5304 O O . ASP E 1 86 ? 195.851 143.388 199.303 1.00 33.25 86 ASP F O 1
ATOM 5309 N N . ALA E 1 87 ? 194.140 144.791 198.935 1.00 31.53 87 ALA F N 1
ATOM 5310 C CA . ALA E 1 87 ? 195.012 145.953 198.853 1.00 31.53 87 ALA F CA 1
ATOM 5311 C C . ALA E 1 87 ? 195.715 146.172 200.184 1.00 31.53 87 ALA F C 1
ATOM 5312 O O . ALA E 1 87 ? 195.137 145.964 201.252 1.00 31.53 87 ALA F O 1
ATOM 5314 N N . GLU E 1 88 ? 196.976 146.594 200.117 1.00 33.38 88 GLU F N 1
ATOM 5315 C CA . GLU E 1 88 ? 197.784 146.673 201.328 1.00 33.38 88 GLU F CA 1
ATOM 5316 C C . GLU E 1 88 ? 197.260 147.740 202.280 1.00 33.38 88 GLU F C 1
ATOM 5317 O O . GLU E 1 88 ? 197.282 147.556 203.502 1.00 33.38 88 GLU F O 1
ATOM 5323 N N . SER E 1 89 ? 196.781 148.862 201.741 1.00 30.62 89 SER F N 1
ATOM 5324 C CA . SER E 1 89 ? 196.253 149.922 202.591 1.00 30.62 89 SER F CA 1
ATOM 5325 C C . SER E 1 89 ? 194.980 149.480 203.299 1.00 30.62 89 SER F C 1
ATOM 5326 O O . SER E 1 89 ? 194.742 149.852 204.452 1.00 30.62 89 SER F O 1
ATOM 5329 N N . HIS E 1 90 ? 194.157 148.673 202.632 1.00 28.60 90 HIS F N 1
ATOM 5330 C CA . HIS E 1 90 ? 192.922 148.214 203.255 1.00 28.60 90 HIS F CA 1
ATOM 5331 C C . HIS E 1 90 ? 193.190 147.132 204.289 1.00 28.60 90 HIS F C 1
ATOM 5332 O O . HIS E 1 90 ? 192.476 147.035 205.290 1.00 28.60 90 HIS F O 1
ATOM 5339 N N . LYS E 1 91 ? 194.222 146.318 204.075 1.00 31.41 91 LYS F N 1
ATOM 5340 C CA . LYS E 1 91 ? 194.632 145.377 205.110 1.00 31.41 91 LYS F CA 1
ATOM 5341 C C . LYS E 1 91 ? 195.170 146.108 206.331 1.00 31.41 91 LYS F C 1
ATOM 5342 O O . LYS E 1 91 ? 194.928 145.691 207.468 1.00 31.41 91 LYS F O 1
ATOM 5348 N N . GLU E 1 92 ? 195.895 147.209 206.117 1.00 32.73 92 GLU F N 1
ATOM 5349 C CA . GLU E 1 92 ? 196.356 148.013 207.242 1.00 32.73 92 GLU F CA 1
ATOM 5350 C C . GLU E 1 92 ? 195.186 148.626 207.992 1.00 32.73 92 GLU F C 1
ATOM 5351 O O . GLU E 1 92 ? 195.137 148.571 209.224 1.00 32.73 92 GLU F O 1
ATOM 5357 N N . LEU E 1 93 ? 194.230 149.208 207.265 1.00 30.20 93 LEU F N 1
ATOM 5358 C CA . LEU E 1 93 ? 193.045 149.771 207.903 1.00 30.20 93 LEU F CA 1
ATOM 5359 C C . LEU E 1 93 ? 192.267 148.708 208.659 1.00 30.20 93 LEU F C 1
ATOM 5360 O O . LEU E 1 93 ? 191.748 148.968 209.748 1.00 30.20 93 LEU F O 1
ATOM 5365 N N . ALA E 1 94 ? 192.180 147.500 208.097 1.00 30.63 94 ALA F N 1
ATOM 5366 C CA . ALA E 1 94 ? 191.491 146.408 208.773 1.00 30.63 94 ALA F CA 1
ATOM 5367 C C . ALA E 1 94 ? 192.177 146.045 210.081 1.00 30.63 94 ALA F C 1
ATOM 5368 O O . ALA E 1 94 ? 191.510 145.820 211.095 1.00 30.63 94 ALA F O 1
ATOM 5370 N N . LYS E 1 95 ? 193.510 145.987 210.081 1.00 32.52 95 LYS F N 1
ATOM 5371 C CA . LYS E 1 95 ? 194.231 145.665 211.308 1.00 32.52 95 LYS F CA 1
ATOM 5372 C C . LYS E 1 95 ? 194.110 146.782 212.334 1.00 32.52 95 LYS F C 1
ATOM 5373 O O . LYS E 1 95 ? 194.032 146.518 213.536 1.00 32.52 95 LYS F O 1
ATOM 5379 N N . TYR E 1 96 ? 194.106 148.037 211.881 1.00 32.23 96 TYR F N 1
ATOM 5380 C CA . TYR E 1 96 ? 193.899 149.150 212.800 1.00 32.23 96 TYR F CA 1
ATOM 5381 C C . TYR E 1 96 ? 192.527 149.075 213.447 1.00 32.23 96 TYR F C 1
ATOM 5382 O O . TYR E 1 96 ? 192.388 149.294 214.653 1.00 32.23 96 TYR F O 1
ATOM 5391 N N . PHE E 1 97 ? 191.502 148.761 212.655 1.00 30.65 97 PHE F N 1
ATOM 5392 C CA . PHE E 1 97 ? 190.152 148.654 213.189 1.00 30.65 97 PHE F CA 1
ATOM 5393 C C . PHE E 1 97 ? 190.025 147.469 214.138 1.00 30.65 97 PHE F C 1
ATOM 5394 O O . PHE E 1 97 ? 189.324 147.551 215.150 1.00 30.65 97 PHE F O 1
ATOM 5402 N N . GLU E 1 98 ? 190.714 146.367 213.840 1.00 34.68 98 GLU F N 1
ATOM 5403 C CA . GLU E 1 98 ? 190.602 145.171 214.666 1.00 34.68 98 GLU F CA 1
ATOM 5404 C C . GLU E 1 98 ? 191.360 145.323 215.977 1.00 34.68 98 GLU F C 1
ATOM 5405 O O . GLU E 1 98 ? 190.888 144.879 217.028 1.00 34.68 98 GLU F O 1
ATOM 5411 N N . SER E 1 99 ? 192.530 145.951 215.943 1.00 35.73 99 SER F N 1
ATOM 5412 C CA . SER E 1 99 ? 193.411 145.932 217.102 1.00 35.73 99 SER F CA 1
ATOM 5413 C C . SER E 1 99 ? 193.188 147.124 218.022 1.00 35.73 99 SER F C 1
ATOM 5414 O O . SER E 1 99 ? 193.877 147.251 219.038 1.00 35.73 99 SER F O 1
ATOM 5417 N N . ASP E 1 100 ? 192.234 147.995 217.696 1.00 36.77 100 ASP F N 1
ATOM 5418 C CA . ASP E 1 100 ? 191.968 149.214 218.459 1.00 36.77 100 ASP F CA 1
ATOM 5419 C C . ASP E 1 100 ? 193.226 150.066 218.591 1.00 36.77 100 ASP F C 1
ATOM 5420 O O . ASP E 1 100 ? 193.573 150.531 219.676 1.00 36.77 100 ASP F O 1
ATOM 5425 N N . SER E 1 101 ? 193.929 150.252 217.495 1.00 35.37 101 SER F N 1
ATOM 5426 C CA . SER E 1 101 ? 195.159 151.012 217.524 1.00 35.37 101 SER F CA 1
ATOM 5427 C C . SER E 1 101 ? 195.003 152.267 216.682 1.00 35.37 101 SER F C 1
ATOM 5428 O O . SER E 1 101 ? 194.387 152.211 215.611 1.00 35.37 101 SER F O 1
ATOM 5431 N N . PRO E 1 102 ? 195.506 153.411 217.138 1.00 32.78 102 PRO F N 1
ATOM 5432 C CA . PRO E 1 102 ? 195.415 154.629 216.327 1.00 32.78 102 PRO F CA 1
ATOM 5433 C C . PRO E 1 102 ? 196.238 154.521 215.055 1.00 32.78 102 PRO F C 1
ATOM 5434 O O . PRO E 1 102 ? 197.289 153.883 215.024 1.00 32.78 102 PRO F O 1
ATOM 5438 N N . VAL E 1 103 ? 195.753 155.161 214.001 1.00 30.64 103 VAL F N 1
ATOM 5439 C CA . VAL E 1 103 ? 196.428 155.172 212.713 1.00 30.64 103 VAL F CA 1
ATOM 5440 C C . VAL E 1 103 ? 196.898 156.592 212.432 1.00 30.64 103 VAL F C 1
ATOM 5441 O O . VAL E 1 103 ? 196.146 157.554 212.622 1.00 30.64 103 VAL F O 1
ATOM 5445 N N . CYS E 1 104 ? 198.156 156.719 212.026 1.00 31.02 104 CYS F N 1
ATOM 5446 C CA . CYS E 1 104 ? 198.694 157.990 211.570 1.00 31.02 104 CYS F CA 1
ATOM 5447 C C . CYS E 1 104 ? 198.291 158.228 210.124 1.00 31.02 104 CYS F C 1
ATOM 5448 O O . CYS E 1 104 ? 198.689 157.482 209.229 1.00 31.02 104 CYS F O 1
ATOM 5451 N N . VAL E 1 105 ? 197.496 159.263 209.893 1.00 29.00 105 VAL F N 1
ATOM 5452 C CA . VAL E 1 105 ? 196.944 159.538 208.575 1.00 29.00 105 VAL F CA 1
ATOM 5453 C C . VAL E 1 105 ? 197.552 160.825 208.046 1.00 29.00 105 VAL F C 1
ATOM 5454 O O . VAL E 1 105 ? 198.038 161.657 208.815 1.00 29.00 105 VAL F O 1
ATOM 5458 N N . LYS E 1 106 ? 197.538 160.975 206.731 1.00 30.43 106 LYS F N 1
ATOM 5459 C CA . LYS E 1 106 ? 198.099 162.137 206.066 1.00 30.43 106 LYS F CA 1
ATOM 5460 C C . LYS E 1 106 ? 197.256 162.477 204.849 1.00 30.43 106 LYS F C 1
ATOM 5461 O O . LYS E 1 106 ? 196.851 161.584 204.102 1.00 30.43 106 LYS F O 1
ATOM 5467 N N . ILE E 1 107 ? 196.984 163.762 204.662 1.00 29.17 107 ILE F N 1
ATOM 5468 C CA . ILE E 1 107 ? 196.365 164.282 203.450 1.00 29.17 107 ILE F CA 1
ATOM 5469 C C . ILE E 1 107 ? 197.459 164.954 202.639 1.00 29.17 107 ILE F C 1
ATOM 5470 O O . ILE E 1 107 ? 198.127 165.868 203.131 1.00 29.17 107 ILE F O 1
ATOM 5475 N N . ILE E 1 108 ? 197.655 164.504 201.406 1.00 32.23 108 ILE F N 1
ATOM 5476 C CA . ILE E 1 108 ? 198.706 165.048 200.561 1.00 32.23 108 ILE F CA 1
ATOM 5477 C C . ILE E 1 108 ? 198.130 165.439 199.212 1.00 32.23 108 ILE F C 1
ATOM 5478 O O . ILE E 1 108 ? 197.161 164.849 198.731 1.00 32.23 108 ILE F O 1
ATOM 5483 N N . ASN E 1 109 ? 198.727 166.463 198.619 1.00 35.53 109 ASN F N 1
ATOM 5484 C CA . ASN E 1 109 ? 198.539 166.797 197.216 1.00 35.53 109 ASN F CA 1
ATOM 5485 C C . ASN E 1 109 ? 199.624 166.056 196.447 1.00 35.53 109 ASN F C 1
ATOM 5486 O O . ASN E 1 109 ? 200.795 166.433 196.506 1.00 35.53 109 ASN F O 1
ATOM 5491 N N . GLN E 1 110 ? 199.241 164.984 195.751 1.00 37.97 110 GLN F N 1
ATOM 5492 C CA . GLN E 1 110 ? 200.241 164.144 195.102 1.00 37.97 110 GLN F CA 1
ATOM 5493 C C . GLN E 1 110 ? 200.801 164.812 193.854 1.00 37.97 110 GLN F C 1
ATOM 5494 O O . GLN E 1 110 ? 201.893 164.464 193.394 1.00 37.97 110 GLN F O 1
ATOM 5500 N N . ALA E 1 111 ? 200.070 165.771 193.287 1.00 38.41 111 ALA F N 1
ATOM 5501 C CA . ALA E 1 111 ? 200.568 166.476 192.112 1.00 38.41 111 ALA F CA 1
ATOM 5502 C C . ALA E 1 111 ? 201.620 167.510 192.491 1.00 38.41 111 ALA F C 1
ATOM 5503 O O . ALA E 1 111 ? 202.655 167.626 191.826 1.00 38.41 111 ALA F O 1
ATOM 5505 N N . SER E 1 112 ? 201.371 168.277 193.549 1.00 38.59 112 SER F N 1
ATOM 5506 C CA . SER E 1 112 ? 202.330 169.293 193.963 1.00 38.59 112 SER F CA 1
ATOM 5507 C C . SER E 1 112 ? 203.315 168.741 194.985 1.00 38.59 112 SER F C 1
ATOM 5508 O O . SER E 1 112 ? 204.283 169.418 195.347 1.00 38.59 112 SER F O 1
ATOM 5511 N N . LYS E 1 113 ? 203.084 167.517 195.456 1.00 39.29 113 LYS F N 1
ATOM 5512 C CA . LYS E 1 113 ? 203.912 166.821 196.437 1.00 39.29 113 LYS F CA 1
ATOM 5513 C C . LYS E 1 113 ? 204.050 167.582 197.747 1.00 39.29 113 LYS F C 1
ATOM 5514 O O . LYS E 1 113 ? 205.132 167.623 198.324 1.00 39.29 113 LYS F O 1
ATOM 5520 N N . LYS E 1 114 ? 202.976 168.188 198.234 1.00 37.87 114 LYS F N 1
ATOM 5521 C CA . LYS E 1 114 ? 202.958 168.839 199.534 1.00 37.87 114 LYS F CA 1
ATOM 5522 C C . LYS E 1 114 ? 201.964 168.118 200.428 1.00 37.87 114 LYS F C 1
ATOM 5523 O O . LYS E 1 114 ? 200.875 167.753 199.981 1.00 37.87 114 LYS F O 1
ATOM 5529 N N . GLY E 1 115 ? 202.344 167.901 201.681 1.00 34.89 115 GLY F N 1
ATOM 5530 C CA . GLY E 1 115 ? 201.384 167.431 202.657 1.00 34.89 115 GLY F CA 1
ATOM 5531 C C . GLY E 1 115 ? 200.467 168.558 203.093 1.00 34.89 115 GLY F C 1
ATOM 5532 O O . GLY E 1 115 ? 200.868 169.718 203.178 1.00 34.89 115 GLY F O 1
ATOM 5533 N N . LEU E 1 116 ? 199.214 168.210 203.365 1.00 32.35 116 LEU F N 1
ATOM 5534 C CA . LEU E 1 116 ? 198.214 169.181 203.783 1.00 32.35 116 LEU F CA 1
ATOM 5535 C C . LEU E 1 116 ? 197.865 169.055 205.258 1.00 32.35 116 LEU F C 1
ATOM 5536 O O . LEU E 1 116 ? 197.904 170.045 205.988 1.00 32.35 116 LEU F O 1
ATOM 5541 N N . PHE E 1 117 ? 197.537 167.851 205.714 1.00 29.70 117 PHE F N 1
ATOM 5542 C CA . PHE E 1 117 ? 197.134 167.619 207.091 1.00 29.70 117 PHE F CA 1
ATOM 5543 C C . PHE E 1 117 ? 197.653 166.268 207.543 1.00 29.70 117 PHE F C 1
ATOM 5544 O O . PHE E 1 117 ? 197.803 165.352 206.735 1.00 29.70 117 PHE F O 1
ATOM 5552 N N . GLY E 1 118 ? 197.927 166.152 208.833 1.00 27.78 118 GLY F N 1
ATOM 5553 C CA . GLY E 1 118 ? 198.353 164.895 209.408 1.00 27.78 118 GLY F CA 1
ATOM 5554 C C . GLY E 1 118 ? 197.991 164.808 210.871 1.00 27.78 118 GLY F C 1
ATOM 5555 O O . GLY E 1 118 ? 197.990 165.816 211.574 1.00 27.78 118 GLY F O 1
ATOM 5556 N N . GLY E 1 119 ? 197.683 163.605 211.337 1.00 27.69 119 GLY F N 1
ATOM 5557 C CA . GLY E 1 119 ? 197.326 163.429 212.729 1.00 27.69 119 GLY F CA 1
ATOM 5558 C C . GLY E 1 119 ? 196.976 161.998 213.047 1.00 27.69 119 GLY F C 1
ATOM 5559 O O . GLY E 1 119 ? 196.885 161.145 212.161 1.00 27.69 119 GLY F O 1
ATOM 5560 N N . LEU E 1 120 ? 196.784 161.744 214.335 1.00 27.91 120 LEU F N 1
ATOM 5561 C CA . LEU E 1 120 ? 196.402 160.438 214.848 1.00 27.91 120 LEU F CA 1
ATOM 5562 C C . LEU E 1 120 ? 194.885 160.338 214.883 1.00 27.91 120 LEU F C 1
ATOM 5563 O O . LEU E 1 120 ? 194.213 161.233 215.401 1.00 27.91 120 LEU F O 1
ATOM 5568 N N . ALA E 1 121 ? 194.347 159.253 214.345 1.00 27.68 121 ALA F N 1
ATOM 5569 C CA . ALA E 1 121 ? 192.907 159.084 214.264 1.00 27.68 121 ALA F CA 1
ATOM 5570 C C . ALA E 1 121 ? 192.493 157.714 214.771 1.00 27.68 121 ALA F C 1
ATOM 5571 O O . ALA E 1 121 ? 193.230 156.737 214.633 1.00 27.68 121 ALA F O 1
ATOM 5573 N N . ILE E 1 122 ? 191.312 157.662 215.380 1.00 27.17 122 ILE F N 1
ATOM 5574 C CA . ILE E 1 122 ? 190.604 156.404 215.557 1.00 27.17 122 ILE F CA 1
ATOM 5575 C C . ILE E 1 122 ? 189.935 156.029 214.245 1.00 27.17 122 ILE F C 1
ATOM 5576 O O . ILE E 1 122 ? 189.351 156.877 213.563 1.00 27.17 122 ILE F O 1
ATOM 5581 N N . VAL E 1 123 ? 190.017 154.755 213.876 1.00 27.17 123 VAL F N 1
ATOM 5582 C CA . VAL E 1 123 ? 189.170 154.245 212.802 1.00 27.17 123 VAL F CA 1
ATOM 5583 C C . VAL E 1 123 ? 187.784 154.089 213.407 1.00 27.17 123 VAL F C 1
ATOM 5584 O O . VAL E 1 123 ? 187.472 153.089 214.056 1.00 27.17 123 VAL F O 1
ATOM 5588 N N . ALA E 1 124 ? 186.944 155.101 213.209 1.00 27.14 124 ALA F N 1
ATOM 5589 C CA . ALA E 1 124 ? 185.668 155.151 213.910 1.00 27.14 124 ALA F CA 1
ATOM 5590 C C . ALA E 1 124 ? 184.588 154.407 213.143 1.00 27.14 124 ALA F C 1
ATOM 5591 O O . ALA E 1 124 ? 183.615 153.927 213.729 1.00 27.14 124 ALA F O 1
ATOM 5593 N N . ASP E 1 125 ? 184.740 154.302 211.832 1.00 27.30 125 ASP F N 1
ATOM 5594 C CA . ASP E 1 125 ? 183.775 153.626 210.987 1.00 27.30 125 ASP F CA 1
ATOM 5595 C C . ASP E 1 125 ? 184.503 153.076 209.775 1.00 27.30 125 ASP F C 1
ATOM 5596 O O . ASP E 1 125 ? 185.338 153.763 209.187 1.00 27.30 125 ASP F O 1
ATOM 5601 N N . TYR E 1 126 ? 184.200 151.835 209.416 1.00 24.99 126 TYR F N 1
ATOM 5602 C CA . TYR E 1 126 ? 184.820 151.175 208.276 1.00 24.99 126 TYR F CA 1
ATOM 5603 C C . TYR E 1 126 ? 183.792 150.228 207.680 1.00 24.99 126 TYR F C 1
ATOM 5604 O O . TYR E 1 126 ? 183.684 149.078 208.108 1.00 24.99 126 TYR F O 1
ATOM 5613 N N . SER E 1 127 ? 183.048 150.711 206.691 1.00 23.66 127 SER F N 1
ATOM 5614 C CA . SER E 1 127 ? 181.857 150.031 206.209 1.00 23.66 127 SER F CA 1
ATOM 5615 C C . SER E 1 127 ? 181.956 149.815 204.710 1.00 23.66 127 SER F C 1
ATOM 5616 O O . SER E 1 127 ? 182.809 150.390 204.037 1.00 23.66 127 SER F O 1
ATOM 5619 N N . PHE E 1 128 ? 181.069 148.972 204.194 1.00 23.86 128 PHE F N 1
ATOM 5620 C CA . PHE E 1 128 ? 181.122 148.521 202.813 1.00 23.86 128 PHE F CA 1
ATOM 5621 C C . PHE E 1 128 ? 179.724 148.413 202.230 1.00 23.86 128 PHE F C 1
ATOM 5622 O O . PHE E 1 128 ? 178.767 148.094 202.937 1.00 23.86 128 PHE F O 1
ATOM 5630 N N . GLU E 1 129 ? 179.615 148.689 200.938 1.00 27.01 129 GLU F N 1
ATOM 5631 C CA . GLU E 1 129 ? 178.383 148.519 200.187 1.00 27.01 129 GLU F CA 1
ATOM 5632 C C . GLU E 1 129 ? 178.668 147.732 198.922 1.00 27.01 129 GLU F C 1
ATOM 5633 O O . GLU E 1 129 ? 179.678 147.967 198.257 1.00 27.01 129 GLU F O 1
ATOM 5639 N N . ALA E 1 130 ? 177.779 146.801 198.596 1.00 26.18 130 ALA F N 1
ATOM 5640 C CA . ALA E 1 130 ? 177.907 145.960 197.409 1.00 26.18 130 ALA F CA 1
ATOM 5641 C C . ALA E 1 130 ? 176.563 145.898 196.698 1.00 26.18 130 ALA F C 1
ATOM 5642 O O . ALA E 1 130 ? 175.784 144.959 196.892 1.00 26.18 130 ALA F O 1
ATOM 5644 N N . PRO E 1 131 ? 176.252 146.893 195.873 1.00 28.06 131 PRO F N 1
ATOM 5645 C CA . PRO E 1 131 ? 175.049 146.800 195.041 1.00 28.06 131 PRO F CA 1
ATOM 5646 C C . PRO E 1 131 ? 175.282 145.845 193.883 1.00 28.06 131 PRO F C 1
ATOM 5647 O O . PRO E 1 131 ? 176.400 145.711 193.385 1.00 28.06 131 PRO F O 1
ATOM 5651 N N . PHE E 1 132 ? 174.214 145.180 193.450 1.00 28.64 132 PHE F N 1
ATOM 5652 C CA . PHE E 1 132 ? 174.366 144.147 192.432 1.00 28.64 132 PHE F CA 1
ATOM 5653 C C . PHE E 1 132 ? 174.741 144.742 191.082 1.00 28.64 132 PHE F C 1
ATOM 5654 O O . PHE E 1 132 ? 175.300 144.050 190.228 1.00 28.64 132 PHE F O 1
ATOM 5662 N N . ASP E 1 133 ? 174.453 146.019 190.870 1.00 30.43 133 ASP F N 1
ATOM 5663 C CA . ASP E 1 133 ? 174.679 146.639 189.574 1.00 30.43 133 ASP F CA 1
ATOM 5664 C C . ASP E 1 133 ? 175.853 147.611 189.561 1.00 30.43 133 ASP F C 1
ATOM 5665 O O . ASP E 1 133 ? 176.071 148.279 188.549 1.00 30.43 133 ASP F O 1
ATOM 5670 N N . GLU E 1 134 ? 176.619 147.700 190.643 1.00 30.23 134 GLU F N 1
ATOM 5671 C CA . GLU E 1 134 ? 177.735 148.625 190.739 1.00 30.23 134 GLU F CA 1
ATOM 5672 C C . GLU E 1 134 ? 178.961 147.902 191.274 1.00 30.23 134 GLU F C 1
ATOM 5673 O O . GLU E 1 134 ? 178.985 146.679 191.392 1.00 30.23 134 GLU F O 1
ATOM 5679 N N . ALA E 1 135 ? 179.989 148.679 191.587 1.00 26.83 135 ALA F N 1
ATOM 5680 C CA . ALA E 1 135 ? 181.181 148.122 192.203 1.00 26.83 135 ALA F CA 1
ATOM 5681 C C . ALA E 1 135 ? 181.075 148.186 193.719 1.00 26.83 135 ALA F C 1
ATOM 5682 O O . ALA E 1 135 ? 180.405 149.053 194.279 1.00 26.83 135 ALA F O 1
ATOM 5684 N N . MET E 1 136 ? 181.734 147.246 194.384 1.00 26.50 136 MET F N 1
ATOM 5685 C CA . MET E 1 136 ? 181.776 147.262 195.837 1.00 26.50 136 MET F CA 1
ATOM 5686 C C . MET E 1 136 ? 182.589 148.453 196.328 1.00 26.50 136 MET F C 1
ATOM 5687 O O . MET E 1 136 ? 183.707 148.694 195.873 1.00 26.50 136 MET F O 1
ATOM 5692 N N . THR E 1 137 ? 182.018 149.211 197.255 1.00 25.19 137 THR F N 1
ATOM 5693 C CA . THR E 1 137 ? 182.677 150.392 197.781 1.00 25.19 137 THR F CA 1
ATOM 5694 C C . THR E 1 137 ? 182.928 150.227 199.268 1.00 25.19 137 THR F C 1
ATOM 5695 O O . THR E 1 137 ? 182.291 149.425 199.948 1.00 25.19 137 THR F O 1
ATOM 5699 N N . TYR E 1 138 ? 183.886 150.994 199.759 1.00 24.43 138 TYR F N 1
ATOM 5700 C CA . TYR E 1 138 ? 184.152 151.111 201.179 1.00 24.43 138 TYR F CA 1
ATOM 5701 C C . TYR E 1 138 ? 183.845 152.533 201.613 1.00 24.43 138 TYR F C 1
ATOM 5702 O O . TYR E 1 138 ? 183.761 153.443 200.788 1.00 24.43 138 TYR F O 1
ATOM 5711 N N . SER E 1 139 ? 183.679 152.713 202.910 1.00 25.08 139 SER F N 1
ATOM 5712 C CA . SER E 1 139 ? 183.552 154.021 203.524 1.00 25.08 139 SER F CA 1
ATOM 5713 C C . SER E 1 139 ? 184.262 153.961 204.863 1.00 25.08 139 SER F C 1
ATOM 5714 O O . SER E 1 139 ? 184.003 153.059 205.661 1.00 25.08 139 SER F O 1
ATOM 5717 N N . VAL E 1 140 ? 185.169 154.894 205.103 1.00 24.95 140 VAL F N 1
ATOM 5718 C CA . VAL E 1 140 ? 185.937 154.917 206.337 1.00 24.95 140 VAL F CA 1
ATOM 5719 C C . VAL E 1 140 ? 185.797 156.293 206.970 1.00 24.95 140 VAL F C 1
ATOM 5720 O O . VAL E 1 140 ? 185.786 157.310 206.270 1.00 24.95 140 VAL F O 1
ATOM 5724 N N . LYS E 1 141 ? 185.640 156.315 208.284 1.00 26.47 141 LYS F N 1
ATOM 5725 C CA . LYS E 1 141 ? 185.632 157.543 209.058 1.00 26.47 141 LYS F CA 1
ATOM 5726 C C . LYS E 1 141 ? 186.790 157.512 210.039 1.00 26.47 141 LYS F C 1
ATOM 5727 O O . LYS E 1 141 ? 186.940 156.554 210.800 1.00 26.47 141 LYS F O 1
ATOM 5733 N N . LEU E 1 142 ? 187.609 158.553 210.012 1.00 26.21 142 LEU F N 1
ATOM 5734 C CA . LEU E 1 142 ? 188.761 158.673 210.890 1.00 26.21 142 LEU F CA 1
ATOM 5735 C C . LEU E 1 142 ? 188.512 159.787 211.892 1.00 26.21 142 LEU F C 1
ATOM 5736 O O . LEU E 1 142 ? 188.507 160.963 211.528 1.00 26.21 142 LEU F O 1
ATOM 5741 N N . ASP E 1 143 ? 188.304 159.414 213.147 1.00 27.72 143 ASP F N 1
ATOM 5742 C CA . ASP E 1 143 ? 188.026 160.356 214.221 1.00 27.72 143 ASP F CA 1
ATOM 5743 C C . ASP E 1 143 ? 189.334 160.809 214.847 1.00 27.72 143 ASP F C 1
ATOM 5744 O O . ASP E 1 143 ? 190.109 159.983 215.335 1.00 27.72 143 ASP F O 1
ATOM 5749 N N . GLY E 1 144 ? 189.571 162.116 214.846 1.00 26.37 144 GLY F N 1
ATOM 5750 C CA . GLY E 1 144 ? 190.813 162.633 215.383 1.00 26.37 144 GLY F CA 1
ATOM 5751 C C . GLY E 1 144 ? 190.927 162.424 216.880 1.00 26.37 144 GLY F C 1
ATOM 5752 O O . GLY E 1 144 ? 189.964 162.594 217.627 1.00 26.37 144 GLY F O 1
ATOM 5753 N N . MET E 1 145 ? 192.120 162.047 217.321 1.00 27.83 145 MET F N 1
ATOM 5754 C CA . MET E 1 145 ? 192.400 161.836 218.733 1.00 27.83 145 MET F CA 1
ATOM 5755 C C . MET E 1 145 ? 193.009 163.054 219.399 1.00 27.83 145 MET F C 1
ATOM 5756 O O . MET E 1 145 ? 192.988 163.149 220.626 1.00 27.83 145 MET F O 1
ATOM 5761 N N . GLY E 1 146 ? 193.541 163.974 218.619 1.00 25.79 146 GLY F N 1
ATOM 5762 C CA . GLY E 1 146 ? 194.202 165.132 219.161 1.00 25.79 146 GLY F CA 1
ATOM 5763 C C . GLY E 1 146 ? 194.316 166.189 218.099 1.00 25.79 146 GLY F C 1
ATOM 5764 O O . GLY E 1 146 ? 193.372 166.442 217.352 1.00 25.79 146 GLY F O 1
ATOM 5765 N N . ALA E 1 147 ? 195.490 166.799 218.030 1.00 25.55 147 ALA F N 1
ATOM 5766 C CA . ALA E 1 147 ? 195.724 167.837 217.042 1.00 25.55 147 ALA F CA 1
ATOM 5767 C C . ALA E 1 147 ? 195.751 167.259 215.635 1.00 25.55 147 ALA F C 1
ATOM 5768 O O . ALA E 1 147 ? 196.316 166.192 215.390 1.00 25.55 147 ALA F O 1
ATOM 5770 N N . LEU E 1 148 ? 195.126 167.969 214.710 1.00 26.24 148 LEU F N 1
ATOM 5771 C CA . LEU E 1 148 ? 195.353 167.762 213.290 1.00 26.24 148 LEU F CA 1
ATOM 5772 C C . LEU E 1 148 ? 196.337 168.826 212.830 1.00 26.24 148 LEU F C 1
ATOM 5773 O O . LEU E 1 148 ? 195.999 170.011 212.791 1.00 26.24 148 LEU F O 1
ATOM 5778 N N . VAL E 1 149 ? 197.559 168.411 212.511 1.00 30.10 149 VAL F N 1
ATOM 5779 C CA . VAL E 1 149 ? 198.588 169.374 212.152 1.00 30.10 149 VAL F CA 1
ATOM 5780 C C . VAL E 1 149 ? 198.329 169.903 210.751 1.00 30.10 149 VAL F C 1
ATOM 5781 O O . VAL E 1 149 ? 198.190 169.138 209.789 1.00 30.10 149 VAL F O 1
ATOM 5785 N N . ASP E 1 150 ? 198.243 171.220 210.638 1.00 34.05 150 ASP F N 1
ATOM 5786 C CA . ASP E 1 150 ? 198.058 171.906 209.367 1.00 34.05 150 ASP F CA 1
ATOM 5787 C C . ASP E 1 150 ? 199.423 172.023 208.702 1.00 34.05 150 ASP F C 1
ATOM 5788 O O . ASP E 1 150 ? 200.241 172.856 209.095 1.00 34.05 150 ASP F O 1
ATOM 5793 N N . LEU E 1 151 ? 199.674 171.177 207.704 1.00 34.62 151 LEU F N 1
ATOM 5794 C CA . LEU E 1 151 ? 200.991 171.148 207.078 1.00 34.62 151 LEU F CA 1
ATOM 5795 C C . LEU E 1 151 ? 201.127 172.241 206.029 1.00 34.62 151 LEU F C 1
ATOM 5796 O O . LEU E 1 151 ? 202.218 172.468 205.499 1.00 34.62 151 LEU F O 1
ATOM 5801 N N . THR E 1 152 ? 200.030 172.926 205.711 1.00 35.96 152 THR F N 1
ATOM 5802 C CA . THR E 1 152 ? 200.110 174.048 204.785 1.00 35.96 152 THR F CA 1
ATOM 5803 C C . THR E 1 152 ? 200.807 175.238 205.428 1.00 35.96 152 THR F C 1
ATOM 5804 O O . THR E 1 152 ? 201.399 176.069 204.734 1.00 35.96 152 THR F O 1
ATOM 5808 N N . ILE E 1 153 ? 200.744 175.339 206.759 1.00 37.20 153 ILE F N 1
ATOM 5809 C CA . ILE E 1 153 ? 201.438 176.397 207.482 1.00 37.20 153 ILE F CA 1
ATOM 5810 C C . ILE E 1 153 ? 202.474 175.849 208.449 1.00 37.20 153 ILE F C 1
ATOM 5811 O O . ILE E 1 153 ? 202.847 176.541 209.403 1.00 37.20 153 ILE F O 1
ATOM 5816 N N . THR E 1 154 ? 202.944 174.626 208.239 1.00 39.85 154 THR F N 1
ATOM 5817 C CA . THR E 1 154 ? 203.975 174.013 209.062 1.00 39.85 154 THR F CA 1
ATOM 5818 C C . THR E 1 154 ? 205.101 173.555 208.150 1.00 39.85 154 THR F C 1
ATOM 5819 O O . THR E 1 154 ? 204.848 173.098 207.033 1.00 39.85 154 THR F O 1
ATOM 5823 N N . GLU E 1 155 ? 206.337 173.694 208.618 1.00 43.53 155 GLU F N 1
ATOM 5824 C CA . GLU E 1 155 ? 207.480 173.264 207.827 1.00 43.53 155 GLU F CA 1
ATOM 5825 C C . GLU E 1 155 ? 207.522 171.747 207.708 1.00 43.53 155 GLU F C 1
ATOM 5826 O O . GLU E 1 155 ? 207.290 171.019 208.675 1.00 43.53 155 GLU F O 1
ATOM 5832 N N . GLY E 1 156 ? 207.830 171.274 206.513 1.00 41.33 156 GLY F N 1
ATOM 5833 C CA . GLY E 1 156 ? 207.972 169.856 206.303 1.00 41.33 156 GLY F CA 1
ATOM 5834 C C . GLY E 1 156 ? 206.643 169.168 206.065 1.00 41.33 156 GLY F C 1
ATOM 5835 O O . GLY E 1 156 ? 205.660 169.760 205.618 1.00 41.33 156 GLY F O 1
ATOM 5836 N N . GLY E 1 157 ? 206.626 167.880 206.387 1.00 39.26 157 GLY F N 1
ATOM 5837 C CA . GLY E 1 157 ? 205.447 167.081 206.144 1.00 39.26 157 GLY F CA 1
ATOM 5838 C C . GLY E 1 157 ? 205.155 166.856 204.685 1.00 39.26 157 GLY F C 1
ATOM 5839 O O . GLY E 1 157 ? 203.992 166.872 204.289 1.00 39.26 157 GLY F O 1
ATOM 5840 N N . ASP E 1 158 ? 206.183 166.651 203.869 1.00 39.06 158 ASP F N 1
ATOM 5841 C CA . ASP E 1 158 ? 206.023 166.486 202.434 1.00 39.06 158 ASP F CA 1
ATOM 5842 C C . ASP E 1 158 ? 206.469 165.116 201.942 1.00 39.06 158 ASP F C 1
ATOM 5843 O O . ASP E 1 158 ? 206.787 164.971 200.760 1.00 39.06 158 ASP F O 1
ATOM 5848 N N . GLN E 1 159 ? 206.503 164.114 202.815 1.00 38.52 159 GLN F N 1
ATOM 5849 C CA . GLN E 1 159 ? 206.775 162.756 202.369 1.00 38.52 159 GLN F CA 1
ATOM 5850 C C . GLN E 1 159 ? 205.602 162.224 201.559 1.00 38.52 159 GLN F C 1
ATOM 5851 O O . GLN E 1 159 ? 204.448 162.294 201.985 1.00 38.52 159 GLN F O 1
ATOM 5857 N N . MET E 1 160 ? 205.902 161.690 200.395 1.00 38.81 160 MET F N 1
ATOM 5858 C CA . MET E 1 160 ? 204.854 161.173 199.542 1.00 38.81 160 MET F CA 1
ATOM 5859 C C . MET E 1 160 ? 204.640 159.689 199.797 1.00 38.81 160 MET F C 1
ATOM 5860 O O . MET E 1 160 ? 205.550 159.011 200.279 1.00 38.81 160 MET F O 1
ATOM 5865 N N . PRO E 1 161 ? 203.448 159.165 199.519 1.00 37.18 161 PRO F N 1
ATOM 5866 C CA . PRO E 1 161 ? 203.208 157.738 199.748 1.00 37.18 161 PRO F CA 1
ATOM 5867 C C . PRO E 1 161 ? 204.101 156.882 198.867 1.00 37.18 161 PRO F C 1
ATOM 5868 O O . PRO E 1 161 ? 204.176 157.067 197.652 1.00 37.18 161 PRO F O 1
ATOM 5872 N N . GLY E 1 162 ? 204.792 155.948 199.506 1.00 39.56 162 GLY F N 1
ATOM 5873 C CA . GLY E 1 162 ? 205.746 155.089 198.840 1.00 39.56 162 GLY F CA 1
ATOM 5874 C C . GLY E 1 162 ? 206.611 154.372 199.856 1.00 39.56 162 GLY F C 1
ATOM 5875 O O . GLY E 1 162 ? 206.389 154.490 201.062 1.00 39.56 162 GLY F O 1
#

Secondary structure (DSSP, 8-state):
-HHHHSS-------BGGGEEEEEE-TTSS-EEEPTTEEEEEEEEEEEEEE---TT--SSB--EEEEEEEEEEEEEEE--TTSHHHHHHHHHHHHT--EEEEEEETTTTEEEEEEEEEEEEEEEE--TTS--EEEEEEEE-S--EETTSSS---PPP-/-HHHHSS--------GGGEEEEEE-TTSS-EEEPTTEEEEEEEEEEEEEE---TT--SS---EEEEEEEEEEEEEEE--TTSHHHHHHHHHHHHT--EEEEEEETTTTEEEEEEEEEEEEEEEE--TTSB-EEEEEEEE-S--EETTSSS---PPP-/-HHHHSS--------GGGEEEEEE-TTSS-EEEPTTEEEEEEEEEEEEEE---TT--SS---EEEEEEEEEEEEEEE--TTSHHHHHHHHHHHHT--EEEEEEETTTTEEEEEEEEEEEEEEEE--TTSB-EEEEEEEE-S--EETTSSS---PPP-/-HHHHSS-------BGGGEEEEEE-TTSS-EEEPTTEEEEEEEEEEEEEE---TT--SSB--EEEEEEEEEEEEEEE--TTSHHHHHHHHHHHHT--EEEEEEETTTTEEEEEEEEEEEEEEEE--TTS--EEEEEEEE-S--EETTSSS---PPP-/-HHHHSS--------GGGEEEEEE-TTSS-EEEPTTEEEEEEEEEEEEEE---TT--SS---EEEEEEEEEEEEEEE--TTSHHHHHHHHHHHHT--EEEEEEETTTTEEEEEEEEEEEEEEEE--TTS--EEEEEEEE-S--EETTSSS---PPP-

Nearest PDB structures (foldseek):
  8qhs-assembly1_A  TM=1.006E+00  e=4.539E-30  Listeria monocytogenes 10403S
  9mfe-assembly1_A  TM=8.474E-01  e=4.989E-08  Escherichia phage YDC107_1
  8k36-assembly1_B  TM=8.351E-01  e=4.989E-08  Escherichia phage Lambda
  6v8i-assembly1_EA  TM=8.318E-01  e=3.456E-07  Dubowvirus dv80alpha
  8xpm-assembly1_r2  TM=8.407E-01  e=6.952E-07  Escherichia phage Lambda

Foldseek 3Di:
DVVVCPPHDDPPDADPVQKFKWWAAPVRPFIGTDPFWDDKDKDKDWDKDWDDDPVDPDPDTDIDTHDMWIKMKIKGFDDCPDPRNVRLVCCQVVVHWIWMWIARNVVQFTAKIATWRFPDWDWDDDPPDGIMIMTMTTGPDDIDGRVPPPDPRDDGD/DVVVCPPHDDPPDADPVQKFKWWAAPVRPFIGTDPFWDDKDKDKDWDKDWDDDPVDPDPDTDIDTHDMWIKMKIKGFDDCPDPRNVRLVCCQVVVHWIWMWIARNVVQFTAKIATWRFPDWDWDDDPPDGIMIMTMTTGPDDIDGRVPPPDPRDDGD/DVVVCPPHDDPPDADPVQKFKWWAAPVRPFIGTDPFWDDKDKDKDWDKDWDDDPVDPDPDTDIDTHDMWIKMKIKGFDDCPDPRNVRLVCCQVVVHWIWMWIARNVVQFTAKIATWRFPDWDWDDDPPDGIMIMTMTTGPDDIDGRVPPPDPRDDGD/DVVVCPPHDDPPDADPVQKFKWWAAPVRPFIGTDPFWDDKDKDKDWDKDWDDDPVDPDPDTDIDTHDMWIKMKIKGFDDCPDPRNVRLVCCQVVVHWIWMWIARNVVQFTAKIATWRFPDWDWDDDPPDGIMIMTMTTGPDDIDGRVPPPDPRDDGD/DVVVCPPHDDPPDADPVQKFKWWAAPVRPFIGTDPFWDDKDKDKDWDKDWDDDPVDPDPDTDIDTHDMWIKMKIKGFDDCPDPRNVRLVCCQVVVHWIWMWIARNVVQFTAKIATWRFPDWDWDDDPPDGIMIMTMTTGPDDIDGRVPPPDPRDDGD

B-factor: mean 27.98, std 7.63, range [18.14, 60.3]

Sequence (785 aa):
AFEENLYCDYAKAVAGKDVILAVFNAAGDKLLAVAGQQGLTVNRSKDSIEITSKDTVGGWKSKIGGMKEWSIENDGLYVADAESHKELAKYFESDSPVCVKIINQASKKGLFGGLAIVADYSFEAPFDEAMTYSVKLDGMGALVDLTITEGGDQMPGAFEENLYCDYAKAVAGKDVILAVFNAAGDKLLAVAGQQGLTVNRSKDSIEITSKDTVGGWKSKIGGMKEWSIENDGLYVADAESHKELAKYFESDSPVCVKIINQASKKGLFGGLAIVADYSFEAPFDEAMTYSVKLDGMGALVDLTITEGGDQMPGAFEENLYCDYAKAVAGKDVILAVFNAAGDKLLAVAGQQGLTVNRSKDSIEITSKDTVGGWKSKIGGMKEWSIENDGLYVADAESHKELAKYFESDSPVCVKIINQASKKGLFGGLAIVADYSFEAPFDEAMTYSVKLDGMGALVDLTITEGGDQMPGAFEENLYCDYAKAVAGKDVILAVFNAAGDKLLAVAGQQGLTVNRSKDSIEITSKDTVGGWKSKIGGMKEWSIENDGLYVADAESHKELAKYFESDSPVCVKIINQASKKGLFGGLAIVADYSFEAPFDEAMTYSVKLDGMGALVDLTITEGGDQMPGAFEENLYCDYAKAVAGKDVILAVFNAAGDKLLAVAGQQGLTVNRSKDSIEITSKDTVGGWKSKIGGMKEWSIENDGLYVADAESHKELAKYFESDSPVCVKIINQASKKGLFGGLAIVADYSFEAPFDEAMTYSVKLDGMGALVDLTITEGGDQMPG

Organism: Listeria monocytogenes serotype 1/2a (strain 10403S) (NCBI:txid393133)

InterPro domains:
  IPR011855 Phage major tail protein TP901-1 [PF06199] (18-149)
  IPR011855 Phage major tail protein TP901-1 [TIGR02126] (16-146)